Protein AF-A0AAE1XB13-F1 (afdb_monomer)

Solvent-accessible surface area (backbone atoms only — not comparable to full-atom values): 65143 Å² total; per-residue (Å²): 107,75,73,55,58,61,47,63,47,45,33,51,53,67,63,68,93,66,60,96,63,56,82,71,55,61,76,65,78,82,83,69,51,75,70,58,53,66,58,57,74,78,49,67,61,44,79,36,29,25,30,56,26,40,28,50,30,52,51,51,46,47,72,75,34,88,52,36,32,43,33,16,46,51,27,54,79,3,31,67,73,49,38,38,53,68,46,24,80,74,67,32,69,88,37,22,29,61,46,72,98,38,47,39,57,50,49,47,50,28,44,56,45,4,49,73,74,23,31,20,37,34,43,42,82,31,40,54,56,45,64,73,18,41,59,45,47,62,65,43,52,22,36,34,31,67,80,46,75,62,77,45,41,29,19,27,21,23,38,37,21,42,21,33,52,38,60,59,40,12,81,68,50,22,40,54,64,62,41,71,56,61,75,38,76,56,43,34,37,37,28,40,67,44,17,50,45,35,21,16,42,48,44,33,37,52,67,34,78,42,28,24,43,38,37,41,38,40,46,39,36,60,65,35,57,35,73,26,64,73,64,94,62,69,40,80,80,43,51,53,42,69,69,35,85,48,53,55,30,25,35,40,28,42,22,67,42,41,68,43,51,52,53,34,37,60,54,37,43,76,75,72,42,40,45,18,35,33,39,32,43,16,70,25,61,47,41,59,64,64,54,49,56,43,29,68,66,22,20,24,47,38,34,35,38,65,34,29,55,74,83,23,58,61,51,58,54,45,51,54,44,48,71,75,39,54,95,44,49,78,50,80,70,42,76,50,31,9,47,89,58,81,51,40,38,88,50,28,77,76,38,43,60,49,67,80,65,71,67,69,57,78,72,81,44,86,82,70,82,85,92,85,79,91,85,85,87,86,87,91,87,86,83,84,85,85,86,78,85,78,80,63,69,76,62,56,64,66,55,57,78,72,70,73,82,79,84,90,87,80,84,85,84,82,93,74,90,78,89,81,80,86,83,87,81,86,87,89,82,88,89,88,80,86,88,82,90,85,90,82,86,86,92,79,90,86,91,86,94,83,90,82,82,87,86,79,92,77,92,78,90,78,88,79,86,80,82,85,81,86,88,85,81,90,86,83,88,85,84,87,82,90,80,93,84,84,87,85,87,82,89,84,87,84,86,88,83,72,94,82,84,93,82,81,84,90,78,82,87,80,82,85,75,89,84,86,89,84,88,82,86,89,80,88,81,91,83,81,92,86,81,94,81,86,65,82,74,62,61,62,56,53,58,59,59,62,61,54,70,76,69,63,62,64,71,52,60,58,50,76,45,43,50,52,87,59,84,68,74,71,44,98,91,46,64,65,63,74,20,77,44,32,37,45,43,94,86,78,69,44,51,29,32,42,46,56,60,65,52,59,34,29,39,54,70,61,61,70,64,28,71,47,48,57,30,25,34,42,33,49,22,47,25,50,34,27,51,56,73,55,49,69,35,38,80,54,22,73,53,28,27,36,41,32,49,23,40,29,48,34,28,50,64,69,62,48,53,99,90,42,84,38,37,39,38,53,48,24,27,36,41,32,49,22,38,29,48,32,30,51,58,58,52,53,46,33,45,58,33,23,46,50,22,30,34,43,32,51,21,40,29,47,36,26,48,55,75,48,70,50,50,35,75,31,19,47,59,26,27,34,42,32,57,20,39,29,46,33,28,52,53,68,56,68,57,56,44,60,23,42,56,24,26,37,44,32,51,21,41,27,52,28,25,54,43,71,45,67,62,45,22,56,22,44,47,23,30,32,43,34,48,24,40,29,52,28,26,52,50,81,44,65,39,53,40,54,19,40,46,23,28,36,42,32,48,23,41,28,47,34,27,51,54,51,52,74,46,59,36,53,56,23,48,49,22,26,38,42,27,54,20,38,26,52,33,28,44,41,75,39,68,33,56,43,52,20,65,45,29,28,34,44,30,53,20,38,28,52,33,34,51,59,69,56,71,57,49,31,68,30,57,48,24,30,34,43,29,46,25,39,23,54,33,43,56,61,56,59,36,52,67,31,52,29,55,16,50,46,28,26,35,42,34,46,21,30,20,36,68,64,39,63,56,78,76,59,78,78,62,76,64,70,60,48,65,44,26,27,35,45,32,55,18,54,13,43,32,28,44,52,83,46,69,70,61,73,69,35,57,50,26,28,34,42,32,52,21,44,24,47,31,28,52,56,62,66,49,61,59,17,72,30,56,40,37,36,28,43,33,47,27,36,30,50,29,25,52,52,63,44,54,42,50,22,55,23,40,42,21,28,93,89,50,77,82,82,80,86,66,79,52,96,64,65,48,74,57,96,95,40,80,38,62,41,75,89,76,58,74,28,28,47,30,51,20,41,31,46,33,27,50,53,66,49,57,42,48,23,52,27,34,56,32,24,34,42,30,52,21,38,28,46,32,25,53,51,63,50,57,45,52,30,49,24,49,48,21,31,32,44,32,48,20,38,27,50,30,27,54,50,61,50,63,54,49,59,63,24,42,47,36,59,43,65,29,49,17,38,23,57,29,27,49,58,62,54,79,40,78,48,53,72,62,56,56,56,74,28,50,36,72,24,84,56,46,16,30,82,79,70,75,34,80,69,79,78,88,68,85,86,82,89,79,84,91,81,89,84,90,82,90,77,91,84,93,79,66,73,78,64,54,59,60,54,52,56,51,54,54,52,52,55,56,58,60,64,59,60,69,70,70,73,79,81,80,87,76,83,135

Organism: NCBI:txid2727404

Secondary structure (DSSP, 8-state):
-HHHHHHHTT-TT--TTS-TTHHHHGGGTTSS-HHHHHHHTTS-EEEEEHHHHHHHHHHHHHHH-TTEEEEETTGGGT-TTSTTTTHHHHH-TTTEEEPPS-HHHHHHHHHHHHHTT-EEEEEPS-GGG-GGGHHIIIIIITTHHHHTTTSS--TTEEEEEEES--SS-GGGTS---HHHHHT-TT-EEE--SSHHHHHHHHHHHHHSSS-EEEEEETTHHHH-EEEEESS-----SS--EEEE--SSEEEEE-TTHHHHHHHHHHHHHHTT--EEEEE-SEEET--HHHHHHHHHHHS-EEEEEEEESSSSTHHHHHHHHHHHHTTT-SSPPEEEEE-SS---STTHHHHS--TT----TTTT-TTS------------S--SSSSSSSSSSTTTGGGTTTSS------------------------------------------------------------------------------------------------SS------------------------------SS-TTHHHHHHHHHTTTTSSSHHHHHHTTEE-SSPPS--TTS-GGGSTTEEE-TTT--EEEEE-TTS--EEE--GGGGG-TT--EEE--SSEEEE---GGGGSS-TT--EEE--SSEEEEE----TT-S-SS-TT--EEE--SSEEEEE--GGGGTT-TT--EEE--SSEEEEE--THHHHH-TT--EEE--SSEEEE---GGGGG-TT--EEE--SSEE-SPPPTTGGG-TT--EEE--SS--EEEPPGGGGG-TT--EEE--SSEEEEEGGG--GGG-TT--EEE--SSEEEEPPPGGGGG-TT--EEE--SSEEEEPPPGGGGG-TT--EEE--SSEE--HHHHHHHHTT-TT--EEE-TT-STTPBPP--GGGGS---SS--EEE--SS--EE---GGGGG-TT--EEE--SSEEEEEPPGGGGG-TT--EEE--SSEEESBPPGGGGG-GGGSTTS-----PPPSS-EEETTEEES-GGGSPPEEE--SS--EEEPPGGGGG-TT--EEE--SSEEESPPPGGGGG-TT--EEE--SS--EEEPPGGGGG-TT--EEE--SSEEEEEPPPSTTGGGS-GGGTTT-SEEEBGGGTB------PPPP-------------SSHHHHHHHHHHHHHHHHHHHHHTTSSSS--S--

Sequence (1189 aa):
MFSCLRRIGRLGAISSSINGEGGRFLRGLSTANEELKSVQETGGTKPINLFSAINQALHIALDTDPRAYVFGEDVGFGGVFRCTTGLADRFGKRRVFNTPLCEQGIVGFAIGLAAMGNRAIAEIQFADYIFPAFDQIVNEAAKFRYRSGNQFNCGGLTIRAPYGAVGHGGHYHSQSPEAFFCHVPGIKVVIPRSPQQAKGLLLSSIRDPNPVVFFEPKWLYRLAVEDVPEKDYMLPLSEAEVIREGSDITLVGWGAQLSIMEQACVEAEKDGISCELIDLKTLIPWDKETVEASVNKTGRLLVSHEAPVTGGFGAEIAASIVERCFLRLEAPVSRVCGLDTPFPLVFEPFYLPTKNKRVGVGELGYGLYSPASCNAEYNPRIREHKRSIFAQDCIMYARIIQKLGFPAKFKDFKIQNIVGSCDVKFPIRLEGLACAFSSYEPELFPGLIYRMKQPKIVLLIFVSGKIVLRSEMRHILPSRIYTQFSLNFGKFSNECIFSLCILTVKYWTLSLDDILVERGFLLNSINVKSRYLRLSSSLLFIKSTLLQSYRSSFPLSFYHHIFSPSPLNWSSSVPCCQWEGVACQSHDHRVTRLSLPGRALSGTLTPSLANLSFLSHLNLSRNHLSGPFPPTLFHSLNRFKTLDLSSNRFSGLLQPPESSGSILPVSIRTFDLSSNRFNGSLDSSVLRGAKNLISFNISNNSFSGPIPSSICRSSPFLRVLDFSINQFTGGIFDGIVLLSGLRVLELHVNDLSCGLPTDIGLLSNLEQLQLHTNTLNGSLPPPLMDCTNLTTLLLRNNRFGGEISSLDFSKLQRLQAIDLGNNSFVGRIPDSLCLCRSVTAVRLAYNALVGEIPPCMASLRSLTHLSLTNNYLSNVVRALKILRHCNNLAVLLIASCFHGEMIDDNESWRQGSFQNLQILAMGGSNLKGQIPSWIARLRNLKVLDLSYNEISGPIPSWFGDMPSLFDLNLTRNFLSGDLPHEIGRLPALIPDNTSLDLGYLLLPFVLDNQQYYRLSNMARGLKVGNNSPSGNIPEELGQLKLLQVLDLSNNNFNGSIPDKLSRLINLEKLDMSGNHLSGEIPESLTGLHFLSSFSVANNDLDGEIPSGVQFDTFSAASFEGNSRLCGSLLKRKCHVVTQPEMEEAEAEGSWSSNILPFGLGYSVGLSAVSITLLFNSSTRNFRFKRSII

Radius of gyration: 40.98 Å; Cα contacts (8 Å, |Δi|>4): 2421; chains: 1; bounding box: 130×95×128 Å

Foldseek 3Di:
DVVLLLQLLQFLFPDPVPDPPLLVVLAVQPDPDPVVVVLPVPFFWDWDFQLVLLLLLLVCVVVVDVLAAEEEACLCVCASNNSNPPVCVVNHCVRTHYDPLQLLVQLQVLQVSLQVVGQREGEDNAPLPNVSNLCSVAVNQQCVCVVVVNPTHSQSAEYEHAEADRQFSFQRHHAHCQLVVLVGHQEWEFAAAASQQSSQAVNVSNVTRTHYYYYYHSSRRFSRIDTHGSDDHHDDEQDKDFSFDWAAEEEEEEYNCQSQVVVLQVVVVVVVHTYGYMYQRILVVTDLPVSLVRCLRHLAAEYEDAHAPPSDSVVVSQVSNCVRCVVSHPDRYHYQYFHPDGCHRNCNVVRGRGSPPDPPVVVVPPPDDDDDDDDDDDDDDPPDPPPPPPPPPVVVVVVVVVPPDDDDDDDDDDDDDDDDDDDDDDDDDDDDDDDDDDDDDDDDDDDDDDDDDDDDDDDDDDDDDDDDDDDDDDDDDDYYDDDDDDDDDDDDDDDDDDDDDDDDDDDDDDDDDDDDDDDDDDDDDDDDDDDPDDDPVVVVVVVVVVVQLVQLPQVVVVVVFKDFPDDWPRDSVDLQCPTPQWHADPPPRQTATGADEQRQIEGEDDLSCLVSQNHAEYHHYQYAYEEEDDLNSCVRNQNHAYDHHENYAYEEEQDHDPPAQESDACNYAYDEHYNYAYEEEDDLSHQQHPANYAEDEHYQYAYEEADDLSNLVRYLNYAYDAHYNYAYEEEDDLSVLSNLNHAYDHHANYAYEEEDHLQVLSVLNHQEDAHEHYAYEEEDHQSVLNNQNHQYAHHYNYAYEDEPQVHQNLSNLNHAEHAPEQYAYEEEDHPNVLNNQNYAEDAHYNYAYEEEDDLSVLSNLNHAYDAHHQYAYEDPPVNCVSCLSNQNHAYDHHAQYHACEEDDADPVLVPGGNARHAEDAHDNRQYEEEDHPSVLVHLNHAEYHHEHHAHEEEDDLSQLVRARHFYYHHHAYAYEEADHLSPLNHNNLAPPDDDPDDDQDPAWDDDPNDTGRTPVPDAREDANENYEYEEADHLSVLRRLSHAYYHQYQYAYEEADHLSVLSNQNHQEDHHDNYAYEEEDDLSVLSNSNHSHAAHAQYQYADEQHDHSSSVSDAVRRHHNHPHYDDPRVVHDNDDDDDDDDDDDDDDDDDDDDPPDPVVVVVVVVVVVVVVVVVVVVVVVPPPPDDDD

Nearest PDB structures (foldseek):
  4z5w-assembly2_B  TM=8.039E-01  e=1.448E-38  Daucus carota
  4z61-assembly2_B  TM=8.468E-01  e=5.950E-37  Daucus carota
  1umd-assembly1_D  TM=9.775E-01  e=9.325E-30  Thermus thermophilus
  1w88-assembly2_H  TM=9.669E-01  e=1.322E-26  Geobacillus stearothermophilus
  1w88-assembly2_F  TM=9.665E-01  e=1.283E-25  Geobacillus stearothermophilus

Structure (mmCIF, N/CA/C/O backbone):
data_AF-A0AAE1XB13-F1
#
_entry.id   AF-A0AAE1XB13-F1
#
loop_
_atom_site.group_PDB
_atom_site.id
_atom_site.type_symbol
_atom_site.label_atom_id
_atom_site.label_alt_id
_atom_site.label_comp_id
_atom_site.label_asym_id
_atom_site.label_entity_id
_atom_site.label_seq_id
_atom_site.pdbx_PDB_ins_code
_atom_site.Cartn_x
_atom_site.Cartn_y
_atom_site.Cartn_z
_atom_site.occupancy
_atom_site.B_iso_or_equiv
_atom_site.auth_seq_id
_atom_site.auth_comp_id
_atom_site.auth_asym_id
_atom_site.auth_atom_id
_atom_site.pdbx_PDB_model_num
ATOM 1 N N . MET A 1 1 ? 2.215 6.277 -2.225 1.00 28.50 1 MET A N 1
ATOM 2 C CA . MET A 1 1 ? 1.251 6.930 -3.142 1.00 28.50 1 MET A CA 1
ATOM 3 C C . MET A 1 1 ? 1.617 6.713 -4.606 1.00 28.50 1 MET A C 1
ATOM 5 O O . MET A 1 1 ? 0.908 5.956 -5.248 1.00 28.50 1 MET A O 1
ATOM 9 N N . PHE A 1 2 ? 2.749 7.221 -5.116 1.00 23.88 2 PHE A N 1
ATOM 10 C CA . PHE A 1 2 ? 3.164 7.014 -6.522 1.00 23.88 2 PHE A CA 1
ATOM 11 C C . PHE A 1 2 ? 3.339 5.540 -6.966 1.00 23.88 2 PHE A C 1
ATOM 13 O O . PHE A 1 2 ? 3.124 5.236 -8.137 1.00 23.88 2 PHE A O 1
ATOM 20 N N . SER A 1 3 ? 3.661 4.601 -6.061 1.00 26.38 3 SER A N 1
ATOM 21 C CA . SER A 1 3 ? 3.711 3.161 -6.395 1.00 26.38 3 SER A CA 1
ATOM 22 C C . SER A 1 3 ? 2.331 2.486 -6.465 1.00 26.38 3 SER A C 1
ATOM 24 O O . SER A 1 3 ? 2.175 1.537 -7.228 1.00 26.38 3 SER A O 1
AT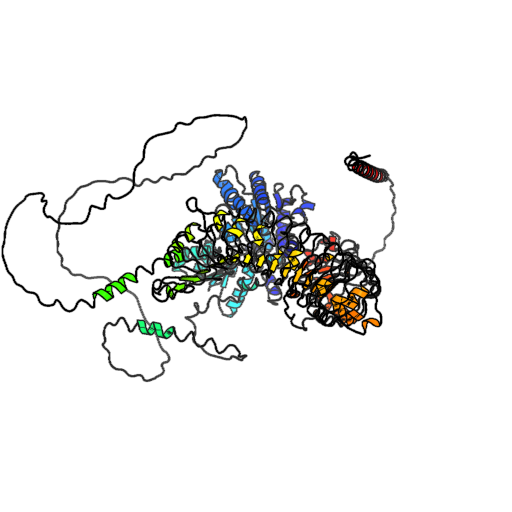OM 26 N N . CYS A 1 4 ? 1.322 2.994 -5.740 1.00 28.27 4 CYS A N 1
ATOM 27 C CA . CYS A 1 4 ? -0.074 2.566 -5.904 1.00 28.27 4 CYS A CA 1
ATOM 28 C C . CYS A 1 4 ? -0.653 3.119 -7.208 1.00 28.27 4 CYS A C 1
ATOM 30 O O . CYS A 1 4 ? -1.233 2.354 -7.970 1.00 28.27 4 CYS A O 1
ATOM 32 N N . LEU A 1 5 ? -0.414 4.404 -7.507 1.00 30.89 5 LEU A N 1
ATOM 33 C CA . LEU A 1 5 ? -0.903 5.086 -8.717 1.00 30.89 5 LEU A CA 1
ATOM 34 C C . LEU A 1 5 ? -0.441 4.410 -10.016 1.00 30.89 5 LEU A C 1
ATOM 36 O O . LEU A 1 5 ? -1.222 4.288 -10.956 1.00 30.89 5 LEU A O 1
ATOM 40 N N . ARG A 1 6 ? 0.789 3.872 -10.049 1.00 30.44 6 ARG A N 1
ATOM 41 C CA . ARG A 1 6 ? 1.254 3.064 -11.189 1.00 30.44 6 ARG A CA 1
ATOM 42 C C . ARG A 1 6 ? 0.502 1.747 -11.337 1.00 30.44 6 ARG A C 1
ATOM 44 O O . ARG A 1 6 ? 0.357 1.303 -12.462 1.00 30.44 6 ARG A O 1
ATOM 51 N N . ARG A 1 7 ? 0.032 1.119 -10.256 1.00 31.58 7 ARG A N 1
ATOM 52 C CA . ARG A 1 7 ? -0.723 -0.140 -10.330 1.00 31.58 7 ARG A CA 1
ATOM 53 C C . ARG A 1 7 ? -2.150 0.097 -10.829 1.00 31.58 7 ARG A C 1
ATOM 55 O O . ARG A 1 7 ? -2.578 -0.610 -11.723 1.00 31.58 7 ARG A O 1
ATOM 62 N N . ILE A 1 8 ? -2.872 1.112 -10.358 1.00 35.25 8 ILE A N 1
ATOM 63 C CA . ILE A 1 8 ? -4.319 1.217 -10.642 1.00 35.25 8 ILE A CA 1
ATOM 64 C C . ILE A 1 8 ? -4.640 1.608 -12.097 1.00 35.25 8 ILE A C 1
ATOM 66 O O . ILE A 1 8 ? -5.598 1.087 -12.663 1.00 35.25 8 ILE A O 1
ATOM 70 N N . GLY A 1 9 ? -3.801 2.419 -12.755 1.00 32.25 9 GLY A N 1
ATOM 71 C CA . GLY A 1 9 ? -3.936 2.703 -14.197 1.00 32.25 9 GLY A CA 1
ATOM 72 C C . GLY A 1 9 ? -3.676 1.492 -15.113 1.00 32.25 9 GLY A C 1
ATOM 73 O O . GLY A 1 9 ? -3.958 1.546 -16.308 1.00 32.25 9 GLY A O 1
ATOM 74 N N . ARG A 1 10 ? -3.158 0.389 -14.552 1.00 35.41 10 ARG A N 1
ATOM 75 C CA . ARG A 1 10 ? -2.752 -0.845 -15.245 1.00 35.41 10 ARG A CA 1
ATOM 76 C C . ARG A 1 10 ? -3.681 -2.035 -14.953 1.00 35.41 10 ARG A C 1
ATOM 78 O O . ARG A 1 10 ? -3.326 -3.168 -15.237 1.00 35.41 10 ARG A O 1
ATOM 85 N N . LEU A 1 11 ? -4.839 -1.824 -14.321 1.00 35.56 11 LEU A N 1
ATOM 86 C CA . LEU A 1 11 ? -5.514 -2.888 -13.559 1.00 35.56 11 LEU A CA 1
ATOM 87 C C . LEU A 1 11 ? -6.980 -3.178 -13.935 1.00 35.56 11 LEU A C 1
ATOM 89 O O . LEU A 1 11 ? -7.638 -3.944 -13.244 1.00 35.56 11 LEU A O 1
ATOM 93 N N . GLY A 1 12 ? -7.473 -2.679 -15.072 1.00 31.44 12 GLY A N 1
ATOM 94 C CA . GLY A 1 12 ? -8.769 -3.094 -15.640 1.00 31.44 12 GLY A CA 1
ATOM 95 C C . GLY A 1 12 ? -8.773 -4.477 -16.323 1.00 31.44 12 GLY A C 1
ATOM 96 O O . GLY A 1 12 ? -9.681 -4.750 -17.096 1.00 31.44 12 GLY A O 1
ATOM 97 N N . ALA A 1 13 ? -7.755 -5.324 -16.116 1.00 28.34 13 ALA A N 1
ATOM 98 C CA . ALA A 1 13 ? -7.547 -6.560 -16.889 1.00 28.34 13 ALA A CA 1
ATOM 99 C C . ALA A 1 13 ? -7.611 -7.865 -16.073 1.00 28.34 13 ALA A C 1
ATOM 101 O O . ALA A 1 13 ? -7.493 -8.944 -16.648 1.00 28.34 13 ALA A O 1
ATOM 102 N N . ILE A 1 14 ? -7.752 -7.803 -14.744 1.00 26.56 14 ILE A N 1
ATOM 103 C CA . ILE A 1 14 ? -7.383 -8.919 -13.854 1.00 26.56 14 ILE A CA 1
ATOM 104 C C . ILE A 1 14 ? -8.575 -9.491 -13.085 1.00 26.56 14 ILE A C 1
ATOM 106 O O . ILE A 1 14 ? -8.598 -9.551 -11.857 1.00 26.56 14 ILE A O 1
ATOM 110 N N . SER A 1 15 ? -9.581 -9.976 -13.806 1.00 28.77 15 SER A N 1
ATOM 111 C CA . SER A 1 15 ? -10.599 -10.833 -13.182 1.00 28.77 15 SER A CA 1
ATOM 112 C C . SER A 1 15 ? -11.069 -12.001 -14.054 1.00 28.77 15 SER A C 1
ATOM 114 O O . SER A 1 15 ? -12.120 -12.585 -13.792 1.00 28.77 15 SER A O 1
ATOM 116 N N . SER A 1 16 ? -10.310 -12.386 -15.080 1.00 25.25 16 SER A N 1
ATOM 117 C CA . SER A 1 16 ? -10.691 -13.477 -15.987 1.00 25.25 16 SER A CA 1
ATOM 118 C C . SER A 1 16 ? -10.520 -14.890 -15.402 1.00 25.25 16 SER A C 1
ATOM 120 O O . SER A 1 16 ? -10.868 -15.861 -16.068 1.00 25.25 16 SER A O 1
ATOM 122 N N . SER A 1 17 ? -10.054 -15.056 -14.156 1.00 24.41 17 SER A N 1
ATOM 123 C CA . SER A 1 17 ? -9.968 -16.387 -13.523 1.00 24.41 17 SER A CA 1
ATOM 124 C C . SER A 1 17 ? -11.295 -16.897 -12.938 1.00 24.41 17 SER A C 1
ATOM 126 O O . SER A 1 17 ? -11.356 -18.030 -12.461 1.00 24.41 17 SER A O 1
ATOM 128 N N . ILE A 1 18 ? -12.377 -16.114 -13.031 1.00 30.83 18 ILE A N 1
ATOM 129 C CA . ILE A 1 18 ? -13.752 -16.566 -12.798 1.00 30.83 18 ILE A CA 1
ATOM 130 C C . ILE A 1 18 ? -14.573 -16.157 -14.032 1.00 30.83 18 ILE A C 1
ATOM 132 O O . ILE A 1 18 ? -14.796 -14.973 -14.249 1.00 30.83 18 ILE A O 1
ATOM 136 N N . ASN A 1 19 ? -15.030 -17.144 -14.812 1.00 28.52 19 ASN A N 1
ATOM 137 C CA . ASN A 1 19 ? -15.887 -17.058 -16.014 1.00 28.52 19 ASN A CA 1
ATOM 138 C C . ASN A 1 19 ? -15.168 -17.027 -17.377 1.00 28.52 19 ASN A C 1
ATOM 140 O O . ASN A 1 19 ? -15.089 -15.999 -18.045 1.00 28.52 19 ASN A O 1
ATOM 144 N N . GLY A 1 20 ? -14.827 -18.218 -17.879 1.00 23.17 20 GLY A N 1
ATOM 145 C CA . GLY A 1 20 ? -14.529 -18.468 -19.298 1.00 23.17 20 GLY A CA 1
ATOM 146 C C . GLY A 1 20 ? -15.720 -18.292 -20.260 1.00 23.17 20 GLY A C 1
ATOM 147 O O . GLY A 1 20 ? -15.582 -18.576 -21.444 1.00 23.17 20 GLY A O 1
ATOM 148 N N . GLU A 1 21 ? -16.876 -17.811 -19.790 1.00 27.53 21 GLU A N 1
ATOM 149 C CA . GLU A 1 21 ? -18.077 -17.596 -20.615 1.00 27.53 21 GLU A CA 1
ATOM 150 C C . GLU A 1 21 ? -18.423 -16.110 -20.849 1.00 27.53 21 GLU A C 1
ATOM 152 O O . GLU A 1 21 ? -19.107 -15.794 -21.818 1.00 27.53 21 GLU A O 1
ATOM 157 N N . GLY A 1 22 ? -17.91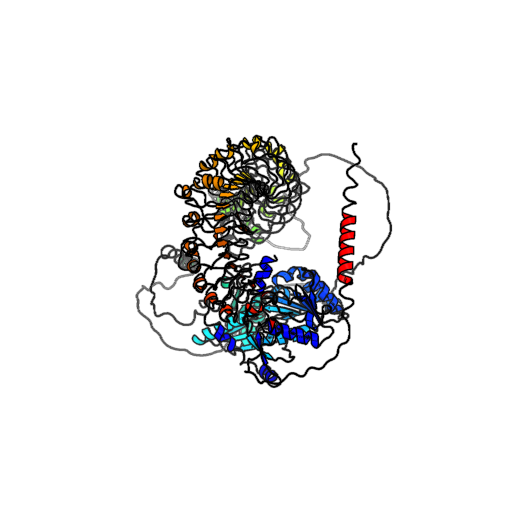1 -15.164 -20.046 1.00 29.08 22 GLY A N 1
ATOM 158 C CA . GLY A 1 22 ? -18.343 -13.753 -20.097 1.00 29.08 22 GLY A CA 1
ATOM 159 C C . GLY A 1 22 ? -17.889 -12.968 -21.339 1.00 29.08 22 GLY A C 1
ATOM 160 O O . GLY A 1 22 ? -18.618 -12.115 -21.839 1.00 29.08 22 GLY A O 1
ATOM 161 N N . GLY A 1 23 ? -16.712 -13.285 -21.893 1.00 28.66 23 GLY A N 1
ATOM 162 C CA . GLY A 1 23 ? -16.140 -12.566 -23.044 1.00 28.66 23 GLY A CA 1
ATOM 163 C C . GLY A 1 23 ? -16.862 -12.801 -24.378 1.00 28.66 23 GLY A C 1
ATOM 164 O O . GLY A 1 23 ? -16.736 -11.990 -25.292 1.00 28.66 23 GLY A O 1
ATOM 165 N N . ARG A 1 24 ? -17.652 -13.880 -24.499 1.00 30.72 24 ARG A N 1
ATOM 166 C CA . ARG A 1 24 ? -18.534 -14.101 -25.660 1.00 30.72 24 ARG A CA 1
ATOM 167 C C . ARG A 1 24 ? -19.884 -13.390 -25.523 1.00 30.72 24 ARG A C 1
ATOM 169 O O . ARG A 1 24 ? -20.496 -13.109 -26.546 1.00 30.72 24 ARG A O 1
ATOM 176 N N . PHE A 1 25 ? -20.317 -13.061 -24.304 1.00 35.50 25 PHE A N 1
ATOM 177 C CA . PHE A 1 25 ? -21.616 -12.428 -24.045 1.00 35.50 25 PHE A CA 1
ATOM 178 C C . PHE A 1 25 ? -21.625 -10.914 -24.317 1.00 35.50 25 PHE A C 1
ATOM 180 O O . PHE A 1 25 ? -22.621 -10.401 -24.812 1.00 35.50 25 PHE A O 1
ATOM 187 N N . LEU A 1 26 ? -20.505 -10.204 -24.120 1.00 36.53 26 LEU A N 1
ATOM 188 C CA . LEU A 1 26 ? -20.435 -8.750 -24.363 1.00 36.53 26 LEU A CA 1
ATOM 189 C C . LEU A 1 26 ? -20.503 -8.345 -25.853 1.00 36.53 26 LEU A C 1
ATOM 191 O O . LEU A 1 26 ? -20.721 -7.177 -26.150 1.00 36.53 26 LEU A O 1
ATOM 195 N N . ARG A 1 27 ? -20.362 -9.286 -26.803 1.00 33.50 27 ARG A N 1
ATOM 196 C CA . ARG A 1 27 ? -20.579 -9.019 -28.243 1.00 33.50 27 ARG A CA 1
ATOM 197 C C . ARG A 1 27 ? -22.064 -8.972 -28.643 1.00 33.50 27 ARG A C 1
ATOM 199 O O . ARG A 1 27 ? -22.356 -8.589 -29.769 1.00 33.50 27 ARG A O 1
ATOM 206 N N . GLY A 1 28 ? -22.989 -9.370 -27.763 1.00 31.61 28 GLY A N 1
ATOM 207 C CA . GLY A 1 28 ? -24.428 -9.458 -28.059 1.00 31.61 28 GLY A CA 1
ATOM 208 C C . GLY A 1 28 ? -25.263 -8.221 -27.700 1.00 31.61 28 GLY A C 1
ATOM 209 O O . GLY A 1 28 ? -26.474 -8.240 -27.895 1.00 31.61 28 GLY A O 1
ATOM 210 N N . LEU A 1 29 ? -24.648 -7.154 -27.185 1.00 43.69 29 LEU A N 1
ATOM 211 C CA . LEU A 1 29 ? -25.337 -6.065 -26.475 1.00 43.69 29 LEU A CA 1
ATOM 212 C C . LEU A 1 29 ? -26.043 -5.004 -27.350 1.00 43.69 29 LEU A C 1
ATOM 214 O O . LEU A 1 29 ? -26.561 -4.031 -26.809 1.00 43.69 29 LEU A O 1
ATOM 218 N N . SER A 1 30 ? -26.097 -5.147 -28.682 1.00 38.72 30 SER A N 1
ATOM 219 C CA . SER A 1 30 ? -26.518 -4.042 -29.571 1.00 38.72 30 SER A CA 1
ATOM 220 C C . SER A 1 30 ? -27.914 -4.140 -30.211 1.00 38.72 30 SER A C 1
ATOM 222 O O . SER A 1 30 ? -28.174 -3.402 -31.160 1.00 38.72 30 SER A O 1
ATOM 224 N N . THR A 1 31 ? -28.822 -5.028 -29.791 1.00 35.41 31 THR A N 1
ATOM 225 C CA . THR A 1 31 ? -30.029 -5.304 -30.615 1.00 35.41 31 THR A CA 1
ATOM 226 C C . THR A 1 31 ? -31.366 -4.723 -30.140 1.00 35.41 31 THR A C 1
ATOM 228 O O . THR A 1 31 ? -32.352 -4.894 -30.852 1.00 35.41 31 THR A O 1
ATOM 231 N N . ALA A 1 32 ? -31.433 -3.968 -29.038 1.00 39.53 32 ALA A N 1
ATOM 232 C CA . ALA A 1 32 ? -32.723 -3.595 -28.434 1.00 39.53 32 ALA A CA 1
ATOM 233 C C . ALA A 1 32 ? -33.072 -2.091 -28.395 1.00 39.53 32 ALA A C 1
ATOM 235 O O . ALA A 1 32 ? -33.911 -1.705 -27.592 1.00 39.53 32 ALA A O 1
ATOM 236 N N . ASN A 1 33 ? -32.479 -1.224 -29.225 1.00 45.38 33 ASN A N 1
ATOM 237 C CA . ASN A 1 33 ? -32.832 0.203 -29.195 1.00 45.38 33 ASN A CA 1
ATOM 238 C C . ASN A 1 33 ? -33.191 0.747 -30.593 1.00 45.38 33 ASN A C 1
ATOM 240 O O . ASN A 1 33 ? -32.350 0.802 -31.494 1.00 45.38 33 ASN A O 1
ATOM 244 N N . GLU A 1 34 ? -34.456 1.133 -30.781 1.00 41.75 34 GLU A N 1
ATOM 245 C CA . GLU A 1 34 ? -34.961 1.739 -32.022 1.00 41.75 34 GLU A CA 1
ATOM 246 C C . GLU A 1 34 ? -34.365 3.136 -32.283 1.00 41.75 34 GLU A C 1
ATOM 248 O O . GLU A 1 34 ? -34.157 3.502 -33.439 1.00 41.75 34 GLU A O 1
ATOM 253 N N . GLU A 1 35 ? -33.960 3.879 -31.247 1.00 46.94 35 GLU A N 1
ATOM 254 C CA . GLU A 1 35 ? -33.293 5.180 -31.407 1.00 46.94 35 GLU A CA 1
ATOM 255 C C . GLU A 1 35 ? -31.843 5.033 -31.893 1.00 46.94 35 GLU A C 1
ATOM 257 O O . GLU A 1 35 ? -31.353 5.851 -32.676 1.00 46.94 35 GLU A O 1
ATOM 262 N N . LEU A 1 36 ? -31.165 3.943 -31.513 1.00 47.38 36 LEU A N 1
ATOM 263 C CA . LEU A 1 36 ? -29.813 3.620 -31.982 1.00 47.38 36 LEU A CA 1
ATOM 264 C C . LEU A 1 36 ? -29.782 3.184 -33.451 1.00 47.38 36 LEU A C 1
ATOM 266 O O . LEU A 1 36 ? -28.782 3.430 -34.130 1.00 47.38 36 LEU A O 1
ATOM 270 N N . LYS A 1 37 ? -30.886 2.631 -33.970 1.00 43.59 37 LYS A N 1
ATOM 271 C CA . LYS A 1 37 ? -31.044 2.393 -35.413 1.00 43.59 37 LYS A CA 1
ATOM 272 C C . LYS A 1 37 ? -31.054 3.710 -36.198 1.00 43.59 37 LYS A C 1
ATOM 274 O O . LYS A 1 37 ? -30.399 3.796 -37.230 1.00 43.59 37 LYS A O 1
ATOM 279 N N . SER A 1 38 ? -31.681 4.766 -35.667 1.00 42.00 38 SER A N 1
ATOM 280 C CA . SER A 1 38 ? -31.748 6.079 -36.338 1.00 42.00 38 SER A CA 1
ATOM 281 C C . SER A 1 38 ? -30.388 6.800 -36.438 1.00 42.00 38 SER A C 1
ATOM 283 O O . SER A 1 38 ? -30.128 7.530 -37.396 1.00 42.00 38 SER A O 1
ATOM 285 N N . VAL A 1 39 ? -29.479 6.559 -35.482 1.00 49.47 39 VAL A N 1
ATOM 286 C CA . VAL A 1 39 ? -28.113 7.127 -35.475 1.00 49.47 39 VAL A CA 1
ATOM 287 C C . VAL A 1 39 ? -27.162 6.325 -36.376 1.00 49.47 39 VAL A C 1
ATOM 289 O O . VAL A 1 39 ? -26.273 6.908 -37.000 1.00 49.47 39 VAL A O 1
ATOM 292 N N . GLN A 1 40 ? -27.362 5.006 -36.497 1.00 46.84 40 GLN A N 1
ATOM 293 C CA . GLN A 1 40 ? -26.582 4.132 -37.386 1.00 46.84 40 GLN A CA 1
ATOM 294 C C . GLN A 1 40 ? -26.820 4.416 -38.881 1.00 46.84 40 GLN A C 1
ATOM 296 O O . GLN A 1 40 ? -25.933 4.172 -39.697 1.00 46.84 40 GLN A O 1
ATOM 301 N N . GLU A 1 41 ? -27.964 4.992 -39.256 1.00 45.72 41 GLU A N 1
ATOM 302 C CA . GLU A 1 41 ? -28.331 5.226 -40.661 1.00 45.72 41 GLU A CA 1
ATOM 303 C C . GLU A 1 41 ? -27.578 6.392 -41.345 1.00 45.72 41 GLU A C 1
ATOM 305 O O . GLU A 1 41 ? -27.688 6.559 -42.559 1.00 45.72 41 GLU A O 1
ATOM 310 N N . THR A 1 42 ? -26.768 7.191 -40.628 1.00 44.41 42 THR A N 1
ATOM 311 C CA . THR A 1 42 ? -26.150 8.416 -41.198 1.00 44.41 42 THR A CA 1
ATOM 312 C C . THR A 1 42 ? -24.632 8.586 -40.985 1.00 44.41 42 THR A C 1
ATOM 314 O O . THR A 1 42 ? -24.048 9.610 -41.383 1.00 44.41 42 THR A O 1
ATOM 317 N N . GLY A 1 43 ? -23.922 7.595 -40.428 1.00 57.09 43 GLY A N 1
ATOM 318 C CA . GLY A 1 43 ? -22.461 7.655 -40.268 1.00 57.09 43 GLY A CA 1
ATOM 319 C C . GLY A 1 43 ? -21.802 6.337 -39.853 1.00 57.09 43 GLY A C 1
ATOM 320 O O . GLY A 1 43 ? -22.422 5.509 -39.200 1.00 57.09 43 GLY A O 1
ATOM 321 N N . GLY A 1 44 ? -20.529 6.155 -40.225 1.00 74.25 44 GLY A N 1
ATOM 322 C CA . GLY A 1 44 ? -19.756 4.959 -39.872 1.00 74.25 44 GLY A CA 1
ATOM 323 C C . GLY A 1 44 ? -19.583 4.781 -38.358 1.00 74.25 44 GLY A C 1
ATOM 324 O O . GLY A 1 44 ? -19.386 5.754 -37.620 1.00 74.25 44 GLY A O 1
ATOM 325 N N . THR A 1 45 ? -19.655 3.530 -37.907 1.00 83.81 45 THR A N 1
ATOM 326 C CA . THR A 1 45 ? -19.370 3.097 -36.533 1.00 83.81 45 THR A CA 1
ATOM 327 C C . THR A 1 45 ? -17.998 2.429 -36.463 1.00 83.81 45 THR A C 1
ATOM 329 O O . THR A 1 45 ? -17.543 1.834 -37.442 1.00 83.81 45 THR A O 1
ATOM 332 N N . LYS A 1 46 ? -17.335 2.502 -35.303 1.00 83.56 46 LYS A N 1
ATOM 333 C CA . LYS A 1 46 ? -16.092 1.765 -35.035 1.00 83.56 46 LYS A CA 1
ATOM 334 C C . LYS A 1 46 ? -16.175 0.982 -33.727 1.00 83.56 46 LYS A C 1
ATOM 336 O O . LYS A 1 46 ? -16.636 1.555 -32.736 1.00 83.56 46 LYS A O 1
ATOM 341 N N . PRO A 1 47 ? -15.647 -0.254 -33.687 1.00 88.19 47 PRO A N 1
ATOM 342 C CA . PRO A 1 47 ? -15.542 -1.017 -32.456 1.00 88.19 47 PRO A CA 1
ATOM 343 C C . PRO A 1 47 ? -14.460 -0.395 -31.569 1.00 88.19 47 PRO A C 1
ATOM 345 O O . PRO A 1 47 ? -13.270 -0.468 -31.879 1.00 88.19 47 PRO A O 1
ATOM 348 N N . ILE A 1 48 ? -14.863 0.248 -30.474 1.00 88.81 48 ILE A N 1
ATOM 349 C CA . ILE A 1 48 ? -13.944 0.908 -29.537 1.00 88.81 48 ILE A CA 1
ATOM 350 C C . ILE A 1 48 ? -14.323 0.612 -28.088 1.00 88.81 48 ILE A C 1
ATOM 352 O O . ILE A 1 48 ? -15.477 0.327 -27.767 1.00 88.81 48 ILE A O 1
ATOM 356 N N . ASN A 1 49 ? -13.336 0.697 -27.197 1.00 87.81 49 ASN A N 1
ATOM 357 C CA . ASN A 1 49 ? -13.557 0.545 -25.761 1.00 87.81 49 ASN A CA 1
ATOM 358 C C . ASN A 1 49 ? -14.034 1.843 -25.087 1.00 87.81 49 ASN A C 1
ATOM 360 O O . ASN A 1 49 ? -14.002 2.926 -25.679 1.00 87.81 49 ASN A O 1
ATOM 364 N N . LEU A 1 50 ? -14.465 1.740 -23.827 1.00 88.81 50 LEU A N 1
ATOM 365 C CA . LEU A 1 50 ? -15.042 2.857 -23.070 1.00 88.81 50 LEU A CA 1
ATOM 366 C C . LEU A 1 50 ? -14.065 4.038 -22.934 1.00 88.81 50 LEU A C 1
ATOM 368 O O . LEU A 1 50 ? -14.475 5.182 -23.128 1.00 88.81 50 LEU A O 1
ATOM 372 N N . PHE A 1 51 ? -12.774 3.792 -22.663 1.00 91.12 51 PHE A N 1
ATOM 373 C CA . PHE A 1 51 ? -11.798 4.889 -22.563 1.00 91.12 51 PHE A CA 1
ATOM 374 C C . PHE A 1 51 ? -11.643 5.628 -23.902 1.00 91.12 51 PHE A C 1
ATOM 376 O O . PHE A 1 51 ? -11.551 6.856 -23.925 1.00 91.12 51 PHE A O 1
ATOM 383 N N . SER A 1 52 ? -11.643 4.893 -25.020 1.00 91.81 52 SER A N 1
ATOM 384 C CA . SER A 1 52 ? -11.535 5.468 -26.364 1.00 91.81 52 SER A CA 1
ATOM 385 C C . SER A 1 52 ? -12.789 6.257 -26.733 1.00 91.81 52 SER A C 1
ATOM 387 O O . SER A 1 52 ? -12.691 7.322 -27.337 1.00 91.81 52 SER A O 1
ATOM 389 N N . ALA A 1 53 ? -13.966 5.784 -26.323 1.00 95.81 53 ALA A N 1
ATOM 390 C CA . ALA A 1 53 ? -15.227 6.491 -26.518 1.00 95.81 53 ALA A CA 1
ATOM 391 C C . ALA A 1 53 ? -15.274 7.820 -25.741 1.00 95.81 53 ALA A C 1
ATOM 393 O O . ALA A 1 53 ? -15.665 8.850 -26.293 1.00 95.81 53 ALA A O 1
ATOM 394 N N . ILE A 1 54 ? -14.796 7.822 -24.493 1.00 97.38 54 ILE A N 1
ATOM 395 C CA . ILE A 1 54 ? -14.637 9.036 -23.679 1.00 97.38 54 ILE A CA 1
ATOM 396 C C . ILE A 1 54 ? -13.626 9.989 -24.326 1.00 97.38 54 ILE A C 1
ATOM 398 O O . ILE A 1 54 ? -13.900 11.180 -24.463 1.00 97.38 54 ILE A O 1
ATOM 402 N N . ASN A 1 55 ? -12.484 9.479 -24.793 1.00 97.06 55 ASN A N 1
ATOM 403 C CA . ASN A 1 55 ? -11.488 10.287 -25.495 1.00 97.06 55 ASN A CA 1
ATOM 404 C C . ASN A 1 55 ? -12.064 10.940 -26.764 1.00 97.06 55 ASN A C 1
ATOM 406 O O . ASN A 1 55 ? -11.877 12.139 -26.978 1.00 97.06 55 ASN A O 1
ATOM 410 N N . GLN A 1 56 ? -12.834 10.193 -27.564 1.00 96.75 56 GLN A N 1
ATOM 411 C CA . GLN A 1 56 ? -13.536 10.741 -28.727 1.00 96.75 56 GLN A CA 1
ATOM 412 C C . GLN A 1 56 ? -14.544 11.831 -28.341 1.00 96.75 56 GLN A C 1
ATOM 414 O O . GLN A 1 56 ? -14.594 12.866 -29.004 1.00 96.75 56 GLN A O 1
ATOM 419 N N . ALA A 1 57 ? -15.319 11.642 -27.267 1.00 97.81 57 ALA A N 1
ATOM 420 C CA . ALA A 1 57 ? -16.241 12.664 -26.767 1.00 97.81 57 ALA A CA 1
ATOM 421 C C . ALA A 1 57 ? -15.510 13.963 -26.389 1.00 97.81 57 ALA A C 1
ATOM 423 O O . ALA A 1 57 ? -15.955 15.052 -26.745 1.00 97.81 57 ALA A O 1
ATOM 424 N N . LEU A 1 58 ? -14.356 13.863 -25.723 1.00 98.12 58 LEU A N 1
ATOM 425 C CA . LEU A 1 58 ? -13.545 15.026 -25.351 1.00 98.12 58 LEU A CA 1
ATOM 426 C C . LEU A 1 58 ? -12.921 15.718 -26.568 1.00 98.12 58 LEU A C 1
ATOM 428 O O . LEU A 1 58 ? -12.881 16.947 -26.612 1.00 98.12 58 LEU A O 1
ATOM 432 N N . HIS A 1 59 ? -12.473 14.950 -27.567 1.00 97.62 59 HIS A N 1
ATOM 433 C CA . HIS A 1 59 ? -12.028 15.501 -28.846 1.00 97.62 59 HIS A CA 1
ATOM 434 C C . HIS A 1 59 ? -13.142 16.309 -29.516 1.00 97.62 59 HIS A C 1
ATOM 436 O O . HIS A 1 59 ? -12.915 17.462 -29.872 1.00 97.62 59 HIS A O 1
ATOM 442 N N . ILE A 1 60 ? -14.349 15.744 -29.615 1.00 97.38 60 ILE A N 1
ATOM 443 C CA . ILE A 1 60 ? -15.516 16.421 -30.195 1.00 97.38 60 ILE A CA 1
ATOM 444 C C . ILE A 1 60 ? -15.868 17.677 -29.391 1.00 97.38 60 ILE A C 1
ATOM 446 O O . ILE A 1 60 ? -16.088 18.734 -29.977 1.00 97.38 60 ILE A O 1
ATOM 450 N N . ALA A 1 61 ? -15.879 17.612 -28.058 1.00 97.62 61 ALA A N 1
ATOM 451 C CA . ALA A 1 61 ? -16.180 18.766 -27.214 1.00 97.62 61 ALA A CA 1
ATOM 452 C C . ALA A 1 61 ? -15.173 19.918 -27.403 1.00 97.62 61 ALA A C 1
ATOM 454 O O . ALA A 1 61 ? -15.573 21.078 -27.495 1.00 97.62 61 ALA A O 1
ATOM 455 N N . LEU A 1 62 ? -13.874 19.610 -27.496 1.00 97.69 62 LEU A N 1
ATOM 456 C CA . LEU A 1 62 ? -12.818 20.608 -27.700 1.00 97.69 62 LEU A CA 1
ATOM 457 C C . LEU A 1 62 ? -12.778 21.165 -29.131 1.00 97.69 62 LEU A C 1
ATOM 459 O O . LEU A 1 62 ? -12.455 22.347 -29.297 1.00 97.69 62 LEU A O 1
ATOM 463 N N . ASP A 1 63 ? -13.106 20.341 -30.131 1.00 96.56 63 ASP A N 1
ATOM 464 C CA . ASP A 1 63 ? -13.241 20.748 -31.535 1.00 96.56 63 ASP A CA 1
ATOM 465 C C . ASP A 1 63 ? -14.457 21.664 -31.741 1.00 96.56 63 ASP A C 1
ATOM 467 O O . ASP A 1 63 ? -14.364 22.664 -32.451 1.00 96.5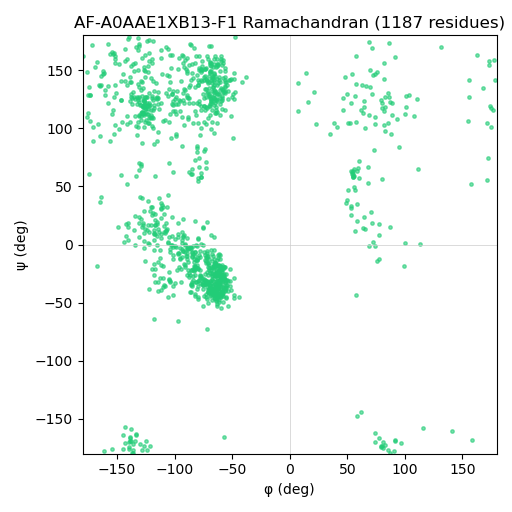6 63 ASP A O 1
ATOM 471 N N . THR A 1 64 ? -15.595 21.333 -31.123 1.00 95.50 64 THR A N 1
ATOM 472 C CA . THR A 1 64 ? -16.880 22.004 -31.388 1.00 95.50 64 THR A CA 1
ATOM 473 C C . THR A 1 64 ? -17.127 23.251 -30.537 1.00 95.50 64 THR A C 1
ATOM 475 O O . THR A 1 64 ? -17.816 24.156 -31.004 1.00 95.50 64 THR A O 1
ATOM 478 N N . ASP A 1 65 ? -16.567 23.353 -29.324 1.00 95.62 65 ASP A N 1
ATOM 479 C CA . ASP A 1 65 ? -16.684 24.554 -28.481 1.00 95.62 65 ASP A CA 1
ATOM 480 C C . ASP A 1 65 ? -15.291 25.101 -28.118 1.00 95.62 65 ASP A C 1
ATOM 482 O O . ASP A 1 65 ? -14.573 24.476 -27.330 1.00 95.62 65 ASP A O 1
ATOM 486 N N . PRO A 1 66 ? -14.881 26.286 -28.617 1.00 95.25 66 PRO A N 1
ATOM 487 C CA . PRO A 1 66 ? -13.590 26.886 -28.272 1.00 95.25 66 PRO A CA 1
ATOM 488 C C . PRO A 1 66 ? -13.480 27.272 -26.788 1.00 95.25 66 PRO A C 1
ATOM 490 O O . PRO A 1 66 ? -12.372 27.483 -26.296 1.00 95.25 66 PRO A O 1
ATOM 493 N N . ARG A 1 67 ? -14.603 27.333 -26.061 1.00 95.81 67 ARG A N 1
ATOM 494 C CA . ARG A 1 67 ? -14.662 27.605 -24.618 1.00 95.81 67 ARG A CA 1
ATOM 495 C C . ARG A 1 67 ? -14.577 26.336 -23.770 1.00 95.81 67 ARG A C 1
ATOM 497 O O . ARG A 1 67 ? -14.765 26.417 -22.558 1.00 95.81 67 ARG A O 1
ATOM 504 N N . ALA A 1 68 ? -14.342 25.168 -24.368 1.00 97.62 68 ALA A N 1
ATOM 505 C CA . ALA A 1 68 ? -14.129 23.934 -23.621 1.00 97.62 68 ALA A CA 1
ATOM 506 C C . ALA A 1 68 ? -12.686 23.802 -23.123 1.00 97.62 68 ALA A C 1
ATOM 508 O O . ALA A 1 68 ? -11.734 24.046 -23.872 1.00 97.62 68 ALA A O 1
ATOM 509 N N . TYR A 1 69 ? -12.545 23.395 -21.863 1.00 98.31 69 TYR A N 1
ATOM 510 C CA . TYR A 1 69 ? -11.274 23.164 -21.183 1.00 98.31 69 TYR A CA 1
ATOM 511 C C . TYR A 1 69 ? -11.308 21.809 -20.492 1.00 98.31 69 TYR A C 1
ATOM 513 O O . TYR A 1 69 ? -12.282 21.503 -19.810 1.00 98.31 69 TYR A O 1
ATOM 521 N N . VAL A 1 70 ? -10.232 21.035 -20.630 1.00 98.38 70 VAL A N 1
ATOM 522 C CA . VAL A 1 70 ? -10.056 19.745 -19.952 1.00 98.38 70 VAL A CA 1
ATOM 523 C C . VAL A 1 70 ? -8.844 19.847 -19.039 1.00 98.38 70 VAL A C 1
ATOM 525 O O . VAL A 1 70 ? -7.739 20.122 -19.498 1.00 98.38 70 VAL A O 1
ATOM 528 N N . PHE A 1 71 ? -9.023 19.653 -17.742 1.00 97.88 71 PHE A N 1
ATOM 529 C CA . PHE A 1 71 ? -7.924 19.776 -16.788 1.00 97.88 71 PHE A CA 1
ATOM 530 C C . PHE A 1 71 ? -8.152 18.889 -15.575 1.00 97.88 71 PHE A C 1
ATOM 532 O O . PHE A 1 71 ? -9.279 18.526 -15.251 1.00 97.88 71 PHE A O 1
ATOM 539 N N . GLY A 1 72 ? -7.061 18.539 -14.912 1.00 93.88 72 GLY A N 1
ATOM 540 C CA . GLY A 1 72 ? -7.073 17.596 -13.807 1.00 93.88 72 GLY A CA 1
ATOM 541 C C . GLY A 1 72 ? -5.694 17.000 -13.594 1.00 93.88 72 GLY A C 1
ATOM 542 O O . GLY A 1 72 ? -4.693 17.460 -14.156 1.00 93.88 72 GLY A O 1
ATOM 543 N N . GLU A 1 73 ? -5.639 15.962 -12.781 1.00 89.81 73 GLU A N 1
ATOM 544 C CA . GLU A 1 73 ? -4.393 15.302 -12.408 1.00 89.81 73 GLU A CA 1
ATOM 545 C C . GLU A 1 73 ? -3.881 14.450 -13.574 1.00 89.81 73 GLU A C 1
ATOM 547 O O . GLU A 1 73 ? -4.604 13.630 -14.133 1.00 89.81 73 GLU A O 1
ATOM 552 N N . ASP A 1 74 ? -2.631 14.676 -13.980 1.00 87.62 74 ASP A N 1
ATOM 553 C CA . ASP A 1 74 ? -1.981 14.006 -15.117 1.00 87.62 74 ASP A CA 1
ATOM 554 C C . ASP A 1 74 ? -2.706 14.125 -16.479 1.00 87.62 74 ASP A C 1
ATOM 556 O O . ASP A 1 74 ? -2.306 13.477 -17.449 1.00 87.62 74 ASP A O 1
ATOM 560 N N . VAL A 1 75 ? -3.717 14.991 -16.616 1.00 89.50 75 VAL A N 1
ATOM 561 C CA . VAL A 1 75 ? -4.505 15.191 -17.851 1.00 89.50 75 VAL A CA 1
ATOM 562 C C . VAL A 1 75 ? -3.642 15.544 -19.066 1.00 89.50 75 VAL A C 1
ATOM 564 O O . VAL A 1 75 ? -3.871 15.036 -20.164 1.00 89.50 75 VAL A O 1
ATOM 567 N N . GLY A 1 76 ? -2.613 16.368 -18.884 1.00 82.25 76 GLY A N 1
ATOM 568 C CA . GLY A 1 76 ? -1.636 16.725 -19.914 1.00 82.25 76 GLY A CA 1
ATOM 569 C C . GLY A 1 76 ? -0.770 15.551 -20.387 1.00 82.25 76 GLY A C 1
ATOM 570 O O . GLY A 1 76 ? -0.182 15.636 -21.460 1.00 82.25 76 GLY A O 1
ATOM 571 N N . PHE A 1 77 ? -0.707 14.458 -19.620 1.00 79.06 77 PHE A N 1
ATOM 572 C CA . PHE A 1 77 ? -0.063 13.190 -19.989 1.00 79.06 77 PHE A CA 1
ATOM 573 C C . PHE A 1 77 ? -1.076 12.114 -20.439 1.00 79.06 77 PHE A C 1
ATOM 575 O O . PHE A 1 77 ? -0.685 11.015 -20.832 1.00 79.06 77 PHE A O 1
ATOM 582 N N . GLY A 1 78 ? -2.375 12.419 -20.403 1.00 81.12 78 GLY A N 1
ATOM 583 C CA . GLY A 1 78 ? -3.464 11.521 -20.789 1.00 81.12 78 GLY A CA 1
ATOM 584 C C . GLY A 1 78 ? -4.378 11.068 -19.645 1.00 81.12 78 GLY A C 1
ATOM 585 O O . GLY A 1 78 ? -5.316 10.315 -19.902 1.00 81.12 78 GLY A O 1
ATOM 586 N N . GLY A 1 79 ? -4.129 11.512 -18.410 1.00 83.88 79 GLY A N 1
ATOM 587 C CA . GLY A 1 79 ? -4.827 11.041 -17.211 1.00 83.88 79 GLY A CA 1
ATOM 588 C C . GLY A 1 79 ? -4.422 9.607 -16.843 1.00 83.88 79 GLY A C 1
ATOM 589 O O . GLY A 1 79 ? -3.773 8.901 -17.623 1.00 83.88 79 GLY A O 1
ATOM 590 N N . VAL A 1 80 ? -4.806 9.134 -15.653 1.00 84.44 80 VAL A N 1
ATOM 591 C CA . VAL A 1 80 ? -4.434 7.778 -15.180 1.00 84.44 80 VAL A CA 1
ATOM 592 C C . VAL A 1 80 ? -5.001 6.676 -16.062 1.00 84.44 80 VAL A C 1
ATOM 594 O O . VAL A 1 80 ? -4.321 5.687 -16.335 1.00 84.44 80 VAL A O 1
ATOM 597 N N . PHE A 1 81 ? -6.227 6.866 -16.545 1.00 84.62 81 PHE A N 1
ATOM 598 C CA . PHE A 1 81 ? -6.927 5.904 -17.395 1.00 84.62 81 PHE A CA 1
ATOM 599 C C . PHE A 1 81 ? -6.744 6.170 -18.893 1.00 84.62 81 PHE A C 1
ATOM 601 O O . PHE A 1 81 ? -7.412 5.542 -19.709 1.00 84.62 81 PHE A O 1
ATOM 608 N N . ARG A 1 82 ? -5.827 7.073 -19.272 1.00 86.06 82 ARG A N 1
ATOM 609 C CA . ARG A 1 82 ? -5.500 7.414 -20.671 1.00 86.06 82 ARG A CA 1
ATOM 610 C C . ARG A 1 82 ? -6.639 8.044 -21.483 1.00 86.06 82 ARG A C 1
ATOM 612 O O . ARG A 1 82 ? -6.505 8.186 -22.697 1.00 86.06 82 ARG A O 1
ATOM 619 N N . CYS A 1 83 ? -7.708 8.499 -20.829 1.00 89.81 83 CYS A N 1
ATOM 620 C CA . CYS A 1 83 ? -8.883 9.093 -21.472 1.00 89.81 83 CYS A CA 1
ATOM 621 C C . CYS A 1 83 ? -8.609 10.456 -22.128 1.00 89.81 83 CYS A C 1
ATOM 623 O O . CYS A 1 83 ? -9.330 10.840 -23.043 1.00 89.81 83 CYS A O 1
ATOM 625 N N . THR A 1 84 ? -7.567 11.188 -21.721 1.00 94.00 84 THR A N 1
ATOM 626 C CA . THR A 1 84 ? -7.223 12.510 -22.288 1.00 94.00 84 THR A CA 1
ATOM 627 C C . THR A 1 84 ? -5.982 12.482 -23.183 1.00 94.00 84 THR A C 1
ATOM 629 O O . THR A 1 84 ? -5.438 13.531 -23.541 1.00 94.00 84 THR A O 1
ATOM 632 N N . THR A 1 85 ? -5.506 11.287 -23.550 1.00 91.31 85 THR A N 1
ATOM 633 C CA . THR A 1 85 ? -4.319 11.104 -24.398 1.00 91.31 85 THR A CA 1
ATOM 634 C C . THR A 1 85 ? -4.485 11.847 -25.727 1.00 91.31 85 THR A C 1
ATOM 636 O O . THR A 1 85 ? -5.554 11.818 -26.331 1.00 91.31 85 THR A O 1
ATOM 639 N N . GLY A 1 86 ? -3.438 12.548 -26.174 1.00 89.75 86 GLY A N 1
ATOM 640 C CA . GLY A 1 86 ? -3.426 13.279 -27.450 1.00 89.75 86 GLY A CA 1
ATOM 641 C C . GLY A 1 86 ? -4.178 14.619 -27.465 1.00 89.75 86 GLY A C 1
ATOM 642 O O . GLY A 1 86 ? -3.967 15.413 -28.384 1.00 89.75 86 GLY A O 1
ATOM 643 N N . LEU A 1 87 ? -4.991 14.936 -26.445 1.00 95.06 87 LEU A N 1
ATOM 644 C CA . LEU A 1 87 ? -5.744 16.197 -26.395 1.00 95.06 87 LEU A CA 1
ATOM 645 C C . LEU A 1 87 ? -4.822 17.422 -26.262 1.00 95.06 87 LEU A C 1
ATOM 647 O O . LEU A 1 87 ? -5.011 18.414 -26.964 1.00 95.06 87 LEU A O 1
ATOM 651 N N . ALA A 1 88 ? -3.803 17.359 -25.398 1.00 92.31 88 ALA A N 1
ATOM 652 C CA . ALA A 1 88 ? -2.882 18.479 -25.176 1.00 92.31 88 ALA A CA 1
ATOM 653 C C . ALA A 1 88 ? -1.995 18.785 -26.392 1.00 92.31 88 ALA A C 1
ATOM 655 O O . ALA A 1 88 ? -1.741 19.957 -26.675 1.00 92.31 88 ALA A O 1
ATOM 656 N N . ASP A 1 89 ? -1.580 17.751 -27.128 1.00 91.62 89 ASP A N 1
ATOM 657 C CA . ASP A 1 89 ? -0.813 17.894 -28.371 1.00 91.62 89 ASP A CA 1
ATOM 658 C C . ASP A 1 89 ? -1.639 18.606 -29.451 1.00 91.62 89 ASP A C 1
ATOM 660 O O . ASP A 1 89 ? -1.123 19.464 -30.162 1.00 91.62 89 ASP A O 1
ATOM 664 N N . ARG A 1 90 ? -2.932 18.267 -29.561 1.00 94.56 90 ARG A N 1
ATOM 665 C CA . ARG A 1 90 ? -3.824 18.787 -30.607 1.00 94.56 90 ARG A CA 1
ATOM 666 C C . ARG A 1 90 ? -4.394 20.171 -30.289 1.00 94.56 90 ARG A C 1
ATOM 668 O O . ARG A 1 90 ? -4.441 21.023 -31.170 1.00 94.56 90 ARG A O 1
ATOM 675 N N . PHE A 1 91 ? -4.842 20.400 -29.054 1.00 95.62 91 PHE A N 1
ATOM 676 C CA . PHE A 1 91 ? -5.564 21.620 -28.652 1.00 95.62 91 PHE A CA 1
ATOM 677 C C . PHE A 1 91 ? -4.717 22.608 -27.839 1.00 95.62 91 PHE A C 1
ATOM 679 O O . PHE A 1 91 ? -5.170 23.710 -27.517 1.00 95.62 91 PHE A O 1
ATOM 686 N N . GLY A 1 92 ? -3.479 22.229 -27.518 1.00 93.25 92 GLY A N 1
ATOM 687 C CA . GLY A 1 92 ? -2.508 23.057 -26.823 1.00 93.25 92 GLY A CA 1
ATOM 688 C C . GLY A 1 92 ? -2.674 23.093 -25.300 1.00 93.25 92 GLY A C 1
ATOM 689 O O . GLY A 1 92 ? -3.760 22.955 -24.731 1.00 93.25 92 GLY A O 1
ATOM 690 N N . LYS A 1 93 ? -1.560 23.397 -24.623 1.00 91.44 93 LYS A N 1
ATOM 691 C CA . LYS A 1 93 ? -1.438 23.412 -23.152 1.00 91.44 93 LYS A CA 1
ATOM 692 C C . LYS A 1 93 ? -2.267 24.490 -22.437 1.00 91.44 93 LYS A C 1
ATOM 694 O O . LYS A 1 93 ? -2.265 24.545 -21.216 1.00 91.44 93 LYS A O 1
ATOM 699 N N . ARG A 1 94 ? -2.943 25.386 -23.168 1.00 91.88 94 ARG A N 1
ATOM 700 C CA . ARG A 1 94 ? -3.827 26.413 -22.578 1.00 91.88 94 ARG A CA 1
ATOM 701 C C . ARG A 1 94 ? -5.252 25.907 -22.359 1.00 91.88 94 ARG A C 1
ATOM 703 O O . ARG A 1 94 ? -5.940 26.437 -21.496 1.00 91.88 94 ARG A O 1
ATOM 710 N N . ARG A 1 95 ? -5.690 24.919 -23.145 1.00 94.81 95 ARG A N 1
ATOM 711 C CA . ARG A 1 95 ? -7.032 24.319 -23.061 1.00 94.81 95 ARG A CA 1
ATOM 712 C C . ARG A 1 95 ? -7.020 22.945 -22.404 1.00 94.81 95 ARG A C 1
ATOM 714 O O . ARG A 1 95 ? -8.036 22.538 -21.852 1.00 94.81 95 ARG A O 1
ATOM 721 N N . VAL A 1 96 ? -5.872 22.267 -22.448 1.00 97.44 96 VAL A N 1
ATOM 722 C CA . VAL A 1 96 ? -5.670 20.951 -21.843 1.00 97.44 96 VAL A CA 1
ATOM 723 C C . VAL A 1 96 ? -4.422 20.974 -20.969 1.00 97.44 96 VAL A C 1
ATOM 725 O O . VAL A 1 96 ? -3.316 21.117 -21.493 1.00 97.44 96 VAL A O 1
ATOM 728 N N . PHE A 1 97 ? -4.573 20.881 -19.646 1.00 95.38 97 PHE A N 1
ATOM 729 C CA . PHE A 1 97 ? -3.446 21.071 -18.725 1.00 95.38 97 PHE A CA 1
ATOM 730 C C . PHE A 1 97 ? -3.575 20.319 -17.398 1.00 95.38 97 PHE A C 1
ATOM 732 O O . PHE A 1 97 ? -4.664 19.953 -16.965 1.00 95.38 97 PHE A O 1
ATOM 739 N N . ASN A 1 98 ? -2.425 20.119 -16.748 1.00 94.69 98 ASN A N 1
ATOM 740 C CA . ASN A 1 98 ? -2.337 19.520 -15.419 1.00 94.69 98 ASN A CA 1
ATOM 741 C C . ASN A 1 98 ? -2.671 20.534 -14.326 1.00 94.69 98 ASN A C 1
ATOM 743 O O . ASN A 1 98 ? -2.206 21.676 -14.366 1.00 94.69 98 ASN A O 1
ATOM 747 N N . THR A 1 99 ? -3.377 20.078 -13.302 1.00 91.25 99 THR A N 1
ATOM 748 C CA . THR A 1 99 ? -3.561 20.794 -12.034 1.00 91.25 99 THR A CA 1
ATOM 749 C C . THR A 1 99 ? -2.686 20.194 -10.926 1.00 91.25 99 THR A C 1
ATOM 751 O O . THR A 1 99 ? -2.217 19.062 -11.060 1.00 91.25 99 THR A O 1
ATOM 754 N N . PRO A 1 100 ? -2.452 20.915 -9.813 1.00 83.69 100 PRO A N 1
ATOM 755 C CA . PRO A 1 100 ? -1.913 20.311 -8.594 1.00 83.69 100 PRO A CA 1
ATOM 756 C C . PRO A 1 100 ? -2.810 19.173 -8.077 1.00 83.69 100 PRO A C 1
ATOM 758 O O . PRO A 1 100 ? -4.014 19.186 -8.339 1.00 83.69 100 PRO A O 1
ATOM 761 N N . LEU A 1 101 ? -2.230 18.247 -7.302 1.00 84.50 101 LEU A N 1
ATOM 762 C CA . LEU A 1 101 ? -2.940 17.136 -6.649 1.00 84.50 101 LEU A CA 1
ATOM 763 C C . LEU A 1 101 ? -3.799 17.644 -5.473 1.00 84.50 101 LEU A C 1
ATOM 765 O O . LEU A 1 101 ? -3.413 17.540 -4.307 1.00 84.50 101 LEU A O 1
ATOM 769 N N . CYS A 1 102 ? -4.885 18.348 -5.790 1.00 90.12 102 CYS A N 1
ATOM 770 C CA . CYS A 1 102 ? -5.787 18.973 -4.829 1.00 90.12 102 CYS A CA 1
ATOM 771 C C . CYS A 1 102 ? -7.191 19.086 -5.431 1.00 90.12 102 CYS A C 1
ATOM 773 O O . CYS A 1 102 ? -7.504 20.060 -6.117 1.00 90.12 102 CYS A O 1
ATOM 775 N N . GLU A 1 103 ? -8.060 18.121 -5.142 1.00 94.19 103 GLU A N 1
ATOM 776 C CA . GLU A 1 103 ? -9.402 18.009 -5.726 1.00 94.19 103 GLU A CA 1
ATOM 777 C C . GLU A 1 103 ? -10.273 19.218 -5.385 1.00 94.19 103 GLU A C 1
ATOM 779 O O . GLU A 1 103 ? -10.991 19.738 -6.242 1.00 94.19 103 GLU A O 1
ATOM 784 N N . GLN A 1 104 ? -10.140 19.735 -4.159 1.00 93.94 104 GLN A N 1
ATOM 785 C CA . GLN A 1 104 ? -10.756 20.995 -3.741 1.00 93.94 104 GLN A CA 1
ATOM 786 C C . GLN A 1 104 ? -10.362 22.156 -4.669 1.00 93.94 104 GLN A C 1
ATOM 788 O O . GLN A 1 104 ? -11.214 22.944 -5.084 1.00 93.94 104 GLN A O 1
ATOM 793 N N . GLY A 1 105 ? -9.074 22.259 -5.006 1.00 93.94 105 GLY A N 1
ATOM 794 C CA . GLY A 1 105 ? -8.551 23.278 -5.912 1.00 93.94 105 GLY A CA 1
ATOM 795 C C . GLY A 1 105 ? -9.011 23.071 -7.355 1.00 93.94 105 GLY A C 1
ATOM 796 O O . GLY A 1 105 ? -9.377 24.043 -8.014 1.00 93.94 105 GLY A O 1
ATOM 797 N N . ILE A 1 106 ? -9.052 21.820 -7.824 1.00 97.31 106 ILE A N 1
ATOM 798 C CA . ILE A 1 106 ? -9.519 21.450 -9.170 1.00 97.31 106 ILE A CA 1
ATOM 799 C C . ILE A 1 106 ? -10.966 21.892 -9.364 1.00 97.31 106 ILE A C 1
ATOM 801 O O . ILE A 1 106 ? -11.263 22.642 -10.294 1.00 97.31 106 ILE A O 1
ATOM 805 N N . VAL A 1 107 ? -11.862 21.483 -8.463 1.00 97.81 107 VAL A N 1
ATOM 806 C CA . VAL A 1 107 ? -13.283 21.827 -8.572 1.00 97.81 107 VAL A CA 1
ATOM 807 C C . VAL A 1 107 ? -13.515 23.312 -8.298 1.00 97.81 107 VAL A C 1
ATOM 809 O O . VAL A 1 107 ? -14.299 23.938 -9.005 1.00 97.81 107 VAL A O 1
ATOM 812 N N . GLY A 1 108 ? -12.805 23.918 -7.341 1.00 96.94 108 GLY A N 1
ATOM 813 C CA . GLY A 1 108 ? -12.887 25.361 -7.094 1.00 96.94 108 GLY A CA 1
ATOM 814 C C . GLY A 1 108 ? -12.522 26.190 -8.331 1.00 96.94 108 GLY A C 1
ATOM 815 O O . GLY A 1 108 ? -13.250 27.114 -8.703 1.00 96.94 108 GLY A O 1
ATOM 816 N N . PHE A 1 109 ? -11.442 25.816 -9.023 1.00 96.94 109 PHE A N 1
ATOM 817 C CA . PHE A 1 109 ? -11.065 26.418 -10.301 1.00 96.94 109 PHE A CA 1
ATOM 818 C C . PHE A 1 109 ? -12.117 26.153 -11.386 1.00 96.94 109 PHE A C 1
ATOM 820 O O . PHE A 1 109 ? -12.487 27.073 -12.114 1.00 96.94 109 PHE A O 1
ATOM 827 N N . ALA A 1 110 ? -12.647 24.930 -11.462 1.00 97.81 110 ALA A N 1
ATOM 828 C CA . ALA A 1 110 ? -13.672 24.554 -12.430 1.00 97.81 110 ALA A CA 1
ATOM 829 C C . ALA A 1 110 ? -14.960 25.377 -12.285 1.00 97.81 110 ALA A C 1
ATOM 831 O O . ALA A 1 110 ? -15.501 25.847 -13.284 1.00 97.81 110 ALA A O 1
ATOM 832 N N . ILE A 1 111 ? -15.413 25.614 -11.051 1.00 97.56 111 ILE A N 1
ATOM 833 C CA . ILE A 1 111 ? -16.569 26.470 -10.755 1.00 97.56 111 ILE A CA 1
ATOM 834 C C . ILE A 1 111 ? -16.308 27.896 -11.233 1.00 97.56 111 ILE A C 1
ATOM 836 O O . ILE A 1 111 ? -17.157 28.471 -11.911 1.00 97.56 111 ILE A O 1
ATOM 840 N N . GLY A 1 112 ? -15.135 28.458 -10.920 1.00 95.88 112 GLY A N 1
ATOM 841 C CA . GLY A 1 112 ? -14.759 29.798 -11.370 1.00 95.88 112 GLY A CA 1
ATOM 842 C C . GLY A 1 112 ? -14.713 29.904 -12.896 1.00 95.88 112 GLY A C 1
ATOM 843 O O . GLY A 1 112 ? -15.278 30.830 -13.474 1.00 95.88 112 GLY A O 1
ATOM 844 N N . LEU A 1 113 ? -14.106 28.921 -13.561 1.00 96.38 113 LEU A N 1
ATOM 845 C CA . LEU A 1 113 ? -14.005 28.875 -15.017 1.00 96.38 113 LEU A CA 1
ATOM 846 C C . LEU A 1 113 ? -15.384 28.754 -15.686 1.00 96.38 113 LEU A C 1
ATOM 848 O O . LEU A 1 113 ? -15.657 29.465 -16.656 1.00 96.38 113 LEU A O 1
ATOM 852 N N . ALA A 1 114 ? -16.264 27.910 -15.141 1.00 96.88 114 ALA A N 1
ATOM 853 C CA . ALA A 1 114 ? -17.639 27.754 -15.607 1.00 96.88 114 ALA A CA 1
ATOM 854 C C . ALA A 1 114 ? -18.484 29.015 -15.360 1.00 96.88 114 ALA A C 1
ATOM 856 O O . ALA A 1 114 ? -19.257 29.413 -16.229 1.00 96.88 114 ALA A O 1
ATOM 857 N N . ALA A 1 115 ? -18.296 29.693 -14.223 1.00 94.81 115 ALA A N 1
ATOM 858 C CA . ALA A 1 115 ? -18.962 30.959 -13.911 1.00 94.81 115 ALA A CA 1
ATOM 859 C C . ALA A 1 115 ? -18.587 32.090 -14.885 1.00 94.81 115 ALA A C 1
ATOM 861 O O . ALA A 1 115 ? -19.391 32.990 -15.119 1.00 94.81 115 ALA A O 1
ATOM 862 N N . MET A 1 116 ? -17.405 32.010 -15.504 1.00 94.31 116 MET A N 1
ATOM 863 C CA . MET A 1 116 ? -16.967 32.908 -16.580 1.00 94.31 116 MET A CA 1
ATOM 864 C C . MET A 1 116 ? -17.555 32.552 -17.960 1.00 94.31 116 MET A C 1
ATOM 866 O O . MET A 1 116 ? -17.178 33.159 -18.960 1.00 94.31 116 MET A O 1
ATOM 870 N N . GLY A 1 117 ? -18.467 31.576 -18.040 1.00 92.62 117 GLY A N 1
ATOM 871 C CA . GLY A 1 117 ? -19.152 31.185 -19.275 1.00 92.62 117 GLY A CA 1
ATOM 872 C C . GLY A 1 117 ? -18.419 30.142 -20.124 1.00 92.62 117 GLY A C 1
ATOM 873 O O . GLY A 1 117 ? -18.768 29.966 -21.294 1.00 92.62 117 GLY A O 1
ATOM 874 N N . ASN A 1 118 ? -17.416 29.457 -19.563 1.00 96.56 118 ASN A N 1
ATOM 875 C CA . ASN A 1 118 ? -16.692 28.374 -20.236 1.00 96.56 118 ASN A CA 1
ATOM 876 C C . ASN A 1 118 ? -17.277 26.992 -19.911 1.00 96.56 118 ASN A C 1
ATOM 878 O O . ASN A 1 118 ? -17.994 26.822 -18.925 1.00 96.56 118 ASN A O 1
ATOM 882 N N . ARG A 1 119 ? -16.931 25.987 -20.724 1.00 97.56 119 ARG A N 1
ATOM 883 C CA . ARG A 1 119 ? -17.207 24.574 -20.430 1.00 97.56 119 ARG A CA 1
ATOM 884 C C . ARG A 1 119 ? -16.005 23.987 -19.691 1.00 97.56 119 ARG A C 1
ATOM 886 O O . ARG A 1 119 ? -14.960 23.740 -20.294 1.00 97.56 119 ARG A O 1
ATOM 893 N N . ALA A 1 120 ? -16.132 23.822 -18.381 1.00 98.19 120 ALA A N 1
ATOM 894 C CA . ALA A 1 120 ? -15.083 23.296 -17.521 1.00 98.19 120 ALA A CA 1
ATOM 895 C C . ALA A 1 120 ? -15.262 21.784 -17.351 1.00 98.19 120 ALA A C 1
ATOM 897 O O . ALA A 1 120 ? -16.193 21.341 -16.680 1.00 98.19 120 ALA A O 1
ATOM 898 N N . ILE A 1 121 ? -14.364 21.003 -17.951 1.00 98.50 121 ILE A N 1
ATOM 899 C CA . ILE A 1 121 ? -14.336 19.543 -17.856 1.00 98.50 121 ILE A CA 1
ATOM 900 C C . ILE A 1 121 ? -13.209 19.174 -16.888 1.00 98.50 121 ILE A C 1
ATOM 902 O O . ILE A 1 121 ? -12.043 19.065 -17.274 1.00 98.50 121 ILE A O 1
ATOM 906 N N . ALA A 1 122 ? -13.565 19.049 -15.611 1.00 97.94 122 ALA A N 1
ATOM 907 C CA . ALA A 1 122 ? -12.632 18.745 -14.533 1.00 97.94 122 ALA A CA 1
ATOM 908 C C . ALA A 1 122 ? -12.510 17.226 -14.358 1.00 97.94 122 ALA A C 1
ATOM 910 O O . ALA A 1 122 ? -13.518 16.546 -14.178 1.00 97.94 122 ALA A O 1
ATOM 911 N N . GLU A 1 123 ? -11.290 16.698 -14.386 1.00 96.44 123 GLU A N 1
ATOM 912 C CA . GLU A 1 123 ? -11.003 15.288 -14.117 1.00 96.44 123 GLU A CA 1
ATOM 913 C C . GLU A 1 123 ? -10.468 15.121 -12.692 1.00 96.44 123 GLU A C 1
ATOM 915 O O . GLU A 1 123 ? -9.436 15.689 -12.331 1.00 96.44 123 GLU A O 1
ATOM 920 N N . ILE A 1 124 ? -11.183 14.328 -11.894 1.00 95.44 124 ILE A N 1
ATOM 921 C CA . ILE A 1 124 ? -10.713 13.813 -10.609 1.00 95.44 124 ILE A CA 1
ATOM 922 C C . ILE A 1 124 ? -10.216 12.391 -10.846 1.00 95.44 124 ILE A C 1
ATOM 924 O O . ILE A 1 124 ? -10.950 11.566 -11.387 1.00 95.44 124 ILE A O 1
ATOM 928 N N . GLN A 1 125 ? -8.981 12.094 -10.441 1.00 88.75 125 GLN A N 1
ATOM 929 C CA . GLN A 1 125 ? -8.293 10.855 -10.814 1.00 88.75 125 GLN A CA 1
ATOM 930 C C . GLN A 1 125 ? -9.019 9.583 -10.346 1.00 88.75 125 GLN A C 1
ATOM 932 O O . GLN A 1 125 ? -9.015 8.577 -11.052 1.00 88.75 125 GLN A O 1
ATOM 937 N N . PHE A 1 126 ? -9.675 9.633 -9.183 1.00 90.69 126 PHE A N 1
ATOM 938 C CA . PHE A 1 126 ? -10.535 8.572 -8.656 1.00 90.69 126 PHE A CA 1
ATOM 939 C C . PHE A 1 126 ? -11.732 9.173 -7.926 1.00 90.69 126 PHE A C 1
ATOM 941 O O . PHE A 1 126 ? -11.577 10.117 -7.155 1.00 90.69 126 PHE A O 1
ATOM 948 N N . ALA A 1 127 ? -12.917 8.578 -8.080 1.00 91.94 127 ALA A N 1
ATOM 949 C CA . ALA A 1 127 ? -14.094 8.963 -7.301 1.00 91.94 127 ALA A CA 1
ATOM 950 C C . ALA A 1 127 ? -13.843 8.852 -5.785 1.00 91.94 127 ALA A C 1
ATOM 952 O O . ALA A 1 127 ? -14.413 9.605 -5.010 1.00 91.94 127 ALA A O 1
ATOM 953 N N . ASP A 1 128 ? -12.933 7.978 -5.357 1.00 88.31 128 ASP A N 1
ATOM 954 C CA . ASP A 1 128 ? -12.462 7.836 -3.978 1.00 88.31 128 ASP A CA 1
ATOM 955 C C . ASP A 1 128 ? -11.799 9.109 -3.411 1.00 88.31 128 ASP A C 1
ATOM 957 O O . ASP A 1 128 ? -11.799 9.323 -2.198 1.00 88.31 128 ASP A O 1
ATOM 961 N N . TYR A 1 129 ? -11.236 9.958 -4.275 1.00 90.31 129 TYR A N 1
ATOM 962 C CA . TYR A 1 129 ? -10.576 11.207 -3.897 1.00 90.31 129 TYR A CA 1
ATOM 963 C C . TYR A 1 129 ? -11.453 12.436 -4.098 1.00 90.31 129 TYR A C 1
ATOM 965 O O . TYR A 1 129 ? -11.014 13.542 -3.836 1.00 90.31 129 TYR A O 1
ATOM 973 N N . ILE A 1 130 ? -12.718 12.285 -4.491 1.00 93.06 130 ILE A N 1
ATOM 974 C CA . ILE A 1 130 ? -13.604 13.436 -4.709 1.00 93.06 130 ILE A CA 1
ATOM 975 C C . ILE A 1 130 ? -13.997 14.154 -3.400 1.00 93.06 130 ILE A C 1
ATOM 977 O O . ILE A 1 130 ? -14.460 15.293 -3.423 1.00 93.06 130 ILE A O 1
ATOM 981 N N . PHE A 1 131 ? -13.823 13.508 -2.240 1.00 93.88 131 PHE A N 1
ATOM 982 C CA . PHE A 1 131 ? -14.309 14.003 -0.945 1.00 93.88 131 PHE A CA 1
ATOM 983 C C . PHE A 1 131 ? -13.718 15.345 -0.470 1.00 93.88 131 PHE A C 1
ATOM 985 O O . PHE A 1 131 ? -14.476 16.135 0.092 1.00 93.88 131 PHE A O 1
ATOM 992 N N . PRO A 1 132 ? -12.431 15.683 -0.678 1.00 93.88 132 PRO A N 1
ATOM 993 C CA . PRO A 1 132 ? -11.918 17.019 -0.381 1.00 93.88 132 PRO A CA 1
ATOM 994 C C . PRO A 1 132 ? -12.634 18.119 -1.177 1.00 93.88 132 PRO A C 1
ATOM 996 O O . PRO A 1 132 ? -12.778 19.227 -0.674 1.00 93.88 132 PRO A O 1
ATOM 999 N N . ALA A 1 133 ? -13.133 17.809 -2.381 1.00 95.62 133 ALA A N 1
ATOM 1000 C CA . ALA A 1 133 ? -13.921 18.725 -3.204 1.00 95.62 133 ALA A CA 1
ATOM 1001 C C . ALA A 1 133 ? -15.419 18.749 -2.853 1.00 95.62 133 ALA A C 1
ATOM 1003 O O . ALA A 1 133 ? -16.189 19.476 -3.484 1.00 95.62 133 ALA A O 1
ATOM 1004 N N . PHE A 1 134 ? -15.862 17.947 -1.878 1.00 96.00 134 PHE A N 1
ATOM 1005 C CA . PHE A 1 134 ? -17.282 17.756 -1.585 1.00 96.00 134 PHE A CA 1
ATOM 1006 C C . PHE A 1 134 ? -17.984 19.074 -1.252 1.00 96.00 134 PHE A C 1
ATOM 1008 O O . PHE A 1 134 ? -19.069 19.337 -1.757 1.00 96.00 134 PHE A O 1
ATOM 1015 N N . ASP A 1 135 ? -17.345 19.942 -0.469 1.00 95.06 135 ASP A N 1
ATOM 1016 C CA . ASP A 1 135 ? -17.894 21.257 -0.132 1.00 95.06 135 ASP A CA 1
ATOM 1017 C C . ASP A 1 135 ? -18.083 22.143 -1.377 1.00 95.06 135 ASP A C 1
ATOM 1019 O O . ASP A 1 135 ? -19.143 22.739 -1.571 1.00 95.06 135 ASP A O 1
ATOM 1023 N N . GLN A 1 136 ? -17.106 22.152 -2.289 1.00 96.81 136 GLN A N 1
ATOM 1024 C CA . GLN A 1 136 ? -17.177 22.912 -3.541 1.00 96.81 136 GLN A CA 1
ATOM 1025 C C . GLN A 1 136 ? -18.301 22.388 -4.437 1.00 96.81 136 GLN A C 1
ATOM 1027 O O . GLN A 1 136 ? -19.011 23.171 -5.059 1.00 96.81 136 GLN A O 1
ATOM 1032 N N . ILE A 1 137 ? -18.511 21.075 -4.487 1.00 97.06 137 ILE A N 1
ATOM 1033 C CA . ILE A 1 137 ? -19.586 20.486 -5.292 1.00 97.06 137 ILE A CA 1
ATOM 1034 C C . ILE A 1 137 ? -20.954 20.786 -4.660 1.00 97.06 137 ILE A C 1
ATOM 1036 O O . ILE A 1 137 ? -21.861 21.274 -5.336 1.00 97.06 137 ILE A O 1
ATOM 1040 N N . VAL A 1 138 ? -21.104 20.524 -3.361 1.00 95.50 138 VAL A N 1
ATOM 1041 C CA . VAL A 1 138 ? -22.406 20.488 -2.676 1.00 95.50 138 VAL A CA 1
ATOM 1042 C C . VAL A 1 138 ? -22.885 21.855 -2.202 1.00 95.50 138 VAL A C 1
ATOM 1044 O O . VAL A 1 138 ? -24.076 22.168 -2.297 1.00 95.50 138 VAL A O 1
ATOM 1047 N N . ASN A 1 139 ? -21.991 22.682 -1.668 1.00 92.81 139 ASN A N 1
ATOM 1048 C CA . ASN A 1 139 ? -22.363 23.994 -1.147 1.00 92.81 139 ASN A CA 1
ATOM 1049 C C . ASN A 1 139 ? -22.183 25.104 -2.177 1.00 92.81 139 ASN A C 1
ATOM 1051 O O . ASN A 1 139 ? -23.002 26.025 -2.199 1.00 92.81 139 ASN A O 1
ATOM 1055 N N . GLU A 1 140 ? -21.199 24.986 -3.070 1.00 94.19 140 GLU A N 1
ATOM 1056 C CA . GLU A 1 140 ? -20.927 26.026 -4.062 1.00 94.19 140 GLU A CA 1
ATOM 1057 C C . GLU A 1 140 ? -21.578 25.726 -5.418 1.00 94.19 140 GLU A C 1
ATOM 1059 O O . GLU A 1 140 ? -22.503 26.443 -5.803 1.00 94.19 140 GLU A O 1
ATOM 1064 N N . ALA A 1 141 ? -21.160 24.674 -6.131 1.00 96.12 141 ALA A N 1
ATOM 1065 C CA . ALA A 1 141 ? -21.616 24.398 -7.497 1.00 96.12 141 ALA A CA 1
ATOM 1066 C C . ALA A 1 141 ? -23.126 24.124 -7.576 1.00 96.12 141 ALA A C 1
ATOM 1068 O O . ALA A 1 141 ? -23.833 24.788 -8.336 1.00 96.12 141 ALA A O 1
ATOM 1069 N N . ALA A 1 142 ? -23.637 23.210 -6.745 1.00 95.81 142 ALA A N 1
ATOM 1070 C CA . ALA A 1 142 ? -25.043 22.800 -6.748 1.00 95.81 142 ALA A CA 1
ATOM 1071 C C . ALA A 1 142 ? -26.017 23.974 -6.554 1.00 95.81 142 ALA A C 1
ATOM 1073 O O . ALA A 1 142 ? -27.083 24.049 -7.163 1.00 95.81 142 ALA A O 1
ATOM 1074 N N . LYS A 1 143 ? -25.634 24.934 -5.708 1.00 93.44 143 LYS A N 1
ATOM 1075 C CA . LYS A 1 143 ? -26.483 26.065 -5.319 1.00 93.44 143 LYS A CA 1
ATOM 1076 C C . LYS A 1 143 ? -26.158 27.329 -6.108 1.00 93.44 143 LYS A C 1
ATOM 1078 O O . LYS A 1 143 ? -26.835 28.334 -5.910 1.00 93.44 143 LYS A O 1
ATOM 1083 N N . PHE A 1 144 ? -25.166 27.308 -7.003 1.00 92.00 144 PHE A N 1
ATOM 1084 C CA . PHE A 1 144 ? -24.599 28.509 -7.625 1.00 92.00 144 PHE A CA 1
ATOM 1085 C C . PHE A 1 144 ? -25.620 29.318 -8.432 1.00 92.00 144 PHE A C 1
ATOM 1087 O O . PHE A 1 144 ? -25.683 30.541 -8.321 1.00 92.00 144 PHE A O 1
ATOM 1094 N N . ARG A 1 145 ? -26.466 28.631 -9.209 1.00 92.38 145 ARG A N 1
ATOM 1095 C CA . ARG A 1 145 ? -27.569 29.260 -9.949 1.00 92.38 145 ARG A CA 1
ATOM 1096 C C . ARG A 1 145 ? -28.680 29.744 -9.016 1.00 92.38 145 ARG A C 1
ATOM 1098 O O . ARG A 1 145 ? -29.223 30.825 -9.211 1.00 92.38 145 ARG A O 1
ATOM 1105 N N . TYR A 1 146 ? -29.024 28.945 -8.008 1.00 91.62 146 TYR A N 1
ATOM 1106 C CA . TYR A 1 146 ? -30.110 29.260 -7.081 1.00 91.62 146 TYR A CA 1
ATOM 1107 C C . TYR A 1 146 ? -29.775 30.480 -6.208 1.00 91.62 146 TYR A C 1
ATOM 1109 O O . TYR A 1 146 ? -30.559 31.423 -6.136 1.00 91.62 146 TYR A O 1
ATOM 1117 N N . ARG A 1 147 ? -28.573 30.518 -5.613 1.00 90.50 147 ARG A N 1
ATOM 1118 C CA . ARG A 1 147 ? -28.102 31.619 -4.748 1.00 90.50 147 ARG A CA 1
ATOM 1119 C C . ARG A 1 147 ? -28.030 32.966 -5.464 1.00 90.50 147 ARG A C 1
ATOM 1121 O O . ARG A 1 147 ? -28.073 33.998 -4.805 1.00 90.50 147 ARG A O 1
ATOM 1128 N N . SER A 1 148 ? -27.862 32.953 -6.785 1.00 86.69 148 SER A N 1
ATOM 1129 C CA . SER A 1 148 ? -27.737 34.154 -7.608 1.00 86.69 148 SER A CA 1
ATOM 1130 C C . SER A 1 148 ? -29.063 34.595 -8.227 1.00 86.69 148 SER A C 1
ATOM 1132 O O . SER A 1 148 ? -29.086 35.588 -8.947 1.00 86.69 148 SER A O 1
ATOM 1134 N N . GLY A 1 149 ? -30.158 33.849 -8.024 1.00 87.81 149 GLY A N 1
ATOM 1135 C CA . GLY A 1 149 ? -31.400 34.075 -8.767 1.00 87.81 149 GLY A CA 1
ATOM 1136 C C . GLY A 1 149 ? -31.200 33.951 -10.282 1.00 87.81 149 GLY A C 1
ATOM 1137 O O . GLY A 1 149 ? -31.800 34.702 -11.044 1.00 87.81 149 GLY A O 1
ATOM 1138 N N . ASN A 1 150 ? -30.314 33.044 -10.714 1.00 88.06 150 ASN A N 1
ATOM 1139 C CA . ASN A 1 150 ? -29.891 32.836 -12.101 1.00 88.06 150 ASN A CA 1
ATOM 1140 C C . ASN A 1 150 ? -29.123 34.010 -12.753 1.00 88.06 150 ASN A C 1
ATOM 1142 O O . ASN A 1 150 ? -28.897 33.986 -13.960 1.00 88.06 150 ASN A O 1
ATOM 1146 N N . GLN A 1 151 ? -28.659 35.005 -11.985 1.00 85.25 151 GLN A N 1
ATOM 1147 C CA . GLN A 1 151 ? -27.806 36.087 -12.510 1.00 85.25 151 GLN A CA 1
ATOM 1148 C C . GLN A 1 151 ? -26.419 35.591 -12.950 1.00 85.25 151 GLN A C 1
ATOM 1150 O O . GLN A 1 151 ? -25.822 36.134 -13.874 1.00 85.25 151 GLN A O 1
ATOM 1155 N N . PHE A 1 152 ? -25.911 34.547 -12.298 1.00 84.12 152 PHE A N 1
ATOM 1156 C CA . PHE A 1 152 ? -24.694 33.835 -12.683 1.00 84.12 152 PHE A CA 1
ATOM 1157 C C . PHE A 1 152 ? -24.847 32.346 -12.370 1.00 84.12 152 PHE A C 1
ATOM 1159 O O . PHE A 1 152 ? -25.527 31.961 -11.419 1.00 84.12 152 PHE A O 1
ATOM 1166 N N . ASN A 1 153 ? -24.246 31.486 -13.188 1.00 91.94 153 ASN A N 1
ATOM 1167 C CA . ASN A 1 153 ? -24.372 30.037 -13.064 1.00 91.94 153 ASN A CA 1
ATOM 1168 C C . ASN A 1 153 ? -23.045 29.350 -13.411 1.00 91.94 153 ASN A C 1
ATOM 1170 O O . ASN A 1 153 ? -22.238 29.914 -14.137 1.00 91.94 153 ASN A O 1
ATOM 1174 N N . CYS A 1 154 ? -22.847 28.128 -12.924 1.00 94.62 154 CYS A N 1
ATOM 1175 C CA . CYS A 1 154 ? -21.737 27.259 -13.320 1.00 94.62 154 CYS A CA 1
ATOM 1176 C C . CYS A 1 154 ? -22.248 26.043 -14.110 1.00 94.62 154 CYS A C 1
ATOM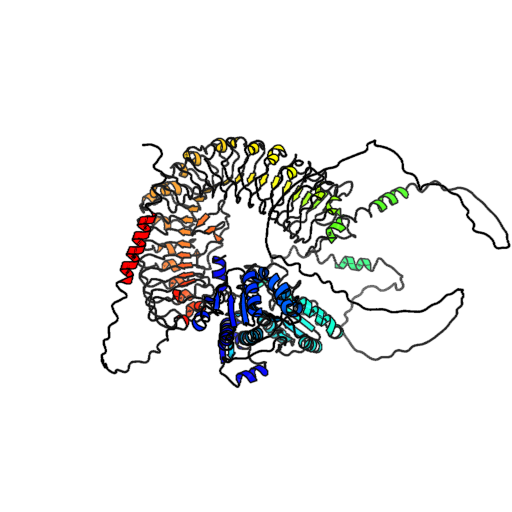 1178 O O . CYS A 1 154 ? -21.723 24.945 -13.980 1.00 94.62 154 CYS A O 1
ATOM 1180 N N . GLY A 1 155 ? -23.296 26.231 -14.923 1.00 91.81 155 GLY A N 1
ATOM 1181 C CA . GLY A 1 155 ? -23.936 25.146 -15.668 1.00 91.81 155 GLY A CA 1
ATOM 1182 C C . GLY A 1 155 ? -23.006 24.443 -16.655 1.00 91.81 155 GLY A C 1
ATOM 1183 O O . GLY A 1 155 ? -23.200 23.273 -16.926 1.00 91.81 155 GLY A O 1
ATOM 1184 N N . GLY A 1 156 ? -21.959 25.120 -17.136 1.00 94.75 156 GLY A N 1
ATOM 1185 C CA . GLY A 1 156 ? -20.928 24.523 -17.990 1.00 94.75 156 GLY A CA 1
ATOM 1186 C C . GLY A 1 156 ? -19.921 23.623 -17.261 1.00 94.75 156 GLY A C 1
ATOM 1187 O O . GLY A 1 156 ? -18.860 23.362 -17.822 1.00 94.75 156 GLY A O 1
ATOM 1188 N N . LEU A 1 157 ? -20.185 23.212 -16.018 1.00 98.31 157 LEU A N 1
ATOM 1189 C CA . LEU A 1 157 ? -19.296 22.366 -15.222 1.00 98.31 157 LEU A CA 1
ATOM 1190 C C . LEU A 1 157 ? -19.634 20.880 -15.396 1.00 98.31 157 LEU A C 1
ATOM 1192 O O . LEU A 1 157 ? -20.715 20.434 -15.018 1.00 98.31 157 LEU A O 1
ATOM 1196 N N . THR A 1 158 ? -18.663 20.096 -15.854 1.00 98.62 158 THR A N 1
ATOM 1197 C CA . THR A 1 158 ? -18.714 18.630 -15.828 1.00 98.62 158 THR A CA 1
ATOM 1198 C C . THR A 1 158 ? -17.526 18.103 -15.035 1.00 98.62 158 THR A C 1
ATOM 1200 O O . THR A 1 158 ? -16.375 18.347 -15.391 1.00 98.62 158 THR A O 1
ATOM 1203 N N . ILE A 1 159 ? -17.803 17.376 -13.955 1.00 98.56 159 ILE A N 1
ATOM 1204 C CA . ILE A 1 159 ? -16.795 16.711 -13.127 1.00 98.56 159 ILE A CA 1
ATOM 1205 C C . ILE A 1 159 ? -16.791 15.238 -13.508 1.00 98.56 159 ILE A C 1
ATOM 1207 O O . ILE A 1 159 ? -17.781 14.545 -13.296 1.00 98.56 159 ILE A O 1
ATOM 1211 N N . ARG A 1 160 ? -15.684 14.763 -14.068 1.00 97.06 160 ARG A N 1
ATOM 1212 C CA . ARG A 1 160 ? -15.474 13.364 -14.442 1.00 97.06 160 ARG A CA 1
ATOM 1213 C C . ARG A 1 160 ? -14.688 12.658 -13.345 1.00 97.06 160 ARG A C 1
ATOM 1215 O O . ARG A 1 160 ? -13.677 13.192 -12.886 1.00 97.06 160 ARG A O 1
ATOM 1222 N N . ALA A 1 161 ? -15.143 11.479 -12.929 1.00 96.19 161 ALA A N 1
ATOM 1223 C CA . ALA A 1 161 ? -14.483 10.707 -11.880 1.00 96.19 161 ALA A CA 1
ATOM 1224 C C . ALA A 1 161 ? -14.604 9.184 -12.105 1.00 96.19 161 ALA A C 1
ATOM 1226 O O . ALA A 1 161 ? -15.718 8.659 -12.168 1.00 96.19 161 ALA A O 1
ATOM 1227 N N . PRO A 1 162 ? -13.484 8.442 -12.157 1.00 94.62 162 PRO A N 1
ATOM 1228 C CA . PRO A 1 162 ? -13.482 6.981 -12.222 1.00 94.62 162 PRO A CA 1
ATOM 1229 C C . PRO A 1 162 ? -14.070 6.319 -10.961 1.00 94.62 162 PRO A C 1
ATOM 1231 O O . PRO A 1 162 ? -13.529 6.441 -9.858 1.00 94.62 162 PRO A O 1
ATOM 1234 N N . TYR A 1 163 ? -15.154 5.564 -11.114 1.00 92.69 163 TYR A N 1
ATOM 1235 C CA . TYR A 1 163 ? -16.036 5.060 -10.052 1.00 92.69 163 TYR A CA 1
ATOM 1236 C C . TYR A 1 163 ? -16.102 3.523 -10.003 1.00 92.69 163 TYR A C 1
ATOM 1238 O O . TYR A 1 163 ? -15.844 2.858 -11.004 1.00 92.69 163 TYR A O 1
ATOM 1246 N N . GLY A 1 164 ? -16.446 2.970 -8.834 1.00 90.44 164 GLY A N 1
ATOM 1247 C CA . GLY A 1 164 ? -16.792 1.553 -8.677 1.00 90.44 164 GLY A CA 1
ATOM 1248 C C . GLY A 1 164 ? -15.583 0.635 -8.532 1.00 90.44 164 GLY A C 1
ATOM 1249 O O . GLY A 1 164 ? -14.454 1.102 -8.391 1.00 90.44 164 GLY A O 1
ATOM 1250 N N . ALA A 1 165 ? -15.815 -0.670 -8.544 1.00 86.25 165 ALA A N 1
ATOM 1251 C CA . ALA A 1 165 ? -14.785 -1.685 -8.390 1.00 86.25 165 ALA A CA 1
ATOM 1252 C C . ALA A 1 165 ? -13.767 -1.722 -9.545 1.00 86.25 165 ALA A C 1
ATOM 1254 O O . ALA A 1 165 ? -14.035 -1.342 -10.686 1.00 86.25 165 ALA A O 1
ATOM 1255 N N . VAL A 1 166 ? -12.576 -2.236 -9.237 1.00 80.81 166 VAL A N 1
ATOM 1256 C CA . VAL A 1 166 ? -11.490 -2.517 -10.196 1.00 80.81 166 VAL A CA 1
ATOM 1257 C C . VAL A 1 166 ? -10.854 -3.902 -9.968 1.00 80.81 166 VAL A C 1
ATOM 1259 O O . VAL A 1 166 ? -9.945 -4.293 -10.690 1.00 80.81 166 VAL A O 1
ATOM 1262 N N . GLY A 1 167 ? -11.318 -4.660 -8.966 1.00 66.50 167 GLY A N 1
ATOM 1263 C CA . GLY A 1 167 ? -10.938 -6.061 -8.699 1.00 66.50 167 GLY A CA 1
ATOM 1264 C C . GLY A 1 167 ? -9.892 -6.256 -7.605 1.00 66.50 167 GLY A C 1
ATOM 1265 O O . GLY A 1 167 ? -9.781 -7.347 -7.048 1.00 66.50 167 GLY A O 1
ATOM 1266 N N . HIS A 1 168 ? -9.159 -5.194 -7.277 1.00 69.06 168 HIS A N 1
ATOM 1267 C CA . HIS A 1 168 ? -8.176 -5.127 -6.188 1.00 69.06 168 HIS A CA 1
ATOM 1268 C C . HIS A 1 168 ? -7.801 -3.670 -5.853 1.00 69.06 168 HIS A C 1
ATOM 1270 O O . HIS A 1 168 ? -6.638 -3.349 -5.598 1.00 69.06 168 HIS A O 1
ATOM 1276 N N . GLY A 1 169 ? -8.758 -2.745 -5.927 1.00 65.19 169 GLY A N 1
ATOM 1277 C CA . GLY A 1 169 ? -8.519 -1.321 -5.650 1.00 65.19 169 GLY A CA 1
ATOM 1278 C C . GLY A 1 169 ? -8.584 -0.983 -4.160 1.00 65.19 169 GLY A C 1
ATOM 1279 O O . GLY A 1 169 ? -7.895 -0.067 -3.691 1.00 65.19 169 GLY A O 1
ATOM 1280 N N . GLY A 1 170 ? -9.352 -1.772 -3.401 1.00 79.69 170 GLY A N 1
ATOM 1281 C CA . GLY A 1 170 ? -9.501 -1.645 -1.955 1.00 79.69 170 GLY A CA 1
ATOM 1282 C C . GLY A 1 170 ? -10.025 -0.274 -1.520 1.00 79.69 170 GLY A C 1
ATOM 1283 O O . GLY A 1 170 ? -10.793 0.380 -2.219 1.00 79.69 170 GLY A O 1
ATOM 1284 N N . HIS A 1 171 ? -9.596 0.180 -0.341 1.00 76.31 171 HIS A N 1
ATOM 1285 C CA . HIS A 1 171 ? -10.185 1.340 0.335 1.00 76.31 171 HIS A CA 1
ATOM 1286 C C . HIS A 1 171 ? -10.029 2.691 -0.376 1.00 76.31 171 HIS A C 1
ATOM 1288 O O . HIS A 1 171 ? -10.720 3.622 0.016 1.00 76.31 171 HIS A O 1
ATOM 1294 N N . TYR A 1 172 ? -9.130 2.834 -1.353 1.00 79.75 172 TYR A N 1
ATOM 1295 C CA . TYR A 1 172 ? -8.848 4.130 -1.990 1.00 79.75 172 TYR A CA 1
ATOM 1296 C C . TYR A 1 172 ? -9.044 4.143 -3.507 1.00 79.75 172 TYR A C 1
ATOM 1298 O O . TYR A 1 172 ? -8.779 5.175 -4.114 1.00 79.75 172 TYR A O 1
ATOM 1306 N N . HIS A 1 173 ? -9.468 3.033 -4.126 1.00 87.25 173 HIS A N 1
ATOM 1307 C CA . HIS A 1 173 ? -9.630 2.980 -5.586 1.00 87.25 173 HIS A CA 1
ATOM 1308 C C . HIS A 1 173 ? -10.834 2.168 -6.072 1.00 87.25 173 HIS A C 1
ATOM 1310 O O . HIS A 1 173 ? -10.945 1.956 -7.279 1.00 87.25 173 HIS A O 1
ATOM 1316 N N . SER A 1 174 ? -11.713 1.712 -5.177 1.00 87.56 174 SER A N 1
ATOM 1317 C CA . SER A 1 174 ? -12.883 0.893 -5.535 1.00 87.56 174 SER A CA 1
ATOM 1318 C C . SER A 1 174 ? -14.208 1.453 -5.007 1.00 87.56 174 SER A C 1
ATOM 1320 O O . SER A 1 174 ? -15.247 0.824 -5.166 1.00 87.56 174 SER A O 1
ATOM 1322 N N . GLN A 1 175 ? -14.216 2.619 -4.355 1.00 89.06 175 GLN A N 1
ATOM 1323 C CA . GLN A 1 175 ? -15.427 3.128 -3.718 1.00 89.06 175 GLN A CA 1
ATOM 1324 C C . GLN A 1 175 ? -16.509 3.554 -4.720 1.00 89.06 175 GLN A C 1
ATOM 1326 O O . GLN A 1 175 ? -16.252 3.949 -5.861 1.00 89.06 175 GLN A O 1
ATOM 1331 N N . SER A 1 176 ? -17.742 3.507 -4.219 1.00 91.94 176 SER A N 1
ATOM 1332 C CA . SER A 1 176 ? -18.973 3.919 -4.892 1.00 91.94 176 SER A CA 1
ATOM 1333 C C . SER A 1 176 ? -19.617 5.085 -4.116 1.00 91.94 176 SER A C 1
ATOM 1335 O O . SER A 1 176 ? -20.389 4.839 -3.185 1.00 91.94 176 SER A O 1
ATOM 1337 N N . PRO A 1 177 ? -19.228 6.353 -4.387 1.00 93.19 177 PRO A N 1
ATOM 1338 C CA . PRO A 1 177 ? -19.682 7.515 -3.618 1.00 93.19 177 PRO A CA 1
ATOM 1339 C C . PRO A 1 177 ? -20.929 8.209 -4.197 1.00 93.19 177 PRO A C 1
ATOM 1341 O O . PRO A 1 177 ? -21.325 9.265 -3.703 1.00 93.19 177 PRO A O 1
ATOM 1344 N N . GLU A 1 178 ? -21.556 7.656 -5.235 1.00 94.19 178 GLU A N 1
ATOM 1345 C CA . GLU A 1 178 ? -22.644 8.272 -5.997 1.00 94.19 178 GLU A CA 1
ATOM 1346 C C . GLU A 1 178 ? -23.827 8.702 -5.122 1.00 94.19 178 GLU A C 1
ATOM 1348 O O . GLU A 1 178 ? -24.392 9.777 -5.334 1.00 94.19 178 GLU A O 1
ATOM 1353 N N . ALA A 1 179 ? -24.151 7.926 -4.082 1.00 93.56 179 ALA A N 1
ATOM 1354 C CA . ALA A 1 179 ? -25.272 8.204 -3.188 1.00 93.56 179 ALA A CA 1
ATOM 1355 C C . ALA A 1 179 ? -25.129 9.549 -2.449 1.00 93.56 179 ALA A C 1
ATOM 1357 O O . ALA A 1 179 ? -26.123 10.249 -2.255 1.00 93.56 179 ALA A O 1
ATOM 1358 N N . PHE A 1 180 ? -23.902 9.959 -2.098 1.00 94.19 180 PHE A N 1
ATOM 1359 C CA . PHE A 1 180 ? -23.665 11.243 -1.428 1.00 94.19 180 PHE A CA 1
ATOM 1360 C C . PHE A 1 180 ? -24.014 12.436 -2.320 1.00 94.19 180 PHE A C 1
ATOM 1362 O O . PHE A 1 180 ? -24.494 13.452 -1.825 1.00 94.19 180 PHE A O 1
ATOM 1369 N N . PHE A 1 181 ? -23.794 12.303 -3.629 1.00 95.69 181 PHE A N 1
ATOM 1370 C CA . PHE A 1 181 ? -24.098 13.339 -4.615 1.00 95.69 181 PHE A CA 1
ATOM 1371 C C . PHE A 1 181 ? -25.558 13.296 -5.062 1.00 95.69 181 PHE A C 1
ATOM 1373 O O . PHE A 1 181 ? -26.145 14.339 -5.331 1.00 95.69 181 PHE A O 1
ATOM 1380 N N . CYS A 1 182 ? -26.184 12.117 -5.062 1.00 95.19 182 CYS A N 1
ATOM 1381 C CA . CYS A 1 182 ? -27.608 11.986 -5.372 1.00 95.19 182 CYS A CA 1
ATOM 1382 C C . CYS A 1 182 ? -28.505 12.701 -4.344 1.00 95.19 182 CYS A C 1
ATOM 1384 O O . CYS A 1 182 ? -29.616 13.115 -4.657 1.00 95.19 182 CYS A O 1
ATOM 1386 N N . HIS A 1 183 ? -28.025 12.901 -3.115 1.00 91.50 183 HIS A N 1
ATOM 1387 C CA . HIS A 1 183 ? -28.759 13.653 -2.097 1.00 91.50 183 HIS A CA 1
ATOM 1388 C C . HIS A 1 183 ? -28.708 15.183 -2.294 1.00 91.50 183 HIS A C 1
ATOM 1390 O O . HIS A 1 183 ? -29.247 15.927 -1.477 1.00 91.50 183 HIS A O 1
ATOM 1396 N N . VAL A 1 184 ? -28.041 15.688 -3.337 1.00 93.50 184 VAL A N 1
ATOM 1397 C CA . VAL A 1 184 ? -27.731 17.115 -3.493 1.00 93.50 184 VAL A CA 1
ATOM 1398 C C . VAL A 1 184 ? -28.555 17.724 -4.630 1.00 93.50 184 VAL A C 1
ATOM 1400 O O . VAL A 1 184 ? -28.249 17.504 -5.801 1.00 93.50 184 VAL A O 1
ATOM 1403 N N . PRO A 1 185 ? -29.582 18.539 -4.332 1.00 90.94 185 PRO A N 1
ATOM 1404 C CA . PRO A 1 185 ? -30.341 19.230 -5.366 1.00 90.94 185 PRO A CA 1
ATOM 1405 C C . PRO A 1 185 ? -29.482 20.258 -6.107 1.00 90.94 185 PRO A C 1
ATOM 1407 O O . PRO A 1 185 ? -28.730 21.009 -5.485 1.00 90.94 185 PRO A O 1
ATOM 1410 N N . GLY A 1 186 ? -29.655 20.341 -7.427 1.00 91.12 186 GLY A N 1
ATOM 1411 C CA . GLY A 1 186 ? -28.967 21.320 -8.278 1.00 91.12 186 GLY A CA 1
ATOM 1412 C C . GLY A 1 186 ? -27.754 20.779 -9.040 1.00 91.12 186 GLY A C 1
ATOM 1413 O O . GLY A 1 186 ? -27.138 21.533 -9.790 1.00 91.12 186 GLY A O 1
ATOM 1414 N N . ILE A 1 187 ? -27.446 19.486 -8.901 1.00 95.50 187 ILE A N 1
ATOM 1415 C CA . ILE A 1 187 ? -26.498 18.764 -9.759 1.00 95.50 187 ILE A CA 1
ATOM 1416 C C . ILE A 1 187 ? -27.179 17.567 -10.422 1.00 95.50 187 ILE A C 1
ATOM 1418 O O . ILE A 1 187 ? -28.189 17.069 -9.921 1.00 95.50 187 ILE A O 1
ATOM 1422 N N . LYS A 1 188 ? -26.613 17.098 -11.536 1.00 97.81 188 LYS A N 1
ATOM 1423 C CA . LYS A 1 188 ? -26.974 15.810 -12.142 1.00 97.81 188 LYS A CA 1
ATOM 1424 C C . LYS A 1 188 ? -25.891 14.771 -11.874 1.00 97.81 188 LYS A C 1
ATOM 1426 O O . LYS A 1 188 ? -24.710 15.112 -11.859 1.00 97.81 188 LYS A O 1
ATOM 1431 N N . VAL A 1 189 ? -26.287 13.513 -11.687 1.00 98.19 189 VAL A N 1
ATOM 1432 C CA . VAL A 1 189 ? -25.363 12.382 -11.484 1.00 98.19 189 VAL A CA 1
ATOM 1433 C C . VAL A 1 189 ? -25.610 11.338 -12.565 1.00 98.19 189 VAL A C 1
ATOM 1435 O O . VAL A 1 189 ? -26.718 10.812 -12.661 1.00 98.19 189 VAL A O 1
ATOM 1438 N N . VAL A 1 190 ? -24.588 11.052 -13.374 1.00 98.38 190 VAL A N 1
ATOM 1439 C CA . VAL A 1 190 ? -24.688 10.225 -14.590 1.00 98.38 190 VAL A CA 1
ATOM 1440 C C . VAL A 1 190 ? -23.648 9.107 -14.551 1.00 98.38 190 VAL A C 1
ATOM 1442 O O . VAL A 1 190 ? -22.490 9.369 -14.223 1.00 98.38 190 VAL A O 1
ATOM 1445 N N . ILE A 1 191 ? -24.057 7.876 -14.882 1.00 97.62 191 ILE A N 1
ATOM 1446 C CA . ILE A 1 191 ? -23.211 6.672 -14.866 1.00 97.62 191 ILE A CA 1
ATOM 1447 C C . ILE A 1 191 ? -23.512 5.815 -16.114 1.00 97.62 191 ILE A C 1
ATOM 1449 O O . ILE A 1 191 ? -24.556 5.166 -16.155 1.00 97.62 191 ILE A O 1
ATOM 1453 N N . PRO A 1 192 ? -22.634 5.783 -17.136 1.00 96.44 192 PRO A N 1
ATOM 1454 C CA . PRO A 1 192 ? -22.849 4.982 -18.340 1.00 96.44 192 PRO A CA 1
ATOM 1455 C C . PRO A 1 192 ? -22.586 3.490 -18.091 1.00 96.44 192 PRO A C 1
ATOM 1457 O O . PRO A 1 192 ? -21.695 3.142 -17.315 1.00 96.44 192 PRO A O 1
ATOM 1460 N N . ARG A 1 193 ? -23.282 2.600 -18.811 1.00 93.50 193 ARG A N 1
ATOM 1461 C CA . ARG A 1 193 ? -23.019 1.144 -18.791 1.00 93.50 193 ARG A CA 1
ATOM 1462 C C . ARG A 1 193 ? -22.099 0.652 -19.916 1.00 93.50 193 ARG A C 1
ATOM 1464 O O . ARG A 1 193 ? -21.677 -0.499 -19.878 1.00 93.50 193 ARG A O 1
ATOM 1471 N N . SER A 1 194 ? -21.824 1.473 -20.937 1.00 92.25 194 SER A N 1
ATOM 1472 C CA . SER A 1 194 ? -21.124 1.023 -22.152 1.00 92.25 194 SER A CA 1
ATOM 1473 C C . SER A 1 194 ? -20.354 2.125 -22.905 1.00 92.25 194 SER A C 1
ATOM 1475 O O . SER A 1 194 ? -20.589 3.310 -22.645 1.00 92.25 194 SER A O 1
ATOM 1477 N N . PRO A 1 195 ? -19.443 1.779 -23.848 1.00 94.81 195 PRO A N 1
ATOM 1478 C CA . PRO A 1 195 ? -18.715 2.743 -24.682 1.00 94.81 195 PRO A CA 1
ATOM 1479 C C . PRO A 1 195 ? -19.629 3.693 -25.456 1.00 94.81 195 PRO A C 1
ATOM 1481 O O . PRO A 1 195 ? -19.423 4.909 -25.434 1.00 94.81 195 PRO A O 1
ATOM 1484 N N . GLN A 1 196 ? -20.671 3.161 -26.095 1.00 92.50 196 GLN A N 1
ATOM 1485 C CA . GLN A 1 196 ? -21.602 3.968 -26.874 1.00 92.50 196 GLN A CA 1
ATOM 1486 C C . GLN A 1 196 ? -22.385 4.937 -25.981 1.00 92.50 196 GLN A C 1
ATOM 1488 O O . GLN A 1 196 ? -22.541 6.117 -26.313 1.00 92.50 196 GLN A O 1
ATOM 1493 N N . GLN A 1 197 ? -22.811 4.484 -24.802 1.00 95.00 197 GLN A N 1
ATOM 1494 C CA . GLN A 1 197 ? -23.444 5.372 -23.839 1.00 95.00 197 GLN A CA 1
ATOM 1495 C C . GLN A 1 197 ? -22.498 6.428 -23.288 1.00 95.00 197 GLN A C 1
ATOM 1497 O O . GLN A 1 197 ? -22.881 7.590 -23.184 1.00 95.00 197 GLN A O 1
ATOM 1502 N N . ALA A 1 198 ? -21.268 6.052 -22.940 1.00 97.00 198 ALA A N 1
ATOM 1503 C CA . ALA A 1 198 ? -20.323 6.973 -22.332 1.00 97.00 198 ALA A CA 1
ATOM 1504 C C . ALA A 1 198 ? -20.029 8.163 -23.241 1.00 97.00 198 ALA A C 1
ATOM 1506 O O . ALA A 1 198 ? -20.029 9.292 -22.760 1.00 97.00 198 ALA A O 1
ATOM 1507 N N . LYS A 1 199 ? -19.864 7.942 -24.553 1.00 97.38 199 LYS A N 1
ATOM 1508 C CA . LYS A 1 199 ? -19.677 9.040 -25.510 1.00 97.38 199 LYS A CA 1
ATOM 1509 C C . LYS A 1 199 ? -20.901 9.959 -25.575 1.00 97.38 199 LYS A C 1
ATOM 1511 O O . LYS A 1 199 ? -20.758 11.169 -25.393 1.00 97.38 199 LYS A O 1
ATOM 1516 N N . GLY A 1 200 ? -22.091 9.398 -25.790 1.00 96.75 200 GLY A N 1
ATOM 1517 C CA . GLY A 1 200 ? -23.322 10.181 -25.939 1.00 96.75 200 GLY A CA 1
ATOM 1518 C C . GLY A 1 200 ? -23.724 10.926 -24.662 1.00 96.75 200 GLY A C 1
ATOM 1519 O O . GLY A 1 200 ? -24.012 12.124 -24.702 1.00 96.75 200 GLY A O 1
ATOM 1520 N N . LEU A 1 201 ? -23.688 10.255 -23.509 1.00 97.88 201 LEU A N 1
ATOM 1521 C CA . LEU A 1 201 ? -24.026 10.842 -22.209 1.00 97.88 201 LEU A CA 1
ATOM 1522 C C . LEU A 1 201 ? -22.979 11.863 -21.751 1.00 97.88 201 LEU A C 1
ATOM 1524 O O . LEU A 1 201 ? -23.356 12.869 -21.150 1.00 97.88 201 LEU A O 1
ATOM 1528 N N . LEU A 1 202 ? -21.688 11.671 -22.049 1.00 98.38 202 LEU A N 1
ATOM 1529 C CA . LEU A 1 202 ? -20.661 12.660 -21.708 1.00 98.38 202 LEU A CA 1
ATOM 1530 C C . LEU A 1 202 ? -20.809 13.933 -22.547 1.00 98.38 202 LEU A C 1
ATOM 1532 O O . LEU A 1 202 ? -20.767 15.029 -21.992 1.00 98.38 202 LEU A O 1
ATOM 1536 N N . LEU A 1 203 ? -21.042 13.815 -23.859 1.00 98.25 203 LEU A N 1
ATOM 1537 C CA . LEU A 1 203 ? -21.330 14.976 -24.712 1.00 98.25 203 LEU A CA 1
ATOM 1538 C C . LEU A 1 203 ? -22.584 15.718 -24.240 1.00 98.25 203 LEU A C 1
ATOM 1540 O O . LEU A 1 203 ? -22.583 16.948 -24.169 1.00 98.25 203 LEU A O 1
ATOM 1544 N N . SER A 1 204 ? -23.615 14.975 -23.839 1.00 98.12 204 SER A N 1
ATOM 1545 C CA . SER A 1 204 ? -24.842 15.539 -23.265 1.00 98.12 204 SER A CA 1
ATOM 1546 C C . SER A 1 204 ? -24.564 16.243 -21.936 1.00 98.12 204 SER A C 1
ATOM 1548 O O . SER A 1 204 ? -25.013 17.365 -21.738 1.00 98.12 204 SER A O 1
ATOM 1550 N N . SER A 1 205 ? -23.734 15.654 -21.071 1.00 98.31 205 SER A N 1
ATOM 1551 C CA . SER A 1 205 ? -23.320 16.232 -19.783 1.00 98.31 205 SER A CA 1
ATOM 1552 C C . SER A 1 205 ? -22.506 17.516 -19.941 1.00 98.31 205 SER A C 1
ATOM 1554 O O . SER A 1 205 ? -22.720 18.471 -19.202 1.00 98.31 205 SER A O 1
ATOM 1556 N N . ILE A 1 206 ? -21.602 17.566 -20.924 1.00 98.25 206 ILE A N 1
ATOM 1557 C CA . ILE A 1 206 ? -20.802 18.761 -21.232 1.00 98.25 206 ILE A CA 1
ATOM 1558 C C . ILE A 1 206 ? -21.689 19.888 -21.754 1.00 98.25 206 ILE A C 1
ATOM 1560 O O . ILE A 1 206 ? -21.400 21.059 -21.504 1.00 98.25 206 ILE A O 1
ATOM 1564 N N . ARG A 1 207 ? -22.746 19.551 -22.504 1.00 96.56 207 ARG A N 1
ATOM 1565 C CA . ARG A 1 207 ? -23.651 20.506 -23.156 1.00 96.56 207 ARG A CA 1
ATOM 1566 C C . ARG A 1 207 ? -24.805 20.952 -22.268 1.00 96.56 207 ARG A C 1
ATOM 1568 O O . ARG A 1 207 ? -25.281 22.075 -22.469 1.00 96.56 207 ARG A O 1
ATOM 1575 N N . ASP A 1 208 ? -25.184 20.146 -21.282 1.00 95.38 208 ASP A N 1
ATOM 1576 C CA . ASP A 1 208 ? -26.246 20.445 -20.326 1.00 95.38 208 ASP A CA 1
ATOM 1577 C C . ASP A 1 208 ? -25.975 21.777 -19.607 1.00 95.38 208 ASP A C 1
ATOM 1579 O O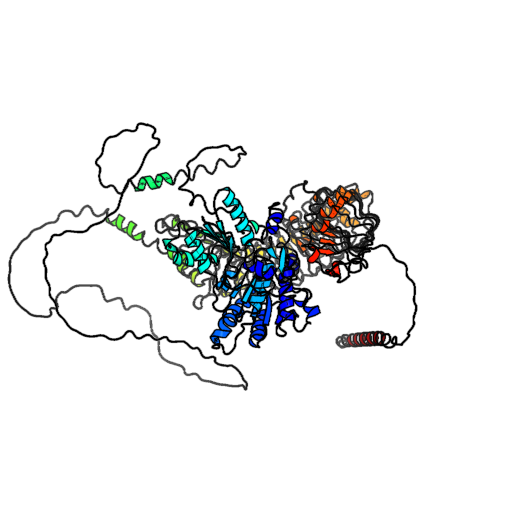 . ASP A 1 208 ? -24.826 22.110 -19.308 1.00 95.38 208 ASP A O 1
ATOM 1583 N N . PRO A 1 209 ? -27.008 22.594 -19.352 1.00 92.81 209 PRO A N 1
ATOM 1584 C CA . PRO A 1 209 ? -26.845 23.831 -18.614 1.00 92.81 209 PRO A CA 1
ATOM 1585 C C . PRO A 1 209 ? -26.834 23.603 -17.094 1.00 92.81 209 PRO A C 1
ATOM 1587 O O . PRO A 1 209 ? -27.103 24.549 -16.365 1.00 92.81 209 PRO A O 1
ATOM 1590 N N . ASN A 1 210 ? -26.568 22.415 -16.557 1.00 93.56 210 ASN A N 1
ATOM 1591 C CA . ASN A 1 210 ? -26.470 22.171 -15.114 1.00 93.56 210 ASN A CA 1
ATOM 1592 C C . ASN A 1 210 ? -25.138 21.504 -14.770 1.00 93.56 210 ASN A C 1
ATOM 1594 O O . ASN A 1 210 ? -24.636 20.729 -15.576 1.00 93.56 210 ASN A O 1
ATOM 1598 N N . PRO A 1 211 ? -24.584 21.748 -13.568 1.00 97.00 211 PRO A N 1
ATOM 1599 C CA . PRO A 1 211 ? -23.398 21.029 -13.134 1.00 97.00 211 PRO A CA 1
ATOM 1600 C C . PRO A 1 211 ? -23.656 19.518 -13.115 1.00 97.00 211 PRO A C 1
ATOM 1602 O O . PRO A 1 211 ? -24.622 19.056 -12.498 1.00 97.00 211 PRO A O 1
ATOM 1605 N N . VAL A 1 212 ? -22.785 18.752 -13.770 1.00 98.44 212 VAL A N 1
ATOM 1606 C CA . VAL A 1 212 ? -22.902 17.291 -13.864 1.00 98.44 212 VAL A CA 1
ATOM 1607 C C . VAL A 1 212 ? -21.705 16.613 -13.211 1.00 98.44 212 VAL A C 1
ATOM 1609 O O . VAL A 1 212 ? -20.558 16.956 -13.494 1.00 98.44 212 VAL A O 1
ATOM 1612 N N . VAL A 1 213 ? -21.974 15.617 -12.368 1.00 98.38 213 VAL A N 1
ATOM 1613 C CA . VAL A 1 213 ? -20.987 14.638 -11.906 1.00 98.38 213 VAL A CA 1
ATOM 1614 C C . VAL A 1 213 ? -21.150 13.380 -12.755 1.00 98.38 213 VAL A C 1
ATOM 1616 O O . VAL A 1 213 ? -22.174 12.699 -12.700 1.00 98.38 213 VAL A O 1
ATOM 1619 N N . PHE A 1 214 ? -20.142 13.103 -13.571 1.00 98.44 214 PHE A N 1
ATOM 1620 C CA . PHE A 1 214 ? -20.095 11.993 -14.508 1.00 98.44 214 PHE A CA 1
ATOM 1621 C C . PHE A 1 214 ? -19.164 10.908 -13.957 1.00 98.44 214 PHE A C 1
ATOM 1623 O O . PHE A 1 214 ? -17.940 11.069 -13.942 1.00 98.44 214 PHE A O 1
ATOM 1630 N N . PHE A 1 215 ? -19.745 9.817 -13.461 1.00 98.12 215 PHE A N 1
ATOM 1631 C CA . PHE A 1 215 ? -18.998 8.701 -12.892 1.00 98.12 215 PHE A CA 1
ATOM 1632 C C . PHE A 1 215 ? -18.715 7.645 -13.954 1.00 98.12 215 PHE A C 1
ATOM 1634 O O . PHE A 1 215 ? -19.629 7.121 -14.577 1.00 98.12 215 PHE A O 1
ATOM 1641 N N . GLU A 1 216 ? -17.444 7.307 -14.138 1.00 96.38 216 GLU A N 1
ATOM 1642 C CA . GLU A 1 216 ? -16.977 6.398 -15.189 1.00 96.38 216 GLU A CA 1
ATOM 1643 C C . GLU A 1 216 ? -16.656 5.026 -14.570 1.00 96.38 216 GLU A C 1
ATOM 1645 O O . GLU A 1 216 ? -15.710 4.947 -13.783 1.00 96.38 216 GLU A O 1
ATOM 1650 N N . PRO A 1 217 ? -17.409 3.941 -14.856 1.00 93.81 217 PRO A N 1
ATOM 1651 C CA . PRO A 1 217 ? -17.161 2.648 -14.215 1.00 93.81 217 PRO A CA 1
ATOM 1652 C C . PRO A 1 217 ? -15.779 2.090 -14.570 1.00 93.81 217 PRO A C 1
ATOM 1654 O O . PRO A 1 217 ? -15.515 1.722 -15.719 1.00 93.81 217 PRO A O 1
ATOM 1657 N N . LYS A 1 218 ? -14.896 1.994 -13.569 1.00 90.81 218 LYS A N 1
ATOM 1658 C CA . LYS A 1 218 ? -13.479 1.637 -13.756 1.00 90.81 218 LYS A CA 1
ATOM 1659 C C . LYS A 1 218 ? -13.298 0.278 -14.418 1.00 90.81 218 LYS A C 1
ATOM 1661 O O . LYS A 1 218 ? -12.456 0.128 -15.303 1.00 90.81 218 LYS A O 1
ATOM 1666 N N . TRP A 1 219 ? -14.125 -0.684 -14.022 1.00 83.56 219 TRP A N 1
ATOM 1667 C CA . TRP A 1 219 ? -14.143 -2.033 -14.576 1.00 83.56 219 TRP A CA 1
ATOM 1668 C C . TRP A 1 219 ? -14.352 -2.063 -16.098 1.00 83.56 219 TRP A C 1
ATOM 1670 O O . TRP A 1 219 ? -13.806 -2.915 -16.792 1.00 83.56 219 TRP A O 1
ATOM 1680 N N . LEU A 1 220 ? -15.110 -1.111 -16.648 1.00 88.12 220 LEU A N 1
ATOM 1681 C CA . LEU A 1 220 ? -15.523 -1.130 -18.049 1.00 88.12 220 LEU A CA 1
ATOM 1682 C C . LEU A 1 220 ? -14.531 -0.455 -19.003 1.00 88.12 220 LEU A C 1
ATOM 1684 O O . LEU A 1 220 ? -14.621 -0.700 -20.205 1.00 88.12 220 LEU A O 1
ATOM 1688 N N . TYR A 1 221 ? -13.569 0.342 -18.508 1.00 85.44 221 TYR A N 1
ATOM 1689 C CA . TYR A 1 221 ? -12.670 1.151 -19.352 1.00 85.44 221 TYR A CA 1
ATOM 1690 C C . TYR A 1 221 ? -12.038 0.389 -20.512 1.00 85.44 221 TYR A C 1
ATOM 1692 O O . TYR A 1 221 ? -11.940 0.922 -21.618 1.00 85.44 221 TYR A O 1
ATOM 1700 N N . ARG A 1 222 ? -11.584 -0.837 -20.233 1.00 80.19 222 ARG A N 1
ATOM 1701 C CA . ARG A 1 222 ? -10.866 -1.681 -21.192 1.00 80.19 222 ARG A CA 1
ATOM 1702 C C . ARG A 1 222 ? -11.583 -2.991 -21.518 1.00 80.19 222 ARG A C 1
ATOM 1704 O O . ARG A 1 222 ? -11.232 -3.617 -22.509 1.00 80.19 222 ARG A O 1
ATOM 1711 N N . LEU A 1 223 ? -12.556 -3.401 -20.700 1.00 75.88 223 LEU A N 1
ATOM 1712 C CA . LEU A 1 223 ? -13.290 -4.656 -20.888 1.00 75.88 223 LEU A CA 1
ATOM 1713 C C . LEU A 1 223 ? -14.467 -4.516 -21.858 1.00 75.88 223 LEU A C 1
ATOM 1715 O O . LEU A 1 223 ? -14.747 -5.452 -22.600 1.00 75.88 223 LEU A O 1
ATOM 1719 N N . ALA A 1 224 ? -15.157 -3.372 -21.860 1.00 81.31 224 ALA A N 1
ATOM 1720 C CA . ALA A 1 224 ? -16.308 -3.160 -22.731 1.00 81.31 224 ALA A CA 1
ATOM 1721 C C . ALA A 1 224 ? -15.854 -2.614 -24.090 1.00 81.31 224 ALA A C 1
ATOM 1723 O O . ALA A 1 224 ? -15.171 -1.591 -24.126 1.00 81.31 224 ALA A O 1
ATOM 1724 N N . VAL A 1 225 ? -16.251 -3.275 -25.183 1.00 80.06 225 VAL A N 1
ATOM 1725 C CA . VAL A 1 225 ? -16.002 -2.867 -26.577 1.00 80.06 225 VAL A CA 1
ATOM 1726 C C . VAL A 1 225 ? -17.321 -2.930 -27.339 1.00 80.06 225 VAL A C 1
ATOM 1728 O O . VAL A 1 225 ? -17.972 -3.971 -27.331 1.00 80.06 225 VAL A O 1
ATOM 1731 N N . GLU A 1 226 ? -17.697 -1.838 -28.001 1.00 85.56 226 GLU A N 1
ATOM 1732 C CA . GLU A 1 226 ? -18.938 -1.725 -28.778 1.00 85.56 226 GLU A CA 1
ATOM 1733 C C . GLU A 1 226 ? -18.715 -0.917 -30.057 1.00 85.56 226 GLU A C 1
ATOM 1735 O O . GLU A 1 226 ? -17.774 -0.124 -30.141 1.00 85.56 226 GLU A O 1
ATOM 1740 N N . ASP A 1 227 ? -19.609 -1.085 -31.031 1.00 86.31 227 ASP A N 1
ATOM 1741 C CA . ASP A 1 227 ? -19.670 -0.239 -32.219 1.00 86.31 227 ASP A CA 1
ATOM 1742 C C . ASP A 1 227 ? -20.225 1.145 -31.863 1.00 86.31 227 ASP A C 1
ATOM 1744 O O . ASP A 1 227 ? -21.425 1.355 -31.659 1.00 86.31 227 ASP A O 1
ATOM 1748 N N . VAL A 1 228 ? -19.323 2.120 -31.787 1.00 90.69 228 VAL A N 1
ATOM 1749 C CA . VAL A 1 228 ? -19.649 3.498 -31.420 1.00 90.69 228 VAL A CA 1
ATOM 1750 C C . VAL A 1 228 ? -19.687 4.368 -32.681 1.00 90.69 228 VAL A C 1
ATOM 1752 O O . VAL A 1 228 ? -18.725 4.340 -33.457 1.00 90.69 228 VAL A O 1
ATOM 1755 N N . PRO A 1 229 ? -20.750 5.166 -32.909 1.00 90.94 229 PRO A N 1
ATOM 1756 C CA . PRO A 1 229 ? -20.793 6.127 -34.011 1.00 90.94 229 PRO A CA 1
ATOM 1757 C C . PRO A 1 229 ? -19.607 7.086 -33.941 1.00 90.94 229 PRO A C 1
ATOM 1759 O O . PRO A 1 229 ? -19.357 7.669 -32.887 1.00 90.94 229 PRO A O 1
ATOM 1762 N N . GLU A 1 230 ? -18.868 7.281 -35.036 1.00 85.31 230 GLU A N 1
ATOM 1763 C CA . GLU A 1 230 ? -17.695 8.172 -35.032 1.00 85.31 230 GLU A CA 1
ATOM 1764 C C . GLU A 1 230 ? -18.088 9.650 -34.909 1.00 85.31 230 GLU A C 1
ATOM 1766 O O . GLU A 1 230 ? -17.398 10.432 -34.247 1.00 85.31 230 GLU A O 1
ATOM 1771 N N . LYS A 1 231 ? -19.228 10.020 -35.499 1.00 89.12 231 LYS A N 1
ATOM 1772 C CA . LYS A 1 231 ? -19.764 11.385 -35.490 1.00 89.12 231 LYS A CA 1
ATOM 1773 C C . LYS A 1 231 ? -20.262 11.808 -34.100 1.00 89.12 231 LYS A C 1
ATOM 1775 O O . LYS A 1 231 ? -20.309 11.026 -33.151 1.00 89.12 231 LYS A O 1
ATOM 1780 N N . ASP A 1 232 ? -20.582 13.090 -33.991 1.00 92.25 232 ASP A N 1
ATOM 1781 C CA . ASP A 1 232 ? -21.194 13.709 -32.818 1.00 92.25 232 ASP A CA 1
ATOM 1782 C C . ASP A 1 232 ? -22.649 13.239 -32.644 1.00 92.25 232 ASP A C 1
ATOM 1784 O O . ASP A 1 232 ? -23.425 13.278 -33.598 1.00 92.25 232 ASP A O 1
ATOM 1788 N N . TYR A 1 233 ? -23.006 12.794 -31.438 1.00 94.19 233 TYR A N 1
ATOM 1789 C CA . TYR A 1 233 ? -24.374 12.460 -31.042 1.00 94.19 233 TYR A CA 1
ATOM 1790 C C . TYR A 1 233 ? -24.552 12.661 -29.533 1.00 94.19 233 TYR A C 1
ATOM 1792 O O . TYR A 1 233 ? -23.585 12.727 -28.770 1.00 94.19 233 TYR A O 1
ATOM 1800 N N . MET A 1 234 ? -25.806 12.753 -29.101 1.00 93.38 234 MET A N 1
ATOM 1801 C CA . MET A 1 234 ? -26.193 12.909 -27.701 1.00 93.38 234 MET A CA 1
ATOM 1802 C C . MET A 1 234 ? -27.202 11.834 -27.323 1.00 93.38 234 MET A C 1
ATOM 1804 O O . MET A 1 234 ? -27.935 11.343 -28.176 1.00 93.38 234 MET A O 1
ATOM 1808 N N . LEU A 1 235 ? -27.218 11.483 -26.042 1.00 94.25 235 LEU A N 1
ATOM 1809 C CA . LEU A 1 235 ? -28.220 10.605 -25.450 1.00 94.25 235 LEU A CA 1
ATOM 1810 C C . LEU A 1 235 ? -28.952 11.392 -24.363 1.00 94.25 235 LEU A C 1
ATOM 1812 O O . LEU A 1 235 ? -28.301 12.162 -23.648 1.00 94.25 235 LEU A O 1
ATOM 1816 N N . PRO A 1 236 ? -30.274 11.223 -24.227 1.00 93.50 236 PRO A N 1
ATOM 1817 C CA . PRO A 1 236 ? -31.040 11.971 -23.245 1.00 93.50 236 PRO A CA 1
ATOM 1818 C C . PRO A 1 236 ? -30.522 11.697 -21.828 1.00 93.50 236 PRO A C 1
ATOM 1820 O O . PRO A 1 236 ? -30.229 10.563 -21.442 1.00 93.50 236 PRO A O 1
ATOM 1823 N N . LEU A 1 237 ? -30.369 12.773 -21.055 1.00 94.88 237 LEU A N 1
ATOM 1824 C CA . LEU A 1 237 ? -30.136 12.684 -19.617 1.00 94.88 237 LEU A CA 1
ATOM 1825 C C . LEU A 1 237 ? -31.491 12.563 -18.924 1.00 94.88 237 LEU A C 1
ATOM 1827 O O . LEU A 1 237 ? -32.445 13.206 -19.350 1.00 94.88 237 LEU A O 1
ATOM 1831 N N . SER A 1 238 ? -31.532 11.840 -17.805 1.00 93.81 238 SER A N 1
ATOM 1832 C CA . SER A 1 238 ? -32.742 11.664 -16.984 1.00 93.81 238 SER A CA 1
ATOM 1833 C C . SER A 1 238 ? -33.835 10.779 -17.588 1.00 93.81 238 SER A C 1
ATOM 1835 O O . SER A 1 238 ? -34.958 10.808 -17.100 1.00 93.81 238 SER A O 1
ATOM 1837 N N . GLU A 1 239 ? -33.488 9.960 -18.581 1.00 94.62 239 GLU A N 1
ATOM 1838 C CA . GLU A 1 239 ? -34.364 8.945 -19.174 1.00 94.62 239 GLU A CA 1
ATOM 1839 C C . GLU A 1 239 ? -33.729 7.559 -18.994 1.00 94.62 239 GLU A C 1
ATOM 1841 O O . GLU A 1 239 ? -32.559 7.349 -19.345 1.00 94.62 239 GLU A O 1
ATOM 1846 N N . ALA A 1 240 ? -34.483 6.626 -18.406 1.00 95.75 240 ALA A N 1
ATOM 1847 C CA . ALA A 1 240 ? -34.044 5.244 -18.238 1.00 95.75 240 ALA A CA 1
ATOM 1848 C C . ALA A 1 240 ? -34.268 4.441 -19.528 1.00 95.75 240 ALA A C 1
ATOM 1850 O O . ALA A 1 240 ? -35.026 4.833 -20.409 1.00 95.75 240 ALA A O 1
ATOM 1851 N N . GLU A 1 241 ? -33.606 3.294 -19.656 1.00 94.50 241 GLU A N 1
ATOM 1852 C CA . GLU A 1 241 ? -33.794 2.386 -20.792 1.00 94.50 241 GLU A CA 1
ATOM 1853 C C . GLU A 1 241 ? -34.174 0.999 -20.315 1.00 94.50 241 GLU A C 1
ATOM 1855 O O . GLU A 1 241 ? -33.457 0.386 -19.521 1.00 94.50 241 GLU A O 1
ATOM 1860 N N . VAL A 1 242 ? -35.276 0.491 -20.858 1.00 95.81 242 VAL A N 1
ATOM 1861 C CA . VAL A 1 242 ? -35.637 -0.921 -20.771 1.00 95.81 242 VAL A CA 1
ATOM 1862 C C . VAL A 1 242 ? -34.760 -1.667 -21.772 1.00 95.81 242 VAL A C 1
ATOM 1864 O O . VAL A 1 242 ? -35.003 -1.640 -22.973 1.00 95.81 242 VAL A O 1
ATOM 1867 N N . ILE A 1 243 ? -33.694 -2.299 -21.284 1.00 90.38 243 ILE A N 1
ATOM 1868 C CA . ILE A 1 243 ? -32.754 -3.038 -22.141 1.00 90.38 243 ILE A CA 1
ATOM 1869 C C . ILE A 1 243 ? -33.267 -4.432 -22.500 1.00 90.38 243 ILE A C 1
ATOM 1871 O O . ILE A 1 243 ? -32.783 -5.058 -23.441 1.00 90.38 243 ILE A O 1
ATOM 1875 N N . ARG A 1 244 ? -34.245 -4.924 -21.738 1.00 91.88 244 ARG A N 1
ATOM 1876 C CA . ARG A 1 244 ? -34.912 -6.197 -21.969 1.00 91.88 244 ARG A CA 1
ATOM 1877 C C . ARG A 1 244 ? -36.317 -6.146 -21.405 1.00 91.88 244 ARG A C 1
ATOM 1879 O O . ARG A 1 244 ? -36.481 -5.859 -20.225 1.00 91.88 244 ARG A O 1
ATOM 1886 N N . GLU A 1 245 ? -37.292 -6.471 -22.239 1.00 94.38 245 GLU A N 1
ATOM 1887 C CA . GLU A 1 245 ? -38.693 -6.617 -21.849 1.00 94.38 245 GLU A CA 1
ATOM 1888 C C . GLU A 1 245 ? -38.911 -7.921 -21.072 1.00 94.38 245 GLU A C 1
ATOM 1890 O O . GLU A 1 245 ? -38.356 -8.966 -21.424 1.00 94.38 245 GLU A O 1
ATOM 1895 N N . GLY A 1 246 ? -39.764 -7.877 -20.049 1.00 94.06 246 GLY A N 1
ATOM 1896 C CA . GLY A 1 246 ? -40.163 -9.069 -19.303 1.00 94.06 246 GLY A CA 1
ATOM 1897 C C . GLY A 1 246 ? -41.487 -8.901 -18.565 1.00 94.06 246 GLY A C 1
ATOM 1898 O O . GLY A 1 246 ? -42.067 -7.818 -18.558 1.00 94.06 246 GLY A O 1
ATOM 1899 N N . SER A 1 247 ? -42.010 -9.980 -17.982 1.00 94.75 247 SER A N 1
ATOM 1900 C CA . SER A 1 247 ? -43.341 -9.977 -17.349 1.00 94.75 247 SER A CA 1
ATOM 1901 C C . SER A 1 247 ? -43.364 -10.299 -15.860 1.00 94.75 247 SER A C 1
ATOM 1903 O O . SER A 1 247 ? -44.331 -9.932 -15.203 1.00 94.75 247 SER A O 1
ATOM 1905 N N . ASP A 1 248 ? -42.345 -10.960 -15.308 1.00 92.69 248 ASP A N 1
ATOM 1906 C CA . ASP A 1 248 ? -42.472 -11.601 -13.989 1.00 92.69 248 ASP A CA 1
ATOM 1907 C C . ASP A 1 248 ? -41.757 -10.833 -12.871 1.00 92.69 248 ASP A C 1
ATOM 1909 O O . ASP A 1 248 ? -42.165 -10.889 -11.704 1.00 92.69 248 ASP A O 1
ATOM 1913 N N . ILE A 1 249 ? -40.676 -10.123 -13.213 1.00 95.75 249 ILE A N 1
ATOM 1914 C CA . ILE A 1 249 ? -39.910 -9.291 -12.282 1.00 95.75 249 ILE A CA 1
ATOM 1915 C C . ILE A 1 249 ? -39.218 -8.129 -12.995 1.00 95.75 249 ILE A C 1
ATOM 1917 O O . ILE A 1 249 ? -38.598 -8.311 -14.039 1.00 95.75 249 ILE A O 1
ATOM 1921 N N . THR A 1 250 ? -39.274 -6.945 -12.388 1.00 97.81 250 THR A N 1
ATOM 1922 C CA . THR A 1 250 ? -38.490 -5.771 -12.779 1.00 97.81 250 THR A CA 1
ATOM 1923 C C . THR A 1 250 ? -37.148 -5.764 -12.053 1.00 97.81 250 THR A C 1
ATOM 1925 O O . THR A 1 250 ? -37.081 -5.842 -10.823 1.00 97.81 250 THR A O 1
ATOM 1928 N N . LEU A 1 251 ? -36.064 -5.615 -12.806 1.00 97.38 251 LEU A N 1
ATOM 1929 C CA . LEU A 1 251 ? -34.699 -5.477 -12.322 1.00 97.38 251 LEU A CA 1
ATOM 1930 C C . LEU A 1 251 ? -34.158 -4.091 -12.693 1.00 97.38 251 LEU A C 1
ATOM 1932 O O . LEU A 1 251 ? -34.171 -3.717 -13.861 1.00 97.38 251 LEU A O 1
ATOM 1936 N N . VAL A 1 252 ? -33.641 -3.341 -11.717 1.00 98.19 252 VAL A N 1
ATOM 1937 C CA . VAL A 1 252 ? -33.109 -1.980 -11.929 1.00 98.19 252 VAL A CA 1
ATOM 1938 C C . VAL A 1 252 ? -31.652 -1.891 -11.481 1.00 98.19 252 VAL A C 1
ATOM 1940 O O . VAL A 1 252 ? -31.322 -2.280 -10.356 1.00 98.19 252 VAL A O 1
ATOM 1943 N N . GLY A 1 253 ? -30.787 -1.341 -12.336 1.00 96.88 253 GLY A N 1
ATOM 1944 C CA . GLY A 1 253 ? -29.375 -1.097 -12.032 1.00 96.88 253 GLY A CA 1
ATOM 1945 C C . GLY A 1 253 ? -28.766 0.041 -12.852 1.00 96.88 253 GLY A C 1
ATOM 1946 O O . GLY A 1 253 ? -29.459 0.731 -13.598 1.00 96.88 253 GLY A O 1
ATOM 1947 N N . TRP A 1 254 ? -27.459 0.256 -12.684 1.00 96.44 254 TRP A N 1
ATOM 1948 C CA . TRP A 1 254 ? -26.650 1.207 -13.465 1.00 96.44 254 TRP A CA 1
ATOM 1949 C C . TRP A 1 254 ? -25.179 0.766 -13.523 1.00 96.44 254 TRP A C 1
ATOM 1951 O O . TRP A 1 254 ? -24.729 -0.072 -12.735 1.00 96.44 254 TRP A O 1
ATOM 1961 N N . GLY A 1 255 ? -24.410 1.347 -14.448 1.00 94.50 255 GLY A N 1
ATOM 1962 C CA . GLY A 1 255 ? -22.966 1.119 -14.557 1.00 94.50 255 GLY A CA 1
ATOM 1963 C C . GLY A 1 255 ? -22.589 -0.336 -14.864 1.00 94.50 255 GLY A C 1
ATOM 1964 O O . GLY A 1 255 ? -23.287 -1.034 -15.599 1.00 94.50 255 GLY A O 1
ATOM 1965 N N . ALA A 1 256 ? -21.472 -0.812 -14.301 1.00 91.50 256 ALA A N 1
ATOM 1966 C CA . ALA A 1 256 ? -20.961 -2.155 -14.596 1.00 91.50 256 ALA A CA 1
ATOM 1967 C C . ALA A 1 256 ? -21.861 -3.286 -14.064 1.00 91.50 256 ALA A C 1
ATOM 1969 O O . ALA A 1 256 ? -21.823 -4.399 -14.600 1.00 91.50 256 ALA A O 1
ATOM 1970 N N . GLN A 1 257 ? -22.724 -2.996 -13.082 1.00 92.12 257 GLN A N 1
ATOM 1971 C CA . GLN A 1 257 ? -23.634 -3.977 -12.496 1.00 92.12 257 GLN A CA 1
ATOM 1972 C C . GLN A 1 257 ? -24.650 -4.539 -13.503 1.00 92.12 257 GLN A C 1
ATOM 1974 O O . GLN A 1 257 ? -25.057 -5.694 -13.359 1.00 92.12 257 GLN A O 1
ATOM 1979 N N . LEU A 1 258 ? -25.004 -3.794 -14.560 1.00 92.88 258 LEU A N 1
ATOM 1980 C CA . LEU A 1 258 ? -25.934 -4.280 -15.591 1.00 92.88 258 LEU A CA 1
ATOM 1981 C C . LEU A 1 258 ? -25.449 -5.570 -16.252 1.00 92.88 258 LEU A C 1
ATOM 1983 O O . LEU A 1 258 ? -26.253 -6.464 -16.497 1.00 92.88 258 LEU A O 1
ATOM 1987 N N . SER A 1 259 ? -24.137 -5.706 -16.471 1.00 87.69 259 SER A N 1
ATOM 1988 C CA . SER A 1 259 ? -23.560 -6.909 -17.087 1.00 87.69 259 SER A CA 1
ATOM 1989 C C . SER A 1 259 ? -23.776 -8.174 -16.244 1.00 87.69 259 SER A C 1
ATOM 1991 O O . SER A 1 259 ? -23.906 -9.275 -16.780 1.00 87.69 259 SER A O 1
ATOM 1993 N N . ILE A 1 260 ? -23.838 -8.028 -14.917 1.00 87.94 260 ILE A N 1
ATOM 1994 C CA . ILE A 1 260 ? -24.113 -9.123 -13.980 1.00 87.94 260 ILE A CA 1
ATOM 1995 C C . ILE A 1 260 ? -25.614 -9.405 -13.910 1.00 87.94 260 ILE A C 1
ATOM 1997 O O . ILE A 1 260 ? -26.020 -10.566 -13.843 1.00 87.94 260 ILE A O 1
ATOM 2001 N N . MET A 1 261 ? -26.439 -8.358 -13.946 1.00 91.56 261 MET A N 1
ATOM 2002 C CA . MET A 1 261 ? -27.897 -8.484 -13.925 1.00 91.56 261 MET A CA 1
ATOM 2003 C C . MET A 1 261 ? -28.431 -9.158 -15.188 1.00 91.56 261 MET A C 1
ATOM 2005 O O . MET A 1 261 ? -29.299 -10.016 -15.094 1.00 91.56 261 MET A O 1
ATOM 2009 N N . GLU A 1 262 ? -27.870 -8.853 -16.354 1.00 88.06 262 GLU A N 1
ATOM 2010 C CA . GLU A 1 262 ? -28.244 -9.507 -17.607 1.00 88.06 262 GLU A CA 1
ATOM 2011 C C . GLU A 1 262 ? -27.924 -11.008 -17.591 1.00 88.06 262 GLU A C 1
ATOM 2013 O O . GLU A 1 262 ? -28.758 -11.827 -17.979 1.00 88.06 262 GLU A O 1
ATOM 2018 N N . GLN A 1 263 ? -26.756 -11.395 -17.061 1.00 84.31 263 GLN A N 1
ATOM 2019 C CA . GLN A 1 263 ? -26.422 -12.809 -16.849 1.00 84.31 263 GLN A CA 1
ATOM 2020 C C . GLN A 1 263 ? -27.427 -13.487 -15.912 1.00 84.31 263 GLN A C 1
ATOM 2022 O O . GLN A 1 263 ? -27.826 -14.623 -16.165 1.00 84.31 263 GLN A O 1
ATOM 2027 N N . ALA A 1 264 ? -27.866 -12.791 -14.859 1.00 85.94 264 ALA A N 1
ATOM 2028 C CA . ALA A 1 264 ? -28.902 -13.295 -13.966 1.00 85.94 264 ALA A CA 1
ATOM 2029 C C . ALA A 1 264 ? -30.259 -13.443 -14.681 1.00 85.94 264 ALA A C 1
ATOM 2031 O O . ALA A 1 264 ? -30.942 -14.434 -14.445 1.00 85.94 264 ALA A O 1
ATOM 2032 N N . CYS A 1 265 ? -30.627 -12.540 -15.599 1.00 88.50 265 CYS A N 1
ATOM 2033 C CA . CYS A 1 265 ? -31.827 -12.696 -16.432 1.00 88.50 265 CYS A CA 1
ATOM 2034 C C . CYS A 1 265 ? -31.751 -13.941 -17.324 1.00 88.50 265 CYS A C 1
ATOM 2036 O O . CYS A 1 265 ? -32.718 -14.689 -17.416 1.00 88.50 265 CYS A O 1
ATOM 2038 N N . VAL A 1 266 ? -30.605 -14.182 -17.972 1.00 86.06 266 VAL A N 1
ATOM 2039 C CA . VAL A 1 266 ? -30.389 -15.373 -18.818 1.00 86.06 266 VAL A CA 1
ATOM 2040 C C . VAL A 1 266 ? -30.464 -16.667 -18.002 1.00 86.06 266 VAL A C 1
ATOM 2042 O O . VAL A 1 266 ? -30.935 -17.687 -18.498 1.00 86.06 266 VAL A O 1
ATOM 2045 N N . GLU A 1 267 ? -29.995 -16.659 -16.754 1.00 82.44 267 GLU A N 1
ATOM 2046 C CA . GLU A 1 267 ? -30.129 -17.811 -15.858 1.00 82.44 267 GLU A CA 1
ATOM 2047 C C . GLU A 1 267 ? -31.568 -18.000 -15.369 1.00 82.44 267 GLU A C 1
ATOM 2049 O O . GLU A 1 267 ? -32.061 -19.123 -15.403 1.00 82.44 267 GLU A O 1
ATOM 2054 N N . ALA A 1 268 ? -32.261 -16.922 -15.000 1.00 84.56 268 ALA A N 1
ATOM 2055 C CA . ALA A 1 268 ? -33.656 -16.960 -14.562 1.00 84.56 268 ALA A CA 1
ATOM 2056 C C . ALA A 1 268 ? -34.612 -17.441 -15.671 1.00 84.56 268 ALA A C 1
ATOM 2058 O O . ALA A 1 268 ? -35.553 -18.184 -15.398 1.00 84.56 268 ALA A O 1
ATOM 2059 N N . GLU A 1 269 ? -34.325 -17.113 -16.934 1.00 86.12 269 GLU A N 1
ATOM 2060 C CA . GLU A 1 269 ? -35.081 -17.615 -18.087 1.00 86.12 269 GLU A CA 1
ATOM 2061 C C . GLU A 1 269 ? -35.043 -19.137 -18.218 1.00 86.12 269 GLU A C 1
ATOM 2063 O O . GLU A 1 269 ? -36.024 -19.742 -18.651 1.00 86.12 269 GLU A O 1
ATOM 2068 N N . LYS A 1 270 ? -33.937 -19.779 -17.819 1.00 86.88 270 LYS A N 1
ATOM 2069 C CA . LYS A 1 270 ? -33.833 -21.249 -17.817 1.00 86.88 270 LYS A CA 1
ATOM 2070 C C . LYS A 1 270 ? -34.802 -21.879 -16.819 1.00 86.88 270 LYS A C 1
ATOM 2072 O O . LYS A 1 270 ? -35.249 -23.001 -17.043 1.00 86.88 270 LYS A O 1
ATOM 2077 N N . ASP A 1 271 ? -35.148 -21.138 -15.770 1.00 84.75 271 ASP A N 1
ATOM 2078 C CA . ASP A 1 271 ? -36.138 -21.511 -14.761 1.00 84.75 271 ASP A CA 1
ATOM 2079 C C . ASP A 1 271 ? -37.553 -21.003 -15.119 1.00 84.75 271 ASP A C 1
ATOM 2081 O O . ASP A 1 271 ? -38.477 -21.116 -14.314 1.00 84.75 271 ASP A O 1
ATOM 2085 N N . GLY A 1 272 ? -37.744 -20.465 -16.331 1.00 88.56 272 GLY A N 1
ATOM 2086 C CA . GLY A 1 272 ? -39.029 -19.975 -16.831 1.00 88.56 272 GLY A CA 1
ATOM 2087 C C . GLY A 1 272 ? -39.449 -18.608 -16.288 1.00 88.56 272 GLY A C 1
ATOM 2088 O O . GLY A 1 272 ? -40.629 -18.284 -16.370 1.00 88.56 272 GLY A O 1
ATOM 2089 N N . ILE A 1 273 ? -38.519 -17.824 -15.731 1.00 91.06 273 ILE A N 1
ATOM 2090 C CA . ILE A 1 273 ? -38.784 -16.490 -15.175 1.00 91.06 273 ILE A CA 1
ATOM 2091 C C . ILE A 1 273 ? -38.401 -15.417 -16.201 1.00 91.06 273 ILE A C 1
ATOM 2093 O O . ILE A 1 273 ? -37.244 -15.306 -16.607 1.00 91.06 273 ILE A O 1
ATOM 2097 N N . SER A 1 274 ? -39.371 -14.594 -16.592 1.00 92.50 274 SER A N 1
ATOM 2098 C CA . SER A 1 274 ? -39.208 -13.469 -17.509 1.00 92.50 274 SER A CA 1
ATOM 2099 C C . SER A 1 274 ? -38.819 -12.188 -16.763 1.00 92.50 274 SER A C 1
ATOM 2101 O O . SER A 1 274 ? -39.635 -11.570 -16.074 1.00 92.50 274 SER A O 1
ATOM 2103 N N . CYS A 1 275 ? -37.561 -11.769 -16.909 1.00 93.25 275 CYS A N 1
ATOM 2104 C CA . CYS A 1 275 ? -37.023 -10.573 -16.258 1.00 93.25 275 CYS A CA 1
ATOM 2105 C C . CYS A 1 275 ? -37.061 -9.347 -17.180 1.00 93.25 275 CYS A C 1
ATOM 2107 O O . CYS A 1 275 ? -36.446 -9.360 -18.248 1.00 93.25 275 CYS A O 1
ATOM 2109 N N . GLU A 1 276 ? -37.693 -8.268 -16.721 1.00 97.31 276 GLU A N 1
ATOM 2110 C CA . GLU A 1 276 ? -37.579 -6.938 -17.319 1.00 97.31 276 GLU A CA 1
ATOM 2111 C C . GLU A 1 276 ? -36.376 -6.211 -16.717 1.00 97.31 276 GLU A C 1
ATOM 2113 O O . GLU A 1 276 ? -36.300 -6.057 -15.499 1.00 97.31 276 GLU A O 1
ATOM 2118 N N . LEU A 1 277 ? -35.416 -5.787 -17.537 1.00 97.31 277 LEU A N 1
ATOM 2119 C CA . LEU A 1 277 ? -34.164 -5.188 -17.069 1.00 97.31 277 LEU A CA 1
ATOM 2120 C C . LEU A 1 277 ? -34.065 -3.728 -17.508 1.00 97.31 277 LEU A C 1
ATOM 2122 O O . LEU A 1 277 ? -34.149 -3.422 -18.696 1.00 97.31 277 LEU A O 1
ATOM 2126 N N . ILE A 1 278 ? -33.849 -2.842 -16.536 1.00 98.06 278 ILE A N 1
ATOM 2127 C CA . ILE A 1 278 ? -33.806 -1.390 -16.710 1.00 98.06 278 ILE A CA 1
ATOM 2128 C C . ILE A 1 278 ? -32.433 -0.849 -16.304 1.00 98.06 278 ILE A C 1
ATOM 2130 O O . ILE A 1 278 ? -31.965 -1.074 -15.183 1.00 98.06 278 ILE A O 1
ATOM 2134 N N . ASP A 1 279 ? -31.821 -0.080 -17.203 1.00 97.50 279 ASP A N 1
ATOM 2135 C CA . ASP A 1 279 ? -30.663 0.766 -16.918 1.00 97.50 279 ASP A CA 1
ATOM 2136 C C . ASP A 1 279 ? -31.113 2.204 -16.656 1.00 97.50 279 ASP A C 1
ATOM 2138 O O . ASP A 1 279 ? -31.702 2.847 -17.527 1.00 97.50 279 ASP A O 1
ATOM 2142 N N . LEU A 1 280 ? -30.804 2.731 -15.470 1.00 96.62 280 LEU A N 1
ATOM 2143 C CA . LEU A 1 280 ? -31.179 4.098 -15.115 1.00 96.62 280 LEU A CA 1
ATOM 2144 C C . LEU A 1 280 ? -30.393 5.167 -15.873 1.00 96.62 280 LEU A C 1
ATOM 2146 O O . LEU A 1 280 ? -30.964 6.224 -16.128 1.00 96.62 280 LEU A O 1
ATOM 2150 N N . LYS A 1 281 ? -29.110 4.933 -16.201 1.00 93.81 281 LYS A N 1
ATOM 2151 C CA . LYS A 1 281 ? -28.137 5.890 -16.795 1.00 93.81 281 LYS A CA 1
ATOM 2152 C C . LYS A 1 281 ? -27.867 7.179 -16.001 1.00 93.81 281 LYS A C 1
ATOM 2154 O O . LYS A 1 281 ? -26.725 7.618 -15.882 1.00 93.81 281 LYS A O 1
ATOM 2159 N N . THR A 1 282 ? -28.907 7.816 -15.473 1.00 96.62 282 THR A N 1
ATOM 2160 C CA . THR A 1 282 ? -28.903 9.039 -14.672 1.00 96.62 282 THR A CA 1
ATOM 2161 C C . THR A 1 282 ? -29.561 8.741 -13.330 1.00 96.62 282 THR A C 1
ATOM 2163 O O . THR A 1 282 ? -30.716 8.331 -13.274 1.00 96.62 282 THR A O 1
ATOM 2166 N N . LEU A 1 283 ? -28.834 8.953 -12.234 1.00 96.50 283 LEU A N 1
ATOM 2167 C CA . LEU A 1 283 ? -29.360 8.712 -10.888 1.00 96.50 283 LEU A CA 1
ATOM 2168 C C . LEU A 1 283 ? -30.124 9.913 -10.349 1.00 96.50 283 LEU A C 1
ATOM 2170 O O . LEU A 1 283 ? -31.105 9.748 -9.633 1.00 96.50 283 LEU A O 1
ATOM 2174 N N . ILE A 1 284 ? -29.699 11.130 -10.696 1.00 94.69 284 ILE A N 1
ATOM 2175 C CA . ILE A 1 284 ? -30.453 12.336 -10.363 1.00 94.69 284 ILE A CA 1
ATOM 2176 C C . ILE A 1 284 ? -30.474 13.313 -11.542 1.00 94.69 284 ILE A C 1
ATOM 2178 O O . ILE A 1 284 ? -29.403 13.688 -12.028 1.00 94.69 284 ILE A O 1
ATOM 2182 N N . PRO A 1 285 ? -31.672 13.769 -11.957 1.00 95.31 285 PRO A N 1
ATOM 2183 C CA . PRO A 1 285 ? -32.962 13.139 -11.653 1.00 95.31 285 PRO A CA 1
ATOM 2184 C C . PRO A 1 285 ? -33.054 11.770 -12.353 1.00 95.31 285 PRO A C 1
ATOM 2186 O O . PRO A 1 285 ? -32.661 11.664 -13.515 1.00 95.31 285 PRO A O 1
ATOM 2189 N N . TRP A 1 286 ? -33.523 10.742 -11.638 1.00 96.31 286 TRP A N 1
ATOM 2190 C CA . TRP A 1 286 ? -33.815 9.425 -12.216 1.00 96.31 286 TRP A CA 1
ATOM 2191 C C . TRP A 1 286 ? -35.258 9.358 -12.710 1.00 96.31 286 TRP A C 1
ATOM 2193 O O . TRP A 1 286 ? -36.141 10.014 -12.155 1.00 96.31 286 TRP A O 1
ATOM 2203 N N . ASP A 1 287 ? -35.472 8.537 -13.729 1.00 97.00 287 ASP A N 1
ATOM 2204 C CA . ASP A 1 287 ? -36.759 8.313 -14.379 1.00 97.00 287 ASP A CA 1
ATOM 2205 C C . ASP A 1 287 ? -37.642 7.382 -13.533 1.00 97.00 287 ASP A C 1
ATOM 2207 O O . ASP A 1 287 ? -37.521 6.152 -13.563 1.00 97.00 287 ASP A O 1
ATOM 2211 N N . LYS A 1 288 ? -38.500 7.988 -12.708 1.00 96.94 288 LYS A N 1
ATOM 2212 C CA . LYS A 1 288 ? -39.401 7.256 -11.809 1.00 96.94 288 LYS A CA 1
ATOM 2213 C C . LYS A 1 288 ? -40.542 6.609 -12.582 1.00 96.94 288 LYS A C 1
ATOM 2215 O O . LYS A 1 288 ? -41.027 5.552 -12.187 1.00 96.94 288 LYS A O 1
ATOM 2220 N N . GLU A 1 289 ? -40.979 7.267 -13.648 1.00 97.31 289 GLU A N 1
ATOM 2221 C CA . GLU A 1 289 ? -42.118 6.899 -14.478 1.00 97.31 289 GLU A CA 1
ATOM 2222 C C . GLU A 1 289 ? -41.868 5.571 -15.197 1.00 97.31 289 GLU A C 1
ATOM 2224 O O . GLU A 1 289 ? -42.720 4.685 -15.131 1.00 97.31 289 GLU A O 1
ATOM 2229 N N . THR A 1 290 ? -40.687 5.386 -15.793 1.00 97.38 290 THR A N 1
ATOM 2230 C CA . THR A 1 290 ? -40.319 4.128 -16.463 1.00 97.38 290 THR A CA 1
ATOM 2231 C C . THR A 1 290 ? -40.261 2.955 -15.481 1.00 97.38 290 THR A C 1
ATOM 2233 O O . THR A 1 290 ? -40.811 1.884 -15.749 1.00 97.38 290 THR A O 1
ATOM 2236 N N . VAL A 1 291 ? -39.660 3.147 -14.300 1.00 97.69 291 VAL A N 1
ATOM 2237 C CA . VAL A 1 291 ? -39.595 2.085 -13.279 1.00 97.69 291 VAL A CA 1
ATOM 2238 C C . VAL A 1 291 ? -40.983 1.772 -12.713 1.00 97.69 291 VAL A C 1
ATOM 2240 O O . VAL A 1 291 ? -41.311 0.606 -12.516 1.00 97.69 291 VAL A O 1
ATOM 2243 N N . GLU A 1 292 ? -41.824 2.780 -12.480 1.00 97.75 292 GLU A N 1
ATOM 2244 C CA . GLU A 1 292 ? -43.210 2.580 -12.045 1.00 97.75 292 GLU A CA 1
ATOM 2245 C C . GLU A 1 292 ? -44.039 1.826 -13.090 1.00 97.75 292 GLU A C 1
ATOM 2247 O O . GLU A 1 292 ? -44.761 0.895 -12.735 1.00 97.75 292 GLU A O 1
ATOM 2252 N N . ALA A 1 293 ? -43.929 2.185 -14.372 1.00 97.56 293 ALA A N 1
ATOM 2253 C CA . ALA A 1 293 ? -44.626 1.488 -15.450 1.00 97.56 293 ALA A CA 1
ATOM 2254 C C . ALA A 1 293 ? -44.241 0.001 -15.493 1.00 97.56 293 ALA A C 1
ATOM 2256 O O . ALA A 1 293 ? -45.116 -0.865 -15.562 1.00 97.56 293 ALA A O 1
ATOM 2257 N N . SER A 1 294 ? -42.948 -0.289 -15.351 1.00 97.94 294 SER A N 1
ATOM 2258 C CA . SER A 1 294 ? -42.417 -1.649 -15.281 1.00 97.94 294 SER A CA 1
ATOM 2259 C C . SER A 1 294 ? -42.917 -2.422 -14.056 1.00 97.94 294 SER A C 1
ATOM 2261 O O . SER A 1 294 ? -43.412 -3.540 -14.172 1.00 97.94 294 SER A O 1
ATOM 2263 N N . VAL A 1 295 ? -42.887 -1.819 -12.866 1.00 97.50 295 VAL A N 1
ATOM 2264 C CA . VAL A 1 295 ? -43.362 -2.482 -11.640 1.00 97.50 295 VAL A CA 1
ATOM 2265 C C . VAL A 1 295 ? -44.876 -2.694 -11.661 1.00 97.50 295 VAL A C 1
ATOM 2267 O O . VAL A 1 295 ? -45.360 -3.711 -11.172 1.00 97.50 295 VAL A O 1
ATOM 2270 N N . ASN A 1 296 ? -45.640 -1.790 -12.277 1.00 96.25 296 ASN A N 1
ATOM 2271 C CA . ASN A 1 296 ? -47.073 -1.984 -12.500 1.00 96.25 296 ASN A CA 1
ATOM 2272 C C . ASN A 1 296 ? -47.375 -3.158 -13.445 1.00 96.25 296 ASN A C 1
ATOM 2274 O O . ASN A 1 296 ? -48.457 -3.744 -13.344 1.00 96.25 296 ASN A O 1
ATOM 2278 N N . LYS A 1 297 ? -46.440 -3.484 -14.347 1.00 96.00 297 LYS A N 1
ATOM 2279 C CA . LYS A 1 297 ? -46.504 -4.627 -15.265 1.00 96.00 297 LYS A CA 1
ATOM 2280 C C . LYS A 1 297 ? -46.110 -5.937 -14.574 1.00 96.00 297 LYS A C 1
ATOM 2282 O O . LYS A 1 297 ? -46.817 -6.922 -14.747 1.00 96.00 297 LYS A O 1
ATOM 2287 N N . THR A 1 298 ? -45.026 -5.949 -13.795 1.00 96.44 298 THR A N 1
ATOM 2288 C CA . THR A 1 298 ? -44.429 -7.187 -13.248 1.00 96.44 298 THR A CA 1
ATOM 2289 C C . THR A 1 298 ? -44.830 -7.517 -11.808 1.00 96.44 298 THR A C 1
ATOM 2291 O O . THR A 1 298 ? -44.680 -8.650 -11.353 1.00 96.44 298 THR A O 1
ATOM 2294 N N . GLY A 1 299 ? -45.274 -6.520 -11.041 1.00 93.69 299 GLY A N 1
ATOM 2295 C CA . GLY A 1 299 ? -45.612 -6.648 -9.625 1.00 93.69 299 GLY A CA 1
ATOM 2296 C C . GLY A 1 299 ? -44.421 -6.897 -8.687 1.00 93.69 299 GLY A C 1
ATOM 2297 O O . GLY A 1 299 ? -44.616 -6.988 -7.476 1.00 93.69 299 GLY A O 1
ATOM 2298 N N . ARG A 1 300 ? -43.175 -7.003 -9.169 1.00 96.50 300 ARG A N 1
ATOM 2299 C CA . ARG A 1 300 ? -41.991 -7.297 -8.334 1.00 96.50 300 ARG A CA 1
ATOM 2300 C C . ARG A 1 300 ? -40.802 -6.444 -8.750 1.00 96.50 300 ARG A C 1
ATOM 2302 O O . ARG A 1 300 ? -40.543 -6.293 -9.935 1.00 96.50 300 ARG A O 1
ATOM 2309 N N . LEU A 1 301 ? -40.030 -5.954 -7.778 1.00 97.12 301 LEU A N 1
ATOM 2310 C CA . LEU A 1 301 ? -38.831 -5.148 -8.030 1.00 97.12 301 LEU A CA 1
ATOM 2311 C C . LEU A 1 301 ? -37.608 -5.681 -7.276 1.00 97.12 301 LEU A C 1
ATOM 2313 O O . LEU A 1 301 ? -37.658 -5.895 -6.060 1.00 97.12 301 LEU A O 1
ATOM 2317 N N . LEU A 1 302 ? -36.484 -5.792 -7.987 1.00 96.44 302 LEU A N 1
ATOM 2318 C CA . LEU A 1 302 ? -35.151 -5.971 -7.419 1.00 96.44 302 LEU A CA 1
ATOM 2319 C C . LEU A 1 302 ? -34.204 -4.879 -7.925 1.00 96.44 302 LEU A C 1
ATOM 2321 O O . LEU A 1 302 ? -34.036 -4.686 -9.127 1.00 96.44 302 LEU A O 1
ATOM 2325 N N . VAL A 1 303 ? -33.541 -4.191 -6.997 1.00 97.12 303 VAL A N 1
ATOM 2326 C CA . VAL A 1 303 ? -32.520 -3.181 -7.316 1.00 97.12 303 VAL A CA 1
ATOM 2327 C C . VAL A 1 303 ? -31.129 -3.745 -7.041 1.00 97.12 303 VAL A C 1
ATOM 2329 O O . VAL A 1 303 ? -30.901 -4.333 -5.980 1.00 97.12 303 VAL A O 1
ATOM 2332 N N . SER A 1 304 ? -30.182 -3.562 -7.963 1.00 95.56 304 SER A N 1
ATOM 2333 C CA . SER A 1 304 ? -28.801 -4.020 -7.787 1.00 95.56 304 SER A CA 1
ATOM 2334 C C . SER A 1 304 ? -27.783 -2.971 -8.228 1.00 95.56 304 SER A C 1
ATOM 2336 O O . SER A 1 304 ? -27.886 -2.403 -9.311 1.00 95.56 304 SER A O 1
ATOM 2338 N N . HIS A 1 305 ? -26.791 -2.715 -7.372 1.00 93.94 305 HIS A N 1
ATOM 2339 C CA . HIS A 1 305 ? -25.683 -1.789 -7.627 1.00 93.94 305 HIS A CA 1
ATOM 2340 C C . HIS A 1 305 ? -24.460 -2.134 -6.765 1.00 93.94 305 HIS A C 1
ATOM 2342 O O . HIS A 1 305 ? -24.575 -2.832 -5.755 1.00 93.94 305 HIS A O 1
ATOM 2348 N N . GLU A 1 306 ? -23.287 -1.605 -7.114 1.00 91.75 306 GLU A N 1
ATOM 2349 C CA . GLU A 1 306 ? -22.029 -1.926 -6.423 1.00 91.75 306 GLU A CA 1
ATOM 2350 C C . GLU A 1 306 ? -21.906 -1.298 -5.030 1.00 91.75 306 GLU A C 1
ATOM 2352 O O . GLU A 1 306 ? -21.301 -1.903 -4.151 1.00 91.75 306 GLU A O 1
ATOM 2357 N N . ALA A 1 307 ? -22.496 -0.120 -4.795 1.00 91.88 307 ALA A N 1
ATOM 2358 C CA . ALA A 1 307 ? -22.413 0.561 -3.500 1.00 91.88 307 ALA A CA 1
ATOM 2359 C C . ALA A 1 307 ? -23.002 -0.270 -2.333 1.00 91.88 307 ALA A C 1
ATOM 2361 O O . ALA A 1 307 ? -23.832 -1.155 -2.578 1.00 91.88 307 ALA A O 1
ATOM 2362 N N . PRO A 1 308 ? -22.640 0.030 -1.066 1.00 90.56 308 PRO A N 1
ATOM 2363 C CA . PRO A 1 308 ? -23.220 -0.632 0.100 1.00 90.56 308 PRO A CA 1
ATOM 2364 C C . PRO A 1 308 ? -24.751 -0.617 0.083 1.00 90.56 308 PRO A C 1
ATOM 2366 O O . PRO A 1 308 ? -25.377 0.369 -0.320 1.00 90.56 308 PRO A O 1
ATOM 2369 N N . VAL A 1 309 ? -25.365 -1.706 0.544 1.00 90.06 309 VAL A N 1
ATOM 2370 C CA . VAL A 1 309 ? -26.826 -1.800 0.656 1.00 90.06 309 VAL A CA 1
ATOM 2371 C C . VAL A 1 309 ? -27.387 -0.750 1.621 1.00 90.06 309 VAL A C 1
ATOM 2373 O O . VAL A 1 309 ? -28.456 -0.187 1.369 1.00 90.06 309 VAL A O 1
ATOM 2376 N N . THR A 1 310 ? -26.681 -0.434 2.707 1.00 91.00 310 THR A N 1
ATOM 2377 C CA . THR A 1 310 ? -27.093 0.607 3.651 1.00 91.00 310 THR A CA 1
ATOM 2378 C C . THR A 1 310 ? -26.714 1.987 3.130 1.00 91.00 310 THR A C 1
ATOM 2380 O O . THR A 1 310 ? -25.547 2.286 2.894 1.00 91.00 310 THR A O 1
ATOM 2383 N N . GLY A 1 311 ? -27.715 2.857 2.972 1.00 87.94 311 GLY A N 1
ATOM 2384 C CA . GLY A 1 311 ? -27.518 4.233 2.503 1.00 87.94 311 GLY A CA 1
ATOM 2385 C C . GLY A 1 311 ? -27.179 4.367 1.012 1.00 87.94 311 GLY A C 1
ATOM 2386 O O . GLY A 1 311 ? -26.973 5.485 0.550 1.00 87.94 311 GLY A O 1
ATOM 2387 N N . GLY A 1 312 ? -27.140 3.265 0.256 1.00 91.62 312 GLY A N 1
ATOM 2388 C CA . GLY A 1 312 ? -27.020 3.288 -1.201 1.00 91.62 312 GLY A CA 1
ATOM 2389 C C . GLY A 1 312 ? -28.282 3.819 -1.887 1.00 91.62 312 GLY A C 1
ATOM 2390 O O . GLY A 1 312 ? -29.385 3.746 -1.339 1.00 91.62 312 GLY A O 1
ATOM 2391 N N . PHE A 1 313 ? -28.135 4.315 -3.119 1.00 95.75 313 PHE A N 1
ATOM 2392 C CA . PHE A 1 313 ? -29.230 4.945 -3.865 1.00 95.75 313 PHE A CA 1
ATOM 2393 C C . PHE A 1 313 ? -30.417 4.001 -4.134 1.00 95.75 313 PHE A C 1
ATOM 2395 O O . PHE A 1 313 ? -31.559 4.447 -4.225 1.00 95.75 313 PHE A O 1
ATOM 2402 N N . GLY A 1 314 ? -30.195 2.680 -4.132 1.00 95.19 314 GLY A N 1
ATOM 2403 C CA . GLY A 1 314 ? -31.283 1.704 -4.215 1.00 95.19 314 GLY A CA 1
ATOM 2404 C C . GLY A 1 314 ? -32.307 1.796 -3.075 1.00 95.19 314 GLY A C 1
ATOM 2405 O O . GLY A 1 314 ? -33.432 1.333 -3.240 1.00 95.19 314 GLY A O 1
ATOM 2406 N N . ALA A 1 315 ? -31.959 2.400 -1.931 1.00 94.94 315 ALA A N 1
ATOM 2407 C CA . ALA A 1 315 ? -32.916 2.669 -0.856 1.00 94.94 315 ALA A CA 1
ATOM 2408 C C . ALA A 1 315 ? -33.978 3.709 -1.259 1.00 94.94 315 ALA A C 1
ATOM 2410 O O . ALA A 1 315 ? -35.152 3.514 -0.955 1.00 94.94 315 ALA A O 1
ATOM 2411 N N . GLU A 1 316 ? -33.581 4.769 -1.969 1.00 95.69 316 GLU A N 1
ATOM 2412 C CA . GLU A 1 316 ? -34.489 5.819 -2.453 1.00 95.69 316 GLU A CA 1
ATOM 2413 C C . GLU A 1 316 ? -35.442 5.272 -3.520 1.00 95.69 316 GLU A C 1
ATOM 2415 O O . GLU A 1 316 ? -36.640 5.542 -3.478 1.00 95.69 316 GLU A O 1
ATOM 2420 N N . ILE A 1 317 ? -34.929 4.437 -4.432 1.00 96.94 317 ILE A N 1
ATOM 2421 C CA . ILE A 1 317 ? -35.746 3.754 -5.444 1.00 96.94 317 ILE A CA 1
ATOM 2422 C C . ILE A 1 317 ? -36.772 2.849 -4.760 1.00 96.94 317 ILE A C 1
ATOM 2424 O O . ILE A 1 317 ? -37.961 2.939 -5.051 1.00 96.94 317 ILE A O 1
ATOM 2428 N N . ALA A 1 318 ? -36.335 2.013 -3.812 1.00 96.75 318 ALA A N 1
ATOM 2429 C CA . ALA A 1 318 ? -37.237 1.125 -3.087 1.00 96.75 318 ALA A CA 1
ATOM 2430 C C . ALA A 1 318 ? -38.327 1.901 -2.335 1.00 96.75 318 ALA A C 1
ATOM 2432 O O . ALA A 1 318 ? -39.496 1.538 -2.429 1.00 96.75 318 ALA A O 1
ATOM 2433 N N . ALA A 1 319 ? -37.972 2.985 -1.638 1.00 96.50 319 ALA A N 1
ATOM 2434 C CA . ALA A 1 319 ? -38.938 3.822 -0.930 1.00 96.50 319 ALA A CA 1
ATOM 2435 C C . ALA A 1 319 ? -39.924 4.510 -1.890 1.00 96.50 319 ALA A C 1
ATOM 2437 O O . ALA A 1 319 ? -41.133 4.395 -1.696 1.00 96.50 319 ALA A O 1
ATOM 2438 N N . SER A 1 320 ? -39.422 5.144 -2.957 1.00 96.50 320 SER A N 1
ATOM 2439 C CA . SER A 1 320 ? -40.245 5.808 -3.978 1.00 96.50 320 SER A CA 1
ATOM 2440 C C . SER A 1 320 ? -41.215 4.836 -4.661 1.00 96.50 320 SER A C 1
ATOM 2442 O O . SER A 1 320 ? -42.371 5.179 -4.898 1.00 96.50 320 SER A O 1
ATOM 2444 N N . ILE A 1 321 ? -40.774 3.614 -4.975 1.00 97.38 321 ILE A N 1
ATOM 2445 C CA . ILE A 1 321 ? -41.627 2.610 -5.623 1.00 97.38 321 ILE A CA 1
ATOM 2446 C C . ILE A 1 321 ? -42.624 2.003 -4.643 1.00 97.38 321 ILE A C 1
ATOM 2448 O O . ILE A 1 321 ? -43.771 1.796 -5.019 1.00 97.38 321 ILE A O 1
ATOM 2452 N N . VAL A 1 322 ? -42.247 1.760 -3.387 1.00 95.75 322 VAL A N 1
ATOM 2453 C CA . VAL A 1 322 ? -43.222 1.341 -2.370 1.00 95.75 322 VAL A CA 1
ATOM 2454 C C . VAL A 1 322 ? -44.304 2.405 -2.200 1.00 95.75 322 VAL A C 1
ATOM 2456 O O . VAL A 1 322 ? -45.470 2.048 -2.117 1.00 95.75 322 VAL A O 1
ATOM 2459 N N . GLU A 1 323 ? -43.955 3.692 -2.204 1.00 95.25 323 GLU A N 1
ATOM 2460 C CA . GLU A 1 323 ? -44.929 4.785 -2.118 1.00 95.25 323 GLU A CA 1
ATOM 2461 C C . GLU A 1 323 ? -45.860 4.842 -3.341 1.00 95.25 323 GLU A C 1
ATOM 2463 O O . GLU A 1 323 ? -47.076 4.940 -3.186 1.00 95.25 323 GLU A O 1
ATOM 2468 N N . ARG A 1 324 ? -45.307 4.740 -4.556 1.00 96.00 324 ARG A N 1
ATOM 2469 C CA . ARG A 1 324 ? -46.069 4.873 -5.812 1.00 96.00 324 ARG A CA 1
ATOM 2470 C C . ARG A 1 324 ? -46.843 3.614 -6.209 1.00 96.00 324 ARG A C 1
ATOM 2472 O O . ARG A 1 324 ? -47.946 3.702 -6.734 1.00 96.00 324 ARG A O 1
ATOM 2479 N N . CYS A 1 325 ? -46.280 2.440 -5.940 1.00 95.06 325 CYS A N 1
ATOM 2480 C CA . CYS A 1 325 ? -46.757 1.142 -6.422 1.00 95.06 325 CYS A CA 1
ATOM 2481 C C . CYS A 1 325 ? -47.229 0.218 -5.286 1.00 95.06 325 CYS A C 1
ATOM 2483 O O . CYS A 1 325 ? -47.338 -0.988 -5.499 1.00 95.06 325 CYS A O 1
ATOM 2485 N N . PHE A 1 326 ? -47.519 0.739 -4.084 1.00 94.44 326 PHE A N 1
ATOM 2486 C CA . PHE A 1 326 ? -47.855 -0.075 -2.902 1.00 94.44 326 PHE A CA 1
ATOM 2487 C C . PHE A 1 326 ? -48.908 -1.159 -3.177 1.00 94.44 326 PHE A C 1
ATOM 2489 O O . PHE A 1 326 ? -48.737 -2.311 -2.798 1.00 94.44 326 PHE A O 1
ATOM 2496 N N . LEU A 1 327 ? -49.993 -0.792 -3.869 1.00 93.25 327 LEU A N 1
ATOM 2497 C CA . LEU A 1 327 ? -51.116 -1.689 -4.172 1.00 93.25 327 LEU A CA 1
ATOM 2498 C C . LEU A 1 327 ? -50.843 -2.658 -5.333 1.00 93.25 327 LEU A C 1
ATOM 2500 O O . LEU A 1 327 ? -51.691 -3.489 -5.648 1.00 93.25 327 LEU A O 1
ATOM 2504 N N . ARG A 1 328 ? -49.700 -2.509 -6.005 1.00 90.75 328 ARG A N 1
ATOM 2505 C CA . ARG A 1 328 ? -49.304 -3.260 -7.202 1.00 90.75 328 ARG A CA 1
ATOM 2506 C C . ARG A 1 328 ? -48.135 -4.205 -6.937 1.00 90.75 328 ARG A C 1
ATOM 2508 O O . ARG A 1 328 ? -47.936 -5.132 -7.708 1.00 90.75 328 ARG A O 1
ATOM 2515 N N . LEU A 1 329 ? -47.397 -4.000 -5.847 1.00 93.56 329 LEU A N 1
ATOM 2516 C CA . LEU A 1 329 ? -46.311 -4.878 -5.428 1.00 93.56 329 LEU A CA 1
ATOM 2517 C C . LEU A 1 329 ? -46.850 -6.202 -4.863 1.00 93.56 329 LEU A C 1
ATOM 2519 O O . LEU A 1 329 ? -47.513 -6.238 -3.830 1.00 93.56 329 LEU A O 1
ATOM 2523 N N . GLU A 1 330 ? -46.496 -7.304 -5.514 1.00 93.19 330 GLU A N 1
ATOM 2524 C CA . GLU A 1 330 ? -46.769 -8.682 -5.092 1.00 93.19 330 GLU A CA 1
ATOM 2525 C C . GLU A 1 330 ? -45.735 -9.207 -4.083 1.00 93.19 330 GLU A C 1
ATOM 2527 O O . GLU A 1 330 ? -45.952 -10.233 -3.438 1.00 93.19 330 GLU A O 1
ATOM 2532 N N . ALA A 1 331 ? -44.598 -8.520 -3.944 1.00 90.31 331 ALA A N 1
ATOM 2533 C CA . ALA A 1 331 ? -43.547 -8.843 -2.987 1.00 90.31 331 ALA A CA 1
ATOM 2534 C C . ALA A 1 331 ? -42.818 -7.573 -2.509 1.00 90.31 331 ALA A C 1
ATOM 2536 O O . ALA A 1 331 ? -42.770 -6.580 -3.242 1.00 90.31 331 ALA A O 1
ATOM 2537 N N . PRO A 1 332 ? -42.206 -7.590 -1.308 1.00 90.38 332 PRO A N 1
ATOM 2538 C CA . PRO A 1 332 ? -41.337 -6.505 -0.867 1.00 90.38 332 PRO A CA 1
ATOM 2539 C C . PRO A 1 332 ? -40.207 -6.249 -1.868 1.00 90.38 332 PRO A C 1
ATOM 2541 O O . PRO A 1 332 ? -39.599 -7.191 -2.379 1.00 90.38 332 PRO A O 1
ATOM 2544 N N . VAL A 1 333 ? -39.893 -4.972 -2.107 1.00 93.56 333 VAL A N 1
ATOM 2545 C CA . VAL A 1 333 ? -38.766 -4.592 -2.968 1.00 93.56 333 VAL A CA 1
ATOM 2546 C C . VAL A 1 333 ? -37.472 -5.160 -2.393 1.00 93.56 333 VAL A C 1
ATOM 2548 O O . VAL A 1 333 ? -37.109 -4.879 -1.247 1.00 93.56 333 VAL A O 1
ATOM 2551 N N . SER A 1 334 ? -36.757 -5.936 -3.204 1.00 91.38 334 SER A N 1
ATOM 2552 C CA . SER A 1 334 ? -35.490 -6.542 -2.810 1.00 91.38 334 SER A CA 1
ATOM 2553 C C . SER A 1 334 ? -34.298 -5.722 -3.298 1.00 91.38 334 SER A C 1
ATOM 2555 O O . SER A 1 334 ? -34.368 -5.030 -4.314 1.00 91.38 334 SER A O 1
ATOM 2557 N N . ARG A 1 335 ? -33.179 -5.785 -2.571 1.00 93.19 335 ARG A N 1
ATOM 2558 C CA . ARG A 1 335 ? -31.944 -5.069 -2.915 1.00 93.19 335 ARG A CA 1
ATOM 2559 C C . ARG A 1 335 ? -30.744 -6.002 -2.823 1.00 93.19 335 ARG A C 1
ATOM 2561 O O . ARG A 1 335 ? -30.468 -6.554 -1.759 1.00 93.19 335 ARG A O 1
ATOM 2568 N N . VAL A 1 336 ? -30.028 -6.158 -3.934 1.00 91.81 336 VAL A N 1
ATOM 2569 C CA . VAL A 1 336 ? -28.820 -6.989 -4.042 1.00 91.81 336 VAL A CA 1
ATOM 2570 C C . VAL A 1 336 ? -27.639 -6.091 -4.350 1.00 91.81 336 VAL A C 1
ATOM 2572 O O . VAL A 1 336 ? -27.324 -5.835 -5.509 1.00 91.81 336 VAL A O 1
ATOM 2575 N N . CYS A 1 337 ? -26.992 -5.598 -3.299 1.00 92.88 337 CYS A N 1
ATOM 2576 C CA . CYS A 1 337 ? -25.940 -4.595 -3.427 1.00 92.88 337 CYS A CA 1
ATOM 2577 C C . CYS A 1 337 ? -24.616 -5.050 -2.792 1.00 92.88 337 CYS A C 1
ATOM 2579 O O . CYS A 1 337 ? -24.490 -6.184 -2.294 1.00 92.88 337 CYS A O 1
ATOM 2581 N N . GLY A 1 338 ? -23.628 -4.153 -2.811 1.00 87.62 338 GLY A N 1
ATOM 2582 C CA . GLY A 1 338 ? -22.381 -4.298 -2.069 1.00 87.62 338 GLY A CA 1
ATOM 2583 C C . GLY A 1 338 ? -22.619 -4.500 -0.570 1.00 87.62 338 GLY A C 1
ATOM 2584 O O . GLY A 1 338 ? -23.636 -4.078 -0.010 1.00 87.62 338 GLY A O 1
ATOM 2585 N N . LEU A 1 339 ? -21.687 -5.184 0.096 1.00 84.12 339 LEU A N 1
ATOM 2586 C CA . LEU A 1 339 ? -21.765 -5.406 1.543 1.00 84.12 339 LEU A CA 1
ATOM 2587 C C . LEU A 1 339 ? -21.564 -4.099 2.328 1.00 84.12 339 LEU A C 1
ATOM 2589 O O . LEU A 1 339 ? -20.854 -3.197 1.888 1.00 84.12 339 LEU A O 1
ATOM 2593 N N . ASP A 1 340 ? -22.122 -4.022 3.538 1.00 87.12 340 ASP A N 1
ATOM 2594 C CA . ASP A 1 340 ? -21.917 -2.896 4.463 1.00 87.12 340 ASP A CA 1
ATOM 2595 C C . ASP A 1 340 ? -20.552 -2.978 5.161 1.00 87.12 340 ASP A C 1
ATOM 2597 O O . ASP A 1 340 ? -20.426 -3.054 6.384 1.00 87.12 340 ASP A O 1
ATOM 2601 N N . THR A 1 341 ? -19.497 -2.999 4.354 1.00 84.31 341 THR A N 1
ATOM 2602 C CA . THR A 1 341 ? -18.105 -3.033 4.792 1.00 84.31 341 THR A CA 1
ATOM 2603 C C . THR A 1 341 ? -17.289 -2.029 3.983 1.00 84.31 341 THR A C 1
ATOM 2605 O O . THR A 1 341 ? -17.641 -1.728 2.844 1.00 84.31 341 THR A O 1
ATOM 2608 N N . PRO A 1 342 ? -16.153 -1.534 4.498 1.00 83.06 342 PRO A N 1
ATOM 2609 C CA . PRO A 1 342 ? -15.169 -0.875 3.644 1.00 83.06 342 PRO A CA 1
ATOM 2610 C C . PRO A 1 342 ? -14.792 -1.778 2.458 1.00 83.06 342 PRO A C 1
ATOM 2612 O O . PRO A 1 342 ? -14.655 -2.988 2.649 1.00 83.06 342 PRO A O 1
ATOM 2615 N N . PHE A 1 343 ? -14.600 -1.204 1.264 1.00 81.12 343 PHE A N 1
ATOM 2616 C CA . PHE A 1 343 ? -14.243 -1.967 0.059 1.00 81.12 343 PHE A CA 1
ATOM 2617 C C . PHE A 1 343 ? -12.954 -2.778 0.304 1.00 81.12 343 PHE A C 1
ATOM 2619 O O . PHE A 1 343 ? -11.912 -2.174 0.586 1.00 81.12 343 PHE A O 1
ATOM 2626 N N . PRO A 1 344 ? -12.993 -4.121 0.277 1.00 76.38 344 PRO A N 1
ATOM 2627 C CA . PRO A 1 344 ? -11.837 -4.949 0.606 1.00 76.38 344 PRO A CA 1
ATOM 2628 C C . PRO A 1 344 ? -10.848 -5.034 -0.563 1.00 76.38 344 PRO A C 1
ATOM 2630 O O . PRO A 1 344 ? -11.251 -4.985 -1.716 1.00 76.38 344 PRO A O 1
ATOM 2633 N N . LEU A 1 345 ? -9.550 -5.194 -0.267 1.00 78.62 345 LEU A N 1
ATOM 2634 C CA . LEU A 1 345 ? -8.499 -5.264 -1.295 1.00 78.62 345 LEU A CA 1
ATOM 2635 C C . LEU A 1 345 ? -8.543 -6.584 -2.089 1.00 78.62 345 LEU A C 1
ATOM 2637 O O . LEU A 1 345 ? -8.954 -6.598 -3.233 1.00 78.62 345 LEU A O 1
ATOM 2641 N N . VAL A 1 346 ? -8.138 -7.710 -1.491 1.00 70.94 346 VAL A N 1
ATOM 2642 C CA . VAL A 1 346 ? -8.105 -9.021 -2.188 1.00 70.94 346 VAL A CA 1
ATOM 2643 C C . VAL A 1 346 ? -9.480 -9.705 -2.193 1.00 70.94 346 VAL A C 1
ATOM 2645 O O . VAL A 1 346 ? -9.743 -10.591 -2.998 1.00 70.94 346 VAL A O 1
ATOM 2648 N N . PHE A 1 347 ? -10.383 -9.286 -1.303 1.00 75.94 347 PHE A N 1
ATOM 2649 C CA . PHE A 1 347 ? -11.724 -9.863 -1.173 1.00 75.94 347 PHE A CA 1
ATOM 2650 C C . PHE A 1 347 ? -12.804 -9.061 -1.915 1.00 75.94 347 PHE A C 1
ATOM 2652 O O . PHE A 1 347 ? -13.987 -9.226 -1.623 1.00 75.94 347 PHE A O 1
ATOM 2659 N N . GLU A 1 348 ? -12.423 -8.201 -2.865 1.00 77.50 348 GLU A N 1
ATOM 2660 C CA . GLU A 1 348 ? -13.347 -7.409 -3.693 1.00 77.50 348 GLU A CA 1
ATOM 2661 C C . GLU A 1 348 ? -14.457 -8.263 -4.352 1.00 77.50 348 GLU A C 1
ATOM 2663 O O . GLU A 1 348 ? -15.623 -7.868 -4.271 1.00 77.50 348 GLU A O 1
ATOM 2668 N N . PRO A 1 349 ? -14.185 -9.493 -4.849 1.00 78.25 349 PRO A N 1
ATOM 2669 C CA . PRO A 1 349 ? -15.233 -10.377 -5.374 1.00 78.25 349 PRO A CA 1
ATOM 2670 C C . PRO A 1 349 ? -16.296 -10.818 -4.352 1.00 78.25 349 PRO A C 1
ATOM 2672 O O . PRO A 1 349 ? -17.407 -11.164 -4.741 1.00 78.25 349 PRO A O 1
ATOM 2675 N N . PHE A 1 350 ? -15.984 -10.825 -3.050 1.00 77.94 350 PHE A N 1
ATOM 2676 C CA . PHE A 1 350 ? -16.953 -11.166 -1.995 1.00 77.94 350 PHE A CA 1
ATOM 2677 C C . PHE A 1 350 ? -17.841 -9.980 -1.614 1.00 77.94 350 PHE A C 1
ATOM 2679 O O . PHE A 1 350 ? -18.951 -10.165 -1.110 1.00 77.94 350 PHE A O 1
ATOM 2686 N N . TYR A 1 351 ? -17.336 -8.765 -1.825 1.00 86.12 351 TYR A N 1
ATOM 2687 C CA . TYR A 1 351 ? -18.073 -7.535 -1.588 1.00 86.12 351 TYR A CA 1
ATOM 2688 C C . TYR A 1 351 ? -19.165 -7.339 -2.642 1.00 86.12 351 TYR A C 1
ATOM 2690 O O . TYR A 1 351 ? -20.313 -7.053 -2.289 1.00 86.12 351 TYR A O 1
ATOM 2698 N N . LEU A 1 352 ? -18.805 -7.533 -3.914 1.00 85.12 352 LEU A N 1
ATOM 2699 C CA . LEU A 1 352 ? -19.668 -7.253 -5.054 1.00 85.12 352 LEU A CA 1
ATOM 2700 C C . LEU A 1 352 ? -20.893 -8.187 -5.124 1.00 85.12 352 LEU A C 1
ATOM 2702 O O . LEU A 1 352 ? -20.808 -9.376 -4.793 1.00 85.12 352 LEU A O 1
ATOM 2706 N N . PRO A 1 353 ? -22.058 -7.675 -5.550 1.00 86.62 353 PRO A N 1
ATOM 2707 C CA . PRO A 1 353 ? -23.207 -8.512 -5.876 1.00 86.62 353 PRO A CA 1
ATOM 2708 C C . PRO A 1 353 ? -22.918 -9.376 -7.117 1.00 86.62 353 PRO A C 1
ATOM 2710 O O . PRO A 1 353 ? -22.531 -8.873 -8.166 1.00 86.62 353 PRO A O 1
ATOM 2713 N N . THR A 1 354 ? -23.120 -10.691 -7.004 1.00 81.62 354 THR A N 1
ATOM 2714 C CA . THR A 1 354 ? -22.905 -11.658 -8.096 1.00 81.62 354 THR A CA 1
ATOM 2715 C C . THR A 1 354 ? -24.228 -12.255 -8.567 1.00 81.62 354 THR A C 1
ATOM 2717 O O . THR A 1 354 ? -25.194 -12.278 -7.804 1.00 81.62 354 THR A O 1
ATOM 2720 N N . LYS A 1 355 ? -24.254 -12.830 -9.778 1.00 74.25 355 LYS A N 1
ATOM 2721 C CA . LYS A 1 355 ? -25.428 -13.546 -10.321 1.00 74.25 355 LYS A CA 1
ATOM 2722 C C . LYS A 1 355 ? -25.964 -14.650 -9.393 1.00 74.25 355 LYS A C 1
ATOM 2724 O O . LYS A 1 355 ? -27.163 -14.868 -9.303 1.00 74.25 355 LYS A O 1
ATOM 2729 N N . ASN A 1 356 ? -25.068 -15.283 -8.627 1.00 62.47 356 ASN A N 1
ATOM 2730 C CA . ASN A 1 356 ? -25.379 -16.383 -7.711 1.00 62.47 356 ASN A CA 1
ATOM 2731 C C . ASN A 1 356 ? -25.755 -15.929 -6.295 1.00 62.47 356 ASN A C 1
ATOM 2733 O O . ASN A 1 356 ? -26.115 -16.770 -5.465 1.00 62.47 356 ASN A O 1
ATOM 2737 N N . LYS A 1 357 ? -25.626 -14.635 -5.969 1.00 55.19 357 LYS A N 1
ATOM 2738 C CA . LYS A 1 357 ? -25.947 -14.109 -4.638 1.00 55.19 357 LYS A CA 1
ATOM 2739 C C . LYS A 1 357 ? -27.467 -14.086 -4.486 1.00 55.19 357 LYS A C 1
ATOM 2741 O O . LYS A 1 357 ? -28.123 -13.071 -4.692 1.00 55.19 357 LYS A O 1
ATOM 2746 N N . ARG A 1 358 ? -28.020 -15.247 -4.129 1.00 37.72 358 ARG A N 1
ATOM 2747 C CA . ARG A 1 358 ? -29.434 -15.429 -3.814 1.00 37.72 358 ARG A CA 1
ATOM 2748 C C . ARG A 1 358 ? -29.769 -14.539 -2.615 1.00 37.72 358 ARG A C 1
ATOM 2750 O O . ARG A 1 358 ? -29.353 -14.827 -1.493 1.00 37.72 358 ARG A O 1
ATOM 2757 N N . VAL A 1 359 ? -30.577 -13.500 -2.832 1.00 34.84 359 VAL A N 1
ATOM 2758 C CA . VAL A 1 359 ? -31.592 -13.127 -1.830 1.00 34.84 359 VAL A CA 1
ATOM 2759 C C . VAL A 1 359 ? -32.307 -14.422 -1.483 1.00 34.84 359 VAL A C 1
ATOM 2761 O O . VAL A 1 359 ? -32.469 -15.251 -2.374 1.00 34.84 359 VAL A O 1
ATOM 2764 N N . GLY A 1 360 ? -32.692 -14.651 -0.232 1.00 27.88 360 GLY A N 1
ATOM 2765 C CA . GLY A 1 360 ? -33.473 -15.827 0.131 1.00 27.88 360 GLY A CA 1
ATOM 2766 C C . GLY A 1 360 ? -34.684 -16.017 -0.791 1.00 27.88 360 GLY A C 1
ATOM 2767 O O . GLY A 1 360 ? -35.774 -15.556 -0.498 1.00 27.88 360 GLY A O 1
ATOM 2768 N N . VAL A 1 361 ? -34.518 -16.790 -1.867 1.00 29.30 361 VAL A N 1
ATOM 2769 C CA . VAL A 1 361 ? -35.609 -17.370 -2.661 1.00 29.30 361 VAL A CA 1
ATOM 2770 C C . VAL A 1 361 ? -36.338 -18.430 -1.812 1.00 29.30 361 VAL A C 1
ATOM 2772 O O . VAL A 1 361 ? -37.397 -18.914 -2.177 1.00 29.30 361 VAL A O 1
ATOM 2775 N N . GLY A 1 362 ? -35.836 -18.716 -0.603 1.00 27.16 362 GLY A N 1
ATOM 2776 C CA . GLY A 1 362 ? -36.594 -19.350 0.475 1.00 27.16 362 GLY A CA 1
ATOM 2777 C C . GLY A 1 362 ? -37.722 -18.493 1.072 1.00 27.16 362 GLY A C 1
ATOM 2778 O O . GLY A 1 362 ? -38.499 -19.037 1.842 1.00 27.16 362 GLY A O 1
ATOM 2779 N N . GLU A 1 363 ? -37.856 -17.206 0.723 1.00 28.25 363 GLU A N 1
ATOM 2780 C CA . GLU A 1 363 ? -39.013 -16.369 1.106 1.00 28.25 363 GLU A CA 1
ATOM 2781 C C . GLU A 1 363 ? -39.904 -15.963 -0.083 1.00 28.25 363 GLU A C 1
ATOM 2783 O O . GLU A 1 363 ? -41.042 -15.561 0.127 1.00 28.25 363 GLU A O 1
ATOM 2788 N N . LEU A 1 364 ? -39.461 -16.176 -1.329 1.00 31.67 364 LEU A N 1
ATOM 2789 C CA . LEU A 1 364 ? -40.329 -16.143 -2.523 1.00 31.67 364 LEU A CA 1
ATOM 2790 C C . LEU A 1 364 ? -40.886 -17.536 -2.895 1.00 31.67 364 LEU A C 1
ATOM 2792 O O . LEU A 1 364 ? -41.717 -17.650 -3.788 1.00 31.67 364 LEU A O 1
ATOM 2796 N N . GLY A 1 365 ? -40.445 -18.593 -2.199 1.00 25.72 365 GLY A N 1
ATOM 2797 C CA . GLY A 1 365 ? -40.723 -19.998 -2.518 1.00 25.72 365 GLY A CA 1
ATOM 2798 C C . GLY A 1 365 ? -41.583 -20.775 -1.512 1.00 25.72 365 GLY A C 1
ATOM 2799 O O . GLY A 1 365 ? -41.693 -21.989 -1.650 1.00 25.72 365 GLY A O 1
ATOM 2800 N N . TYR A 1 366 ? -42.228 -20.144 -0.522 1.00 26.17 366 TYR A N 1
ATOM 2801 C CA . TYR A 1 366 ? -43.287 -20.814 0.258 1.00 26.17 366 TYR A CA 1
ATOM 2802 C C . TYR A 1 366 ? -44.632 -20.695 -0.466 1.00 26.17 366 TYR A C 1
ATOM 2804 O O . TYR A 1 366 ? -45.565 -20.041 -0.013 1.00 26.17 366 TYR A O 1
ATOM 2812 N N . GLY A 1 367 ? -44.706 -21.327 -1.632 1.00 25.78 367 GLY A N 1
ATOM 2813 C CA . GLY A 1 367 ? -45.924 -21.396 -2.436 1.00 25.78 367 GLY A CA 1
ATOM 2814 C C . GLY A 1 367 ? -45.868 -22.411 -3.571 1.00 25.78 367 GLY A C 1
ATOM 2815 O O . GLY A 1 367 ? -46.916 -22.840 -4.042 1.00 25.78 367 GLY A O 1
ATOM 2816 N N . LEU A 1 368 ? -44.679 -22.853 -3.990 1.00 27.20 368 LEU A N 1
ATOM 2817 C CA . LEU A 1 368 ? -44.543 -23.773 -5.113 1.00 27.20 368 LEU A CA 1
ATOM 2818 C C . LEU A 1 368 ? -43.583 -24.920 -4.760 1.00 27.20 368 LEU A C 1
ATOM 2820 O O . LEU A 1 368 ? -42.367 -24.782 -4.786 1.00 27.20 368 LEU A O 1
ATOM 2824 N N . TYR A 1 369 ? -44.218 -26.057 -4.463 1.00 23.97 369 TYR A N 1
ATOM 2825 C CA . TYR A 1 369 ? -43.727 -27.440 -4.452 1.00 23.97 369 TYR A CA 1
ATOM 2826 C C . TYR A 1 369 ? -42.912 -27.963 -3.251 1.00 23.97 369 TYR A C 1
ATOM 2828 O O . TYR A 1 369 ? -41.795 -27.558 -2.945 1.00 23.97 369 TYR A O 1
ATOM 2836 N N . SER A 1 370 ? -43.515 -28.971 -2.608 1.00 22.44 370 SER A N 1
ATOM 2837 C CA . SER A 1 370 ? -42.902 -29.944 -1.696 1.00 22.44 370 SER A CA 1
ATOM 2838 C C . SER A 1 370 ? -42.298 -31.133 -2.499 1.00 22.44 370 SER A C 1
ATOM 2840 O O . SER A 1 370 ? -42.477 -31.187 -3.716 1.00 22.44 370 SER A O 1
ATOM 2842 N N . PRO A 1 371 ? -41.533 -32.053 -1.870 1.00 30.45 371 PRO A N 1
ATOM 2843 C CA . PRO A 1 371 ? -40.248 -32.521 -2.387 1.00 30.45 371 PRO A CA 1
ATOM 2844 C C . PRO A 1 371 ? -40.238 -33.941 -2.982 1.00 30.45 371 PRO A C 1
ATOM 2846 O O . PRO A 1 371 ? -40.817 -34.874 -2.434 1.00 30.45 371 PRO A O 1
ATOM 2849 N N . ALA A 1 372 ? -39.418 -34.126 -4.015 1.00 22.17 372 ALA A N 1
ATOM 2850 C CA . ALA A 1 372 ? -38.695 -35.355 -4.368 1.00 22.17 372 ALA A CA 1
ATOM 2851 C C . ALA A 1 372 ? -37.551 -34.891 -5.293 1.00 22.17 372 ALA A C 1
ATOM 2853 O O . ALA A 1 372 ? -37.783 -34.054 -6.149 1.00 22.17 372 ALA A O 1
ATOM 2854 N N . SER A 1 373 ? -36.281 -35.259 -5.182 1.00 23.25 373 SER A N 1
ATOM 2855 C CA . SER A 1 373 ? -35.638 -36.457 -4.665 1.00 23.25 373 SER A CA 1
ATOM 2856 C C . SER A 1 373 ? -34.160 -36.145 -4.392 1.00 23.25 373 SER A C 1
ATOM 2858 O O . SER A 1 373 ? -33.525 -35.373 -5.109 1.00 23.25 373 SER A O 1
ATOM 2860 N N . CYS A 1 374 ? -33.615 -36.786 -3.362 1.00 20.94 374 CYS A N 1
ATOM 2861 C CA . CYS A 1 374 ? -32.185 -36.867 -3.091 1.00 20.94 374 CYS A CA 1
ATOM 2862 C C . CYS A 1 374 ? -31.411 -37.458 -4.282 1.00 20.94 374 CYS A C 1
ATOM 2864 O O . CYS A 1 374 ? -31.862 -38.434 -4.871 1.00 20.94 374 CYS A O 1
ATOM 2866 N N . ASN A 1 375 ? -30.198 -36.959 -4.531 1.00 22.61 375 ASN A N 1
ATOM 2867 C CA . ASN A 1 375 ? -28.999 -37.783 -4.370 1.00 22.61 375 ASN A CA 1
ATOM 2868 C C . ASN A 1 375 ? -27.765 -36.900 -4.178 1.00 22.61 375 ASN A C 1
ATOM 2870 O O . ASN A 1 375 ? -27.440 -36.036 -4.986 1.00 22.61 375 ASN A O 1
ATOM 2874 N N . ALA A 1 376 ? -27.120 -37.122 -3.041 1.00 27.27 376 ALA A N 1
ATOM 2875 C CA . ALA A 1 376 ? -25.876 -36.517 -2.616 1.00 27.27 376 ALA A CA 1
ATOM 2876 C C . ALA A 1 376 ? -24.800 -37.599 -2.617 1.00 27.27 376 ALA A C 1
ATOM 2878 O O . ALA A 1 376 ? -25.106 -38.713 -2.216 1.00 27.27 376 ALA A O 1
ATOM 2879 N N . GLU A 1 377 ? -23.557 -37.242 -2.929 1.00 23.94 377 GLU A N 1
ATOM 2880 C CA . GLU A 1 377 ? -22.339 -37.952 -2.513 1.00 23.94 377 GLU A CA 1
ATOM 2881 C C . GLU A 1 377 ? -21.144 -36.999 -2.734 1.00 23.94 377 GLU A C 1
ATOM 2883 O O . GLU A 1 377 ? -21.080 -36.347 -3.766 1.00 23.94 377 GLU A O 1
ATOM 2888 N N . TYR A 1 378 ? -20.132 -36.817 -1.883 1.00 26.77 378 TYR A N 1
ATOM 2889 C CA . TYR A 1 378 ? -19.888 -37.058 -0.457 1.00 26.77 378 TYR A CA 1
ATOM 2890 C C . TYR A 1 378 ? -18.492 -36.449 -0.170 1.00 26.77 378 TYR A C 1
ATOM 2892 O O . TYR A 1 378 ? -17.568 -36.720 -0.930 1.00 26.77 378 TYR A O 1
ATOM 2900 N N . ASN A 1 379 ? -18.276 -35.698 0.922 1.00 26.33 379 ASN A N 1
ATOM 2901 C CA . ASN A 1 379 ? -17.068 -35.879 1.753 1.00 26.33 379 ASN A CA 1
ATOM 2902 C C . ASN A 1 379 ? -17.273 -35.286 3.173 1.00 26.33 379 ASN A C 1
ATOM 2904 O O . ASN A 1 379 ? -17.716 -34.139 3.290 1.00 26.33 379 ASN A O 1
ATOM 2908 N N . PRO A 1 380 ? -16.999 -36.028 4.269 1.00 28.67 380 PRO A N 1
ATOM 2909 C CA . PRO A 1 380 ? -17.611 -35.813 5.573 1.00 28.67 380 PRO A CA 1
ATOM 2910 C C . PRO A 1 380 ? -16.573 -35.456 6.652 1.00 28.67 380 PRO A C 1
ATOM 2912 O O . PRO A 1 380 ? -15.950 -36.340 7.227 1.00 28.67 380 PRO A O 1
ATOM 2915 N N . ARG A 1 381 ? -16.411 -34.174 7.003 1.00 27.61 381 ARG A N 1
ATOM 2916 C CA . ARG A 1 381 ? -15.711 -33.781 8.256 1.00 27.61 381 ARG A CA 1
ATOM 2917 C C . ARG A 1 381 ? -16.295 -32.568 8.988 1.00 27.61 381 ARG A C 1
ATOM 2919 O O . ARG A 1 381 ? -15.664 -32.022 9.883 1.00 27.61 381 ARG A O 1
ATOM 2926 N N . ILE A 1 382 ? -17.534 -32.181 8.686 1.00 32.38 382 ILE A N 1
ATOM 2927 C CA . ILE A 1 382 ? -18.258 -31.144 9.442 1.00 32.38 382 ILE A CA 1
ATOM 2928 C C . ILE A 1 382 ? -19.650 -31.674 9.782 1.00 32.38 382 ILE A C 1
ATOM 2930 O O . ILE A 1 382 ? -20.670 -31.205 9.285 1.00 32.38 382 ILE A O 1
ATOM 2934 N N . ARG A 1 383 ? -19.706 -32.730 10.596 1.00 27.36 383 ARG A N 1
ATOM 2935 C CA . ARG A 1 383 ? -20.982 -33.292 11.048 1.00 27.36 383 ARG A CA 1
ATOM 2936 C C . ARG A 1 383 ? -20.935 -33.731 12.505 1.00 27.36 383 ARG A C 1
ATOM 2938 O O . ARG A 1 383 ? -21.335 -34.837 12.814 1.00 27.36 383 ARG A O 1
ATOM 2945 N N . GLU A 1 384 ? -20.500 -32.839 13.397 1.00 32.72 384 GLU A N 1
ATOM 2946 C CA . GLU A 1 384 ? -20.745 -33.037 14.837 1.00 32.72 384 GLU A CA 1
ATOM 2947 C C . GLU A 1 384 ? -20.897 -31.759 15.685 1.00 32.72 384 GLU A C 1
ATOM 2949 O O . GLU A 1 384 ? -20.912 -31.822 16.908 1.00 32.72 384 GLU A O 1
ATOM 2954 N N . HIS A 1 385 ? -21.115 -30.583 15.073 1.00 34.06 385 HIS A N 1
ATOM 2955 C CA . HIS A 1 385 ? -21.399 -29.364 15.858 1.00 34.06 385 HIS A CA 1
ATOM 2956 C C . HIS A 1 385 ? -22.548 -28.478 15.355 1.00 34.06 385 HIS A C 1
ATOM 2958 O O . HIS A 1 385 ? -22.746 -27.370 15.843 1.00 34.06 385 HIS A O 1
ATOM 2964 N N . LYS A 1 386 ? -23.367 -28.967 14.414 1.00 32.75 386 LYS A N 1
ATOM 2965 C CA . LYS A 1 386 ? -24.587 -28.271 13.952 1.00 32.75 386 LYS A CA 1
ATOM 2966 C C . LYS A 1 386 ? -25.834 -29.161 13.981 1.00 32.75 386 LYS A C 1
ATOM 2968 O O . LYS A 1 386 ? -26.667 -29.116 13.085 1.00 32.75 386 LYS A O 1
ATOM 2973 N N . ARG A 1 387 ? -25.968 -29.978 15.031 1.00 28.91 387 ARG A N 1
ATOM 2974 C CA . ARG A 1 387 ? -27.210 -30.712 15.348 1.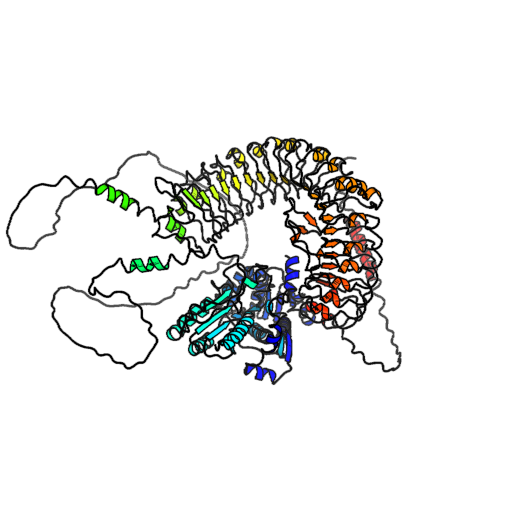00 28.91 387 ARG A CA 1
ATOM 2975 C C . ARG A 1 387 ? -27.809 -30.383 16.723 1.00 28.91 387 ARG A C 1
ATOM 2977 O O . ARG A 1 387 ? -28.694 -31.096 17.168 1.00 28.91 387 ARG A O 1
ATOM 2984 N N . SER A 1 388 ? -27.403 -29.277 17.359 1.00 37.03 388 SER A N 1
ATOM 2985 C CA . SER A 1 388 ? -27.941 -28.878 18.676 1.00 37.03 388 SER A CA 1
ATOM 2986 C C . SER A 1 388 ? -28.602 -27.490 18.749 1.00 37.03 388 SER A C 1
ATOM 2988 O O . SER A 1 388 ? -29.076 -27.133 19.819 1.00 37.03 388 SER A O 1
ATOM 2990 N N . ILE A 1 389 ? -28.690 -26.701 17.669 1.00 35.97 389 ILE A N 1
ATOM 2991 C CA . ILE A 1 389 ? -29.296 -25.342 17.725 1.00 35.97 389 ILE A CA 1
ATOM 2992 C C . ILE A 1 389 ? -30.339 -25.142 16.612 1.00 35.97 389 ILE A C 1
ATOM 2994 O O . ILE A 1 389 ? -30.405 -24.112 15.965 1.00 35.97 389 ILE A O 1
ATOM 2998 N N . PHE A 1 390 ? -31.152 -26.164 16.346 1.00 30.86 390 PHE A N 1
ATOM 2999 C CA . PHE A 1 390 ? -32.412 -25.997 15.594 1.00 30.86 390 PHE A CA 1
ATOM 3000 C C . PHE A 1 390 ? -33.562 -26.854 16.154 1.00 30.86 390 PHE A C 1
ATOM 3002 O O . PHE A 1 390 ? -34.665 -26.851 15.622 1.00 30.86 390 PHE A O 1
ATOM 3009 N N . ALA A 1 391 ? -33.326 -27.557 17.270 1.00 32.06 391 ALA A N 1
ATOM 3010 C CA . ALA A 1 391 ? -34.315 -28.393 17.954 1.00 32.06 391 ALA A CA 1
ATOM 3011 C C . ALA A 1 391 ? -34.800 -27.801 19.296 1.00 32.06 391 ALA A C 1
ATOM 3013 O O . ALA A 1 391 ? -35.499 -28.483 20.040 1.00 32.06 391 ALA A O 1
ATOM 3014 N N . GLN A 1 392 ? -34.461 -26.544 19.618 1.00 35.09 392 GLN A N 1
ATOM 3015 C CA . GLN A 1 392 ? -34.927 -25.883 20.850 1.00 35.09 392 GLN A CA 1
ATOM 3016 C C . GLN A 1 392 ? -35.865 -24.684 20.641 1.00 35.09 392 GLN A C 1
ATOM 3018 O O . GLN A 1 392 ? -36.615 -24.374 21.564 1.00 35.09 392 GLN A O 1
ATOM 3023 N N . ASP A 1 393 ? -35.976 -24.122 19.432 1.00 32.94 393 ASP A N 1
ATOM 3024 C CA . ASP A 1 393 ? -36.884 -22.982 19.192 1.00 32.94 393 ASP A CA 1
ATOM 3025 C C . ASP A 1 393 ? -38.302 -23.382 18.745 1.00 32.94 393 ASP A C 1
ATOM 3027 O O . ASP A 1 393 ? -39.253 -22.631 18.954 1.00 32.94 393 ASP A O 1
ATOM 3031 N N . CYS A 1 394 ? -38.513 -24.615 18.268 1.00 31.16 394 CYS A N 1
ATOM 3032 C CA . CYS A 1 394 ? -39.864 -25.115 17.958 1.00 31.16 394 CYS A CA 1
ATOM 3033 C C . CYS A 1 394 ? -40.636 -25.655 19.185 1.00 31.16 394 CYS A C 1
ATOM 3035 O O . CYS A 1 394 ? -41.823 -25.948 19.079 1.00 31.16 394 CYS A O 1
ATOM 3037 N N . ILE A 1 395 ? -40.012 -25.750 20.369 1.00 36.09 395 ILE A N 1
ATOM 3038 C CA . ILE A 1 395 ? -40.671 -26.214 21.612 1.00 36.09 395 ILE A CA 1
ATOM 3039 C C . ILE A 1 395 ? -41.063 -25.043 22.541 1.00 36.09 395 ILE A C 1
ATOM 3041 O O . ILE A 1 395 ? -41.887 -25.215 23.443 1.00 36.09 395 ILE A O 1
ATOM 3045 N N . MET A 1 396 ? -40.571 -23.821 22.300 1.00 33.12 396 MET A N 1
ATOM 3046 C CA . MET A 1 396 ? -40.940 -22.651 23.111 1.00 33.12 396 MET A CA 1
ATOM 3047 C C . MET A 1 396 ? -42.250 -21.988 22.648 1.00 33.12 396 MET A C 1
ATOM 3049 O O . MET A 1 396 ? -43.049 -21.576 23.491 1.00 33.12 396 MET A O 1
ATOM 3053 N N . TYR A 1 397 ? -42.542 -21.981 21.340 1.00 32.91 397 TYR A N 1
ATOM 3054 C CA . TYR A 1 397 ? -43.788 -21.412 20.798 1.00 32.91 397 TYR A CA 1
ATOM 3055 C C . TYR A 1 397 ? -45.037 -22.260 21.104 1.00 32.91 397 TYR A C 1
ATOM 3057 O O . TYR A 1 397 ? -46.107 -21.713 21.372 1.00 32.91 397 TYR A O 1
ATOM 3065 N N . ALA A 1 398 ? -44.899 -23.587 21.208 1.00 33.34 398 ALA A N 1
ATOM 3066 C CA . ALA A 1 398 ? -45.999 -24.477 21.596 1.00 33.34 398 ALA A CA 1
ATOM 3067 C C . ALA A 1 398 ? -46.407 -24.353 23.085 1.00 33.34 398 ALA A C 1
ATOM 3069 O O . ALA A 1 398 ? -47.501 -24.767 23.463 1.00 33.34 398 ALA A O 1
ATOM 3070 N N . ARG A 1 399 ? -45.575 -23.741 23.946 1.00 33.84 399 ARG A N 1
ATOM 3071 C CA . ARG A 1 399 ? -45.894 -23.517 25.373 1.00 33.84 399 ARG A CA 1
ATOM 3072 C C . ARG A 1 399 ? -46.593 -22.186 25.666 1.00 33.84 399 ARG A C 1
ATOM 3074 O O . ARG A 1 399 ? -47.101 -22.019 26.773 1.00 33.84 399 ARG A O 1
ATOM 3081 N N . ILE A 1 400 ? -46.671 -21.269 24.699 1.00 37.62 400 ILE A N 1
ATOM 3082 C CA . ILE A 1 400 ? -47.388 -19.992 24.863 1.00 37.62 400 ILE A CA 1
ATOM 3083 C C . ILE A 1 400 ? -48.885 -20.153 24.552 1.00 37.62 400 ILE A C 1
ATOM 3085 O O . ILE A 1 400 ? -49.709 -19.582 25.262 1.00 37.62 400 ILE A O 1
ATOM 3089 N N . ILE A 1 401 ? -49.264 -21.040 23.623 1.00 38.19 401 ILE A N 1
ATOM 3090 C CA . ILE A 1 401 ? -50.684 -21.355 23.359 1.00 38.19 401 ILE A CA 1
ATOM 3091 C C . ILE A 1 401 ? -51.334 -22.137 24.522 1.00 38.19 401 ILE A C 1
ATOM 3093 O O . ILE A 1 401 ? -52.545 -22.076 24.712 1.00 38.19 401 ILE A O 1
ATOM 3097 N N . GLN A 1 402 ? -50.549 -22.784 25.392 1.00 34.50 402 GLN A N 1
ATOM 3098 C CA . GLN A 1 402 ? -51.071 -23.502 26.564 1.00 34.50 402 GLN A CA 1
ATOM 3099 C C . GLN A 1 402 ? -51.205 -22.654 27.845 1.00 34.50 402 GLN A C 1
ATOM 3101 O O . GLN A 1 402 ? -51.689 -23.168 28.853 1.00 34.50 402 GLN A O 1
ATOM 3106 N N . LYS A 1 403 ? -50.796 -21.373 27.852 1.00 34.72 403 LYS A N 1
ATOM 3107 C CA . LYS A 1 403 ? -50.750 -20.552 29.084 1.00 34.72 403 LYS A CA 1
ATOM 3108 C C . LYS A 1 403 ? -51.744 -19.389 29.173 1.00 34.72 403 LYS A C 1
ATOM 3110 O O . LYS A 1 403 ? -51.703 -18.665 30.163 1.00 34.72 403 LYS A O 1
ATOM 3115 N N . LEU A 1 404 ? -52.667 -19.238 28.223 1.00 34.28 404 LEU A N 1
ATOM 3116 C CA . LEU A 1 404 ? -53.720 -18.205 28.270 1.00 34.28 404 LEU A CA 1
ATOM 3117 C C . LEU A 1 404 ? -55.143 -18.792 28.177 1.00 34.28 404 LEU A C 1
ATOM 3119 O O . LEU A 1 404 ? -56.023 -18.221 27.548 1.00 34.28 404 LEU A O 1
ATOM 3123 N N . GLY A 1 405 ? -55.363 -19.949 28.810 1.00 30.56 405 GLY A N 1
ATOM 3124 C CA . GLY A 1 405 ? -56.593 -20.740 28.714 1.00 30.56 405 GLY A CA 1
ATOM 3125 C C . GLY A 1 405 ? -57.921 -19.980 28.892 1.00 30.56 405 GLY A C 1
ATOM 3126 O O . GLY A 1 405 ? -58.181 -19.394 29.938 1.00 30.56 405 GLY A O 1
ATOM 3127 N N . PHE A 1 406 ? -58.792 -20.136 27.893 1.00 29.31 406 PHE A N 1
ATOM 3128 C CA . PHE A 1 406 ? -60.259 -20.089 27.971 1.00 29.31 406 PHE A CA 1
ATOM 3129 C C . PHE A 1 406 ? -60.820 -21.374 27.303 1.00 29.31 406 PHE A C 1
ATOM 3131 O O . PHE A 1 406 ? -60.059 -22.098 26.659 1.00 29.31 406 PHE A O 1
ATOM 3138 N N . PRO A 1 407 ? -62.078 -21.774 27.572 1.00 31.36 407 PRO A N 1
ATOM 3139 C CA . PRO A 1 407 ? -62.366 -23.052 28.210 1.00 31.36 407 PRO A CA 1
ATOM 3140 C C . PRO A 1 407 ? -62.719 -24.196 27.258 1.00 31.36 407 PRO A C 1
ATOM 3142 O O . PRO A 1 407 ? -63.160 -24.031 26.126 1.00 31.36 407 PRO A O 1
ATOM 3145 N N . ALA A 1 408 ? -62.571 -25.388 27.829 1.00 29.88 408 ALA A N 1
ATOM 3146 C CA . ALA A 1 408 ? -62.920 -26.683 27.286 1.00 29.88 408 ALA A CA 1
ATOM 3147 C C . ALA A 1 408 ? -64.394 -26.814 26.874 1.00 29.88 408 ALA A C 1
ATOM 3149 O O . ALA A 1 408 ? -65.291 -26.549 27.671 1.00 29.88 408 ALA A O 1
ATOM 3150 N N . LYS A 1 409 ? -64.612 -27.406 25.698 1.00 27.00 409 LYS A N 1
ATOM 3151 C CA . LYS A 1 409 ? -65.530 -28.536 25.490 1.00 27.00 409 LYS A CA 1
ATOM 3152 C C . LYS A 1 409 ? -65.217 -29.158 24.133 1.00 27.00 409 LYS A C 1
ATOM 3154 O O . LYS A 1 409 ? -65.688 -28.672 23.127 1.00 27.00 409 LYS A O 1
ATOM 3159 N N . PHE A 1 410 ? -64.371 -30.180 24.138 1.00 27.73 410 PHE A N 1
ATOM 3160 C CA . PHE A 1 410 ? -64.553 -31.443 23.417 1.00 27.73 410 PHE A CA 1
ATOM 3161 C C . PHE A 1 410 ? -63.443 -32.368 23.925 1.00 27.73 410 PHE A C 1
ATOM 3163 O O . PHE A 1 410 ? -62.298 -32.341 23.482 1.00 27.73 410 PHE A O 1
ATOM 3170 N N . LYS A 1 411 ? -63.781 -33.087 25.001 1.00 29.91 411 LYS A N 1
ATOM 3171 C CA . LYS A 1 411 ? -63.100 -34.327 25.362 1.00 29.91 411 LYS A CA 1
ATOM 3172 C C . LYS A 1 411 ? -63.466 -35.359 24.299 1.00 29.91 411 LYS A C 1
ATOM 3174 O O . LYS A 1 411 ? -64.580 -35.327 23.789 1.00 29.91 411 LYS A O 1
ATOM 3179 N N . ASP A 1 412 ? -62.520 -36.259 24.075 1.00 31.94 412 ASP A N 1
ATOM 3180 C CA . ASP A 1 412 ? -62.604 -37.467 23.259 1.00 31.94 412 ASP A CA 1
ATOM 3181 C C . ASP A 1 412 ? -62.273 -37.250 21.780 1.00 31.94 412 ASP A C 1
ATOM 3183 O O . ASP A 1 412 ? -63.134 -36.924 20.978 1.00 31.94 412 ASP A O 1
ATOM 3187 N N . PHE A 1 413 ? -61.010 -37.492 21.409 1.00 26.83 413 PHE A N 1
ATOM 3188 C CA . PHE A 1 413 ? -60.700 -38.589 20.485 1.00 26.83 413 PHE A CA 1
ATOM 3189 C C . PHE A 1 413 ? -59.196 -38.911 20.463 1.00 26.83 413 PHE A C 1
ATOM 3191 O O . PHE A 1 413 ? -58.338 -38.030 20.504 1.00 26.83 413 PHE A O 1
ATOM 3198 N N . LYS A 1 414 ? -58.890 -40.212 20.461 1.00 24.98 414 LYS A N 1
ATOM 3199 C CA . LYS A 1 414 ? -57.542 -40.793 20.430 1.00 24.98 414 LYS A CA 1
ATOM 3200 C C . LYS A 1 414 ? -56.955 -40.756 19.017 1.00 24.98 414 LYS A C 1
ATOM 3202 O O . LYS A 1 414 ? -57.670 -40.879 18.031 1.00 24.98 414 LYS A O 1
ATOM 3207 N N . ILE A 1 415 ? -55.626 -40.684 18.979 1.00 27.98 415 ILE A N 1
ATOM 3208 C CA . ILE A 1 415 ? -54.752 -40.926 17.826 1.00 27.98 415 ILE A CA 1
ATOM 3209 C C . ILE A 1 415 ? -55.121 -42.247 17.142 1.00 27.98 415 ILE A C 1
ATOM 3211 O O . ILE A 1 415 ? -55.104 -43.282 17.805 1.00 27.98 415 ILE A O 1
ATOM 3215 N N . GLN A 1 416 ? -55.310 -42.224 15.823 1.00 23.80 416 GLN A N 1
ATOM 3216 C CA . GLN A 1 416 ? -54.830 -43.285 14.939 1.00 23.80 416 GLN A CA 1
ATOM 3217 C C . GLN A 1 416 ? -54.690 -42.767 13.503 1.00 23.80 416 GLN A C 1
ATOM 3219 O O . GLN A 1 416 ? -55.522 -42.008 13.017 1.00 23.80 416 GLN A O 1
ATOM 3224 N N . ASN A 1 417 ? -53.573 -43.154 12.883 1.00 25.56 417 ASN A N 1
ATOM 3225 C CA . ASN A 1 417 ? -53.223 -42.967 11.478 1.00 25.56 417 ASN A CA 1
ATOM 3226 C C . ASN A 1 417 ? -54.428 -43.141 10.548 1.00 25.56 417 ASN A C 1
ATOM 3228 O O . ASN A 1 417 ? -55.193 -44.069 10.771 1.00 25.56 417 ASN A O 1
ATOM 3232 N N . ILE A 1 418 ? -54.505 -42.354 9.471 1.00 23.61 418 ILE A N 1
ATOM 3233 C CA . ILE A 1 418 ? -54.704 -42.828 8.089 1.00 23.61 418 ILE A CA 1
ATOM 3234 C C . ILE A 1 418 ? -54.610 -41.615 7.142 1.00 23.61 418 ILE A C 1
ATOM 3236 O O . ILE A 1 418 ? -55.388 -40.672 7.216 1.00 23.61 418 ILE A O 1
ATOM 3240 N N . VAL A 1 419 ? -53.548 -41.652 6.333 1.00 27.64 419 VAL A N 1
ATOM 3241 C CA . VAL A 1 419 ? -53.426 -41.290 4.909 1.00 27.64 419 VAL A CA 1
ATOM 3242 C C . VAL A 1 419 ? -54.561 -40.443 4.312 1.00 27.64 419 VAL A C 1
ATOM 3244 O O . VAL A 1 419 ? -55.699 -40.894 4.247 1.00 27.64 419 VAL A O 1
ATOM 3247 N N . GLY A 1 420 ? -54.229 -39.269 3.766 1.00 22.67 420 GLY A N 1
ATOM 3248 C CA . GLY A 1 420 ? -55.181 -38.442 3.021 1.00 22.67 420 GLY A CA 1
ATOM 3249 C C . GLY A 1 420 ? -54.518 -37.642 1.904 1.00 22.67 420 GLY A C 1
ATOM 3250 O O . GLY A 1 420 ? -53.920 -36.598 2.150 1.00 22.67 420 GLY A O 1
ATOM 3251 N N . SER A 1 421 ? -54.633 -38.154 0.680 1.00 21.38 421 SER A N 1
ATOM 3252 C CA . SER A 1 421 ? -54.497 -37.416 -0.575 1.00 21.38 421 SER A CA 1
ATOM 3253 C C . SER A 1 421 ? -55.793 -36.664 -0.894 1.00 21.38 421 SER A C 1
ATOM 3255 O O . SER A 1 421 ? -56.868 -37.177 -0.599 1.00 21.38 421 SER A O 1
ATOM 3257 N N . CYS A 1 422 ? -55.624 -35.486 -1.505 1.00 22.31 422 CYS A N 1
ATOM 3258 C CA . CYS A 1 422 ? -56.471 -34.776 -2.477 1.00 22.31 422 CYS A CA 1
ATOM 3259 C C . CYS A 1 422 ? -57.962 -35.150 -2.558 1.00 22.31 422 CYS A C 1
ATOM 3261 O O . CYS A 1 422 ? -58.288 -36.301 -2.811 1.00 22.31 422 CYS A O 1
ATOM 3263 N N . ASP A 1 423 ? -58.868 -34.164 -2.534 1.00 20.61 423 ASP A N 1
ATOM 3264 C CA . ASP A 1 423 ? -59.308 -33.498 -3.771 1.00 20.61 423 ASP A CA 1
ATOM 3265 C C . ASP A 1 423 ? -60.479 -32.505 -3.570 1.00 20.61 423 ASP A C 1
ATOM 3267 O O . ASP A 1 423 ? -61.330 -32.679 -2.704 1.00 20.61 423 ASP A O 1
ATOM 3271 N N . VAL A 1 424 ? -60.538 -31.536 -4.494 1.00 22.11 424 VAL A N 1
ATOM 3272 C CA . VAL A 1 424 ? -61.758 -30.963 -5.116 1.00 22.11 424 VAL A CA 1
ATOM 3273 C C . VAL A 1 424 ? -62.551 -29.810 -4.440 1.00 22.11 424 VAL A C 1
ATOM 3275 O O . VAL A 1 424 ? -63.388 -29.989 -3.566 1.00 22.11 424 VAL A O 1
ATOM 3278 N N . LYS A 1 425 ? -62.333 -28.626 -5.053 1.00 19.94 425 LYS A N 1
ATOM 3279 C CA . LYS A 1 425 ? -63.258 -27.618 -5.654 1.00 19.94 425 LYS A CA 1
ATOM 3280 C C . LYS A 1 425 ? -64.287 -26.820 -4.811 1.00 19.94 425 LYS A C 1
ATOM 3282 O O . LYS A 1 425 ? -65.261 -27.364 -4.313 1.00 19.94 425 LYS A O 1
ATOM 3287 N N . PHE A 1 426 ? -64.082 -25.484 -4.845 1.00 22.31 426 PHE A N 1
ATOM 3288 C CA . PHE A 1 426 ? -64.988 -24.336 -5.154 1.00 22.31 426 PHE A CA 1
ATOM 3289 C C . PHE A 1 426 ? -66.517 -24.571 -5.184 1.00 22.31 426 PHE A C 1
ATOM 3291 O O . PHE A 1 426 ? -66.910 -25.593 -5.747 1.00 22.31 426 PHE A O 1
ATOM 3298 N N . PRO A 1 427 ? -67.403 -23.593 -4.814 1.00 28.67 427 PRO A N 1
ATOM 3299 C CA . PRO A 1 427 ? -67.379 -22.221 -5.389 1.00 28.67 427 PRO A CA 1
ATOM 3300 C C . PRO A 1 427 ? -68.110 -21.043 -4.632 1.00 28.67 427 PRO A C 1
ATOM 3302 O O . PRO A 1 427 ? -68.767 -21.244 -3.621 1.00 28.67 427 PRO A O 1
ATOM 3305 N N . ILE A 1 428 ? -68.081 -19.836 -5.246 1.00 22.64 428 ILE A N 1
ATOM 3306 C CA . ILE A 1 428 ? -69.140 -18.773 -5.318 1.00 22.64 428 ILE A CA 1
ATOM 3307 C C . ILE A 1 428 ? -69.282 -17.632 -4.249 1.00 22.64 428 ILE A C 1
ATOM 3309 O O . ILE A 1 428 ? -69.563 -17.859 -3.083 1.00 22.64 428 ILE A O 1
ATOM 3313 N N . ARG A 1 429 ? -69.192 -16.390 -4.792 1.00 20.45 429 ARG A N 1
ATOM 3314 C CA . ARG A 1 429 ? -69.929 -15.090 -4.628 1.00 20.45 429 ARG A CA 1
ATOM 3315 C C . ARG A 1 429 ? -70.163 -14.373 -3.275 1.00 20.45 429 ARG A C 1
ATOM 3317 O O . ARG A 1 429 ? -70.890 -14.856 -2.425 1.00 20.45 429 ARG A O 1
ATOM 3324 N N . LEU A 1 430 ? -69.658 -13.123 -3.246 1.00 24.09 430 LEU A N 1
ATOM 3325 C CA . LEU A 1 430 ? -70.353 -11.805 -3.223 1.00 24.09 430 LEU A CA 1
ATOM 3326 C C . LEU A 1 430 ? -71.518 -11.514 -2.242 1.00 24.09 430 LEU A C 1
ATOM 3328 O O . LEU A 1 430 ? -72.432 -12.308 -2.088 1.00 24.09 430 LEU A O 1
ATOM 3332 N N . GLU A 1 431 ? -71.513 -10.245 -1.798 1.00 22.28 431 GLU A N 1
ATOM 3333 C CA . GLU A 1 431 ? -72.616 -9.377 -1.322 1.00 22.28 431 GLU A CA 1
ATOM 3334 C C . GLU A 1 431 ? -72.774 -9.123 0.188 1.00 22.28 431 GLU A C 1
ATOM 3336 O O . GLU A 1 431 ? -72.805 -10.021 1.024 1.00 22.28 431 GLU A O 1
ATOM 3341 N N . GLY A 1 432 ? -72.868 -7.826 0.512 1.00 25.84 432 GLY A N 1
ATOM 3342 C CA . GLY A 1 432 ? -73.204 -7.287 1.828 1.00 25.84 432 GLY A CA 1
ATOM 3343 C C . GLY A 1 432 ? -74.625 -6.723 1.896 1.00 25.84 432 GLY A C 1
ATOM 3344 O O . GLY A 1 432 ? -75.259 -6.539 0.869 1.00 25.84 432 GLY A O 1
ATOM 3345 N N . LEU A 1 433 ? -75.090 -6.433 3.114 1.00 22.47 433 LEU A N 1
ATOM 3346 C CA . LEU A 1 433 ? -76.231 -5.589 3.539 1.00 22.47 433 LEU A CA 1
ATOM 3347 C C . LEU A 1 433 ? -76.270 -5.753 5.079 1.00 22.47 433 LEU A C 1
ATOM 3349 O O . LEU A 1 433 ? -76.199 -6.874 5.567 1.00 22.47 433 LEU A O 1
ATOM 3353 N N . ALA A 1 434 ? -76.044 -4.727 5.903 1.00 22.06 434 ALA A N 1
ATOM 3354 C CA . ALA A 1 434 ? -76.949 -3.648 6.319 1.00 22.06 434 ALA A CA 1
ATOM 3355 C C . ALA A 1 434 ? -78.161 -4.083 7.183 1.00 22.06 434 ALA A C 1
ATOM 3357 O O . ALA A 1 434 ? -78.880 -5.011 6.830 1.00 22.06 434 ALA A O 1
ATOM 3358 N N . CYS A 1 435 ? -78.409 -3.273 8.233 1.00 21.67 435 CYS A N 1
ATOM 3359 C CA . CYS A 1 435 ? -79.620 -3.156 9.078 1.00 21.67 435 CYS A CA 1
ATOM 3360 C C . CYS A 1 435 ? -79.880 -4.327 10.070 1.00 21.67 435 CYS A C 1
ATOM 3362 O O . CYS A 1 435 ? -79.549 -5.462 9.781 1.00 21.67 435 CYS A O 1
ATOM 3364 N N . ALA A 1 436 ? -80.435 -4.175 11.283 1.00 23.03 436 ALA A N 1
ATOM 3365 C CA . ALA A 1 436 ? -81.318 -3.159 11.859 1.00 23.03 436 ALA A CA 1
ATOM 3366 C C . ALA A 1 436 ? -81.354 -3.224 13.416 1.00 23.03 436 ALA A C 1
ATOM 3368 O O . ALA A 1 436 ? -81.337 -4.307 13.987 1.00 23.03 436 ALA A O 1
ATOM 3369 N N . PHE A 1 437 ? -81.469 -2.039 14.036 1.00 21.58 437 PHE A N 1
ATOM 3370 C CA . PHE A 1 437 ? -82.347 -1.623 15.156 1.00 21.58 437 PHE A CA 1
ATOM 3371 C C . PHE A 1 437 ? -82.540 -2.461 16.439 1.00 21.58 437 PHE A C 1
ATOM 3373 O O . PHE A 1 437 ? -83.075 -3.560 16.402 1.00 21.58 437 PHE A O 1
ATOM 3380 N N . SER A 1 438 ? -82.311 -1.808 17.594 1.00 22.08 438 SER A N 1
ATOM 3381 C CA . SER A 1 438 ? -83.345 -1.241 18.508 1.00 22.08 438 SER A CA 1
ATOM 3382 C C . SER A 1 438 ? -82.765 -1.172 19.943 1.00 22.08 438 SER A C 1
ATOM 3384 O O . SER A 1 438 ? -82.401 -2.203 20.497 1.00 22.08 438 SER A O 1
ATOM 3386 N N . SER A 1 439 ? -82.403 0.006 20.473 1.00 24.19 439 SER A N 1
ATOM 3387 C CA . SER A 1 439 ? -83.238 0.983 21.216 1.00 24.19 439 SER A CA 1
ATOM 3388 C C . SER A 1 439 ? -83.294 0.729 22.734 1.00 24.19 439 SER A C 1
ATOM 3390 O O . SER A 1 439 ? -83.896 -0.252 23.155 1.00 24.19 439 SER A O 1
ATOM 3392 N N . TYR A 1 440 ? -82.697 1.611 23.545 1.00 23.72 440 TYR A N 1
ATOM 3393 C CA . TYR A 1 440 ? -83.400 2.587 24.402 1.00 23.72 440 TYR A CA 1
ATOM 3394 C C . TYR A 1 440 ? -82.399 3.333 25.318 1.00 23.72 440 TYR A C 1
ATOM 3396 O O . TYR A 1 440 ? -81.678 2.736 26.113 1.00 23.72 440 TYR A O 1
ATOM 3404 N N . GLU A 1 441 ? -82.376 4.650 25.117 1.00 22.55 441 GLU A N 1
ATOM 3405 C CA . GLU A 1 441 ? -81.923 5.789 25.949 1.00 22.55 441 GLU A CA 1
ATOM 3406 C C . GLU A 1 441 ? -82.652 5.850 27.328 1.00 22.55 441 GLU A C 1
ATOM 3408 O O . GLU A 1 441 ? -83.374 4.888 27.613 1.00 22.55 441 GLU A O 1
ATOM 3413 N N . PRO A 1 442 ? -82.632 6.931 28.165 1.00 37.66 442 PRO A N 1
ATOM 3414 C CA . PRO A 1 442 ? -81.989 8.275 28.065 1.00 37.66 442 PRO A CA 1
ATOM 3415 C C . PRO A 1 442 ? -81.317 8.784 29.396 1.00 37.66 442 PRO A C 1
ATOM 3417 O O . PRO A 1 442 ? -81.607 8.261 30.466 1.00 37.66 442 PRO A O 1
ATOM 3420 N N . GLU A 1 443 ? -80.283 9.656 29.395 1.00 24.77 443 GLU A N 1
ATOM 3421 C CA . GLU A 1 443 ? -80.304 11.155 29.487 1.00 24.77 443 GLU A CA 1
ATOM 3422 C C . GLU A 1 443 ? -80.210 11.737 30.930 1.00 24.77 443 GLU A C 1
ATOM 3424 O O . GLU A 1 443 ? -80.473 11.011 31.879 1.00 24.77 443 GLU A O 1
ATOM 3429 N N . LEU A 1 444 ? -79.863 13.003 31.259 1.00 25.16 444 LEU A N 1
ATOM 3430 C CA . LEU A 1 444 ? -79.556 14.313 30.606 1.00 25.16 444 LEU A CA 1
ATOM 3431 C C . LEU A 1 444 ? -78.856 15.188 31.708 1.00 25.16 444 LEU A C 1
ATOM 3433 O O . LEU A 1 444 ? -79.211 15.034 32.872 1.00 25.16 444 LEU A O 1
ATOM 3437 N N . PHE A 1 445 ? -77.760 15.939 31.450 1.00 22.72 445 PHE A N 1
ATOM 3438 C CA . PHE A 1 445 ? -77.630 17.425 31.249 1.00 22.72 445 PHE A CA 1
ATOM 3439 C C . PHE A 1 445 ? -78.119 18.362 32.392 1.00 22.72 445 PHE A C 1
ATOM 3441 O O . PHE A 1 445 ? -78.923 17.904 33.194 1.00 22.72 445 PHE A O 1
ATOM 3448 N N . PRO A 1 446 ? -77.737 19.675 32.486 1.00 34.47 446 PRO A N 1
ATOM 3449 C CA . PRO A 1 446 ? -77.058 20.593 31.528 1.00 34.47 446 PRO A CA 1
ATOM 3450 C C . PRO A 1 446 ? -75.837 21.372 32.123 1.00 34.47 446 PRO A C 1
ATOM 3452 O O . PRO A 1 446 ? -75.520 21.185 33.288 1.00 34.47 446 PRO A O 1
ATOM 3455 N N . GLY A 1 447 ? -74.984 22.151 31.421 1.00 24.41 447 GLY A N 1
ATOM 3456 C CA . GLY A 1 447 ? -75.149 23.325 30.518 1.00 24.41 447 GLY A CA 1
ATOM 3457 C C . GLY A 1 447 ? -74.810 24.628 31.297 1.00 24.41 447 GLY A C 1
ATOM 3458 O O . GLY A 1 447 ? -75.274 24.774 32.416 1.00 24.41 447 GLY A O 1
ATOM 3459 N N . LEU A 1 448 ? -73.935 25.554 30.864 1.00 24.14 448 LEU A N 1
ATOM 3460 C CA . LEU A 1 448 ? -74.214 26.666 29.929 1.00 24.14 448 LEU A CA 1
ATOM 3461 C C . LEU A 1 448 ? -72.903 27.433 29.550 1.00 24.14 448 LEU A C 1
ATOM 3463 O O . LEU A 1 448 ? -72.092 27.696 30.428 1.00 24.14 448 LEU A O 1
ATOM 3467 N N . ILE A 1 449 ? -72.573 27.662 28.263 1.00 23.17 449 ILE A N 1
ATOM 3468 C CA . ILE A 1 449 ? -72.819 28.832 27.356 1.00 23.17 449 ILE A CA 1
ATOM 3469 C C . ILE A 1 449 ? -71.836 30.032 27.482 1.00 23.17 449 ILE A C 1
ATOM 3471 O O . ILE A 1 449 ? -71.894 30.771 28.454 1.00 23.17 449 ILE A O 1
ATOM 3475 N N . TYR A 1 450 ? -71.050 30.304 26.416 1.00 23.14 450 TYR A N 1
ATOM 3476 C CA . TYR A 1 450 ? -71.049 31.514 25.529 1.00 23.14 450 TYR A CA 1
ATOM 3477 C C . TYR A 1 450 ? -69.859 31.413 24.522 1.00 23.14 450 TYR A C 1
ATOM 3479 O O . TYR A 1 450 ? -68.740 31.147 24.936 1.00 23.14 450 TYR A O 1
ATOM 3487 N N . ARG A 1 451 ? -70.083 31.351 23.186 1.00 22.48 451 ARG A N 1
ATOM 3488 C CA . ARG A 1 451 ? -69.972 32.447 22.165 1.00 22.48 451 ARG A CA 1
ATOM 3489 C C . ARG A 1 451 ? -68.564 33.100 22.139 1.00 22.48 451 ARG A C 1
ATOM 3491 O O . ARG A 1 451 ? -68.117 33.553 23.172 1.00 22.48 451 ARG A O 1
ATOM 3498 N N . MET A 1 452 ? -67.804 33.267 21.048 1.00 21.16 452 MET A N 1
ATOM 3499 C CA . MET A 1 452 ? -68.084 33.614 19.646 1.00 21.16 452 MET A CA 1
ATOM 3500 C C . MET A 1 452 ? -66.843 33.354 18.744 1.00 21.16 452 MET A C 1
ATOM 3502 O O . MET A 1 452 ? -65.718 33.437 19.214 1.00 21.16 452 MET A O 1
ATOM 3506 N N . LYS A 1 453 ? -67.099 33.170 17.436 1.00 23.45 453 LYS A N 1
ATOM 3507 C CA . LYS A 1 453 ? -66.387 33.689 16.234 1.00 23.45 453 LYS A CA 1
ATOM 3508 C C . LYS A 1 453 ? -64.838 33.627 16.130 1.00 23.45 453 LYS A C 1
ATOM 3510 O O . LYS A 1 453 ? -64.131 34.367 16.794 1.00 23.45 453 LYS A O 1
ATOM 3515 N N . GLN A 1 454 ? -64.383 32.839 15.137 1.00 25.41 454 GLN A N 1
ATOM 3516 C CA . GLN A 1 454 ? -63.336 33.094 14.107 1.00 25.41 454 GLN A CA 1
ATOM 3517 C C . GLN A 1 454 ? -62.505 34.396 14.248 1.00 25.41 454 GLN A C 1
ATOM 3519 O O . GLN A 1 454 ? -63.114 35.458 14.398 1.00 25.41 454 GLN A O 1
ATOM 3524 N N . PRO A 1 455 ? -61.166 34.384 14.015 1.00 29.91 455 PRO A N 1
ATOM 3525 C CA . PRO A 1 455 ? -60.674 34.228 12.633 1.00 29.91 455 PRO A CA 1
ATOM 3526 C C . PRO A 1 455 ? -59.270 33.599 12.413 1.00 29.91 455 PRO A C 1
ATOM 3528 O O . PRO A 1 455 ? -58.398 33.618 13.271 1.00 29.91 455 PRO A O 1
ATOM 3531 N N . LYS A 1 456 ? -59.057 33.186 11.152 1.00 23.38 456 LYS A N 1
ATOM 3532 C CA . LYS A 1 456 ? -57.817 33.284 10.346 1.00 23.38 456 LYS A CA 1
ATOM 3533 C C . LYS A 1 456 ? -56.567 32.496 10.775 1.00 23.38 456 LYS A C 1
ATOM 3535 O O . LYS A 1 456 ? -55.706 32.968 11.507 1.00 23.38 456 LYS A O 1
ATOM 3540 N N . ILE A 1 457 ? -56.393 31.371 10.081 1.00 24.88 457 ILE A N 1
ATOM 3541 C CA . ILE A 1 457 ? -55.095 30.864 9.622 1.00 24.88 457 ILE A CA 1
ATOM 3542 C C . ILE A 1 457 ? -54.481 31.915 8.681 1.00 24.88 457 ILE A C 1
ATOM 3544 O O . ILE A 1 457 ? -55.090 32.260 7.667 1.00 24.88 457 ILE A O 1
ATOM 3548 N N . VAL A 1 458 ? -53.290 32.421 9.012 1.00 23.12 458 VAL A N 1
ATOM 3549 C CA . VAL A 1 458 ? -52.424 33.170 8.090 1.00 23.12 458 VAL A CA 1
ATOM 3550 C C . VAL A 1 458 ? -51.034 32.542 8.092 1.00 23.12 458 VAL A C 1
ATOM 3552 O O . VAL A 1 458 ? -50.349 32.456 9.106 1.00 23.12 458 VAL A O 1
ATOM 3555 N N . LEU A 1 459 ? -50.691 32.096 6.892 1.00 21.72 459 LEU A N 1
ATOM 3556 C CA . LEU A 1 459 ? -49.405 31.708 6.339 1.00 21.72 459 LEU A CA 1
ATOM 3557 C C . LEU A 1 459 ? -48.409 32.888 6.353 1.00 21.72 459 LEU A C 1
ATOM 3559 O O . LEU A 1 459 ? -48.824 33.985 5.996 1.00 21.72 459 LEU A O 1
ATOM 3563 N N . LEU A 1 460 ? -47.129 32.661 6.682 1.00 21.67 460 LEU A N 1
ATOM 3564 C CA . LEU A 1 460 ? -45.922 33.367 6.173 1.00 21.67 460 LEU A CA 1
ATOM 3565 C C . LEU A 1 460 ? -44.699 32.840 6.954 1.00 21.67 460 LEU A C 1
ATOM 3567 O O . LEU A 1 460 ? -44.568 33.064 8.151 1.00 21.67 460 LEU A O 1
ATOM 3571 N N . ILE A 1 461 ? -43.897 31.938 6.380 1.00 23.77 461 ILE A N 1
ATOM 3572 C CA . ILE A 1 461 ? -42.631 32.254 5.690 1.00 23.77 461 ILE A CA 1
ATOM 3573 C C . ILE A 1 461 ? -41.852 33.361 6.412 1.00 23.77 461 ILE A C 1
ATOM 3575 O O . ILE A 1 461 ? -42.152 34.538 6.240 1.00 23.77 461 ILE A O 1
ATOM 3579 N N . PHE A 1 462 ? -40.787 32.985 7.125 1.00 22.47 462 PHE A N 1
ATOM 3580 C CA . PHE A 1 462 ? -39.657 33.884 7.336 1.00 22.47 462 PHE A CA 1
ATOM 3581 C C . PHE A 1 462 ? -38.340 33.200 6.988 1.00 22.47 462 PHE A C 1
ATOM 3583 O O . PHE A 1 462 ? -37.819 32.331 7.683 1.00 22.47 462 PHE A O 1
ATOM 3590 N N . VAL A 1 463 ? -37.841 33.663 5.849 1.00 23.45 463 VAL A N 1
ATOM 3591 C CA . VAL A 1 463 ? -36.453 33.701 5.421 1.00 23.45 463 VAL A CA 1
ATOM 3592 C C . VAL A 1 463 ? -35.576 34.265 6.544 1.00 23.45 463 VAL A C 1
ATOM 3594 O O . VAL A 1 463 ? -35.841 35.340 7.073 1.00 23.45 463 VAL A O 1
ATOM 3597 N N . SER A 1 464 ? -34.478 33.579 6.845 1.00 27.08 464 SER A N 1
ATOM 3598 C CA . SER A 1 464 ? -33.264 34.201 7.380 1.00 27.08 464 SER A CA 1
ATOM 3599 C C . SER A 1 464 ? -32.125 33.733 6.459 1.00 27.08 464 SER A C 1
ATOM 3601 O O . SER A 1 464 ? -31.893 32.543 6.316 1.00 27.08 464 SER A O 1
ATOM 3603 N N . GLY A 1 465 ? -31.451 34.565 5.666 1.00 24.03 465 GLY A N 1
ATOM 3604 C CA . GLY A 1 465 ? -31.246 35.999 5.802 1.00 24.03 465 GLY A CA 1
ATOM 3605 C C . GLY A 1 465 ? -30.131 36.283 6.804 1.00 24.03 465 GLY A C 1
ATOM 3606 O O . GLY A 1 465 ? -30.359 36.982 7.783 1.00 24.03 465 GLY A O 1
ATOM 3607 N N . LYS A 1 466 ? -28.928 35.736 6.582 1.00 23.88 466 LYS A N 1
ATOM 3608 C CA . LYS A 1 466 ? -27.701 36.313 7.142 1.00 23.88 466 LYS A CA 1
ATOM 3609 C C . LYS A 1 466 ? -26.899 36.962 6.029 1.00 23.88 466 LYS A C 1
ATOM 3611 O O . LYS A 1 466 ? -26.320 36.307 5.169 1.00 23.88 466 LYS A O 1
ATOM 3616 N N . ILE A 1 467 ? -26.939 38.285 6.087 1.00 23.66 467 ILE A N 1
ATOM 3617 C CA . ILE A 1 467 ? -26.098 39.215 5.362 1.00 23.66 467 ILE A CA 1
ATOM 3618 C C . ILE A 1 467 ? -24.632 38.944 5.701 1.00 23.66 467 ILE A C 1
ATOM 3620 O O . ILE A 1 467 ? -24.235 38.813 6.859 1.00 23.66 467 ILE A O 1
ATOM 3624 N N . VAL A 1 468 ? -23.867 38.889 4.621 1.00 22.44 468 VAL A N 1
ATOM 3625 C CA . VAL A 1 468 ? -22.421 39.021 4.509 1.00 22.44 468 VAL A CA 1
ATOM 3626 C C . VAL A 1 468 ? -21.960 40.316 5.181 1.00 22.44 468 VAL A C 1
ATOM 3628 O O . VAL A 1 468 ? -22.380 41.400 4.782 1.00 22.44 468 VAL A O 1
ATOM 3631 N N . LEU A 1 469 ? -21.027 40.222 6.128 1.00 22.98 469 LEU A N 1
ATOM 3632 C CA . LEU A 1 469 ? -20.116 41.328 6.416 1.00 22.98 469 LEU A CA 1
ATOM 3633 C C . LEU A 1 469 ? -18.785 41.044 5.721 1.00 22.98 469 LEU A C 1
ATOM 3635 O O . LEU A 1 469 ? -18.100 40.067 6.016 1.00 22.98 469 LEU A O 1
ATOM 3639 N N . ARG A 1 470 ? -18.474 41.910 4.752 1.00 22.98 470 ARG A N 1
ATOM 3640 C CA . ARG A 1 470 ? -17.181 42.035 4.078 1.00 22.98 470 ARG A CA 1
ATOM 3641 C C . ARG A 1 470 ? -16.070 42.333 5.087 1.00 22.98 470 ARG A C 1
ATOM 3643 O O . ARG A 1 470 ? -16.243 43.179 5.960 1.00 22.98 470 ARG A O 1
ATOM 3650 N N . SER A 1 471 ? -14.896 41.762 4.837 1.00 21.72 471 SER A N 1
ATOM 3651 C CA . SER A 1 471 ? -13.605 42.335 5.219 1.00 21.72 471 SER A CA 1
ATOM 3652 C C . SER A 1 471 ? -12.827 42.724 3.959 1.00 21.72 471 SER A C 1
ATOM 3654 O O . SER A 1 471 ? -12.496 41.852 3.167 1.00 21.72 471 SER A O 1
ATOM 3656 N N . GLU A 1 472 ? -12.558 44.018 3.801 1.00 23.02 472 GLU A N 1
ATOM 3657 C CA . GLU A 1 472 ? -11.420 44.694 3.142 1.00 23.02 472 GLU A CA 1
ATOM 3658 C C . GLU A 1 472 ? -11.677 46.193 3.440 1.00 23.02 472 GLU A C 1
ATOM 3660 O O . GLU A 1 472 ? -12.809 46.637 3.291 1.00 23.02 472 GLU A O 1
ATOM 3665 N N . MET A 1 473 ? -10.794 47.052 3.955 1.00 21.70 473 MET A N 1
ATOM 3666 C CA . MET A 1 473 ? -9.341 47.168 3.909 1.00 21.70 473 MET A CA 1
ATOM 3667 C C . MET A 1 473 ? -8.853 48.077 5.068 1.00 21.70 473 MET A C 1
ATOM 3669 O O . MET A 1 473 ? -9.497 49.071 5.377 1.00 21.70 473 MET A O 1
ATOM 3673 N N . ARG A 1 474 ? -7.652 47.764 5.580 1.00 23.00 474 ARG A N 1
ATOM 3674 C CA . ARG A 1 474 ? -6.544 48.641 6.038 1.00 23.00 474 ARG A CA 1
ATOM 3675 C C . ARG A 1 474 ? -6.716 49.712 7.147 1.00 23.00 474 ARG A C 1
ATOM 3677 O O . ARG A 1 474 ? -7.561 50.590 7.092 1.00 23.00 474 ARG A O 1
ATOM 3684 N N . HIS A 1 475 ? -5.659 49.723 7.976 1.00 25.22 475 HIS A N 1
ATOM 3685 C CA . HIS A 1 475 ? -4.949 50.848 8.617 1.00 25.22 475 HIS A CA 1
ATOM 3686 C C . HIS A 1 475 ? -5.100 51.098 10.140 1.00 25.22 475 HIS A C 1
ATOM 3688 O O . HIS A 1 475 ? -6.082 51.645 10.616 1.00 25.22 475 HIS A O 1
ATOM 3694 N N . ILE A 1 476 ? -3.968 50.826 10.821 1.00 24.25 476 ILE A N 1
ATOM 3695 C CA . ILE A 1 476 ? -3.299 51.624 11.875 1.00 24.25 476 ILE A CA 1
ATOM 3696 C C . ILE A 1 476 ? -3.651 51.316 13.358 1.00 24.25 476 ILE A C 1
ATOM 3698 O O . ILE A 1 476 ? -4.707 51.646 13.878 1.00 24.25 476 ILE A O 1
ATOM 3702 N N . LEU A 1 477 ? -2.665 50.689 14.026 1.00 20.45 477 LEU A N 1
ATOM 3703 C CA . LEU A 1 477 ? -2.344 50.655 15.474 1.00 20.45 477 LEU A CA 1
ATOM 3704 C C . LEU A 1 477 ? -2.339 52.064 16.139 1.00 20.45 477 LEU A C 1
ATOM 3706 O O . LEU A 1 477 ? -2.268 53.045 15.410 1.00 20.45 477 LEU A O 1
ATOM 3710 N N . PRO A 1 478 ? -2.095 52.232 17.462 1.00 34.31 478 PRO A N 1
ATOM 3711 C CA . PRO A 1 478 ? -2.392 51.402 18.638 1.00 34.31 478 PRO A CA 1
ATOM 3712 C C . PRO A 1 478 ? -2.930 52.217 19.854 1.00 34.31 478 PRO A C 1
ATOM 3714 O O . PRO A 1 478 ? -2.913 53.443 19.877 1.00 34.31 478 PRO A O 1
ATOM 3717 N N . SER A 1 479 ? -3.190 51.491 20.951 1.00 23.98 479 SER A N 1
ATOM 3718 C CA . SER A 1 479 ? -2.745 51.808 22.328 1.00 23.98 479 SER A CA 1
ATOM 3719 C C . SER A 1 479 ? -3.777 52.240 23.394 1.00 23.98 479 SER A C 1
ATOM 3721 O O . SER A 1 479 ? -4.435 53.263 23.295 1.00 23.98 479 SER A O 1
ATOM 3723 N N . ARG A 1 480 ? -3.715 51.468 24.497 1.00 23.70 480 ARG A N 1
ATOM 3724 C CA . ARG A 1 480 ? -3.517 51.890 25.902 1.00 23.70 480 ARG A CA 1
ATOM 3725 C C . ARG A 1 480 ? -4.714 52.303 26.795 1.00 23.70 480 ARG A C 1
ATOM 3727 O O . ARG A 1 480 ? -5.313 53.349 26.618 1.00 23.70 480 ARG A O 1
ATOM 3734 N N . ILE A 1 481 ? -4.781 51.551 27.912 1.00 23.53 481 ILE A N 1
ATOM 3735 C CA . ILE A 1 481 ? -4.747 51.995 29.333 1.00 23.53 481 ILE A CA 1
ATOM 3736 C C . ILE A 1 481 ? -6.073 52.078 30.121 1.00 23.53 481 ILE A C 1
ATOM 3738 O O . ILE A 1 481 ? -6.916 52.902 29.810 1.00 23.53 481 ILE A O 1
ATOM 3742 N N . TYR A 1 482 ? -6.105 51.253 31.196 1.00 21.80 482 TYR A N 1
ATOM 3743 C CA . TYR A 1 482 ? -6.649 51.421 32.572 1.00 21.80 482 TYR A CA 1
ATOM 3744 C C . TYR A 1 482 ? -8.130 51.843 32.736 1.00 21.80 482 TYR A C 1
ATOM 3746 O O . TYR A 1 482 ? -8.669 52.585 31.938 1.00 21.80 482 TYR A O 1
ATOM 3754 N N . THR A 1 483 ? -8.921 51.445 33.742 1.00 23.77 483 THR A N 1
ATOM 3755 C CA . THR A 1 483 ? -8.728 51.156 35.187 1.00 23.77 483 THR A CA 1
ATOM 3756 C C . THR A 1 483 ? -10.086 50.573 35.653 1.00 23.77 483 THR A C 1
ATOM 3758 O O . THR A 1 483 ? -11.118 51.070 35.220 1.00 23.77 483 THR A O 1
ATOM 3761 N N . GLN A 1 484 ? -10.212 49.425 36.324 1.00 22.08 484 GLN A N 1
ATOM 3762 C CA . GLN A 1 484 ? -10.112 49.186 37.776 1.00 22.08 484 GLN A CA 1
ATOM 3763 C C . GLN A 1 484 ? -10.996 50.081 38.677 1.00 22.08 484 GLN A C 1
ATOM 3765 O O . GLN A 1 484 ? -10.629 51.217 38.929 1.00 22.08 484 GLN A O 1
ATOM 3770 N N . PHE A 1 485 ? -12.091 49.515 39.214 1.00 22.64 485 PHE A N 1
ATOM 3771 C CA . PHE A 1 485 ? -12.681 49.732 40.558 1.00 22.64 485 PHE A CA 1
ATOM 3772 C C . PHE A 1 485 ? -13.721 48.594 40.772 1.00 22.64 485 PHE A C 1
ATOM 3774 O O . PHE A 1 485 ? -14.681 48.529 40.019 1.00 22.64 485 PHE A O 1
ATOM 3781 N N . SER A 1 486 ? -13.538 47.507 41.537 1.00 20.73 486 SER A N 1
ATOM 3782 C CA . SER A 1 486 ? -13.169 47.270 42.948 1.00 20.73 486 SER A CA 1
ATOM 3783 C C . SER A 1 486 ? -14.273 47.561 43.985 1.00 20.73 486 SER A C 1
ATOM 3785 O O . SER A 1 486 ? -14.466 48.719 44.337 1.00 20.73 486 SER A O 1
ATOM 3787 N N . LEU A 1 487 ? -14.776 46.459 44.582 1.00 23.48 487 LEU A N 1
ATOM 3788 C CA . LEU A 1 487 ? -15.153 46.261 46.003 1.00 23.48 487 LEU A CA 1
ATOM 3789 C C . LEU A 1 487 ? -16.466 46.952 46.477 1.00 23.48 487 LEU A C 1
ATOM 3791 O O . LEU A 1 487 ? -16.799 48.026 46.013 1.00 23.48 487 LEU A O 1
ATOM 3795 N N . ASN A 1 488 ? -17.287 46.427 47.404 1.00 22.52 488 ASN A N 1
ATOM 3796 C CA . ASN A 1 488 ? -16.979 45.621 48.589 1.00 22.52 488 ASN A CA 1
ATOM 3797 C C . ASN A 1 488 ? -18.245 45.042 49.287 1.00 22.52 488 ASN A C 1
ATOM 3799 O O . ASN A 1 488 ? -19.354 45.502 49.033 1.00 22.52 488 ASN A O 1
ATOM 3803 N N . PHE A 1 489 ? -17.989 44.163 50.271 1.00 24.58 489 PHE A N 1
ATOM 3804 C CA . PHE A 1 489 ? -18.856 43.543 51.306 1.00 24.58 489 PHE A CA 1
ATOM 3805 C C . PHE A 1 489 ? -19.639 42.273 50.918 1.00 24.58 489 PHE A C 1
ATOM 3807 O O . PHE A 1 489 ? -20.329 42.233 49.915 1.00 24.58 489 PHE A O 1
ATOM 3814 N N . GLY A 1 490 ? -19.620 41.183 51.693 1.00 23.05 490 GLY A N 1
ATOM 3815 C CA . GLY A 1 490 ? -18.995 40.923 52.993 1.00 23.05 490 GLY A CA 1
ATOM 3816 C C . GLY A 1 490 ? -19.528 39.603 53.580 1.00 23.05 490 GLY A C 1
ATOM 3817 O O . GLY A 1 490 ? -20.717 39.326 53.516 1.00 23.05 490 GLY A O 1
ATOM 3818 N N . LYS A 1 491 ? -18.604 38.787 54.098 1.00 23.72 491 LYS A N 1
ATOM 3819 C CA . LYS A 1 491 ? -18.719 37.452 54.728 1.00 23.72 491 LYS A CA 1
ATOM 3820 C C . LYS A 1 491 ? -19.811 37.323 55.816 1.00 23.72 491 LYS A C 1
ATOM 3822 O O . LYS A 1 491 ? -19.924 38.239 56.618 1.00 23.72 491 LYS A O 1
ATOM 3827 N N . PHE A 1 492 ? -20.435 36.141 55.973 1.00 22.92 492 PHE A N 1
ATOM 3828 C CA . PHE A 1 492 ? -20.099 35.150 57.029 1.00 22.92 492 PHE A CA 1
ATOM 3829 C C . PHE A 1 492 ? -20.986 33.872 57.040 1.00 22.92 492 PHE A C 1
ATOM 3831 O O . PHE A 1 492 ? -22.197 33.938 56.882 1.00 22.92 492 PHE A O 1
ATOM 3838 N N . SER A 1 493 ? -20.298 32.750 57.312 1.00 23.75 493 SER A N 1
ATOM 3839 C CA . SER A 1 493 ? -20.656 31.486 58.005 1.00 23.75 493 SER A CA 1
ATOM 3840 C C . SER A 1 493 ? -21.737 30.500 57.525 1.00 23.75 493 SER A C 1
ATOM 3842 O O . SER A 1 493 ? -22.861 30.837 57.181 1.00 23.75 493 SER A O 1
ATOM 3844 N N . ASN A 1 494 ? -21.319 29.233 57.633 1.00 26.09 494 ASN A N 1
ATOM 3845 C CA . ASN A 1 494 ? -21.989 27.963 57.374 1.00 26.09 494 ASN A CA 1
ATOM 3846 C C . ASN A 1 494 ? -23.071 27.572 58.407 1.00 26.09 494 ASN A C 1
ATOM 3848 O O . ASN A 1 494 ? -23.010 27.977 59.561 1.00 26.09 494 ASN A O 1
ATOM 3852 N N . GLU A 1 495 ? -23.907 26.625 57.963 1.00 22.94 495 GLU A N 1
ATOM 3853 C CA . GLU A 1 495 ? -24.758 25.675 58.704 1.00 22.94 495 GLU A CA 1
ATOM 3854 C C . GLU A 1 495 ? -26.122 26.127 59.277 1.00 22.94 495 GLU A C 1
ATOM 3856 O O . GLU A 1 495 ? -26.238 26.957 60.169 1.00 22.94 495 GLU A O 1
ATOM 3861 N N . CYS A 1 496 ? -27.146 25.402 58.799 1.00 21.58 496 CYS A N 1
ATOM 3862 C CA . CYS A 1 496 ? -28.419 25.064 59.447 1.00 21.58 496 CYS A CA 1
ATOM 3863 C C . CYS A 1 496 ? -29.508 26.139 59.626 1.00 21.58 496 CYS A C 1
ATOM 3865 O O . CYS A 1 496 ? -29.795 26.567 60.737 1.00 21.58 496 CYS A O 1
ATOM 3867 N N . ILE A 1 497 ? -30.278 26.370 58.553 1.00 25.91 497 ILE A N 1
ATOM 3868 C CA . ILE A 1 497 ? -31.756 26.433 58.596 1.00 25.91 497 ILE A CA 1
ATOM 3869 C C . ILE A 1 497 ? -32.251 25.554 57.428 1.00 25.91 497 ILE A C 1
ATOM 3871 O O . ILE A 1 497 ? -32.041 25.886 56.266 1.00 25.91 497 ILE A O 1
ATOM 3875 N N . PHE A 1 498 ? -32.552 24.274 57.682 1.00 23.77 498 PHE A N 1
ATOM 3876 C CA . PHE A 1 498 ? -33.912 23.737 57.892 1.00 23.77 498 PHE A CA 1
ATOM 3877 C C . PHE A 1 498 ? -34.841 24.015 56.693 1.00 23.77 498 PHE A C 1
ATOM 3879 O O . PHE A 1 498 ? -35.210 25.148 56.431 1.00 23.77 498 PHE A O 1
ATOM 3886 N N . SER A 1 499 ? -35.173 23.030 55.851 1.00 21.23 499 SER A N 1
ATOM 3887 C CA . SER A 1 499 ? -36.214 22.020 56.132 1.00 21.23 499 SER A CA 1
ATOM 3888 C C . SER A 1 499 ? -37.396 22.583 56.926 1.00 21.23 499 SER A C 1
ATOM 3890 O O . SER A 1 499 ? -37.322 22.623 58.141 1.00 21.23 499 SER A O 1
ATOM 3892 N N . LEU A 1 500 ? -38.451 22.997 56.218 1.00 23.08 500 LEU A N 1
ATOM 3893 C CA . LEU A 1 500 ? -39.899 23.037 56.539 1.00 23.08 500 LEU A CA 1
ATOM 3894 C C . LEU A 1 500 ? -40.488 24.147 55.640 1.00 23.08 500 LEU A C 1
ATOM 3896 O O . LEU A 1 500 ? -39.945 25.240 55.605 1.00 23.08 500 LEU A O 1
ATOM 3900 N N . CYS A 1 501 ? -41.526 23.979 54.824 1.00 21.73 501 CYS A N 1
ATOM 3901 C CA . CYS A 1 501 ? -42.704 23.110 54.857 1.00 21.73 501 CYS A CA 1
ATOM 3902 C C . CYS A 1 501 ? -42.792 22.321 53.528 1.00 21.73 501 CYS A C 1
ATOM 3904 O O . CYS A 1 501 ? -42.365 22.819 52.497 1.00 21.73 501 CYS A O 1
ATOM 3906 N N . ILE A 1 502 ? -43.323 21.102 53.421 1.00 22.59 502 ILE A N 1
ATOM 3907 C CA . ILE A 1 502 ? -44.684 20.705 53.794 1.00 22.59 502 ILE A CA 1
ATOM 3908 C C . ILE A 1 502 ? -44.684 19.215 54.189 1.00 22.59 502 ILE A C 1
ATOM 3910 O O . ILE A 1 502 ? -44.659 18.318 53.354 1.00 22.59 502 ILE A O 1
ATOM 3914 N N . LEU A 1 503 ? -44.721 18.976 55.493 1.00 23.39 503 LEU A N 1
ATOM 3915 C CA . LEU A 1 503 ? -45.379 17.874 56.202 1.00 23.39 503 LEU A CA 1
ATOM 3916 C C . LEU A 1 503 ? -45.625 18.534 57.567 1.00 23.39 503 LEU A C 1
ATOM 3918 O O . LEU A 1 503 ? -44.682 18.964 58.218 1.00 23.39 503 LEU A O 1
ATOM 3922 N N . THR A 1 504 ? -46.841 18.767 58.048 1.00 21.75 504 THR A N 1
ATOM 3923 C CA . THR A 1 504 ? -47.849 17.753 58.353 1.00 21.75 504 THR A CA 1
ATOM 3924 C C . THR A 1 504 ? -49.116 18.464 58.882 1.00 21.75 504 THR A C 1
ATOM 3926 O O . THR A 1 504 ? -48.998 19.562 59.412 1.00 21.75 504 THR A O 1
ATOM 3929 N N . VAL A 1 505 ? -50.267 17.771 58.866 1.00 21.72 505 VAL A N 1
ATOM 3930 C CA . VAL A 1 505 ? -51.439 17.972 59.765 1.00 21.72 505 VAL A CA 1
ATOM 3931 C C . VAL A 1 505 ? -52.409 19.097 59.350 1.00 21.72 505 VAL A C 1
ATOM 3933 O O . VAL A 1 505 ? -52.144 20.277 59.497 1.00 21.72 505 VAL A O 1
ATOM 3936 N N . LYS A 1 506 ? -53.505 18.707 58.679 1.00 21.44 506 LYS A N 1
ATOM 3937 C CA . LYS A 1 506 ? -54.890 18.642 59.216 1.00 21.44 506 LYS A CA 1
ATOM 3938 C C . LYS A 1 506 ? -55.462 20.001 59.631 1.00 21.44 506 LYS A C 1
ATOM 3940 O O . LYS A 1 506 ? -55.054 20.535 60.647 1.00 21.44 506 LYS A O 1
ATOM 3945 N N . TYR A 1 507 ? -56.483 20.443 58.908 1.00 23.03 507 TYR A N 1
ATOM 3946 C CA . TYR A 1 507 ? -57.851 20.778 59.351 1.00 23.03 507 TYR A CA 1
ATOM 3947 C C . TYR A 1 507 ? -58.500 21.428 58.118 1.00 23.03 507 TYR A C 1
ATOM 3949 O O . TYR A 1 507 ? -57.949 22.353 57.541 1.00 23.03 507 TYR A O 1
ATOM 3957 N N . TRP A 1 508 ? -59.382 20.703 57.431 1.00 22.30 508 TRP A N 1
ATOM 3958 C CA . TRP A 1 508 ? -60.835 20.885 57.507 1.00 22.30 508 TRP A CA 1
ATOM 3959 C C . TRP A 1 508 ? -61.289 22.337 57.333 1.00 22.30 508 TRP A C 1
ATOM 3961 O O . TRP A 1 508 ? -60.850 23.228 58.049 1.00 22.30 508 TRP A O 1
ATOM 3971 N N . THR A 1 509 ? -62.249 22.469 56.414 1.00 22.50 509 THR A N 1
ATOM 3972 C CA . THR A 1 509 ? -63.191 23.575 56.214 1.00 22.50 509 THR A CA 1
ATOM 3973 C C . THR A 1 509 ? -62.617 24.895 55.730 1.00 22.50 509 THR A C 1
ATOM 3975 O O . THR A 1 509 ? -61.968 25.596 56.484 1.00 22.50 509 THR A O 1
ATOM 3978 N N . LEU A 1 510 ? -62.968 25.238 54.493 1.00 25.59 510 LEU A N 1
ATOM 3979 C CA . LEU A 1 510 ? -63.459 26.551 54.059 1.00 25.59 510 LEU A CA 1
ATOM 3980 C C . LEU A 1 510 ? -64.250 26.227 52.779 1.00 25.59 510 LEU A C 1
ATOM 3982 O O . LEU A 1 510 ? -63.666 25.915 51.749 1.00 25.59 510 LEU A O 1
ATOM 3986 N N . SER A 1 511 ? -65.544 25.912 52.873 1.00 23.34 511 SER A N 1
ATOM 3987 C CA . SER A 1 511 ? -66.622 26.896 53.026 1.00 23.34 511 SER A CA 1
ATOM 3988 C C . SER A 1 511 ? -66.378 28.104 52.134 1.00 23.34 511 SER A C 1
ATOM 3990 O O . SER A 1 511 ? -65.586 28.977 52.474 1.00 23.34 511 SER A O 1
ATOM 3992 N N . LEU A 1 512 ? -67.074 28.128 51.005 1.00 22.52 512 LEU A N 1
ATOM 3993 C CA . LEU A 1 512 ? -67.725 29.346 50.555 1.00 22.52 512 LEU A CA 1
ATOM 3994 C C . LEU A 1 512 ? -69.177 28.964 50.272 1.00 22.52 512 LEU A C 1
ATOM 3996 O O . LEU A 1 512 ? -69.513 28.434 49.219 1.00 22.52 512 LEU A O 1
ATOM 4000 N N . ASP A 1 513 ? -69.917 29.068 51.373 1.00 22.94 513 ASP A N 1
ATOM 4001 C CA . ASP A 1 513 ? -71.171 29.792 51.542 1.00 22.94 513 ASP A CA 1
ATOM 4002 C C . ASP A 1 513 ? -72.411 29.351 50.757 1.00 22.94 513 ASP A C 1
ATOM 4004 O O . ASP A 1 513 ? -72.452 29.322 49.533 1.00 22.94 513 ASP A O 1
ATOM 4008 N N . ASP A 1 514 ? -73.442 29.077 51.562 1.00 24.95 514 ASP A N 1
ATOM 4009 C CA . ASP A 1 514 ? -74.852 29.367 51.327 1.00 24.95 514 ASP A CA 1
ATOM 4010 C C . ASP A 1 514 ? -75.462 28.921 49.991 1.00 24.95 514 ASP A C 1
ATOM 4012 O O . ASP A 1 514 ? -75.365 29.592 48.970 1.00 24.95 514 ASP A O 1
ATOM 4016 N N . ILE A 1 515 ? -76.253 27.841 50.051 1.00 24.52 515 ILE A N 1
ATOM 4017 C CA . ILE A 1 515 ? -77.723 27.919 49.928 1.00 24.52 515 ILE A CA 1
ATOM 4018 C C . ILE A 1 515 ? -78.348 26.515 50.128 1.00 24.52 515 ILE A C 1
ATOM 4020 O O . ILE A 1 515 ? -78.228 25.619 49.302 1.00 24.52 515 ILE A O 1
ATOM 4024 N N . LEU A 1 516 ? -79.030 26.380 51.272 1.00 26.59 516 LEU A N 1
ATOM 4025 C CA . LEU A 1 516 ? -80.321 25.709 51.517 1.00 26.59 516 LEU A CA 1
ATOM 4026 C C . LEU A 1 516 ? -80.528 24.183 51.272 1.00 26.59 516 LEU A C 1
ATOM 4028 O O . LEU A 1 516 ? -80.690 23.719 50.152 1.00 26.59 516 LEU A O 1
ATOM 4032 N N . VAL A 1 517 ? -80.808 23.501 52.402 1.00 27.14 517 VAL A N 1
ATOM 4033 C CA . VAL A 1 517 ? -82.070 22.767 52.714 1.00 27.14 517 VAL A CA 1
ATOM 4034 C C . VAL A 1 517 ? -82.149 21.226 52.554 1.00 27.14 517 VAL A C 1
ATOM 4036 O O . VAL A 1 517 ? -82.241 20.672 51.470 1.00 27.14 517 VAL A O 1
ATOM 4039 N N . GLU A 1 518 ? -82.280 20.605 53.742 1.00 26.92 518 GLU A N 1
ATOM 4040 C CA . GLU A 1 518 ? -83.144 19.477 54.166 1.00 26.92 518 GLU A CA 1
ATOM 4041 C C . GLU A 1 518 ? -82.812 17.978 53.944 1.00 26.92 518 GLU A C 1
ATOM 4043 O O . GLU A 1 518 ? -82.748 17.475 52.831 1.00 26.92 518 GLU A O 1
ATOM 4048 N N . ARG A 1 519 ? -82.888 17.271 55.099 1.00 28.42 519 ARG A N 1
ATOM 4049 C CA . ARG A 1 519 ? -83.331 15.875 55.369 1.00 28.42 519 ARG A CA 1
ATOM 4050 C C . ARG A 1 519 ? -82.405 14.743 54.893 1.00 28.42 519 ARG A C 1
ATOM 4052 O O . ARG A 1 519 ? -82.056 14.656 53.736 1.00 28.42 519 ARG A O 1
ATOM 4059 N N . GLY A 1 520 ? -82.019 13.750 55.691 1.00 25.00 520 GLY A N 1
ATOM 4060 C CA . GLY A 1 520 ? -82.388 13.336 57.040 1.00 25.00 520 GLY A CA 1
ATOM 4061 C C . GLY A 1 520 ? -82.099 11.829 57.198 1.00 25.00 520 GLY A C 1
ATOM 4062 O O . GLY A 1 520 ? -82.388 11.058 56.293 1.00 25.00 520 GLY A O 1
ATOM 4063 N N . PHE A 1 521 ? -81.610 11.452 58.386 1.00 25.34 521 PHE A N 1
ATOM 4064 C CA . PHE A 1 521 ? -81.801 10.166 59.085 1.00 25.34 521 PHE A CA 1
ATOM 4065 C C . PHE A 1 521 ? -80.910 8.908 58.861 1.00 25.34 521 PHE A C 1
ATOM 4067 O O . PHE A 1 521 ? -80.856 8.326 57.786 1.00 25.34 521 PHE A O 1
ATOM 4074 N N . LEU A 1 522 ? -80.419 8.434 60.032 1.00 26.17 522 LEU A N 1
ATOM 4075 C CA . LEU A 1 522 ? -80.201 7.049 60.538 1.00 26.17 522 LEU A CA 1
ATOM 4076 C C . LEU A 1 522 ? -79.014 6.226 60.014 1.00 26.17 522 LEU A C 1
ATOM 4078 O O . LEU A 1 522 ? -78.744 6.206 58.827 1.00 26.17 522 LEU A O 1
ATOM 4082 N N . LEU A 1 523 ? -78.385 5.327 60.778 1.00 26.05 523 LEU A N 1
ATOM 4083 C CA . LEU A 1 523 ? -77.999 5.150 62.192 1.00 26.05 523 LEU A CA 1
ATOM 4084 C C . LEU A 1 523 ? -77.184 3.829 62.196 1.00 26.05 523 LEU A C 1
ATOM 4086 O O . LEU A 1 523 ? -77.543 2.909 61.468 1.00 26.05 523 LEU A O 1
ATOM 4090 N N . ASN A 1 524 ? -76.203 3.719 63.104 1.00 24.86 524 ASN A N 1
ATOM 4091 C CA . ASN A 1 524 ? -75.657 2.479 63.699 1.00 24.86 524 ASN A CA 1
ATOM 4092 C C . ASN A 1 524 ? -74.819 1.500 62.840 1.00 24.86 524 ASN A C 1
ATOM 4094 O O . ASN A 1 524 ? -75.093 1.278 61.676 1.00 24.86 524 ASN A O 1
ATOM 4098 N N . SER A 1 525 ? -73.846 0.734 63.351 1.00 27.12 525 SER A N 1
ATOM 4099 C CA . SER A 1 525 ? -73.044 0.688 64.589 1.00 27.12 525 SER A CA 1
ATOM 4100 C C . SER A 1 525 ? -72.209 -0.619 64.544 1.00 27.12 525 SER A C 1
ATOM 4102 O O . SER A 1 525 ? -72.672 -1.581 63.939 1.00 27.12 525 SER A O 1
ATOM 4104 N N . ILE A 1 526 ? -71.099 -0.678 65.304 1.00 29.27 526 ILE A N 1
ATOM 4105 C CA . ILE A 1 526 ? -70.437 -1.882 65.886 1.00 29.27 526 ILE A CA 1
ATOM 4106 C C . ILE A 1 526 ? -69.492 -2.701 64.964 1.00 29.27 526 ILE A C 1
ATOM 4108 O O . ILE A 1 526 ? -69.824 -2.960 63.821 1.00 29.27 526 ILE A O 1
ATOM 4112 N N . ASN A 1 527 ? -68.349 -3.279 65.377 1.00 26.52 527 ASN A N 1
ATOM 4113 C CA . ASN A 1 527 ? -67.373 -3.120 66.473 1.00 26.52 527 ASN A CA 1
ATOM 4114 C C . ASN A 1 527 ? -66.299 -4.246 66.310 1.00 26.52 527 ASN A C 1
ATOM 4116 O O . ASN A 1 527 ? -66.581 -5.298 65.748 1.00 26.52 527 ASN A O 1
ATOM 4120 N N . VAL A 1 528 ? -65.119 -4.039 66.910 1.00 25.88 528 VAL A N 1
ATOM 4121 C CA . VAL A 1 528 ? -64.133 -5.035 67.416 1.00 25.88 528 VAL A CA 1
ATOM 4122 C C . VAL A 1 528 ? -63.234 -5.853 66.455 1.00 25.88 528 VAL A C 1
ATOM 4124 O O . VAL A 1 528 ? -63.576 -6.910 65.938 1.00 25.88 528 VAL A O 1
ATOM 4127 N N . LYS A 1 529 ? -61.961 -5.418 66.413 1.00 26.36 529 LYS A N 1
ATOM 4128 C CA . LYS A 1 529 ? -60.727 -6.173 66.754 1.00 26.36 529 LYS A CA 1
ATOM 4129 C C . LYS A 1 529 ? -60.779 -7.718 66.695 1.00 26.36 529 LYS A C 1
ATOM 4131 O O . LYS A 1 529 ? -61.112 -8.364 67.680 1.00 26.36 529 LYS A O 1
ATOM 4136 N N . SER A 1 530 ? -60.207 -8.303 65.642 1.00 25.36 530 SER A N 1
ATOM 4137 C CA . SER A 1 530 ? -59.435 -9.560 65.715 1.00 25.36 530 SER A CA 1
ATOM 4138 C C . SER A 1 530 ? -58.781 -9.858 64.362 1.00 25.36 530 SER A C 1
ATOM 4140 O O . SER A 1 530 ? -59.476 -10.222 63.419 1.00 25.36 530 SER A O 1
ATOM 4142 N N . ARG A 1 531 ? -57.453 -9.663 64.275 1.00 28.94 531 ARG A N 1
ATOM 4143 C CA . ARG A 1 531 ? -56.454 -10.349 63.405 1.00 28.94 531 ARG A CA 1
ATOM 4144 C C . ARG A 1 531 ? -55.189 -9.498 63.205 1.00 28.94 531 ARG A C 1
ATOM 4146 O O . ARG A 1 531 ? -54.698 -9.299 62.100 1.00 28.94 531 ARG A O 1
ATOM 4153 N N . TYR A 1 532 ? -54.604 -9.047 64.314 1.00 27.00 532 TYR A N 1
ATOM 4154 C CA . TYR A 1 532 ? -53.168 -8.767 64.386 1.00 27.00 532 TYR A CA 1
ATOM 4155 C C . TYR A 1 532 ? -52.456 -10.104 64.614 1.00 27.00 532 TYR A C 1
ATOM 4157 O O . TYR A 1 532 ? -52.270 -10.484 65.758 1.00 27.00 532 TYR A O 1
ATOM 4165 N N . LEU A 1 533 ? -52.174 -10.859 63.546 1.00 31.25 533 LEU A N 1
ATOM 4166 C CA . LEU A 1 533 ? -51.200 -11.972 63.487 1.00 31.25 533 LEU A CA 1
ATOM 4167 C C . LEU A 1 533 ? -51.346 -12.685 62.131 1.00 31.25 533 LEU A C 1
ATOM 4169 O O . LEU A 1 533 ? -51.958 -13.744 62.058 1.00 31.25 533 LEU A O 1
ATOM 4173 N N . ARG A 1 534 ? -50.861 -12.055 61.046 1.00 31.44 534 ARG A N 1
ATOM 4174 C CA . ARG A 1 534 ? -50.458 -12.670 59.749 1.00 31.44 534 ARG A CA 1
ATOM 4175 C C . ARG A 1 534 ? -50.153 -11.591 58.693 1.00 31.44 534 ARG A C 1
ATOM 4177 O O . ARG A 1 534 ? -50.750 -11.576 57.629 1.00 31.44 534 ARG A O 1
ATOM 4184 N N . LEU A 1 535 ? -49.239 -10.661 58.978 1.00 31.16 535 LEU A N 1
ATOM 4185 C CA . LEU A 1 535 ? -48.750 -9.702 57.965 1.00 31.16 535 LEU A CA 1
ATOM 4186 C C . LEU A 1 535 ? -47.235 -9.417 58.062 1.00 31.16 535 LEU A C 1
ATOM 4188 O O . LEU A 1 535 ? -46.741 -8.486 57.435 1.00 31.16 535 LEU A O 1
ATOM 4192 N N . SER A 1 536 ? -46.466 -10.235 58.795 1.00 33.16 536 SER A N 1
ATOM 4193 C CA . SER A 1 536 ? -44.999 -10.097 58.875 1.00 33.16 536 SER A CA 1
ATOM 4194 C C . SER A 1 536 ? -44.234 -10.794 57.740 1.00 33.16 536 SER A C 1
ATOM 4196 O O . SER A 1 536 ? -43.050 -10.528 57.560 1.00 33.16 536 SER A O 1
ATOM 4198 N N . SER A 1 537 ? -44.885 -11.630 56.926 1.00 30.61 537 SER A N 1
ATOM 4199 C CA . SER A 1 537 ? -44.263 -12.318 55.781 1.00 30.61 537 SER A CA 1
ATOM 4200 C C . SER A 1 537 ? -44.480 -11.610 54.435 1.00 30.61 537 SER A C 1
ATOM 4202 O O . SER A 1 537 ? -43.709 -11.817 53.502 1.00 30.61 537 SER A O 1
ATOM 4204 N N . SER A 1 538 ? -45.472 -10.720 54.330 1.00 32.31 538 SER A N 1
ATOM 4205 C CA . SER A 1 538 ? -45.822 -10.032 53.074 1.00 32.31 538 SER A CA 1
ATOM 4206 C C . SER A 1 538 ? -45.052 -8.723 52.851 1.00 32.31 538 SER A C 1
ATOM 4208 O O . SER A 1 538 ? -44.889 -8.294 51.711 1.00 32.31 538 SER A O 1
ATOM 4210 N N . LEU A 1 539 ? -44.521 -8.099 53.912 1.00 31.73 539 LEU A N 1
ATOM 4211 C CA . LEU A 1 539 ? -43.748 -6.853 53.798 1.00 31.73 539 LEU A CA 1
ATOM 4212 C C . LEU A 1 539 ? -42.275 -7.060 53.406 1.00 31.73 539 LEU A C 1
ATOM 4214 O O . LEU A 1 539 ? -41.666 -6.141 52.859 1.00 31.73 539 LEU A O 1
ATOM 4218 N N . LEU A 1 540 ? -41.701 -8.252 53.618 1.00 35.75 540 LEU A N 1
ATOM 4219 C CA . LEU A 1 540 ? -40.346 -8.556 53.135 1.00 35.75 540 LEU A CA 1
ATOM 4220 C C . LEU A 1 540 ? -40.309 -8.799 51.616 1.00 35.75 540 LEU A C 1
ATOM 4222 O O . LEU A 1 540 ? -39.317 -8.474 50.969 1.00 35.75 540 LEU A O 1
ATOM 4226 N N . PHE A 1 541 ? -41.402 -9.305 51.037 1.00 33.28 541 PHE A N 1
ATOM 4227 C CA . PHE A 1 541 ? -41.487 -9.636 49.610 1.00 33.28 541 PHE A CA 1
ATOM 4228 C C . PHE A 1 541 ? -41.714 -8.398 48.722 1.00 33.28 541 PHE A C 1
ATOM 4230 O O . PHE A 1 541 ? -41.229 -8.313 47.596 1.00 33.28 541 PHE A O 1
ATOM 4237 N N . ILE A 1 542 ? -42.396 -7.376 49.244 1.00 35.22 542 ILE A N 1
ATOM 4238 C CA . ILE A 1 542 ? -42.652 -6.131 48.502 1.00 35.22 542 ILE A CA 1
ATOM 4239 C C . ILE A 1 542 ? -41.404 -5.232 48.477 1.00 35.22 542 ILE A C 1
ATOM 4241 O O . ILE A 1 542 ? -41.162 -4.542 47.488 1.00 35.22 542 ILE A O 1
ATOM 4245 N N . LYS A 1 543 ? -40.533 -5.307 49.495 1.00 28.48 543 LYS A N 1
ATOM 4246 C CA . LYS A 1 543 ? -39.253 -4.578 49.504 1.00 28.48 543 LYS A CA 1
ATOM 4247 C C . LYS A 1 543 ? -38.224 -5.160 48.526 1.00 28.48 543 LYS A C 1
ATOM 4249 O O . LYS A 1 543 ? -37.461 -4.389 47.954 1.00 28.48 543 LYS A O 1
ATOM 4254 N N . SER A 1 544 ? -38.209 -6.475 48.287 1.00 32.38 544 SER A N 1
ATOM 4255 C CA . SER A 1 544 ? -37.302 -7.085 47.298 1.00 32.38 544 SER A CA 1
ATOM 4256 C C . SER A 1 544 ? -37.752 -6.836 45.854 1.00 32.38 544 SER A C 1
ATOM 4258 O O . SER A 1 544 ? -36.912 -6.600 44.989 1.00 32.38 544 SER A O 1
ATOM 4260 N N . THR A 1 545 ? -39.064 -6.801 45.603 1.00 31.89 545 THR A N 1
ATOM 4261 C CA . THR A 1 545 ? -39.620 -6.693 44.242 1.00 31.89 545 THR A CA 1
ATOM 4262 C C . THR A 1 545 ? -39.637 -5.246 43.714 1.00 31.89 545 THR A C 1
ATOM 4264 O O . THR A 1 545 ? -39.397 -5.019 42.529 1.00 31.89 545 THR A O 1
ATOM 4267 N N . LEU A 1 546 ? -39.810 -4.235 44.580 1.00 30.52 546 LEU A N 1
ATOM 4268 C CA . LEU A 1 546 ? -39.734 -2.811 44.189 1.00 30.52 546 LEU A CA 1
ATOM 4269 C C . LEU A 1 546 ? -38.298 -2.270 44.047 1.00 30.52 546 LEU A C 1
ATOM 4271 O O . LEU A 1 546 ? -38.083 -1.286 43.346 1.00 30.52 546 LEU A O 1
ATOM 4275 N N . LEU A 1 547 ? -37.295 -2.923 44.644 1.00 35.00 547 LEU A N 1
ATOM 4276 C CA . LEU A 1 547 ? -35.873 -2.574 44.466 1.00 35.00 547 LEU A CA 1
ATOM 4277 C C . LEU A 1 547 ? -35.263 -3.130 43.166 1.00 35.00 547 LEU A C 1
ATOM 4279 O O . LEU A 1 547 ? -34.177 -2.705 42.767 1.00 35.00 547 LEU A O 1
ATOM 4283 N N . GLN A 1 548 ? -35.950 -4.061 42.499 1.00 32.72 548 GLN A N 1
ATOM 4284 C CA . GLN A 1 548 ? -35.462 -4.725 41.289 1.00 32.72 548 GLN A CA 1
ATOM 4285 C C . GLN A 1 548 ? -35.844 -3.974 39.999 1.00 32.72 548 GLN A C 1
ATOM 4287 O O . GLN A 1 548 ? -35.090 -4.027 39.029 1.00 32.72 548 GLN A O 1
ATOM 4292 N N . SER A 1 549 ? -36.933 -3.192 40.002 1.00 32.19 549 SER A N 1
ATOM 4293 C CA . SER A 1 549 ? -37.381 -2.403 38.837 1.00 32.19 549 SER A CA 1
ATOM 4294 C C . SER A 1 549 ? -36.610 -1.087 38.632 1.00 32.19 549 SER A C 1
ATOM 4296 O O . SER A 1 549 ? -36.527 -0.597 37.512 1.00 32.19 549 SER A O 1
ATOM 4298 N N . TYR A 1 550 ? -35.955 -0.553 39.670 1.00 35.16 550 TYR A N 1
ATOM 4299 C CA . TYR A 1 550 ? -35.104 0.647 39.574 1.00 35.16 550 TYR A CA 1
ATOM 4300 C C . TYR A 1 550 ? -33.643 0.362 39.172 1.00 35.16 550 TYR A C 1
ATOM 4302 O O . TYR A 1 550 ? -32.852 1.291 39.020 1.00 35.16 550 TYR A O 1
ATOM 4310 N N . ARG A 1 551 ? -33.250 -0.911 39.004 1.00 42.53 551 ARG A N 1
ATOM 4311 C CA . ARG A 1 551 ? -31.860 -1.308 38.686 1.00 42.53 551 ARG A CA 1
ATOM 4312 C C . ARG A 1 551 ? -31.617 -1.654 37.210 1.00 42.53 551 ARG A C 1
ATOM 4314 O O . ARG A 1 551 ? -30.459 -1.782 36.819 1.00 42.53 551 ARG A O 1
ATOM 4321 N N . SER A 1 552 ? -32.663 -1.760 36.390 1.00 43.06 552 SER A N 1
ATOM 4322 C CA . SER A 1 552 ? -32.582 -2.123 34.964 1.00 43.06 552 SER A CA 1
ATOM 4323 C C . SER A 1 552 ? -32.557 -0.931 33.993 1.00 43.06 552 SER A C 1
ATOM 4325 O O . SER A 1 552 ? -32.230 -1.123 32.828 1.00 43.06 552 SER A O 1
ATOM 4327 N N . SER A 1 553 ? -32.837 0.302 34.432 1.00 45.16 553 SER A N 1
ATOM 4328 C CA . SER A 1 553 ? -33.009 1.468 33.542 1.00 45.16 553 SER A CA 1
ATOM 4329 C C . SER A 1 553 ? -31.714 2.179 33.112 1.00 45.16 553 SER A C 1
ATOM 4331 O O . SER A 1 553 ? -31.697 2.869 32.096 1.00 45.16 553 SER A O 1
ATOM 4333 N N . PHE A 1 554 ? -30.605 2.019 33.838 1.00 50.94 554 PHE A N 1
ATOM 4334 C CA . PHE A 1 554 ? -29.386 2.809 33.597 1.00 50.94 554 PHE A CA 1
ATOM 4335 C C . PHE A 1 554 ? -28.509 2.338 32.424 1.00 50.94 554 PHE A C 1
ATOM 4337 O O . PHE A 1 554 ? -28.140 3.187 31.608 1.00 50.94 554 PHE A O 1
ATOM 4344 N N . PRO A 1 555 ? -28.181 1.039 32.269 1.00 50.56 555 PRO A N 1
ATOM 4345 C CA . PRO A 1 555 ? -27.374 0.595 31.131 1.00 50.56 555 PRO A CA 1
ATOM 4346 C C . PRO A 1 555 ? -28.140 0.654 29.791 1.00 50.56 555 PRO A C 1
ATOM 4348 O O . PRO A 1 555 ? -27.504 0.733 28.742 1.00 50.56 555 PRO A O 1
ATOM 4351 N N . LEU A 1 556 ? -29.480 0.764 29.808 1.00 53.78 556 LEU A N 1
ATOM 4352 C CA . LEU A 1 556 ? -30.277 1.095 28.615 1.00 53.78 556 LEU A CA 1
ATOM 4353 C C . LEU A 1 556 ? -29.966 2.497 28.057 1.00 53.78 556 LEU A C 1
ATOM 4355 O O . LEU A 1 556 ? -29.970 2.681 26.845 1.00 53.78 556 LEU A O 1
ATOM 4359 N N . SER A 1 557 ? -29.630 3.484 28.898 1.00 59.12 557 SER A N 1
ATOM 4360 C CA . SER A 1 557 ? -29.288 4.836 28.410 1.00 59.12 557 SER A CA 1
ATOM 4361 C C . SER A 1 557 ? -28.017 4.859 27.551 1.00 59.12 557 SER A C 1
ATOM 4363 O O . SER A 1 557 ? -27.951 5.593 26.569 1.00 59.12 557 SER A O 1
ATOM 4365 N N . PHE A 1 558 ? -27.029 4.029 27.896 1.00 65.62 558 PHE A N 1
ATOM 4366 C CA . PHE A 1 558 ? -25.805 3.829 27.117 1.00 65.62 558 PHE A CA 1
ATOM 4367 C C . PHE A 1 558 ? -26.097 3.066 25.819 1.00 65.62 558 PHE A C 1
ATOM 4369 O O . PHE A 1 558 ? -25.615 3.458 24.761 1.00 65.62 558 PHE A O 1
ATOM 4376 N N . TYR A 1 559 ? -26.956 2.042 25.886 1.00 65.38 559 TYR A N 1
ATOM 4377 C CA . TYR A 1 559 ? -27.416 1.291 24.713 1.00 65.38 559 TYR A CA 1
ATOM 4378 C C . TYR A 1 559 ? -28.092 2.186 23.666 1.00 65.38 559 TYR A C 1
ATOM 4380 O O . TYR A 1 559 ? -27.823 2.048 22.482 1.00 65.38 559 TYR A O 1
ATOM 4388 N N . HIS A 1 560 ? -28.901 3.166 24.080 1.00 66.75 560 HIS A N 1
ATOM 4389 C CA . HIS A 1 560 ? -29.554 4.086 23.138 1.00 66.75 560 HIS A CA 1
ATOM 4390 C C . HIS A 1 560 ? -28.592 5.009 22.368 1.00 66.75 560 HIS A C 1
ATOM 4392 O O . HIS A 1 560 ? -28.987 5.559 21.345 1.00 66.75 560 HIS A O 1
ATOM 4398 N N . HIS A 1 561 ? -27.350 5.182 22.832 1.00 68.00 561 HIS A N 1
ATOM 4399 C CA . HIS A 1 561 ? -26.346 6.042 22.187 1.00 68.00 561 HIS A CA 1
ATOM 4400 C C . HIS A 1 561 ? -25.299 5.256 21.387 1.00 68.00 561 HIS A C 1
ATOM 4402 O O . HIS A 1 561 ? -24.392 5.852 20.802 1.00 68.00 561 HIS A O 1
ATOM 4408 N N . ILE A 1 562 ? -25.408 3.925 21.369 1.00 74.50 562 ILE A N 1
ATOM 4409 C CA . ILE A 1 562 ? -24.474 3.042 20.678 1.00 74.50 562 ILE A CA 1
ATOM 4410 C C . ILE A 1 562 ? -25.251 2.132 19.744 1.00 74.50 562 ILE A C 1
ATOM 4412 O O . ILE A 1 562 ? -26.123 1.372 20.148 1.00 74.50 562 ILE A O 1
ATOM 4416 N N . PHE A 1 563 ? -24.884 2.188 18.474 1.00 77.75 563 PHE A N 1
ATOM 4417 C CA . PHE A 1 563 ? -25.391 1.304 17.444 1.00 77.75 563 PHE A CA 1
ATOM 4418 C C . PHE A 1 563 ? -24.489 0.071 17.322 1.00 77.75 563 PHE A C 1
ATOM 4420 O O . PHE A 1 563 ? -23.264 0.199 17.262 1.00 77.75 563 PHE A O 1
ATOM 4427 N N . SER A 1 564 ? -25.098 -1.115 17.275 1.00 77.75 564 SER A N 1
ATOM 4428 C CA . SER A 1 564 ? -24.419 -2.394 17.053 1.00 77.75 564 SER A CA 1
ATOM 4429 C C . SER A 1 564 ? -25.042 -3.094 15.840 1.00 77.75 564 SER A C 1
ATOM 4431 O O . SER A 1 564 ? -26.241 -3.374 15.879 1.00 77.75 564 SER A O 1
ATOM 4433 N N . PRO A 1 565 ? -24.273 -3.413 14.782 1.00 61.50 565 PRO A N 1
ATOM 4434 C CA . PRO A 1 565 ? -24.798 -4.097 13.596 1.00 61.50 565 PRO A CA 1
ATOM 4435 C C . PRO A 1 565 ? -25.172 -5.564 13.866 1.00 61.50 565 PRO A C 1
ATOM 4437 O O . PRO A 1 565 ? -25.984 -6.138 13.151 1.00 61.50 565 PRO A O 1
ATOM 4440 N N . SER A 1 566 ? -24.607 -6.179 14.912 1.00 68.25 566 SER A N 1
ATOM 4441 C CA . SER A 1 566 ? -25.084 -7.455 15.460 1.00 68.25 566 SER A CA 1
ATOM 4442 C C . SER A 1 566 ? -25.898 -7.185 16.729 1.00 68.25 566 SER A C 1
ATOM 4444 O O . SER A 1 566 ? -25.361 -6.550 17.644 1.00 68.25 566 SER A O 1
ATOM 4446 N N . PRO A 1 567 ? -27.164 -7.630 16.823 1.00 70.38 567 PRO A N 1
ATOM 4447 C CA . PRO A 1 567 ? -27.995 -7.337 17.983 1.00 70.38 567 PRO A CA 1
ATOM 4448 C C . PRO A 1 567 ? -27.393 -7.964 19.246 1.00 70.38 567 PRO A C 1
ATOM 4450 O O . PRO A 1 567 ? -27.124 -9.163 19.296 1.00 70.38 567 PRO A O 1
ATOM 4453 N N . LEU A 1 568 ? -27.171 -7.135 20.268 1.00 79.50 568 LEU A N 1
ATOM 4454 C CA . LEU A 1 568 ? -26.788 -7.598 21.600 1.00 79.50 568 LEU A CA 1
ATOM 4455 C C . LEU A 1 568 ? -28.013 -8.228 22.276 1.00 79.50 568 LEU A C 1
ATOM 4457 O O . LEU A 1 568 ? -29.140 -7.785 22.061 1.00 79.50 568 LEU A O 1
ATOM 4461 N N . ASN A 1 569 ? -27.816 -9.195 23.174 1.00 82.56 569 ASN A N 1
ATOM 4462 C CA . ASN A 1 569 ? -28.907 -9.776 23.980 1.00 82.56 569 ASN A CA 1
ATOM 4463 C C . ASN A 1 569 ? -29.450 -8.818 25.075 1.00 82.56 569 ASN A C 1
ATOM 4465 O O . ASN A 1 569 ? -30.044 -9.254 26.065 1.00 82.56 569 ASN A O 1
ATOM 4469 N N . TRP A 1 570 ? -29.193 -7.518 24.932 1.00 83.88 570 TRP A N 1
ATOM 4470 C CA . TRP A 1 570 ? -29.541 -6.483 25.890 1.00 83.88 570 TRP A CA 1
ATOM 4471 C C . TRP A 1 570 ? -31.021 -6.144 25.724 1.00 83.88 570 TRP A C 1
ATOM 4473 O O . TRP A 1 570 ? -31.424 -5.477 24.777 1.00 83.88 570 TRP A O 1
ATOM 4483 N N . SER A 1 571 ? -31.842 -6.622 26.652 1.00 73.62 571 SER A N 1
ATOM 4484 C CA . SER A 1 571 ? -33.285 -6.389 26.659 1.00 73.62 571 SER A CA 1
ATOM 4485 C C . SER A 1 571 ? -33.751 -6.032 28.062 1.00 73.62 571 SER A C 1
ATOM 4487 O O . SER A 1 571 ? -33.216 -6.542 29.048 1.00 73.62 571 SER A O 1
ATOM 4489 N N . SER A 1 572 ? -34.801 -5.214 28.160 1.00 70.75 572 SER A N 1
ATOM 4490 C CA . SER A 1 572 ? -35.496 -4.939 29.423 1.00 70.75 572 SER A CA 1
ATOM 4491 C C . SER A 1 572 ? -36.114 -6.199 30.046 1.00 70.75 572 SER A C 1
ATOM 4493 O O . SER A 1 572 ? -36.354 -6.223 31.252 1.00 70.75 572 SER A O 1
ATOM 4495 N N . SER A 1 573 ? -36.328 -7.255 29.249 1.00 72.81 573 SER A N 1
ATOM 4496 C CA . SER A 1 573 ? -36.838 -8.557 29.695 1.00 72.81 573 SER A CA 1
ATOM 4497 C C . SER A 1 573 ? -35.777 -9.477 30.314 1.00 72.81 573 SER A C 1
ATOM 4499 O O . SER A 1 573 ? -36.140 -10.465 30.951 1.00 72.81 573 SER A O 1
ATOM 4501 N N . VAL A 1 574 ? -34.482 -9.172 30.156 1.00 78.06 574 VAL A N 1
ATOM 4502 C CA . VAL A 1 574 ? -33.363 -9.989 30.657 1.00 78.06 574 VAL A CA 1
ATOM 4503 C C . VAL A 1 574 ? -32.606 -9.209 31.740 1.00 78.06 574 VAL A C 1
ATOM 4505 O O . VAL A 1 574 ? -32.250 -8.053 31.508 1.00 78.06 574 VAL A O 1
ATOM 4508 N N . PRO A 1 575 ? -32.306 -9.798 32.917 1.00 81.38 575 PRO A N 1
ATOM 4509 C CA . PRO A 1 575 ? -31.502 -9.130 33.938 1.00 81.38 575 PRO A CA 1
ATOM 4510 C C . PRO A 1 575 ? -30.140 -8.683 33.390 1.00 81.38 575 PRO A C 1
ATOM 4512 O O . PRO A 1 575 ? -29.420 -9.483 32.799 1.00 81.38 575 PRO A O 1
ATOM 4515 N N . CYS A 1 576 ? -29.741 -7.432 33.644 1.00 82.81 576 CYS A N 1
ATOM 4516 C CA . CYS A 1 576 ? -28.528 -6.844 33.056 1.00 82.81 576 CYS A CA 1
ATOM 4517 C C . CYS A 1 576 ? -27.228 -7.599 33.370 1.00 82.81 576 CYS A C 1
ATOM 4519 O O . CYS A 1 576 ? -26.277 -7.541 32.604 1.00 82.81 576 CYS A O 1
ATOM 4521 N N . CYS A 1 577 ? -27.182 -8.363 34.459 1.00 86.94 577 CYS A N 1
ATOM 4522 C CA . CYS A 1 577 ? -26.036 -9.207 34.800 1.00 86.94 577 CYS A CA 1
ATOM 4523 C C . CYS A 1 577 ? -25.885 -10.458 33.920 1.00 86.94 577 CYS A C 1
ATOM 4525 O O . CYS A 1 577 ? -24.879 -11.150 34.032 1.00 86.94 577 CYS A O 1
ATOM 4527 N N . GLN A 1 578 ? -26.890 -10.770 33.098 1.00 85.81 578 GLN A N 1
ATOM 4528 C CA . GLN A 1 578 ? -26.862 -11.826 32.080 1.00 85.81 578 GLN A CA 1
ATOM 4529 C C . GLN A 1 578 ? -26.674 -11.252 30.669 1.00 85.81 578 GLN A C 1
ATOM 4531 O O . GLN A 1 578 ? -26.638 -11.999 29.690 1.00 85.81 578 GLN A O 1
ATOM 4536 N N . TRP A 1 579 ? -26.575 -9.926 30.549 1.00 89.62 579 TRP A N 1
ATOM 4537 C CA . TRP A 1 579 ? -26.283 -9.291 29.279 1.00 89.62 579 TRP A CA 1
ATOM 4538 C C . TRP A 1 579 ? -24.866 -9.621 28.830 1.00 89.62 579 TRP A C 1
ATOM 4540 O O . TRP A 1 579 ? -23.924 -9.719 29.618 1.00 89.62 579 TRP A O 1
ATOM 4550 N N . GLU A 1 580 ? -24.724 -9.770 27.526 1.00 86.88 580 GLU A N 1
ATOM 4551 C CA . GLU A 1 580 ? -23.468 -10.037 26.872 1.00 86.88 580 GLU A CA 1
ATOM 4552 C C . GLU A 1 580 ? -22.467 -8.932 27.204 1.00 86.88 580 GLU A C 1
ATOM 4554 O O . GLU A 1 580 ? -22.779 -7.742 27.131 1.00 86.88 580 GLU A O 1
ATOM 4559 N N . GLY A 1 581 ? -21.262 -9.333 27.605 1.00 88.12 581 GLY A N 1
ATOM 4560 C CA . GLY A 1 581 ? -20.201 -8.404 27.972 1.00 88.12 581 GLY A CA 1
ATOM 4561 C C . GLY A 1 581 ? -20.388 -7.710 29.324 1.00 88.12 581 GLY A C 1
ATOM 4562 O O . GLY A 1 581 ? -19.497 -6.962 29.723 1.00 88.12 581 GLY A O 1
ATOM 4563 N N . VAL A 1 582 ? -21.477 -7.953 30.063 1.00 92.44 582 VAL A N 1
ATOM 4564 C CA . VAL A 1 582 ? -21.717 -7.366 31.389 1.00 92.44 582 VAL A CA 1
ATOM 4565 C C . VAL A 1 582 ? -21.425 -8.394 32.479 1.00 92.44 582 VAL A C 1
ATOM 4567 O O . VAL A 1 582 ? -21.946 -9.503 32.460 1.00 92.44 582 VAL A O 1
ATOM 4570 N N . ALA A 1 583 ? -20.618 -8.020 33.475 1.00 90.81 583 ALA A N 1
ATOM 4571 C CA . ALA A 1 583 ? -20.443 -8.814 34.689 1.00 90.81 583 ALA A CA 1
ATOM 4572 C C . ALA A 1 583 ? -20.837 -8.011 35.929 1.00 90.81 583 ALA A C 1
ATOM 4574 O O . ALA A 1 583 ? -20.566 -6.809 36.027 1.00 90.81 583 ALA A O 1
ATOM 4575 N N . CYS A 1 584 ? -21.440 -8.700 36.896 1.00 91.44 584 CYS A N 1
ATOM 4576 C CA . CYS A 1 584 ? -21.905 -8.118 38.147 1.00 91.44 584 CYS A CA 1
ATOM 4577 C C . CYS A 1 584 ? -21.231 -8.741 39.370 1.00 91.44 584 CYS A C 1
ATOM 4579 O O . CYS A 1 584 ? -20.735 -9.863 39.333 1.00 91.44 584 CYS A O 1
ATOM 4581 N N . GLN A 1 585 ? -21.261 -8.014 40.484 1.00 85.31 585 GLN A N 1
ATOM 4582 C CA . GLN A 1 585 ? -20.869 -8.530 41.790 1.00 85.31 585 GLN A CA 1
ATOM 4583 C C . GLN A 1 585 ? -21.890 -9.551 42.318 1.00 85.31 585 GLN A C 1
ATOM 4585 O O . GLN A 1 585 ? -23.098 -9.339 42.203 1.00 85.31 585 GLN A O 1
ATOM 4590 N N . SER A 1 586 ? -21.396 -10.623 42.943 1.00 76.62 586 SER A N 1
ATOM 4591 C CA . SER A 1 586 ? -22.170 -11.821 43.296 1.00 76.62 586 SER A CA 1
ATOM 4592 C C . SER A 1 586 ? -23.275 -11.603 44.338 1.00 76.62 586 SER A C 1
ATOM 4594 O O . SER A 1 586 ? -24.228 -12.369 44.359 1.00 76.62 586 SER A O 1
ATOM 4596 N N . HIS A 1 587 ? -23.151 -10.594 45.207 1.00 74.31 587 HIS A N 1
ATOM 4597 C CA . HIS A 1 587 ? -24.045 -10.410 46.367 1.00 74.31 587 HIS A CA 1
ATOM 4598 C C . HIS A 1 587 ? -25.108 -9.324 46.134 1.00 74.31 587 HIS A C 1
ATOM 4600 O O . HIS A 1 587 ? -26.248 -9.474 46.555 1.00 74.31 587 HIS A O 1
ATOM 4606 N N . ASP A 1 588 ? -24.746 -8.251 45.419 1.00 76.94 588 ASP A N 1
ATOM 4607 C CA . ASP A 1 588 ? -25.591 -7.057 45.259 1.00 76.94 588 ASP A CA 1
ATOM 4608 C C . ASP A 1 588 ? -26.042 -6.811 43.811 1.00 76.94 588 ASP A C 1
ATOM 4610 O O . ASP A 1 588 ? -26.731 -5.822 43.544 1.00 76.94 588 ASP A O 1
ATOM 4614 N N . HIS A 1 589 ? -25.636 -7.673 42.868 1.00 81.94 589 HIS A N 1
ATOM 4615 C CA . HIS A 1 589 ? -25.943 -7.578 41.433 1.00 81.94 589 HIS A CA 1
ATOM 4616 C C . HIS A 1 589 ? -25.591 -6.214 40.800 1.00 81.94 589 HIS A C 1
ATOM 4618 O O . HIS A 1 589 ? -26.273 -5.727 39.902 1.00 81.94 589 HIS A O 1
ATOM 4624 N N . ARG A 1 590 ? -24.526 -5.560 41.280 1.00 87.62 590 ARG A N 1
ATOM 4625 C CA . ARG A 1 590 ? -24.018 -4.293 40.723 1.00 87.62 590 ARG A CA 1
ATOM 4626 C C . ARG A 1 590 ? -23.037 -4.574 39.590 1.00 87.62 590 ARG A C 1
ATOM 4628 O O . ARG A 1 590 ? -22.161 -5.415 39.765 1.00 87.62 590 ARG A O 1
ATOM 4635 N N . VAL A 1 591 ? -23.147 -3.855 38.472 1.00 89.75 591 VAL A N 1
ATOM 4636 C CA . VAL A 1 591 ? -22.236 -3.993 37.321 1.00 89.75 591 VAL A CA 1
ATOM 4637 C C . VAL A 1 591 ? -20.812 -3.596 37.717 1.00 89.75 591 VAL A C 1
ATOM 4639 O O . VAL A 1 591 ? -20.582 -2.486 38.195 1.00 89.75 591 VAL A O 1
ATOM 4642 N N . THR A 1 592 ? -19.860 -4.504 37.509 1.00 91.31 592 THR A N 1
ATOM 4643 C CA . THR A 1 592 ? -18.433 -4.317 37.813 1.00 91.31 592 THR A CA 1
ATOM 4644 C C . THR A 1 592 ? -17.546 -4.366 36.573 1.00 91.31 592 THR A C 1
ATOM 4646 O O . THR A 1 592 ? -16.437 -3.827 36.615 1.00 91.31 592 THR A O 1
ATOM 4649 N N . ARG A 1 593 ? -17.999 -4.971 35.470 1.00 92.94 593 ARG A N 1
ATOM 4650 C CA . ARG A 1 593 ? -17.268 -5.041 34.197 1.00 92.94 593 ARG A CA 1
ATOM 4651 C C . ARG A 1 593 ? -18.224 -4.871 33.021 1.00 92.94 593 ARG A C 1
ATOM 4653 O O . ARG A 1 593 ? -19.288 -5.482 33.017 1.00 92.94 593 ARG A O 1
ATOM 4660 N N . LEU A 1 594 ? -17.801 -4.083 32.037 1.00 92.69 594 LEU A N 1
ATOM 4661 C CA . LEU A 1 594 ? -18.417 -3.972 30.718 1.00 92.69 594 LEU A CA 1
ATOM 4662 C C . LEU A 1 594 ? -17.331 -4.227 29.666 1.00 92.69 594 LEU A C 1
ATOM 4664 O O . LEU A 1 594 ? -16.329 -3.518 29.643 1.00 92.69 594 LEU A O 1
ATOM 4668 N N . SER A 1 595 ? -17.489 -5.265 28.850 1.00 94.44 595 SER A N 1
ATOM 4669 C CA . SER A 1 595 ? -16.468 -5.754 27.921 1.00 94.44 595 SER A CA 1
ATOM 4670 C C . SER A 1 595 ? -17.100 -6.201 26.604 1.00 94.44 595 SER A C 1
ATOM 4672 O O . SER A 1 595 ? -17.663 -7.290 26.536 1.00 94.44 595 SER A O 1
ATOM 4674 N N . LEU A 1 596 ? -16.976 -5.381 25.561 1.00 93.00 596 LEU A N 1
ATOM 4675 C CA . LEU A 1 596 ? -17.527 -5.621 24.221 1.00 93.00 596 LEU A CA 1
ATOM 4676 C C . LEU A 1 596 ? -16.497 -5.329 23.107 1.00 93.00 596 LEU A C 1
ATOM 4678 O O . LEU A 1 596 ? -16.740 -4.463 22.261 1.00 93.00 596 LEU A O 1
ATOM 4682 N N . PRO A 1 597 ? -15.333 -6.002 23.083 1.00 93.62 597 PRO A N 1
ATOM 4683 C CA . PRO A 1 597 ? -14.345 -5.766 22.041 1.00 93.62 597 PRO A CA 1
ATOM 4684 C C . PRO A 1 597 ? -14.773 -6.367 20.692 1.00 93.62 597 PRO A C 1
ATOM 4686 O O . PRO A 1 597 ? -15.362 -7.448 20.656 1.00 93.62 597 PRO A O 1
ATOM 4689 N N . GLY A 1 598 ? -14.436 -5.712 19.577 1.00 89.62 598 GLY A N 1
ATOM 4690 C CA . GLY A 1 598 ? -14.582 -6.306 18.239 1.00 89.62 598 GLY A CA 1
ATOM 4691 C C . GLY A 1 598 ? -16.024 -6.470 17.755 1.00 89.62 598 GLY A C 1
ATOM 4692 O O . GLY A 1 598 ? -16.303 -7.387 16.987 1.00 89.62 598 GLY A O 1
ATOM 4693 N N . ARG A 1 599 ? -16.952 -5.629 18.224 1.00 87.75 599 ARG A N 1
ATOM 4694 C CA . ARG A 1 599 ? -18.396 -5.738 17.946 1.00 87.75 599 ARG A CA 1
ATOM 4695 C C . ARG A 1 599 ? -18.908 -4.756 16.898 1.00 87.75 599 ARG A C 1
ATOM 4697 O O . ARG A 1 599 ? -20.112 -4.679 16.679 1.00 87.75 599 ARG A O 1
ATOM 4704 N N . ALA A 1 600 ? -17.997 -4.026 16.254 1.00 87.50 600 ALA A N 1
ATOM 4705 C CA . ALA A 1 600 ? -18.316 -2.955 15.315 1.00 87.50 600 ALA A CA 1
ATOM 4706 C C . ALA A 1 600 ? -19.278 -1.904 15.911 1.00 87.50 600 ALA A C 1
ATOM 4708 O O . ALA A 1 600 ? -20.070 -1.303 15.189 1.00 87.50 600 ALA A O 1
ATOM 4709 N N . LEU A 1 601 ? -19.201 -1.669 17.231 1.00 87.75 601 LEU A N 1
ATOM 4710 C CA . LEU A 1 601 ? -20.013 -0.663 17.918 1.00 87.75 601 LEU A CA 1
ATOM 4711 C C . LEU A 1 601 ? -19.691 0.729 17.371 1.00 87.75 601 LEU A C 1
ATOM 4713 O O . LEU A 1 601 ? -18.524 1.116 17.340 1.00 87.75 601 LEU A O 1
ATOM 4717 N N . SER A 1 602 ? -20.701 1.505 16.994 1.00 89.62 602 SER A N 1
ATOM 4718 C CA . SER A 1 602 ? -20.552 2.896 16.546 1.00 89.62 602 SER A CA 1
ATOM 4719 C C . SER A 1 602 ? -21.397 3.837 17.399 1.00 89.62 602 SER A C 1
ATOM 4721 O O . SER A 1 602 ? -22.457 3.449 17.877 1.00 89.62 602 SER A O 1
ATOM 4723 N N . GLY A 1 603 ? -20.944 5.071 17.597 1.00 88.88 603 GLY A N 1
ATOM 4724 C CA . GLY A 1 603 ? -21.604 6.043 18.474 1.00 88.88 603 GLY A CA 1
ATOM 4725 C C . GLY A 1 603 ? -20.589 6.860 19.263 1.00 88.88 603 GLY A C 1
ATOM 4726 O O . GLY A 1 603 ? -19.416 6.926 18.880 1.00 88.88 603 GLY A O 1
ATOM 4727 N N . THR A 1 604 ? -21.030 7.470 20.361 1.00 88.44 604 THR A N 1
ATOM 4728 C CA . THR A 1 604 ? -20.187 8.275 21.259 1.00 88.44 604 THR A CA 1
ATOM 4729 C C . THR A 1 604 ? -20.232 7.742 22.689 1.00 88.44 604 THR A C 1
ATOM 4731 O O . THR A 1 604 ? -21.195 7.097 23.106 1.00 88.44 604 THR A O 1
ATOM 4734 N N . LEU A 1 605 ? -19.169 7.991 23.462 1.00 86.88 605 LEU A N 1
ATOM 4735 C CA . LEU A 1 605 ? -19.133 7.617 24.875 1.00 86.88 605 LEU A CA 1
ATOM 4736 C C . LEU A 1 605 ? -19.852 8.686 25.709 1.00 86.88 605 LEU A C 1
ATOM 4738 O O . LEU A 1 605 ? -19.402 9.829 25.785 1.00 86.88 605 LEU A O 1
ATOM 4742 N N . THR A 1 606 ? -20.964 8.325 26.346 1.00 80.81 606 THR A N 1
ATOM 4743 C CA . THR A 1 606 ? -21.777 9.271 27.121 1.00 80.81 606 THR A CA 1
ATOM 4744 C C . THR A 1 606 ? -21.334 9.368 28.588 1.00 80.81 606 THR A C 1
ATOM 4746 O O . THR A 1 606 ? -20.967 8.358 29.199 1.00 80.81 606 THR A O 1
ATOM 4749 N N . PRO A 1 607 ? -21.464 10.549 29.231 1.00 77.62 607 PRO A N 1
ATOM 4750 C CA . PRO A 1 607 ? -21.219 10.700 30.668 1.00 77.62 607 PRO A CA 1
ATOM 4751 C C . PRO A 1 607 ? -22.119 9.830 31.559 1.00 77.62 607 PRO A C 1
ATOM 4753 O O . PRO A 1 607 ? -21.769 9.572 32.706 1.00 77.62 607 PRO A O 1
ATOM 4756 N N . SER A 1 608 ? -23.257 9.331 31.056 1.00 77.31 608 SER A N 1
ATOM 4757 C CA . SER A 1 608 ? -24.167 8.455 31.814 1.00 77.31 608 SER A CA 1
ATOM 4758 C C . SER A 1 608 ? -23.518 7.143 32.269 1.00 77.31 608 SER A C 1
ATOM 4760 O O . SER A 1 608 ? -23.958 6.560 33.262 1.00 77.31 608 SER A O 1
ATOM 4762 N N . LEU A 1 609 ? -22.435 6.704 31.618 1.00 81.69 609 LEU A N 1
ATOM 4763 C CA . LEU A 1 609 ? -21.651 5.545 32.048 1.00 81.69 609 LEU A CA 1
ATOM 4764 C C . LEU A 1 609 ? -21.032 5.745 33.448 1.00 81.69 609 LEU A C 1
ATOM 4766 O O . LEU A 1 609 ? -20.842 4.777 34.187 1.00 81.69 609 LEU A O 1
ATOM 4770 N N . ALA A 1 610 ? -20.823 7.000 33.861 1.00 76.69 610 ALA A N 1
ATOM 4771 C CA . ALA A 1 610 ? -20.358 7.378 35.194 1.00 76.69 610 ALA A CA 1
ATOM 4772 C C . ALA A 1 610 ? -21.350 6.985 36.316 1.00 76.69 610 ALA A C 1
ATOM 4774 O O . ALA A 1 610 ? -20.962 6.888 37.483 1.00 76.69 610 ALA A O 1
ATOM 4775 N N . ASN A 1 611 ? -22.619 6.695 35.988 1.00 81.69 611 ASN A N 1
ATOM 4776 C CA . ASN A 1 611 ? -23.618 6.224 36.958 1.00 81.69 611 ASN A CA 1
ATOM 4777 C C . ASN A 1 611 ? -23.389 4.770 37.402 1.00 81.69 611 ASN A C 1
ATOM 4779 O O . ASN A 1 611 ? -23.923 4.338 38.429 1.00 81.69 611 ASN A O 1
ATOM 4783 N N . LEU A 1 612 ? -22.575 3.998 36.676 1.00 84.25 612 LEU A N 1
ATOM 4784 C CA . LEU A 1 612 ? -22.176 2.650 37.075 1.00 84.25 612 LEU A CA 1
ATOM 4785 C C . LEU A 1 612 ? -21.071 2.715 38.141 1.00 84.25 612 LEU A C 1
ATOM 4787 O O . LEU A 1 612 ? -19.949 2.287 37.913 1.00 84.25 612 LEU A O 1
ATOM 4791 N N . SER A 1 613 ? -21.382 3.216 39.338 1.00 84.69 613 SER A N 1
ATOM 4792 C CA . SER A 1 613 ? -20.388 3.531 40.386 1.00 84.69 613 SER A CA 1
ATOM 4793 C C . SER A 1 613 ? -19.532 2.359 40.902 1.00 84.69 613 SER A C 1
ATOM 4795 O O . SER A 1 613 ? -18.536 2.571 41.594 1.00 84.69 613 SER A O 1
ATOM 4797 N N . PHE A 1 614 ? -19.894 1.116 40.568 1.00 88.62 614 PHE A N 1
ATOM 4798 C CA . PHE A 1 614 ? -19.130 -0.097 40.892 1.00 88.62 614 PHE A CA 1
ATOM 4799 C C . PHE A 1 614 ? -18.278 -0.606 39.719 1.00 88.62 614 PHE A C 1
ATOM 4801 O O . PHE A 1 614 ? -17.554 -1.594 39.878 1.00 88.62 614 PHE A O 1
ATOM 4808 N N . LEU A 1 615 ? -18.339 0.060 38.562 1.00 89.75 615 LEU A N 1
ATOM 4809 C CA . LEU A 1 615 ? -17.586 -0.306 37.375 1.00 89.75 615 LEU A CA 1
ATOM 4810 C C . LEU A 1 615 ? -16.089 -0.248 37.684 1.00 89.75 615 LEU A C 1
ATOM 4812 O O . LEU A 1 615 ? -15.553 0.744 38.175 1.00 89.75 615 LEU A O 1
ATOM 4816 N N . SER A 1 616 ? -15.424 -1.361 37.407 1.00 92.19 616 SER A N 1
ATOM 4817 C CA . SER A 1 616 ? -13.999 -1.561 37.655 1.00 92.19 616 SER A CA 1
ATOM 4818 C C . SER A 1 616 ? -13.218 -1.823 36.370 1.00 92.19 616 SER A C 1
ATOM 4820 O O . SER A 1 616 ? -12.029 -1.533 36.323 1.00 92.19 616 SER A O 1
ATOM 4822 N N . HIS A 1 617 ? -13.866 -2.362 35.335 1.00 94.88 617 HIS A N 1
ATOM 4823 C CA . HIS A 1 617 ? -13.241 -2.684 34.055 1.00 94.88 617 HIS A CA 1
ATOM 4824 C C . HIS A 1 617 ? -14.168 -2.260 32.915 1.00 94.88 617 HIS A C 1
ATOM 4826 O O . HIS A 1 617 ? -15.323 -2.691 32.877 1.00 94.88 617 HIS A O 1
ATOM 4832 N N . LEU A 1 618 ? -13.653 -1.457 31.989 1.00 94.06 618 LEU A N 1
ATOM 4833 C CA . LEU A 1 618 ? -14.314 -1.102 30.740 1.00 94.06 618 LEU A CA 1
ATOM 4834 C C . LEU A 1 618 ? -13.410 -1.495 29.576 1.00 94.06 618 LEU A C 1
ATOM 4836 O O . LEU A 1 618 ? -12.290 -1.000 29.487 1.00 94.06 618 LEU A O 1
ATOM 4840 N N . ASN A 1 619 ? -13.900 -2.366 28.700 1.00 95.88 619 ASN A N 1
ATOM 4841 C CA . ASN A 1 619 ? -13.236 -2.715 27.453 1.00 95.88 619 ASN A CA 1
ATOM 4842 C C . ASN A 1 619 ? -14.215 -2.537 26.286 1.00 95.88 619 ASN A C 1
ATOM 4844 O O . ASN A 1 619 ? -15.206 -3.260 26.189 1.00 95.88 619 ASN A O 1
ATOM 4848 N N . LEU A 1 620 ? -13.932 -1.574 25.413 1.00 94.94 620 LEU A N 1
ATOM 4849 C CA . LEU A 1 620 ? -14.681 -1.310 24.184 1.00 94.94 620 LEU A CA 1
ATOM 4850 C C . LEU A 1 620 ? -13.746 -1.290 22.965 1.00 94.94 620 LEU A C 1
ATOM 4852 O O . LEU A 1 620 ? -14.016 -0.577 21.996 1.00 94.94 620 LEU A O 1
ATOM 4856 N N . SER A 1 621 ? -12.637 -2.033 23.000 1.00 96.31 621 SER A N 1
ATOM 4857 C CA . SER A 1 621 ? -11.622 -1.968 21.948 1.00 96.31 621 SER A CA 1
ATOM 4858 C C . SER A 1 621 ? -12.050 -2.585 20.617 1.00 96.31 621 SER A C 1
ATOM 4860 O O . SER A 1 621 ? -12.976 -3.392 20.547 1.00 96.31 621 SER A O 1
ATOM 4862 N N . ARG A 1 622 ? -11.373 -2.211 19.525 1.00 94.56 622 ARG A N 1
ATOM 4863 C CA . ARG A 1 622 ? -11.639 -2.719 18.161 1.00 94.56 622 ARG A CA 1
ATOM 4864 C C . ARG A 1 622 ? -13.087 -2.478 17.718 1.00 94.56 622 ARG A C 1
ATOM 4866 O O . ARG A 1 622 ? -13.759 -3.380 17.223 1.00 94.56 622 ARG A O 1
ATOM 4873 N N . ASN A 1 623 ? -13.571 -1.260 17.925 1.00 92.38 623 ASN A N 1
ATOM 4874 C CA . ASN A 1 623 ? -14.907 -0.820 17.530 1.00 92.38 623 ASN A CA 1
ATOM 4875 C C . ASN A 1 623 ? -14.814 0.442 16.644 1.00 92.38 623 ASN A C 1
ATOM 4877 O O . ASN A 1 623 ? -13.756 0.803 16.126 1.00 92.38 623 ASN A O 1
ATOM 4881 N N . HIS A 1 624 ? -15.944 1.096 16.394 1.00 92.19 624 HIS A N 1
ATOM 4882 C CA . HIS A 1 624 ? -16.069 2.316 15.596 1.00 92.19 624 HIS A CA 1
ATOM 4883 C C . HIS A 1 624 ? -16.593 3.498 16.429 1.00 92.19 624 HIS A C 1
ATOM 4885 O O . HIS A 1 624 ? -17.212 4.414 15.883 1.00 92.19 624 HIS A O 1
ATOM 4891 N N . LEU A 1 625 ? -16.358 3.488 17.746 1.00 91.38 625 LEU A N 1
ATOM 4892 C CA . LEU A 1 625 ? -16.762 4.568 18.647 1.00 91.38 625 LEU A CA 1
ATOM 4893 C C . LEU A 1 625 ? -15.956 5.835 18.346 1.00 91.38 625 LEU A C 1
ATOM 4895 O O . LEU A 1 625 ? -14.773 5.764 18.016 1.00 91.38 625 LEU A O 1
ATOM 4899 N N . SER A 1 626 ? -16.602 6.993 18.435 1.00 93.25 626 SER A N 1
ATOM 4900 C CA . SER A 1 626 ? -16.051 8.284 18.014 1.00 93.25 626 SER A CA 1
ATOM 4901 C C . SER A 1 626 ? -16.410 9.408 18.991 1.00 93.25 626 SER A C 1
ATOM 4903 O O . SER A 1 626 ? -17.108 9.188 19.982 1.00 93.25 626 SER A O 1
ATOM 4905 N N . GLY A 1 627 ? -15.925 10.620 18.717 1.00 89.94 627 GLY A N 1
ATOM 4906 C CA . GLY A 1 627 ? -16.145 11.795 19.561 1.00 89.94 627 GLY A CA 1
ATOM 4907 C C . GLY A 1 627 ? -15.069 11.989 20.639 1.00 89.94 627 GLY A C 1
ATOM 4908 O O . GLY A 1 627 ? -14.087 11.241 20.674 1.00 89.94 627 GLY A O 1
ATOM 4909 N N . PRO A 1 628 ? -15.218 13.022 21.488 1.00 88.25 628 PRO A N 1
ATOM 4910 C CA . PRO A 1 628 ? -14.262 13.333 22.543 1.00 88.25 628 PRO A CA 1
ATOM 4911 C C . PRO A 1 628 ? -14.315 12.341 23.701 1.00 88.25 628 PRO A C 1
ATOM 4913 O O . PRO A 1 628 ? -15.363 11.775 24.012 1.00 88.25 628 PRO A O 1
ATOM 4916 N N . PHE A 1 629 ? -13.177 12.169 24.376 1.00 86.00 629 PHE A N 1
ATOM 4917 C CA . PHE A 1 629 ? -13.121 11.429 25.632 1.00 86.00 629 PHE A CA 1
ATOM 4918 C C . PHE A 1 629 ? -13.843 12.230 26.734 1.00 86.00 629 PHE A C 1
ATOM 4920 O O . PHE A 1 629 ? -13.408 13.345 27.012 1.00 86.00 629 PHE A O 1
ATOM 4927 N N . PRO A 1 630 ? -14.920 11.717 27.366 1.00 81.94 630 PRO A N 1
ATOM 4928 C CA . PRO A 1 630 ? -15.695 12.462 28.361 1.00 81.94 630 PRO A CA 1
ATOM 4929 C C . PRO A 1 630 ? -14.926 12.565 29.694 1.00 81.94 630 PRO A C 1
ATOM 4931 O O . PRO A 1 630 ? -14.882 11.586 30.446 1.00 81.94 630 PRO A O 1
ATOM 4934 N N . PRO A 1 631 ? -14.353 13.731 30.060 1.00 70.44 631 PRO A N 1
ATOM 4935 C CA . PRO A 1 631 ? -13.445 13.829 31.209 1.00 70.44 631 PRO A CA 1
ATOM 4936 C C . PRO A 1 631 ? -14.151 13.603 32.553 1.00 70.44 631 PRO A C 1
ATOM 4938 O O . PRO A 1 631 ? -13.547 13.134 33.514 1.00 70.44 631 PRO A O 1
ATOM 4941 N N . THR A 1 632 ? -15.455 13.891 32.611 1.00 71.56 632 THR A N 1
ATOM 4942 C CA . THR A 1 632 ? -16.303 13.702 33.797 1.00 71.56 632 THR A CA 1
ATOM 4943 C C . THR A 1 632 ? -16.599 12.236 34.110 1.00 71.56 632 THR A C 1
ATOM 4945 O O . THR A 1 632 ? -17.125 11.939 35.182 1.00 71.56 632 THR A O 1
ATOM 4948 N N . LEU A 1 633 ? -16.256 11.303 33.210 1.00 75.06 633 LEU A N 1
ATOM 4949 C CA . LEU A 1 633 ? -16.523 9.875 33.384 1.00 75.06 633 LEU A CA 1
ATOM 4950 C C . LEU A 1 633 ? -15.922 9.322 34.683 1.00 75.06 633 LEU A C 1
ATOM 4952 O O . LEU A 1 633 ? -16.498 8.427 35.294 1.00 75.06 633 LEU A O 1
ATOM 4956 N N . PHE A 1 634 ? -14.780 9.856 35.121 1.00 71.81 634 PHE A N 1
ATOM 4957 C CA . PHE A 1 634 ? -14.039 9.316 36.259 1.00 71.81 634 PHE A CA 1
ATOM 4958 C C . PHE A 1 634 ? -14.300 10.001 37.597 1.00 71.81 634 PHE A C 1
ATOM 4960 O O . PHE A 1 634 ? -13.872 9.468 38.620 1.00 71.81 634 PHE A O 1
ATOM 4967 N N . HIS A 1 635 ? -15.040 11.114 37.638 1.00 69.12 635 HIS A N 1
ATOM 4968 C CA . HIS A 1 635 ? -15.326 11.807 38.903 1.00 69.12 635 HIS A CA 1
ATOM 4969 C C . HIS A 1 635 ? -16.115 10.949 39.896 1.00 69.12 635 HIS A C 1
ATOM 4971 O O . HIS A 1 635 ? -15.943 11.100 41.103 1.00 69.12 635 HIS A O 1
ATOM 4977 N N . SER A 1 636 ? -16.955 10.033 39.409 1.00 65.56 636 SER A N 1
ATOM 4978 C CA . SER A 1 636 ? -17.796 9.156 40.236 1.00 65.56 636 SER A CA 1
ATOM 4979 C C . SER A 1 636 ? -17.292 7.706 40.333 1.00 65.56 636 SER A C 1
ATOM 4981 O O . SER A 1 636 ? -17.845 6.917 41.106 1.00 65.56 636 SER A O 1
ATOM 4983 N N . LEU A 1 637 ? -16.249 7.325 39.583 1.00 75.25 637 LEU A N 1
ATOM 4984 C CA . LEU A 1 637 ? -15.796 5.934 39.433 1.00 75.25 637 LEU A CA 1
ATOM 4985 C C . LEU A 1 637 ? -14.558 5.613 40.288 1.00 75.25 637 LEU A C 1
ATOM 4987 O O . LEU A 1 637 ? -13.506 5.206 39.800 1.00 75.25 637 LEU A O 1
ATOM 4991 N N . ASN A 1 638 ? -14.699 5.710 41.610 1.00 77.94 638 ASN A N 1
ATOM 4992 C CA . ASN A 1 638 ? -13.593 5.497 42.558 1.00 77.94 638 ASN A CA 1
ATOM 4993 C C . ASN A 1 638 ? -13.004 4.069 42.559 1.00 77.94 638 ASN A C 1
ATOM 4995 O O . ASN A 1 638 ? -11.933 3.843 43.124 1.00 77.94 638 ASN A O 1
ATOM 4999 N N . ARG A 1 639 ? -13.673 3.086 41.942 1.00 85.38 639 ARG A N 1
ATOM 5000 C CA . ARG A 1 639 ? -13.254 1.668 41.886 1.00 85.38 639 ARG A CA 1
ATOM 5001 C C . ARG A 1 639 ? -12.680 1.241 40.530 1.00 85.38 639 ARG A C 1
ATOM 5003 O O . ARG A 1 639 ? -12.426 0.051 40.332 1.00 85.38 639 ARG A O 1
ATOM 5010 N N . PHE A 1 640 ? -12.500 2.184 39.613 1.00 89.69 640 PHE A N 1
ATOM 5011 C CA . PHE A 1 640 ? -12.135 1.931 38.228 1.00 89.69 640 PHE A CA 1
ATOM 5012 C C . PHE A 1 640 ? -10.661 1.537 38.078 1.00 89.69 640 PHE A C 1
ATOM 5014 O O . PHE A 1 640 ? -9.772 2.295 38.444 1.00 89.69 640 PHE A O 1
ATOM 5021 N N . LYS A 1 641 ? -10.398 0.329 37.568 1.00 93.56 641 LYS A N 1
ATOM 5022 C CA . LYS A 1 641 ? -9.060 -0.282 37.489 1.00 93.56 641 LYS A CA 1
ATOM 5023 C C . LYS A 1 641 ? -8.532 -0.391 36.063 1.00 93.56 641 LYS A C 1
ATOM 5025 O O . LYS A 1 641 ? -7.332 -0.225 35.865 1.00 93.56 641 LYS A O 1
ATOM 5030 N N . THR A 1 642 ? -9.391 -0.679 35.090 1.00 95.06 642 THR A N 1
ATOM 5031 C CA . THR A 1 642 ? -8.974 -0.939 33.707 1.00 95.06 642 THR A CA 1
ATOM 5032 C C . THR A 1 642 ? -9.852 -0.185 32.725 1.00 95.06 642 THR A C 1
ATOM 5034 O O . THR A 1 642 ? -11.070 -0.374 32.723 1.00 95.06 642 THR A O 1
ATOM 5037 N N . LEU A 1 643 ? -9.206 0.604 31.870 1.00 94.38 643 LEU A N 1
ATOM 5038 C CA . LEU A 1 643 ? -9.778 1.194 30.670 1.00 94.38 643 LEU A CA 1
ATOM 5039 C C . LEU A 1 643 ? -9.067 0.636 29.442 1.00 94.38 643 LEU A C 1
ATOM 5041 O O . LEU A 1 643 ? -7.850 0.765 29.346 1.00 94.38 643 LEU A O 1
ATOM 5045 N N . ASP A 1 644 ? -9.832 0.090 28.508 1.00 96.88 644 ASP A N 1
ATOM 5046 C CA . ASP A 1 644 ? -9.366 -0.235 27.164 1.00 96.88 644 ASP A CA 1
ATOM 5047 C C . ASP A 1 644 ? -10.368 0.308 26.135 1.00 96.88 644 ASP A C 1
ATOM 5049 O O . ASP A 1 644 ? -11.475 -0.214 25.981 1.00 96.88 644 ASP A O 1
ATOM 5053 N N . LEU A 1 645 ? -9.985 1.398 25.470 1.00 95.88 645 LEU A N 1
ATOM 5054 C CA . LEU A 1 645 ? -10.715 2.012 24.355 1.00 95.88 645 LEU A CA 1
ATOM 5055 C C . LEU A 1 645 ? -9.905 1.934 23.052 1.00 95.88 645 LEU A C 1
ATOM 5057 O O . LEU A 1 645 ? -10.158 2.698 22.115 1.00 95.88 645 LEU A O 1
ATOM 5061 N N . SER A 1 646 ? -8.927 1.030 22.986 1.00 97.38 646 SER A N 1
ATOM 5062 C CA . SER A 1 646 ? -7.994 0.947 21.866 1.00 97.38 646 SER A CA 1
ATOM 5063 C C . SER A 1 646 ? -8.673 0.602 20.536 1.00 97.38 646 SER A C 1
ATOM 5065 O O . SER A 1 646 ? -9.735 -0.023 20.501 1.00 97.38 646 SER A O 1
ATOM 5067 N N . SER A 1 647 ? -8.061 0.975 19.411 1.00 96.06 647 SER A N 1
ATOM 5068 C CA . SER A 1 647 ? -8.565 0.670 18.060 1.00 96.06 647 SER A CA 1
ATOM 5069 C C . SER A 1 647 ? -10.008 1.154 17.842 1.00 96.06 647 SER A C 1
ATOM 5071 O O . SER A 1 647 ? -10.909 0.362 17.556 1.00 96.06 647 SER A O 1
ATOM 5073 N N . ASN A 1 648 ? -10.223 2.457 18.020 1.00 94.38 648 ASN A N 1
ATOM 5074 C CA . ASN A 1 648 ? -11.494 3.156 17.806 1.00 94.38 648 ASN A CA 1
ATOM 5075 C C . ASN A 1 648 ? -11.254 4.447 16.989 1.00 94.38 648 ASN A C 1
ATOM 5077 O O . ASN A 1 648 ? -10.232 4.605 16.322 1.00 94.38 648 ASN A O 1
ATOM 5081 N N . ARG A 1 649 ? -12.224 5.367 16.970 1.00 95.31 649 ARG A N 1
ATOM 5082 C CA . ARG A 1 649 ? -12.165 6.666 16.278 1.00 95.31 649 ARG A CA 1
ATOM 5083 C C . ARG A 1 649 ? -12.319 7.845 17.252 1.00 95.31 649 ARG A C 1
ATOM 5085 O O . ARG A 1 649 ? -12.793 8.903 16.835 1.00 95.31 649 ARG A O 1
ATOM 5092 N N . PHE A 1 650 ? -11.974 7.679 18.533 1.00 93.62 650 PHE A N 1
ATOM 5093 C CA . PHE A 1 650 ? -12.024 8.773 19.512 1.00 93.62 650 PHE A CA 1
ATOM 5094 C C . PHE A 1 650 ? -11.043 9.885 19.129 1.00 93.62 650 PHE A C 1
ATOM 5096 O O . PHE A 1 650 ? -9.958 9.600 18.628 1.00 93.62 650 PHE A O 1
ATOM 5103 N N . SER A 1 651 ? -11.422 11.145 19.338 1.00 93.75 651 SER A N 1
ATOM 5104 C CA . SER A 1 651 ? -10.664 12.313 18.868 1.00 93.75 651 SER A CA 1
ATOM 5105 C C . SER A 1 651 ? -10.697 13.475 19.858 1.00 93.75 651 SER A C 1
ATOM 5107 O O . SER A 1 651 ? -11.526 13.496 20.757 1.00 93.75 651 SER A O 1
ATOM 5109 N N . GLY A 1 652 ? -9.859 14.491 19.653 1.00 90.00 652 GLY A N 1
ATOM 5110 C CA . GLY A 1 652 ? -9.821 15.697 20.489 1.00 90.00 652 GLY A CA 1
ATOM 5111 C C . GLY A 1 652 ? -8.747 15.653 21.577 1.00 90.00 652 GLY A C 1
ATOM 5112 O O . GLY A 1 652 ? -7.894 14.764 21.582 1.00 90.00 652 GLY A O 1
ATOM 5113 N N . LEU A 1 653 ? -8.790 16.638 22.479 1.00 89.06 653 LEU A N 1
ATOM 5114 C CA . LEU A 1 653 ? -7.785 16.842 23.524 1.00 89.06 653 LEU A CA 1
ATOM 5115 C C . LEU A 1 653 ? -8.083 15.996 24.768 1.00 89.06 653 LEU A C 1
ATOM 5117 O O . LEU A 1 653 ? -9.229 15.903 25.209 1.00 89.06 653 LEU A O 1
ATOM 5121 N N . LEU A 1 654 ? -7.036 15.449 25.389 1.00 87.75 654 LEU A N 1
ATOM 5122 C CA . LEU A 1 654 ? -7.131 14.780 26.687 1.00 87.75 654 LEU A CA 1
ATOM 5123 C C . LEU A 1 654 ? -6.818 15.782 27.813 1.00 87.75 654 LEU A C 1
ATOM 5125 O O . LEU A 1 654 ? -5.677 15.878 28.259 1.00 87.75 654 LEU A O 1
ATOM 5129 N N . GLN A 1 655 ? -7.822 16.549 28.252 1.00 76.50 655 GLN A N 1
ATOM 5130 C CA . GLN A 1 655 ? -7.677 17.600 29.273 1.00 76.50 655 GLN A CA 1
ATOM 5131 C C . GLN A 1 655 ? -8.651 17.425 30.451 1.00 76.50 655 GLN A C 1
ATOM 5133 O O . GLN A 1 655 ? -9.778 16.960 30.252 1.00 76.50 655 GLN A O 1
ATOM 5138 N N . PRO A 1 656 ? -8.234 17.754 31.690 1.00 70.94 656 PRO A N 1
ATOM 5139 C CA . PRO A 1 656 ? -9.142 17.751 32.826 1.00 70.94 656 PRO A CA 1
ATOM 5140 C C . PRO A 1 656 ? -10.168 18.887 32.722 1.00 70.94 656 PRO A C 1
ATOM 5142 O O . PRO A 1 656 ? -9.852 19.954 32.202 1.00 70.94 656 PRO A O 1
ATOM 5145 N N . PRO A 1 657 ? -11.390 18.691 33.242 1.00 65.81 657 PRO A N 1
ATOM 5146 C CA . PRO A 1 657 ? -12.365 19.766 33.348 1.00 65.81 657 PRO A CA 1
ATOM 5147 C C . PRO A 1 657 ? -11.911 20.787 34.403 1.00 65.81 657 PRO A C 1
ATOM 5149 O O . PRO A 1 657 ? -11.295 20.412 35.403 1.00 65.81 657 PRO A O 1
ATOM 5152 N N . GLU A 1 658 ? -12.244 22.066 34.191 1.00 57.53 658 GLU A N 1
ATOM 5153 C CA . GLU A 1 658 ? -11.741 23.237 34.942 1.00 57.53 658 GLU A CA 1
ATOM 5154 C C . GLU A 1 658 ? -11.875 23.135 36.480 1.00 57.53 658 GLU A C 1
ATOM 5156 O O . GLU A 1 658 ? -11.147 23.800 37.214 1.00 57.53 658 GLU A O 1
ATOM 5161 N N . SER A 1 659 ? -12.763 22.273 36.987 1.00 54.00 659 SER A N 1
ATOM 5162 C CA . SER A 1 659 ? -13.045 22.066 38.414 1.00 54.00 659 SER A CA 1
ATOM 5163 C C . SER A 1 659 ? -12.296 20.899 39.080 1.00 54.00 659 SER A C 1
ATOM 5165 O O . SER A 1 659 ? -12.366 20.757 40.302 1.00 54.00 659 SER A O 1
ATOM 5167 N N . SER A 1 660 ? -11.565 20.058 38.336 1.00 56.38 660 SER A N 1
ATOM 5168 C CA . SER A 1 660 ? -10.869 18.888 38.896 1.00 56.38 660 SER A CA 1
ATOM 5169 C C . SER A 1 660 ? -9.408 18.824 38.470 1.00 56.38 660 SER A C 1
ATOM 5171 O O . SER A 1 660 ? -9.100 18.687 37.294 1.00 56.38 660 SER A O 1
ATOM 5173 N N . GLY A 1 661 ? -8.487 18.841 39.433 1.00 61.12 661 GLY A N 1
ATOM 5174 C CA . GLY A 1 661 ? -7.043 18.842 39.168 1.00 61.12 661 GLY A CA 1
ATOM 5175 C C . GLY A 1 661 ? -6.449 17.552 38.571 1.00 61.12 661 GLY A C 1
ATOM 5176 O O . GLY A 1 661 ? -5.224 17.443 38.539 1.00 61.12 661 GLY A O 1
ATOM 5177 N N . SER A 1 662 ? -7.263 16.564 38.165 1.00 69.06 662 SER A N 1
ATOM 5178 C CA . SER A 1 662 ? -6.824 15.356 37.445 1.00 69.06 662 SER A CA 1
ATOM 5179 C C . SER A 1 662 ? -7.981 14.632 36.741 1.00 69.06 662 SER A C 1
ATOM 5181 O O . SER A 1 662 ? -9.103 14.654 37.244 1.00 69.06 662 SER A O 1
ATOM 5183 N N . ILE A 1 663 ? -7.699 13.962 35.613 1.00 73.50 663 ILE A N 1
ATOM 5184 C CA . ILE A 1 663 ? -8.664 13.095 34.904 1.00 73.50 663 ILE A CA 1
ATOM 5185 C C . ILE A 1 663 ? -8.712 11.700 35.537 1.00 73.50 663 ILE A C 1
ATOM 5187 O O . ILE A 1 663 ? -9.784 11.117 35.670 1.00 73.50 663 ILE A O 1
ATOM 5191 N N . LEU A 1 664 ? -7.558 11.129 35.895 1.00 82.25 664 LEU A N 1
ATOM 5192 C CA . LEU A 1 664 ? -7.463 9.708 36.232 1.00 82.25 664 LEU A CA 1
ATOM 5193 C C . LEU A 1 664 ? -7.645 9.428 37.734 1.00 82.25 664 LEU A C 1
ATOM 5195 O O . LEU A 1 664 ? -6.991 10.071 38.562 1.00 82.25 664 LEU A O 1
ATOM 5199 N N . PRO A 1 665 ? -8.470 8.430 38.113 1.00 85.19 665 PRO A N 1
ATOM 5200 C CA . PRO A 1 665 ? -8.699 8.088 39.511 1.00 85.19 665 PRO A CA 1
ATOM 5201 C C . PRO A 1 665 ? -7.516 7.309 40.102 1.00 85.19 665 PRO A C 1
ATOM 5203 O O . PRO A 1 665 ? -6.836 6.556 39.410 1.00 85.19 665 PRO A O 1
ATOM 5206 N N . VAL A 1 666 ? -7.322 7.401 41.421 1.00 87.31 666 VAL A N 1
ATOM 5207 C CA . VAL A 1 666 ? -6.236 6.708 42.154 1.00 87.31 666 VAL A CA 1
ATOM 5208 C C . VAL A 1 666 ? -6.265 5.185 41.986 1.00 87.31 666 VAL A C 1
ATOM 5210 O O . VAL A 1 666 ? -5.233 4.526 42.100 1.00 87.31 666 VAL A O 1
ATOM 5213 N N . SER A 1 667 ? -7.435 4.606 41.725 1.00 89.81 667 SER A N 1
ATOM 5214 C CA . SER A 1 667 ? -7.625 3.163 41.568 1.00 89.81 667 SER A CA 1
ATOM 5215 C C . SER A 1 667 ? -7.223 2.607 40.197 1.00 89.81 667 SER A C 1
ATOM 5217 O O . SER A 1 667 ? -7.114 1.379 40.087 1.00 89.81 667 SER A O 1
ATOM 5219 N N . ILE A 1 668 ? -6.970 3.459 39.191 1.00 92.06 668 ILE A N 1
ATOM 5220 C CA . ILE A 1 668 ? -6.619 3.018 37.835 1.00 92.06 668 ILE A CA 1
ATOM 5221 C C . ILE A 1 668 ? -5.292 2.250 37.841 1.00 92.06 668 ILE A C 1
ATOM 5223 O O . ILE A 1 668 ? -4.329 2.636 38.504 1.00 92.06 668 ILE A O 1
ATOM 5227 N N . ARG A 1 669 ? -5.250 1.145 37.096 1.00 95.19 669 ARG A N 1
ATOM 5228 C CA . ARG A 1 669 ? -4.079 0.274 36.922 1.00 95.19 669 ARG A CA 1
ATOM 5229 C C . ARG A 1 669 ? -3.684 0.127 35.459 1.00 95.19 669 ARG A C 1
ATOM 5231 O O . ARG A 1 669 ? -2.496 0.105 35.162 1.00 95.19 669 ARG A O 1
ATOM 5238 N N . THR A 1 670 ? -4.659 0.039 34.563 1.00 96.19 670 THR A N 1
ATOM 5239 C CA . THR A 1 670 ? -4.432 -0.101 33.122 1.00 96.19 670 THR A CA 1
ATOM 5240 C C . THR A 1 670 ? -5.234 0.956 32.390 1.00 96.19 670 THR A C 1
ATOM 5242 O O . THR A 1 670 ? -6.440 1.074 32.618 1.00 96.19 670 THR A O 1
ATOM 5245 N N . PHE A 1 671 ? -4.564 1.704 31.525 1.00 94.25 671 PHE A N 1
ATOM 5246 C CA . PHE A 1 671 ? -5.168 2.745 30.712 1.00 94.25 671 PHE A CA 1
ATOM 5247 C C . PHE A 1 671 ? -4.659 2.618 29.279 1.00 94.25 671 PHE A C 1
ATOM 5249 O O . PHE A 1 671 ? -3.478 2.855 29.034 1.00 94.25 671 PHE A O 1
ATOM 5256 N N . ASP A 1 672 ? -5.544 2.221 28.367 1.00 97.12 672 ASP A N 1
ATOM 5257 C CA . ASP A 1 672 ? -5.230 2.008 26.956 1.00 97.12 672 ASP A CA 1
ATOM 5258 C C . ASP A 1 672 ? -6.179 2.813 26.054 1.00 97.12 672 ASP A C 1
ATOM 5260 O O . ASP A 1 672 ? -7.390 2.565 26.010 1.00 97.12 672 ASP A O 1
ATOM 5264 N N . LEU A 1 673 ? -5.615 3.802 25.357 1.00 95.88 673 LEU A N 1
ATOM 5265 C CA . LEU A 1 673 ? -6.268 4.621 24.329 1.00 95.88 673 LEU A CA 1
ATOM 5266 C C . LEU A 1 673 ? -5.609 4.447 22.951 1.00 95.88 673 LEU A C 1
ATOM 5268 O O . LEU A 1 673 ? -5.800 5.285 22.063 1.00 95.88 673 LEU A O 1
ATOM 5272 N N . SER A 1 674 ? -4.816 3.393 22.761 1.00 97.62 674 SER A N 1
ATOM 5273 C CA . SER A 1 674 ? -4.006 3.226 21.556 1.00 97.62 674 SER A CA 1
ATOM 5274 C C . SER A 1 674 ? -4.839 3.123 20.273 1.00 97.62 674 SER A C 1
ATOM 5276 O O . SER A 1 674 ? -5.996 2.705 20.296 1.00 97.62 674 SER A O 1
ATOM 5278 N N . SER A 1 675 ? -4.268 3.480 19.122 1.00 96.81 675 SER A N 1
ATOM 5279 C CA . SER A 1 675 ? -4.937 3.396 17.812 1.00 96.81 675 SER A CA 1
ATOM 5280 C C . SER A 1 675 ? -6.269 4.162 17.775 1.00 96.81 675 SER A C 1
ATOM 5282 O O . SER A 1 675 ? -7.335 3.587 17.541 1.00 96.81 675 SER A O 1
ATOM 5284 N N . ASN A 1 676 ? -6.200 5.465 18.046 1.00 95.56 676 ASN A N 1
ATOM 5285 C CA . ASN A 1 676 ? -7.316 6.414 17.990 1.00 95.56 676 ASN A CA 1
ATOM 5286 C C . ASN A 1 676 ? -6.877 7.688 17.228 1.00 95.56 676 ASN A C 1
ATOM 5288 O O . ASN A 1 676 ? -5.911 7.672 16.470 1.00 95.56 676 ASN A O 1
ATOM 5292 N N . ARG A 1 677 ? -7.622 8.792 17.359 1.00 96.06 677 ARG A N 1
ATOM 5293 C CA . ARG A 1 677 ? -7.366 10.090 16.707 1.00 96.06 677 ARG A CA 1
ATOM 5294 C C . ARG A 1 677 ? -7.195 11.226 17.727 1.00 96.06 677 ARG A C 1
ATOM 5296 O O . ARG A 1 677 ? -7.572 12.367 17.449 1.00 96.06 677 ARG A O 1
ATOM 5303 N N . PHE A 1 678 ? -6.708 10.924 18.932 1.00 94.50 678 PHE A N 1
ATOM 5304 C CA . PHE A 1 678 ? -6.426 11.948 19.943 1.00 94.50 678 PHE A CA 1
ATOM 5305 C C . PHE A 1 678 ? -5.287 12.861 19.490 1.00 94.50 678 PHE A C 1
ATOM 5307 O O . PHE A 1 678 ? -4.376 12.410 18.797 1.00 94.50 678 PHE A O 1
ATOM 5314 N N . ASN A 1 679 ? -5.339 14.139 19.866 1.00 94.50 679 ASN A N 1
ATOM 5315 C CA . ASN A 1 679 ? -4.345 15.127 19.457 1.00 94.50 679 ASN A CA 1
ATOM 5316 C C . ASN A 1 679 ? -3.981 16.114 20.575 1.00 94.50 679 ASN A C 1
ATOM 5318 O O . ASN A 1 679 ? -4.535 16.076 21.676 1.00 94.50 679 ASN A O 1
ATOM 5322 N N . GLY A 1 680 ? -3.024 16.995 20.276 1.00 91.69 680 GLY A N 1
ATOM 5323 C CA . GLY A 1 680 ? -2.540 18.023 21.194 1.00 91.69 680 GLY A CA 1
ATOM 5324 C C . GLY A 1 680 ? -1.552 17.494 22.233 1.00 91.69 680 GLY A C 1
ATOM 5325 O O . GLY A 1 680 ? -1.100 16.351 22.164 1.00 91.69 680 GLY A O 1
ATOM 5326 N N . SER A 1 681 ? -1.173 18.353 23.181 1.00 90.56 681 SER A N 1
ATOM 5327 C CA . SER A 1 681 ? -0.217 18.000 24.232 1.00 90.56 681 SER A CA 1
ATOM 5328 C C . SER A 1 681 ? -0.865 17.290 25.414 1.00 90.56 681 SER A C 1
ATOM 5330 O O . SER A 1 681 ? -1.982 17.607 25.828 1.00 90.56 681 SER A O 1
ATOM 5332 N N . LEU A 1 682 ? -0.135 16.327 25.983 1.00 88.25 682 LEU A N 1
ATOM 5333 C CA . LEU A 1 682 ? -0.548 15.626 27.193 1.00 88.25 682 LEU A CA 1
ATOM 5334 C C . LEU A 1 682 ? -0.151 16.441 28.431 1.00 88.25 682 LEU A C 1
ATOM 5336 O O . LEU A 1 682 ? 1.018 16.479 28.814 1.00 88.25 682 LEU A O 1
ATOM 5340 N N . ASP A 1 683 ? -1.125 17.089 29.071 1.00 81.31 683 ASP A N 1
ATOM 5341 C CA . ASP A 1 683 ? -0.877 17.865 30.288 1.00 81.31 683 ASP A CA 1
ATOM 5342 C C . ASP A 1 683 ? -0.537 16.950 31.483 1.00 81.31 683 ASP A C 1
ATOM 5344 O O . ASP A 1 683 ? -1.216 15.966 31.779 1.00 81.31 683 ASP A O 1
ATOM 5348 N N . SER A 1 684 ? 0.503 17.327 32.226 1.00 79.38 684 SER A N 1
ATOM 5349 C CA . SER A 1 684 ? 0.903 16.754 33.514 1.00 79.38 684 SER A CA 1
ATOM 5350 C C . SER A 1 684 ? -0.239 16.593 34.534 1.00 79.38 684 SER A C 1
ATOM 5352 O O . SER A 1 684 ? -0.188 15.692 35.378 1.00 79.38 684 SER A O 1
ATOM 5354 N N . SER A 1 685 ? -1.264 17.448 34.473 1.00 80.38 685 SER A N 1
ATOM 5355 C CA . SER A 1 685 ? -2.443 17.417 35.344 1.00 80.38 685 SER A CA 1
ATOM 5356 C C . SER A 1 685 ? -3.292 16.150 35.144 1.00 80.38 685 SER A C 1
ATOM 5358 O O . SER A 1 685 ? -3.796 15.581 36.119 1.00 80.38 685 SER A O 1
ATOM 5360 N N . VAL A 1 686 ? -3.357 15.624 33.913 1.00 79.75 686 VAL A N 1
ATOM 5361 C CA . VAL A 1 686 ? -4.106 14.408 33.539 1.00 79.75 686 VAL A CA 1
ATOM 5362 C C . VAL A 1 686 ? -3.732 13.219 34.423 1.00 79.75 686 VAL A C 1
ATOM 5364 O O . VAL A 1 686 ? -4.602 12.466 34.858 1.00 79.75 686 VAL A O 1
ATOM 5367 N N . LEU A 1 687 ? -2.441 13.096 34.738 1.00 81.25 687 LEU A N 1
ATOM 5368 C CA . LEU A 1 687 ? -1.838 11.931 35.388 1.00 81.25 687 LEU A CA 1
ATOM 5369 C C . LEU A 1 687 ? -1.681 12.082 36.908 1.00 81.25 687 LEU A C 1
ATOM 5371 O O . LEU A 1 687 ? -1.350 11.113 37.589 1.00 81.25 687 LEU A O 1
ATOM 5375 N N . ARG A 1 688 ? -1.933 13.275 37.464 1.00 81.69 688 ARG A N 1
ATOM 5376 C CA . ARG A 1 688 ? -1.661 13.597 38.877 1.00 81.69 688 ARG A CA 1
ATOM 5377 C C . ARG A 1 688 ? -2.329 12.625 39.866 1.00 81.69 688 ARG A C 1
ATOM 5379 O O . ARG A 1 688 ? -1.757 12.340 40.919 1.00 81.69 688 ARG A O 1
ATOM 5386 N N . GLY A 1 689 ? -3.521 12.123 39.542 1.00 79.88 689 GLY A N 1
ATOM 5387 C CA . GLY A 1 689 ? -4.276 11.176 40.362 1.00 79.88 689 GLY A CA 1
ATOM 5388 C C . GLY A 1 689 ? -3.878 9.704 40.201 1.00 79.88 689 GLY A C 1
ATOM 5389 O O . GLY A 1 689 ? -4.169 8.919 41.098 1.00 79.88 689 GLY A O 1
ATOM 5390 N N . ALA A 1 690 ? -3.181 9.309 39.129 1.00 86.25 690 ALA A N 1
ATOM 5391 C CA . ALA A 1 690 ? -2.982 7.911 38.719 1.00 86.25 690 ALA A CA 1
ATOM 5392 C C . ALA A 1 690 ? -1.887 7.155 39.508 1.00 86.25 690 ALA A C 1
ATOM 5394 O O . ALA A 1 690 ? -0.963 6.573 38.939 1.00 86.25 690 ALA A O 1
ATOM 5395 N N . LYS A 1 691 ? -1.976 7.133 40.842 1.00 88.75 691 LYS A N 1
ATOM 5396 C CA . LYS A 1 691 ? -0.896 6.637 41.719 1.00 88.75 691 LYS A CA 1
ATOM 5397 C C . LYS A 1 691 ? -0.603 5.137 41.632 1.00 88.75 691 LYS A C 1
ATOM 5399 O O . LYS A 1 691 ? 0.509 4.722 41.936 1.00 88.75 691 LYS A O 1
ATOM 5404 N N . ASN A 1 692 ? -1.581 4.330 41.220 1.00 92.38 692 ASN A N 1
ATOM 5405 C CA . ASN A 1 692 ? -1.470 2.866 41.157 1.00 92.38 692 ASN A CA 1
ATOM 5406 C C . ASN A 1 692 ? -1.364 2.320 39.722 1.00 92.38 692 ASN A C 1
ATOM 5408 O O . ASN A 1 692 ? -1.629 1.137 39.493 1.00 92.38 692 ASN A O 1
ATOM 5412 N N . LEU A 1 693 ? -1.013 3.177 38.761 1.00 94.06 693 LEU A N 1
ATOM 5413 C CA . LEU A 1 693 ? -0.932 2.821 37.349 1.00 94.06 693 LEU A CA 1
ATOM 5414 C C . LEU A 1 693 ? 0.214 1.825 37.099 1.00 94.06 693 LEU A C 1
ATOM 5416 O O . LEU A 1 693 ? 1.333 2.015 37.567 1.00 94.06 693 LEU A O 1
ATOM 5420 N N . ILE A 1 694 ? -0.092 0.755 36.365 1.00 96.56 694 ILE A N 1
ATOM 5421 C CA . ILE A 1 694 ? 0.813 -0.349 36.009 1.00 96.56 694 ILE A CA 1
ATOM 5422 C C . ILE A 1 694 ? 1.105 -0.327 34.506 1.00 96.56 694 ILE A C 1
ATOM 5424 O O . ILE A 1 694 ? 2.229 -0.598 34.091 1.00 96.56 694 ILE A O 1
ATOM 5428 N N . SER A 1 695 ? 0.103 -0.017 33.685 1.00 97.31 695 SER A N 1
ATOM 5429 C CA . SER A 1 695 ? 0.227 0.039 32.230 1.00 97.31 695 SER A CA 1
ATOM 5430 C C . SER A 1 695 ? -0.461 1.289 31.697 1.00 97.31 695 SER A C 1
ATOM 5432 O O . SER A 1 695 ? -1.629 1.537 32.010 1.00 97.31 695 SER A O 1
ATOM 5434 N N . PHE A 1 696 ? 0.284 2.064 30.914 1.00 96.00 696 PHE A N 1
ATOM 5435 C CA . PHE A 1 696 ? -0.194 3.259 30.236 1.00 96.00 696 PHE A CA 1
ATOM 5436 C C . PHE A 1 696 ? 0.161 3.167 28.756 1.00 96.00 696 PHE A C 1
ATOM 5438 O O . PHE A 1 696 ? 1.343 3.157 28.411 1.00 96.00 696 PHE A O 1
ATOM 5445 N N . ASN A 1 697 ? -0.861 3.075 27.910 1.00 97.56 697 ASN A N 1
ATOM 5446 C CA . ASN A 1 697 ? -0.713 2.983 26.468 1.00 97.56 697 ASN A CA 1
ATOM 5447 C C . ASN A 1 697 ? -1.571 4.048 25.773 1.00 97.56 697 ASN A C 1
ATOM 5449 O O . ASN A 1 697 ? -2.797 4.059 25.897 1.00 97.56 697 ASN A O 1
ATOM 5453 N N . ILE A 1 698 ? -0.918 4.945 25.037 1.00 96.38 698 ILE A N 1
ATOM 5454 C CA . ILE A 1 698 ? -1.576 5.942 24.184 1.00 96.38 698 ILE A CA 1
ATOM 5455 C C . ILE A 1 698 ? -1.017 5.938 22.753 1.00 96.38 698 ILE A C 1
ATOM 5457 O O . ILE A 1 698 ? -1.122 6.937 22.034 1.00 96.38 698 ILE A O 1
ATOM 5461 N N . SER A 1 699 ? -0.410 4.827 22.331 1.00 97.69 699 SER A N 1
ATOM 5462 C CA . SER A 1 699 ? 0.276 4.726 21.044 1.00 97.69 699 SER A CA 1
ATOM 5463 C C . SER A 1 699 ? -0.643 4.855 19.836 1.00 97.69 699 SER A C 1
ATOM 5465 O O . SER A 1 699 ? -1.861 4.721 19.944 1.00 97.69 699 SER A O 1
ATOM 5467 N N . ASN A 1 700 ? -0.074 5.128 18.662 1.00 97.12 700 ASN A N 1
ATOM 5468 C CA . ASN A 1 700 ? -0.809 5.242 17.399 1.00 97.12 700 ASN A CA 1
ATOM 5469 C C . ASN A 1 700 ? -1.958 6.268 17.483 1.00 97.12 700 ASN A C 1
ATOM 5471 O O . ASN A 1 700 ? -3.138 5.942 17.343 1.00 97.12 700 ASN A O 1
ATOM 5475 N N . ASN A 1 701 ? -1.590 7.510 17.791 1.00 96.06 701 ASN A N 1
ATOM 5476 C CA . ASN A 1 701 ? -2.468 8.678 17.886 1.00 96.06 701 ASN A CA 1
ATOM 5477 C C . ASN A 1 701 ? -1.758 9.894 17.243 1.00 96.06 701 ASN A C 1
ATOM 5479 O O . ASN A 1 701 ? -0.798 9.749 16.489 1.00 96.06 701 ASN A O 1
ATOM 5483 N N . SER A 1 702 ? -2.245 11.112 17.483 1.00 96.44 702 SER A N 1
ATOM 5484 C CA . SER A 1 702 ? -1.634 12.370 17.025 1.00 96.44 702 SER A CA 1
ATOM 5485 C C . SER A 1 702 ? -1.246 13.285 18.195 1.00 96.44 702 SER A C 1
ATOM 5487 O O . SER A 1 702 ? -1.339 14.509 18.082 1.00 96.44 702 SER A O 1
ATOM 5489 N N . PHE A 1 703 ? -0.859 12.714 19.342 1.00 95.88 703 PHE A N 1
ATOM 5490 C CA . PHE A 1 703 ? -0.366 13.501 20.476 1.00 95.88 703 PHE A CA 1
ATOM 5491 C C . PHE A 1 703 ? 0.963 14.177 20.130 1.00 95.88 703 PHE A C 1
ATOM 5493 O O . PHE A 1 703 ? 1.814 13.577 19.479 1.00 95.88 703 PHE A O 1
ATOM 5500 N N . SER A 1 704 ? 1.144 15.413 20.593 1.00 95.31 704 SER A N 1
ATOM 5501 C CA . SER A 1 704 ? 2.293 16.266 20.269 1.00 95.31 704 SER A CA 1
ATOM 5502 C C . SER A 1 704 ? 2.934 16.892 21.512 1.00 95.31 704 SER A C 1
ATOM 5504 O O . SER A 1 704 ? 2.348 16.896 22.592 1.00 95.31 704 SER A O 1
ATOM 5506 N N . GLY A 1 705 ? 4.097 17.529 21.362 1.00 93.75 705 GLY A N 1
ATOM 5507 C CA . GLY A 1 705 ? 4.790 18.203 22.470 1.00 93.75 705 GLY A CA 1
ATOM 5508 C C . GLY A 1 705 ? 5.598 17.234 23.346 1.00 93.75 705 GLY A C 1
ATOM 5509 O O . GLY A 1 705 ? 5.795 16.090 22.949 1.00 93.75 705 GLY A O 1
ATOM 5510 N N . PRO A 1 706 ? 6.110 17.663 24.513 1.00 93.25 706 PRO A N 1
ATOM 5511 C CA . PRO A 1 706 ? 6.977 16.824 25.335 1.00 93.25 706 PRO A CA 1
ATOM 5512 C C . PRO A 1 706 ? 6.213 15.758 26.125 1.00 93.25 706 PRO A C 1
ATOM 5514 O O . PRO A 1 706 ? 5.096 15.991 26.591 1.00 93.25 706 PRO A O 1
ATOM 5517 N N . ILE A 1 707 ? 6.854 14.606 26.353 1.00 92.44 707 ILE A N 1
ATOM 5518 C CA . ILE A 1 707 ? 6.332 13.583 27.269 1.00 92.44 707 ILE A CA 1
ATOM 5519 C C . ILE A 1 707 ? 6.347 14.153 28.702 1.00 92.44 707 ILE A C 1
ATOM 5521 O O . ILE A 1 707 ? 7.397 14.606 29.172 1.00 92.44 707 ILE A O 1
ATOM 5525 N N . PRO A 1 708 ? 5.218 14.142 29.436 1.00 89.38 708 PRO A N 1
ATOM 5526 C CA . PRO A 1 708 ? 5.137 14.766 30.751 1.00 89.38 708 PRO A CA 1
ATOM 5527 C C . PRO A 1 708 ? 5.963 14.000 31.793 1.00 89.38 708 PRO A C 1
ATOM 5529 O O . PRO A 1 708 ? 5.589 12.915 32.238 1.00 89.38 708 PRO A O 1
ATOM 5532 N N . SER A 1 709 ? 7.051 14.614 32.268 1.00 86.12 709 SER A N 1
ATOM 5533 C CA . SER A 1 709 ? 7.955 14.026 33.274 1.00 86.12 709 SER A CA 1
ATOM 5534 C C . SER A 1 709 ? 7.286 13.732 34.624 1.00 86.12 709 SER A C 1
ATOM 5536 O O . SER A 1 709 ? 7.788 12.932 35.418 1.00 86.12 709 SER A O 1
ATOM 5538 N N . SER A 1 710 ? 6.125 14.343 34.896 1.00 83.50 710 SER A N 1
ATOM 5539 C CA . SER A 1 710 ? 5.333 14.087 36.101 1.00 83.50 710 SER A CA 1
ATOM 5540 C C . SER A 1 710 ? 4.874 12.634 36.212 1.00 83.50 710 SER A C 1
ATOM 5542 O O . SER A 1 710 ? 4.746 12.154 37.336 1.00 83.50 710 SER A O 1
ATOM 5544 N N . ILE A 1 711 ? 4.702 11.914 35.093 1.00 87.31 711 ILE A N 1
ATOM 5545 C CA . ILE A 1 711 ? 4.245 10.515 35.088 1.00 87.31 711 ILE A CA 1
ATOM 5546 C C . ILE A 1 711 ? 5.121 9.616 35.969 1.00 87.31 711 ILE A C 1
ATOM 5548 O O . ILE A 1 711 ? 4.611 8.750 36.675 1.00 87.31 711 ILE A O 1
ATOM 5552 N N . CYS A 1 712 ? 6.427 9.890 36.023 1.00 86.81 712 CYS A N 1
ATOM 5553 C CA . CYS A 1 712 ? 7.373 9.066 36.774 1.00 86.81 712 CYS A CA 1
ATOM 5554 C C . CYS A 1 712 ? 7.329 9.300 38.280 1.00 86.81 712 CYS A C 1
ATOM 5556 O O . CYS A 1 712 ? 7.609 8.391 39.054 1.00 86.81 712 CYS A O 1
ATOM 5558 N N . ARG A 1 713 ? 6.921 10.499 38.711 1.00 85.31 713 ARG A N 1
ATOM 5559 C CA . ARG A 1 713 ? 6.673 10.792 40.130 1.00 85.31 713 ARG A CA 1
ATOM 5560 C C . ARG A 1 713 ? 5.262 10.403 40.553 1.00 85.31 713 ARG A C 1
ATOM 5562 O O . ARG A 1 713 ? 5.055 9.986 41.688 1.00 85.31 713 ARG A O 1
ATOM 5569 N N . SER A 1 714 ? 4.292 10.556 39.657 1.00 86.12 714 SER A N 1
ATOM 5570 C CA . SER A 1 714 ? 2.891 10.260 39.938 1.00 86.12 714 SER A CA 1
ATOM 5571 C C . SER A 1 714 ? 2.606 8.762 39.994 1.00 86.12 714 SER A C 1
ATOM 5573 O O . SER A 1 714 ? 1.781 8.368 40.811 1.00 86.12 714 SER A O 1
ATOM 5575 N N . SER A 1 715 ? 3.285 7.938 39.191 1.00 90.81 715 SER A N 1
ATOM 5576 C CA . SER A 1 715 ? 2.952 6.519 39.000 1.00 90.81 715 SER A CA 1
ATOM 5577 C C . SER A 1 715 ? 4.179 5.596 39.141 1.00 90.81 715 SER A C 1
ATOM 5579 O O . SER A 1 715 ? 4.616 4.997 38.159 1.00 90.81 715 SER A O 1
ATOM 5581 N N . PRO A 1 716 ? 4.739 5.423 40.354 1.00 90.19 716 PRO A N 1
ATOM 5582 C CA . PRO A 1 716 ? 5.992 4.682 40.566 1.00 90.19 716 PRO A CA 1
ATOM 5583 C C . PRO A 1 716 ? 5.898 3.169 40.292 1.00 90.19 716 PRO A C 1
ATOM 5585 O O . PRO A 1 716 ? 6.916 2.493 40.188 1.00 90.19 716 PRO A O 1
ATOM 5588 N N . PHE A 1 717 ? 4.686 2.616 40.177 1.00 93.75 717 PHE A N 1
ATOM 5589 C CA . PHE A 1 717 ? 4.446 1.184 39.945 1.00 93.75 717 PHE A CA 1
ATOM 5590 C C . PHE A 1 717 ? 4.315 0.801 38.462 1.00 93.75 717 PHE A C 1
ATOM 5592 O O . PHE A 1 717 ? 3.956 -0.344 38.159 1.00 93.75 717 PHE A O 1
ATOM 5599 N N . LEU A 1 718 ? 4.583 1.737 37.544 1.00 95.50 718 LEU A N 1
ATOM 5600 C CA . LEU A 1 718 ? 4.506 1.502 36.105 1.00 95.50 718 LEU A CA 1
ATOM 5601 C C . LEU A 1 718 ? 5.444 0.372 35.666 1.00 95.50 718 LEU A C 1
ATOM 5603 O O . LEU A 1 718 ? 6.613 0.315 36.038 1.00 95.50 718 LEU A O 1
ATOM 5607 N N . ARG A 1 719 ? 4.899 -0.524 34.842 1.00 97.56 719 ARG A N 1
ATOM 5608 C CA . ARG A 1 719 ? 5.594 -1.651 34.208 1.00 97.56 719 ARG A CA 1
ATOM 5609 C C . ARG A 1 719 ? 5.609 -1.538 32.689 1.00 97.56 719 ARG A C 1
ATOM 5611 O O . ARG A 1 719 ? 6.570 -1.987 32.077 1.00 97.56 719 ARG A O 1
ATOM 5618 N N . VAL A 1 720 ? 4.566 -0.959 32.098 1.00 97.88 720 VAL A N 1
ATOM 5619 C CA . VAL A 1 720 ? 4.440 -0.769 30.647 1.00 97.88 720 VAL A CA 1
ATOM 5620 C C . VAL A 1 720 ? 4.135 0.693 30.367 1.00 97.88 720 VAL A C 1
ATOM 5622 O O . VAL A 1 720 ? 3.152 1.225 30.892 1.00 97.88 720 VAL A O 1
ATOM 5625 N N . LEU A 1 721 ? 4.972 1.314 29.543 1.00 96.81 721 LEU A N 1
ATOM 5626 C CA . LEU A 1 721 ? 4.822 2.689 29.100 1.00 96.81 721 LEU A CA 1
ATOM 5627 C C . LEU A 1 721 ? 4.970 2.752 27.578 1.00 96.81 721 LEU A C 1
ATOM 5629 O O . LEU A 1 721 ? 6.066 2.540 27.061 1.00 96.81 721 LEU A O 1
ATOM 5633 N N . ASP A 1 722 ? 3.870 3.040 26.884 1.00 97.94 722 ASP A N 1
ATOM 5634 C CA . ASP A 1 722 ? 3.821 3.084 25.422 1.00 97.94 722 ASP A CA 1
ATOM 5635 C C . ASP A 1 722 ? 3.248 4.423 24.923 1.00 97.94 722 ASP A C 1
ATOM 5637 O O . ASP A 1 722 ? 2.071 4.748 25.113 1.00 97.94 722 ASP A O 1
ATOM 5641 N N . PHE A 1 723 ? 4.128 5.204 24.297 1.00 97.25 723 PHE A N 1
ATOM 5642 C CA . PHE A 1 723 ? 3.848 6.477 23.627 1.00 97.25 723 PHE A CA 1
ATOM 5643 C C . PHE A 1 723 ? 4.173 6.405 22.123 1.00 97.25 723 PHE A C 1
ATOM 5645 O O . PHE A 1 723 ? 4.262 7.437 21.454 1.00 97.25 723 PHE A O 1
ATOM 5652 N N . SER A 1 724 ? 4.403 5.208 21.581 1.00 97.38 724 SER A N 1
ATOM 5653 C CA . SER A 1 724 ? 4.870 5.025 20.207 1.00 97.38 724 SER A CA 1
ATOM 5654 C C . SER A 1 724 ? 3.873 5.520 19.150 1.00 97.38 724 SER A C 1
ATOM 5656 O O . SER A 1 724 ? 2.682 5.672 19.421 1.00 97.38 724 SER A O 1
ATOM 5658 N N . ILE A 1 725 ? 4.348 5.789 17.930 1.00 96.50 725 ILE A N 1
ATOM 5659 C CA . ILE A 1 725 ? 3.525 6.190 16.775 1.00 96.50 725 ILE A CA 1
ATOM 5660 C C . ILE A 1 725 ? 2.673 7.432 17.112 1.00 96.50 725 ILE A C 1
ATOM 5662 O O . ILE A 1 725 ? 1.443 7.397 17.141 1.00 96.50 725 ILE A O 1
ATOM 5666 N N . ASN A 1 726 ? 3.351 8.528 17.442 1.00 96.69 726 ASN A N 1
ATOM 5667 C CA . ASN A 1 726 ? 2.769 9.831 17.775 1.00 96.69 726 ASN A CA 1
ATOM 5668 C C . ASN A 1 726 ? 3.699 10.951 17.248 1.00 96.69 726 ASN A C 1
ATOM 5670 O O . ASN A 1 726 ? 4.540 10.711 16.384 1.00 96.69 726 ASN A O 1
ATOM 5674 N N . GLN A 1 727 ? 3.529 12.186 17.727 1.00 96.94 727 GLN A N 1
ATOM 5675 C CA . GLN A 1 727 ? 4.316 13.373 17.361 1.00 96.94 727 GLN A CA 1
ATOM 5676 C C . GLN A 1 727 ? 5.007 13.986 18.598 1.00 96.94 727 GLN A C 1
ATOM 5678 O O . GLN A 1 727 ? 5.135 15.210 18.716 1.00 96.94 727 GLN A O 1
ATOM 5683 N N . PHE A 1 728 ? 5.390 13.161 19.583 1.00 96.75 728 PHE A N 1
ATOM 5684 C CA . PHE A 1 728 ? 6.065 13.652 20.788 1.00 96.75 728 PHE A CA 1
ATOM 5685 C C . PHE A 1 728 ? 7.458 14.193 20.457 1.00 96.75 728 PHE A C 1
ATOM 5687 O O . PHE A 1 728 ? 8.202 13.588 19.690 1.00 96.75 728 PHE A O 1
ATOM 5694 N N . THR A 1 729 ? 7.817 15.312 21.081 1.00 95.81 729 THR A N 1
ATOM 5695 C CA . THR A 1 729 ? 9.098 16.010 20.914 1.00 95.81 729 THR A CA 1
ATOM 5696 C C . THR A 1 729 ? 9.874 16.077 22.232 1.00 95.81 729 THR A C 1
ATOM 5698 O O . THR A 1 729 ? 9.387 15.676 23.289 1.00 95.81 729 THR A O 1
ATOM 5701 N N . GLY A 1 730 ? 11.098 16.607 22.196 1.00 93.31 730 GLY A N 1
ATOM 5702 C CA . GLY A 1 730 ? 11.943 16.750 23.384 1.00 93.31 730 GLY A CA 1
ATOM 5703 C C . GLY A 1 730 ? 12.656 15.454 23.779 1.00 93.31 730 GLY A C 1
ATOM 5704 O O . GLY A 1 730 ? 12.648 14.475 23.038 1.00 93.31 730 GLY A O 1
ATOM 5705 N N . GLY A 1 731 ? 13.335 15.477 24.928 1.00 92.12 731 GLY A N 1
ATOM 5706 C CA . GLY A 1 731 ? 14.143 14.355 25.410 1.00 92.12 731 GLY A CA 1
ATOM 5707 C C . GLY A 1 731 ? 13.399 13.373 26.307 1.00 92.12 731 GLY A C 1
ATOM 5708 O O . GLY A 1 731 ? 12.409 13.718 26.955 1.00 92.12 731 GLY A O 1
ATOM 5709 N N . ILE A 1 732 ? 13.935 12.153 26.396 1.00 92.25 732 ILE A N 1
ATOM 5710 C CA . ILE A 1 732 ? 13.583 11.219 27.468 1.00 92.25 732 ILE A CA 1
ATOM 5711 C C . ILE A 1 732 ? 14.126 11.820 28.766 1.00 92.25 732 ILE A C 1
ATOM 5713 O O . ILE A 1 732 ? 15.327 12.016 28.913 1.00 92.25 732 ILE A O 1
ATOM 5717 N N . PHE A 1 733 ? 13.238 12.175 29.687 1.00 87.12 733 PHE A N 1
ATOM 5718 C CA . PHE A 1 733 ? 13.610 12.892 30.904 1.00 87.12 733 PHE A CA 1
ATOM 5719 C C . PHE A 1 733 ? 14.319 11.966 31.911 1.00 87.12 733 PHE A C 1
ATOM 5721 O O . PHE A 1 733 ? 13.928 10.811 32.086 1.00 87.12 733 PHE A O 1
ATOM 5728 N N . ASP A 1 734 ? 15.305 12.493 32.646 1.00 85.50 734 ASP A N 1
ATOM 5729 C CA . ASP A 1 734 ? 16.140 11.703 33.574 1.00 85.50 734 ASP A CA 1
ATOM 5730 C C . ASP A 1 734 ? 15.334 11.004 34.672 1.00 85.50 734 ASP A C 1
ATOM 5732 O O . ASP A 1 734 ? 15.655 9.898 35.092 1.00 85.50 734 ASP A O 1
ATOM 5736 N N . GLY A 1 735 ? 14.214 11.603 35.090 1.00 86.31 735 GLY A N 1
ATOM 5737 C CA . GLY A 1 735 ? 13.304 11.020 36.077 1.00 86.31 735 GLY A CA 1
ATOM 5738 C C . GLY A 1 735 ? 12.680 9.677 35.675 1.00 86.31 735 GLY A C 1
ATOM 5739 O O . GLY A 1 735 ? 12.050 9.053 36.526 1.00 86.31 735 GLY A O 1
ATOM 5740 N N . ILE A 1 736 ? 12.845 9.209 34.429 1.00 92.06 736 ILE A N 1
ATOM 5741 C CA . ILE A 1 736 ? 12.397 7.876 33.995 1.00 92.06 736 ILE A CA 1
ATOM 5742 C C . ILE A 1 736 ? 13.027 6.766 34.846 1.00 92.06 736 ILE A C 1
ATOM 5744 O O . ILE A 1 736 ? 12.369 5.767 35.124 1.00 92.06 736 ILE A O 1
ATOM 5748 N N . VAL A 1 737 ? 14.251 6.980 35.349 1.00 91.19 737 VAL A N 1
ATOM 5749 C CA . VAL A 1 737 ? 14.983 6.024 36.200 1.00 91.19 737 VAL A CA 1
ATOM 5750 C C . VAL A 1 737 ? 14.304 5.777 37.552 1.00 91.19 737 VAL A C 1
ATOM 5752 O O . VAL A 1 737 ? 14.585 4.777 38.209 1.00 91.19 737 VAL A O 1
ATOM 5755 N N . LEU A 1 738 ? 13.367 6.645 37.962 1.00 91.19 738 LEU A N 1
ATOM 5756 C CA . LEU A 1 738 ? 12.548 6.450 39.165 1.00 91.19 738 LEU A CA 1
ATOM 5757 C C . LEU A 1 738 ? 11.568 5.274 39.021 1.00 91.19 738 LEU A C 1
ATOM 5759 O O . LEU A 1 738 ? 11.095 4.743 40.026 1.00 91.19 738 LEU A O 1
ATOM 5763 N N . LEU A 1 739 ? 11.268 4.847 37.790 1.00 93.00 739 LEU A N 1
ATOM 5764 C CA . LEU A 1 739 ? 10.394 3.713 37.503 1.00 93.00 739 LEU A CA 1
ATOM 5765 C C . LEU A 1 739 ? 11.169 2.388 37.543 1.00 93.00 739 LEU A C 1
ATOM 5767 O O . LEU A 1 739 ? 11.219 1.653 36.562 1.00 93.00 739 LEU A O 1
ATOM 5771 N N . SER A 1 740 ? 11.756 2.040 38.688 1.00 91.06 740 SER A N 1
ATOM 5772 C CA . SER A 1 740 ? 12.586 0.829 38.835 1.00 91.06 740 SER A CA 1
ATOM 5773 C C . SER A 1 740 ? 11.854 -0.489 38.522 1.00 91.06 740 SER A C 1
ATOM 5775 O O . SER A 1 740 ? 12.489 -1.509 38.251 1.00 91.06 740 SER A O 1
ATOM 5777 N N . GLY A 1 741 ? 10.517 -0.486 38.541 1.00 94.38 741 GLY A N 1
ATOM 5778 C CA . GLY A 1 741 ? 9.665 -1.611 38.142 1.00 94.38 741 GLY A CA 1
ATOM 5779 C C . GLY A 1 741 ? 9.337 -1.694 36.644 1.00 94.38 741 GLY A C 1
ATOM 5780 O O . GLY A 1 741 ? 8.633 -2.630 36.253 1.00 94.38 741 GLY A O 1
ATOM 5781 N N . LEU A 1 742 ? 9.804 -0.744 35.824 1.00 97.19 742 LEU A N 1
ATOM 5782 C CA . LEU A 1 742 ? 9.492 -0.659 34.397 1.00 97.19 742 LEU A CA 1
ATOM 5783 C C . LEU A 1 742 ? 10.073 -1.856 33.638 1.00 97.19 742 LEU A C 1
ATOM 5785 O O . LEU A 1 742 ? 11.236 -2.206 33.815 1.00 97.19 742 LEU A O 1
ATOM 5789 N N . ARG A 1 743 ? 9.250 -2.475 32.788 1.00 98.06 743 ARG A N 1
ATOM 5790 C CA . ARG A 1 743 ? 9.602 -3.644 31.969 1.00 98.06 743 ARG A CA 1
ATOM 5791 C C . ARG A 1 743 ? 9.590 -3.330 30.483 1.00 98.06 743 ARG A C 1
ATOM 5793 O O . ARG A 1 743 ? 10.458 -3.798 29.761 1.00 98.06 743 ARG A O 1
ATOM 5800 N N . VAL A 1 744 ? 8.622 -2.543 30.028 1.00 98.25 744 VAL A N 1
ATOM 5801 C CA . VAL A 1 744 ? 8.441 -2.214 28.612 1.00 98.25 744 VAL A CA 1
ATOM 5802 C C . VAL A 1 744 ? 8.395 -0.702 28.464 1.00 98.25 744 VAL A C 1
ATOM 5804 O O . VAL A 1 744 ? 7.530 -0.052 29.058 1.00 98.25 744 VAL A O 1
ATOM 5807 N N . LEU A 1 745 ? 9.332 -0.166 27.683 1.00 97.81 745 LEU A N 1
ATOM 5808 C CA . LEU A 1 745 ? 9.384 1.237 27.295 1.00 97.81 745 LEU A CA 1
ATOM 5809 C C . LEU A 1 745 ? 9.373 1.350 25.767 1.00 97.81 745 LEU A C 1
ATOM 5811 O O . LEU A 1 745 ? 10.365 1.033 25.104 1.00 97.81 745 LEU A O 1
ATOM 5815 N N . GLU A 1 746 ? 8.255 1.829 25.225 1.00 98.06 746 GLU A N 1
ATOM 5816 C CA . GLU A 1 746 ? 8.036 1.984 23.787 1.00 98.06 746 GLU A CA 1
ATOM 5817 C C . GLU A 1 746 ? 7.765 3.448 23.438 1.00 98.06 746 GLU A C 1
ATOM 5819 O O . GLU A 1 746 ? 6.720 4.007 23.764 1.00 98.06 746 GLU A O 1
ATOM 5824 N N . LEU A 1 747 ? 8.729 4.082 22.769 1.00 97.56 747 LEU A N 1
ATOM 5825 C CA . LEU A 1 747 ? 8.665 5.488 22.350 1.00 97.56 747 LEU A CA 1
ATOM 5826 C C . LEU A 1 747 ? 8.971 5.659 20.849 1.00 97.56 747 LEU A C 1
ATOM 5828 O O . LEU A 1 747 ? 9.290 6.754 20.384 1.00 97.56 747 LEU A O 1
ATOM 5832 N N . HIS A 1 748 ? 8.937 4.571 20.082 1.00 96.44 748 HIS A N 1
ATOM 5833 C CA . HIS A 1 748 ? 9.320 4.549 18.674 1.00 96.44 748 HIS A CA 1
ATOM 5834 C C . HIS A 1 748 ? 8.347 5.321 17.765 1.00 96.44 748 HIS A C 1
ATOM 5836 O O . HIS A 1 748 ? 7.175 5.456 18.099 1.00 96.44 748 HIS A O 1
ATOM 5842 N N . VAL A 1 749 ? 8.809 5.786 16.596 1.00 95.88 749 VAL A N 1
ATOM 5843 C CA . VAL A 1 749 ? 8.011 6.570 15.623 1.00 95.88 749 VAL A CA 1
ATOM 5844 C C . VAL A 1 749 ? 7.420 7.824 16.287 1.00 95.88 749 VAL A C 1
ATOM 5846 O O . VAL A 1 749 ? 6.213 7.947 16.480 1.00 95.88 749 VAL A O 1
ATOM 5849 N N . ASN A 1 750 ? 8.316 8.723 16.689 1.00 96.50 750 ASN A N 1
ATOM 5850 C CA . ASN A 1 750 ? 8.041 10.048 17.249 1.00 96.50 750 ASN A CA 1
ATOM 5851 C C . ASN A 1 750 ? 9.141 11.027 16.776 1.00 96.50 750 ASN A C 1
ATOM 5853 O O . ASN A 1 750 ? 10.035 10.651 16.016 1.00 96.50 750 ASN A O 1
ATOM 5857 N N . ASP A 1 751 ? 9.104 12.268 17.260 1.00 96.38 751 ASP A N 1
ATOM 5858 C CA . ASP A 1 751 ? 10.101 13.313 16.998 1.00 96.38 751 ASP A CA 1
ATOM 5859 C C . ASP A 1 751 ? 10.988 13.579 18.236 1.00 96.38 751 ASP A C 1
ATOM 5861 O O . ASP A 1 751 ? 11.422 14.708 18.488 1.00 96.38 751 ASP A O 1
ATOM 5865 N N . LEU A 1 752 ? 11.256 12.548 19.051 1.00 96.81 752 LEU A N 1
ATOM 5866 C CA . LEU A 1 752 ? 12.081 12.688 20.255 1.00 96.81 752 LEU A CA 1
ATOM 5867 C C . LEU A 1 752 ? 13.531 13.005 19.888 1.00 96.81 752 LEU A C 1
ATOM 5869 O O . LEU A 1 752 ? 14.062 12.503 18.897 1.00 96.81 752 LEU A O 1
ATOM 5873 N N . SER A 1 753 ? 14.182 13.817 20.711 1.00 94.62 753 SER A N 1
ATOM 5874 C CA . SER A 1 753 ? 15.553 14.305 20.532 1.00 94.62 753 SER A CA 1
ATOM 5875 C C . SER A 1 753 ? 16.392 14.063 21.793 1.00 94.62 753 SER A C 1
ATOM 5877 O O . SER A 1 753 ? 15.890 13.531 22.775 1.00 94.62 753 SER A O 1
ATOM 5879 N N . CYS A 1 754 ? 17.651 14.512 21.810 1.00 93.25 754 CYS A N 1
ATOM 5880 C CA . CYS A 1 754 ? 18.585 14.337 22.937 1.00 93.25 754 CYS A CA 1
ATOM 5881 C C . CYS A 1 754 ? 19.036 12.876 23.149 1.00 93.25 754 CYS A C 1
ATOM 5883 O O . CYS A 1 75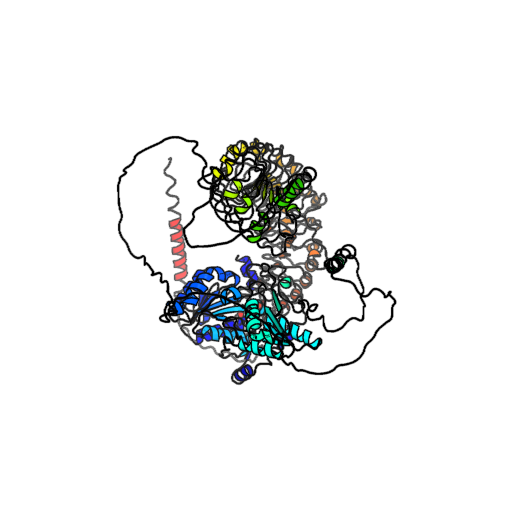4 ? 18.602 11.961 22.448 1.00 93.25 754 CYS A O 1
ATOM 5885 N N . GLY A 1 755 ? 19.977 12.681 24.078 1.00 92.81 755 GLY A N 1
ATOM 5886 C CA . GLY A 1 755 ? 20.530 11.369 24.410 1.00 92.81 755 GLY A CA 1
ATOM 5887 C C . GLY A 1 755 ? 19.733 10.605 25.458 1.00 92.81 755 GLY A C 1
ATOM 5888 O O . GLY A 1 755 ? 18.795 11.124 26.061 1.00 92.81 755 GLY A O 1
ATOM 5889 N N . LEU A 1 756 ? 20.127 9.348 25.662 1.00 95.00 756 LEU A N 1
ATOM 5890 C CA . LEU A 1 756 ? 19.602 8.524 26.747 1.00 95.00 756 LEU A CA 1
ATOM 5891 C C . LEU A 1 756 ? 20.103 9.033 28.110 1.00 95.00 756 LEU A C 1
ATOM 5893 O O . LEU A 1 756 ? 21.263 9.442 28.198 1.00 95.00 756 LEU A O 1
ATOM 5897 N N . PRO A 1 757 ? 19.285 8.945 29.175 1.00 93.25 757 PRO A N 1
ATOM 5898 C CA . PRO A 1 757 ? 19.726 9.232 30.538 1.00 93.25 757 PRO A CA 1
ATOM 5899 C C . PRO A 1 757 ? 20.958 8.407 30.924 1.00 93.25 757 PRO A C 1
ATOM 5901 O O . PRO A 1 757 ? 21.015 7.205 30.657 1.00 93.25 757 PRO A O 1
ATOM 5904 N N . THR A 1 758 ? 21.934 9.027 31.588 1.00 91.44 758 THR A N 1
ATOM 5905 C CA . THR A 1 758 ? 23.195 8.364 31.967 1.00 91.44 758 THR A CA 1
ATOM 5906 C C . THR A 1 758 ? 22.976 7.191 32.919 1.00 91.44 758 THR A C 1
ATOM 5908 O O . THR A 1 758 ? 23.634 6.163 32.784 1.00 91.44 758 THR A O 1
ATOM 5911 N N . ASP A 1 759 ? 21.996 7.308 33.817 1.00 93.00 759 ASP A N 1
ATOM 5912 C CA . ASP A 1 759 ? 21.672 6.309 34.841 1.00 93.00 759 ASP A CA 1
ATOM 5913 C C . ASP A 1 759 ? 20.594 5.304 34.394 1.00 93.00 759 ASP A C 1
ATOM 5915 O O . ASP A 1 759 ? 19.931 4.680 35.223 1.00 93.00 759 ASP A O 1
ATOM 5919 N N . ILE A 1 760 ? 20.393 5.121 33.081 1.00 94.69 760 ILE A N 1
ATOM 5920 C CA . ILE A 1 760 ? 19.370 4.207 32.537 1.00 94.69 760 ILE A CA 1
ATOM 5921 C C . ILE A 1 760 ? 19.510 2.765 33.065 1.00 94.69 760 ILE A C 1
ATOM 5923 O O . ILE A 1 760 ? 18.511 2.056 33.181 1.00 94.69 760 ILE A O 1
ATOM 5927 N N . GLY A 1 761 ? 20.721 2.362 33.472 1.00 91.69 761 G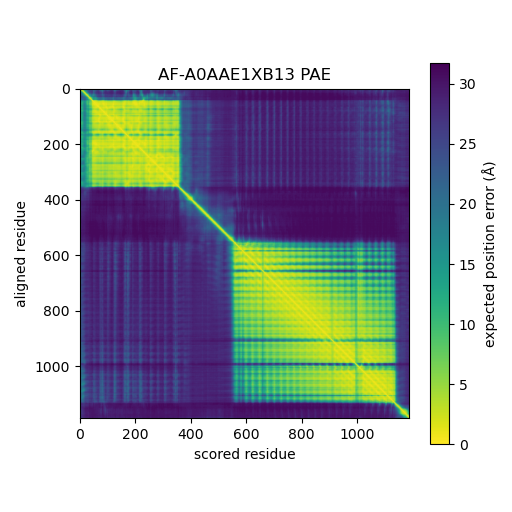LY A N 1
ATOM 5928 C CA . GLY A 1 761 ? 21.007 1.068 34.101 1.00 91.69 761 GLY A CA 1
ATOM 5929 C C . GLY A 1 761 ? 20.252 0.801 35.407 1.00 91.69 761 GLY A C 1
ATOM 5930 O O . GLY A 1 761 ? 20.073 -0.355 35.789 1.00 91.69 761 GLY A O 1
ATOM 5931 N N . LEU A 1 762 ? 19.732 1.841 36.073 1.00 93.56 762 LEU A N 1
ATOM 5932 C CA . LEU A 1 762 ? 18.872 1.694 37.254 1.00 93.56 762 LEU A CA 1
ATOM 5933 C C . LEU A 1 762 ? 17.530 1.010 36.931 1.00 93.56 762 LEU A C 1
ATOM 5935 O O . LEU A 1 762 ? 16.894 0.443 37.826 1.00 93.56 762 LEU A O 1
ATOM 5939 N N . LEU A 1 763 ? 17.117 0.988 35.659 1.00 94.25 763 LEU A N 1
ATOM 5940 C CA . LEU A 1 763 ? 15.956 0.241 35.168 1.00 94.25 763 LEU A CA 1
ATOM 5941 C C . LEU A 1 763 ? 16.280 -1.257 35.026 1.00 94.25 763 LEU A C 1
ATOM 5943 O O . LEU A 1 763 ? 16.162 -1.855 33.960 1.00 94.25 763 LEU A O 1
ATOM 5947 N N . SER A 1 764 ? 16.692 -1.886 36.124 1.00 90.81 764 SER A N 1
ATOM 5948 C CA . SER A 1 764 ? 17.131 -3.291 36.163 1.00 90.81 764 SER A CA 1
ATOM 5949 C C . SER A 1 764 ? 16.050 -4.304 35.753 1.00 90.81 764 SER A C 1
ATOM 5951 O O . SER A 1 764 ? 16.370 -5.409 35.314 1.00 90.81 764 SER A O 1
ATOM 5953 N N . ASN A 1 765 ? 14.767 -3.934 35.854 1.00 95.88 765 ASN A N 1
ATOM 5954 C CA . ASN A 1 765 ? 13.641 -4.763 35.422 1.00 95.88 765 ASN A CA 1
ATOM 5955 C C . ASN A 1 765 ? 13.285 -4.615 33.936 1.00 95.88 765 ASN A C 1
ATOM 5957 O O . ASN A 1 765 ? 12.377 -5.311 33.483 1.00 95.88 765 ASN A O 1
ATOM 5961 N N . LEU A 1 766 ? 13.971 -3.743 33.190 1.00 97.75 766 LEU A N 1
ATOM 5962 C CA . LEU A 1 766 ? 13.637 -3.449 31.802 1.00 97.75 766 LEU A CA 1
ATOM 5963 C C . LEU A 1 766 ? 13.868 -4.681 30.919 1.00 97.75 766 LEU A C 1
ATOM 5965 O O . LEU A 1 766 ? 14.974 -5.205 30.826 1.00 97.75 766 LEU A O 1
ATOM 5969 N N . GLU A 1 767 ? 12.800 -5.140 30.275 1.00 98.00 767 GLU A N 1
ATOM 5970 C CA . GLU A 1 767 ? 12.765 -6.283 29.362 1.00 98.00 767 GLU A CA 1
ATOM 5971 C C . GLU A 1 767 ? 12.795 -5.817 27.898 1.00 98.00 767 GLU A C 1
ATOM 5973 O O . GLU A 1 767 ? 13.378 -6.495 27.049 1.00 98.00 767 GLU A O 1
ATOM 5978 N N . GLN A 1 768 ? 12.192 -4.665 27.586 1.00 98.00 768 GLN A N 1
ATOM 5979 C CA . GLN A 1 768 ? 12.122 -4.116 26.232 1.00 98.00 768 GLN A CA 1
ATOM 5980 C C . GLN A 1 768 ? 12.361 -2.607 26.216 1.00 98.00 768 GLN A C 1
ATOM 5982 O O . GLN A 1 768 ? 11.690 -1.854 26.927 1.00 98.00 768 GLN A O 1
ATOM 5987 N N . LEU A 1 769 ? 13.277 -2.176 25.348 1.00 98.00 769 LEU A N 1
ATOM 5988 C CA . LEU A 1 769 ? 13.546 -0.775 25.051 1.00 98.00 769 LEU A CA 1
ATOM 5989 C C . LEU A 1 769 ? 13.425 -0.539 23.544 1.00 98.00 769 LEU A C 1
ATOM 5991 O O . LEU A 1 769 ? 14.293 -0.955 22.772 1.00 98.00 769 LEU A O 1
ATOM 5995 N N . GLN A 1 770 ? 12.352 0.131 23.123 1.00 97.50 770 GLN A N 1
ATOM 5996 C CA . GLN A 1 770 ? 12.066 0.390 21.712 1.00 97.50 770 GLN A CA 1
ATOM 5997 C C . GLN A 1 770 ? 11.951 1.892 21.444 1.00 97.50 770 GLN A C 1
ATOM 5999 O O . GLN A 1 770 ? 10.945 2.525 21.759 1.00 97.50 770 GLN A O 1
ATOM 6004 N N . LEU A 1 771 ? 12.990 2.462 20.836 1.00 97.50 771 LEU A N 1
ATOM 6005 C CA . LEU A 1 771 ? 13.135 3.900 20.574 1.00 97.50 771 LEU A CA 1
ATOM 6006 C C . LEU A 1 771 ? 13.368 4.214 19.090 1.00 97.50 771 LEU A C 1
ATOM 6008 O O . LEU A 1 771 ? 13.772 5.322 18.732 1.00 97.50 771 LEU A O 1
ATOM 6012 N N . HIS A 1 772 ? 13.163 3.236 18.211 1.00 95.25 772 HIS A N 1
ATOM 6013 C CA . HIS A 1 772 ? 13.486 3.374 16.799 1.00 95.25 772 HIS A CA 1
ATOM 6014 C C . HIS A 1 772 ? 12.668 4.457 16.080 1.00 95.25 772 HIS A C 1
ATOM 6016 O O . HIS A 1 772 ? 11.515 4.697 16.415 1.00 95.25 772 HIS A O 1
ATOM 6022 N N . THR A 1 773 ? 13.216 5.034 15.007 1.00 95.19 773 THR A N 1
ATOM 6023 C CA . THR A 1 773 ? 12.548 6.075 14.198 1.00 95.19 773 THR A CA 1
ATOM 6024 C C . THR A 1 773 ? 12.211 7.303 15.047 1.00 95.19 773 THR A C 1
ATOM 6026 O O . THR A 1 773 ? 11.049 7.588 15.313 1.00 95.19 773 THR A O 1
ATOM 6029 N N . ASN A 1 774 ? 13.264 7.977 15.506 1.00 97.12 774 ASN A N 1
ATOM 6030 C CA . ASN A 1 774 ? 13.240 9.239 16.246 1.00 97.12 774 ASN A CA 1
ATOM 6031 C C . ASN A 1 774 ? 14.444 10.102 15.800 1.00 97.12 774 ASN A C 1
ATOM 6033 O O . ASN A 1 774 ? 15.150 9.776 14.842 1.00 97.12 774 ASN A O 1
ATOM 6037 N N . THR A 1 775 ? 14.705 11.210 16.495 1.00 96.81 775 THR A N 1
ATOM 6038 C CA . THR A 1 775 ? 15.884 12.073 16.294 1.00 96.81 775 THR A CA 1
ATOM 6039 C C . THR A 1 775 ? 16.869 12.038 17.473 1.00 96.81 775 THR A C 1
ATOM 6041 O O . THR A 1 775 ? 17.661 12.970 17.649 1.00 96.81 775 THR A O 1
ATOM 6044 N N . LEU A 1 776 ? 16.844 10.966 18.277 1.00 96.81 776 LEU A N 1
ATOM 6045 C CA . LEU A 1 776 ? 17.713 10.790 19.448 1.00 96.81 776 LEU A CA 1
ATOM 6046 C C . LEU A 1 776 ? 19.185 10.777 19.033 1.00 96.81 776 LEU A C 1
ATOM 6048 O O . LEU A 1 776 ? 19.526 10.273 17.963 1.00 96.81 776 LEU A O 1
ATOM 6052 N N . ASN A 1 777 ? 20.061 11.341 19.859 1.00 96.25 777 ASN A N 1
ATOM 6053 C CA . ASN A 1 777 ? 21.470 11.550 19.522 1.00 96.25 777 ASN A CA 1
ATOM 6054 C C . ASN A 1 777 ? 22.411 11.249 20.701 1.00 96.25 777 ASN A C 1
ATOM 6056 O O . ASN A 1 777 ? 21.988 10.754 21.739 1.00 96.25 777 ASN A O 1
ATOM 6060 N N . GLY A 1 778 ? 23.706 11.525 20.536 1.00 94.19 778 GLY A N 1
ATOM 6061 C CA . GLY A 1 778 ? 24.719 11.230 21.555 1.00 94.19 778 GLY A CA 1
ATOM 6062 C C . GLY A 1 778 ? 25.168 9.766 21.546 1.00 94.19 778 GLY A C 1
ATOM 6063 O O . GLY A 1 778 ? 24.799 8.999 20.656 1.00 94.19 778 GLY A O 1
ATOM 6064 N N . SER A 1 779 ? 26.011 9.385 22.505 1.00 94.94 779 SER A N 1
ATOM 6065 C CA . SER A 1 779 ? 26.467 8.002 22.673 1.00 94.94 779 SER A CA 1
ATOM 6066 C C . SER A 1 779 ? 25.515 7.190 23.547 1.00 94.94 779 SER A C 1
ATOM 6068 O O . SER A 1 779 ? 24.805 7.736 24.394 1.00 94.94 779 SER A O 1
ATOM 6070 N N . LEU A 1 780 ? 25.507 5.868 23.359 1.00 95.50 780 LEU A N 1
ATOM 6071 C CA . LEU A 1 780 ? 24.808 4.978 24.284 1.00 95.50 780 LEU A CA 1
ATOM 6072 C C . LEU A 1 780 ? 25.564 4.942 25.624 1.00 95.50 780 LEU A C 1
ATOM 6074 O O . LEU A 1 780 ? 26.771 4.691 25.622 1.00 95.50 780 LEU A O 1
ATOM 6078 N N . PRO A 1 781 ? 24.894 5.190 26.762 1.00 94.19 781 PRO A N 1
ATOM 6079 C CA . PRO A 1 781 ? 25.544 5.186 28.065 1.00 94.19 781 PRO A CA 1
ATOM 6080 C C . PRO A 1 781 ? 25.921 3.745 28.458 1.00 94.19 781 PRO A C 1
ATOM 6082 O O . PRO A 1 781 ? 25.051 2.871 28.402 1.00 94.19 781 PRO A O 1
ATOM 6085 N N . PRO A 1 782 ? 27.166 3.465 28.902 1.00 93.94 782 PRO A N 1
ATOM 6086 C CA . PRO A 1 782 ? 27.570 2.124 29.337 1.00 93.94 782 PRO A CA 1
ATOM 6087 C C . PRO A 1 782 ? 26.648 1.475 30.389 1.00 93.94 782 PRO A C 1
ATOM 6089 O O . PRO A 1 782 ? 26.395 0.277 30.257 1.00 93.94 782 PRO A O 1
ATOM 6092 N N . PRO A 1 783 ? 26.054 2.218 31.353 1.00 94.81 783 PRO A N 1
ATOM 6093 C CA . PRO A 1 783 ? 25.053 1.669 32.273 1.00 94.81 783 PRO A CA 1
ATOM 6094 C C . PRO A 1 783 ? 23.834 1.014 31.610 1.00 94.81 783 PRO A C 1
ATOM 6096 O O . PRO A 1 783 ? 23.175 0.195 32.239 1.00 94.81 783 PRO A O 1
ATOM 6099 N N . LEU A 1 784 ? 23.527 1.292 30.336 1.00 95.31 784 LEU A N 1
ATOM 6100 C CA . LEU A 1 784 ? 22.489 0.557 29.599 1.00 95.31 784 LEU A CA 1
ATOM 6101 C C . LEU A 1 784 ? 22.750 -0.957 29.581 1.00 95.31 784 LEU A C 1
ATOM 6103 O O . LEU A 1 784 ? 21.810 -1.750 29.563 1.00 95.31 784 LEU A O 1
ATOM 6107 N N . MET A 1 785 ? 24.020 -1.363 29.621 1.00 94.19 785 MET A N 1
ATOM 6108 C CA . MET A 1 785 ? 24.416 -2.770 29.658 1.00 94.19 785 MET A CA 1
ATOM 6109 C C . MET A 1 785 ? 24.121 -3.441 31.011 1.00 94.19 785 MET A C 1
ATOM 6111 O O . MET A 1 785 ? 24.164 -4.667 31.109 1.00 94.19 785 MET A O 1
ATOM 6115 N N . ASP A 1 786 ? 23.777 -2.672 32.048 1.00 93.19 786 ASP A N 1
ATOM 6116 C CA . ASP A 1 786 ? 23.390 -3.195 33.362 1.00 93.19 786 ASP A CA 1
ATOM 6117 C C . ASP A 1 786 ? 21.896 -3.575 33.442 1.00 93.19 786 ASP A C 1
ATOM 6119 O O . ASP A 1 786 ? 21.464 -4.219 34.403 1.00 93.19 786 ASP A O 1
ATOM 6123 N N . CYS A 1 787 ? 21.104 -3.281 32.402 1.00 95.12 787 CYS A N 1
ATOM 6124 C CA . CYS A 1 787 ? 19.724 -3.755 32.247 1.00 95.12 787 CYS A CA 1
ATOM 6125 C C . CYS A 1 787 ? 19.680 -5.258 31.894 1.00 95.12 787 CYS A C 1
ATOM 6127 O O . CYS A 1 787 ? 19.265 -5.656 30.810 1.00 95.12 787 CYS A O 1
ATOM 6129 N N . THR A 1 788 ? 20.105 -6.128 32.811 1.00 94.12 788 THR A N 1
ATOM 6130 C CA . THR A 1 788 ? 20.305 -7.578 32.571 1.00 94.12 788 THR A CA 1
ATOM 6131 C C . THR A 1 788 ? 19.050 -8.365 32.160 1.00 94.12 788 THR A C 1
ATOM 6133 O O . THR A 1 788 ? 19.162 -9.468 31.615 1.00 94.12 788 THR A O 1
ATOM 6136 N N . ASN A 1 789 ? 17.852 -7.814 32.382 1.00 96.12 789 ASN A N 1
ATOM 6137 C CA . ASN A 1 789 ? 16.586 -8.407 31.944 1.00 96.12 789 ASN A CA 1
ATOM 6138 C C . ASN A 1 789 ? 16.238 -8.119 30.479 1.00 96.12 789 ASN A C 1
ATOM 6140 O O . ASN A 1 789 ? 15.268 -8.689 29.978 1.00 96.12 789 ASN A O 1
ATOM 6144 N N . LEU A 1 790 ? 17.019 -7.281 29.793 1.00 97.00 790 LEU A N 1
ATOM 6145 C CA . LEU A 1 790 ? 16.713 -6.826 28.448 1.00 97.00 790 LEU A CA 1
ATOM 6146 C C . LEU A 1 790 ? 16.703 -7.999 27.463 1.00 97.00 790 LEU A C 1
ATOM 6148 O O . LEU A 1 790 ? 17.678 -8.733 27.312 1.00 97.00 790 LEU A O 1
ATOM 6152 N N . THR A 1 791 ? 15.575 -8.151 26.781 1.00 96.50 791 THR A N 1
ATOM 6153 C CA . THR A 1 791 ? 15.342 -9.124 25.707 1.00 96.50 791 THR A CA 1
ATOM 6154 C C . THR A 1 791 ? 15.362 -8.453 24.340 1.00 96.50 791 THR A C 1
ATOM 6156 O O . THR A 1 791 ? 15.792 -9.059 23.361 1.00 96.50 791 THR A O 1
ATOM 6159 N N . THR A 1 792 ? 14.933 -7.191 24.273 1.00 96.50 792 THR A N 1
ATOM 6160 C CA . THR A 1 792 ? 14.736 -6.455 23.024 1.00 96.50 792 THR A CA 1
ATOM 6161 C C . THR A 1 792 ? 15.285 -5.038 23.155 1.00 96.50 792 THR A C 1
ATOM 6163 O O . THR A 1 792 ? 14.835 -4.276 24.011 1.00 96.50 792 THR A O 1
ATOM 6166 N N . LEU A 1 793 ? 16.238 -4.685 22.289 1.00 97.44 793 LEU A N 1
ATOM 6167 C CA . LEU A 1 793 ? 16.843 -3.356 22.196 1.00 97.44 793 LEU A CA 1
ATOM 6168 C C . LEU A 1 793 ? 16.745 -2.839 20.758 1.00 97.44 793 LEU A C 1
ATOM 6170 O O . LEU A 1 793 ? 17.532 -3.243 19.904 1.00 97.44 793 LEU A O 1
ATOM 6174 N N . LEU A 1 794 ? 15.791 -1.947 20.483 1.00 96.81 794 LEU A N 1
ATOM 6175 C CA . LEU A 1 794 ? 15.530 -1.429 19.135 1.00 96.81 794 LEU A CA 1
ATOM 6176 C C . LEU A 1 794 ? 15.723 0.088 19.085 1.00 96.81 794 LEU A C 1
ATOM 6178 O O . LEU A 1 794 ? 14.847 0.851 19.488 1.00 96.81 794 LEU A O 1
ATOM 6182 N N . LEU A 1 795 ? 16.855 0.529 18.546 1.00 97.31 795 LEU A N 1
ATOM 6183 C CA . LEU A 1 795 ? 17.274 1.931 18.460 1.00 97.31 795 LEU A CA 1
ATOM 6184 C C . LEU A 1 795 ? 17.447 2.423 17.013 1.00 97.31 795 LEU A C 1
ATOM 6186 O O . LEU A 1 795 ? 17.975 3.517 16.797 1.00 97.31 795 LEU A O 1
ATOM 6190 N N . ARG A 1 796 ? 17.020 1.638 16.014 1.00 95.19 796 ARG A N 1
ATOM 6191 C CA . ARG A 1 796 ? 17.251 1.960 14.597 1.00 95.19 796 ARG A CA 1
ATOM 6192 C C . ARG A 1 796 ? 16.692 3.313 14.157 1.00 95.19 796 ARG A C 1
ATOM 6194 O O . ARG A 1 796 ? 15.710 3.770 14.733 1.00 95.19 796 ARG A O 1
ATOM 6201 N N . ASN A 1 797 ? 17.198 3.877 13.062 1.00 95.31 797 ASN A N 1
ATOM 6202 C CA . ASN A 1 797 ? 16.725 5.152 12.499 1.00 95.31 797 ASN A CA 1
ATOM 6203 C C . ASN A 1 797 ? 16.739 6.270 13.560 1.00 95.31 797 ASN A C 1
ATOM 6205 O O . ASN A 1 797 ? 15.689 6.804 13.921 1.00 95.31 797 ASN A O 1
ATOM 6209 N N . ASN A 1 798 ? 17.922 6.566 14.088 1.00 97.56 798 ASN A N 1
ATOM 6210 C CA . ASN A 1 798 ? 18.188 7.662 15.021 1.00 97.56 798 ASN A CA 1
ATOM 6211 C C . ASN A 1 798 ? 19.517 8.335 14.624 1.00 97.56 798 ASN A C 1
ATOM 6213 O O . ASN A 1 798 ? 20.026 8.139 13.521 1.00 97.56 798 ASN A O 1
ATOM 6217 N N . ARG A 1 799 ? 20.075 9.172 15.499 1.00 97.06 799 ARG A N 1
ATOM 6218 C CA . ARG A 1 799 ? 21.369 9.850 15.332 1.00 97.06 799 ARG A CA 1
ATOM 6219 C C . ARG A 1 799 ? 22.359 9.461 16.436 1.00 97.06 799 ARG A C 1
ATOM 6221 O O . ARG A 1 799 ? 23.216 10.272 16.795 1.00 97.06 799 ARG A O 1
ATOM 6228 N N . PHE A 1 800 ? 22.221 8.267 17.019 1.00 97.62 800 PHE A N 1
ATOM 6229 C CA . PHE A 1 800 ? 23.169 7.783 18.023 1.00 97.62 800 PHE A CA 1
ATOM 6230 C C . PHE A 1 800 ? 24.549 7.581 17.399 1.00 97.62 800 PHE A C 1
ATOM 6232 O O . PHE A 1 800 ? 24.653 7.184 16.244 1.00 97.62 800 PHE A O 1
ATOM 6239 N N . GLY A 1 801 ? 25.607 7.847 18.156 1.00 96.00 801 GLY A N 1
ATOM 6240 C CA . GLY A 1 801 ? 26.982 7.664 17.703 1.00 96.00 801 GLY A CA 1
ATOM 6241 C C . GLY A 1 801 ? 27.903 7.166 18.809 1.00 96.00 801 GLY A C 1
ATOM 6242 O O . GLY A 1 801 ? 27.461 6.584 19.798 1.00 96.00 801 GLY A O 1
ATOM 6243 N N . GLY A 1 802 ? 29.200 7.411 18.641 1.00 95.25 802 GLY A N 1
ATOM 6244 C CA . GLY A 1 802 ? 30.236 6.890 19.531 1.00 95.25 802 GLY A CA 1
ATOM 6245 C C . GLY A 1 802 ? 30.709 5.491 19.133 1.00 95.25 802 GLY A C 1
ATOM 6246 O O . GLY A 1 802 ? 30.183 4.868 18.207 1.00 95.25 802 GLY A O 1
ATOM 6247 N N . GLU A 1 803 ? 31.749 5.021 19.818 1.00 95.25 803 GLU A N 1
ATOM 6248 C CA . GLU A 1 803 ? 32.345 3.715 19.548 1.00 95.25 803 GLU A CA 1
ATOM 6249 C C . GLU A 1 803 ? 31.494 2.590 20.132 1.00 95.25 803 GLU A C 1
ATOM 6251 O O . GLU A 1 803 ? 31.377 2.459 21.352 1.00 95.25 803 GLU A O 1
ATOM 6256 N N . ILE A 1 804 ? 30.945 1.727 19.275 1.00 94.69 804 ILE A N 1
ATOM 6257 C CA . ILE A 1 804 ? 30.154 0.571 19.726 1.00 94.69 804 ILE A CA 1
ATOM 6258 C C . ILE A 1 804 ? 31.000 -0.427 20.537 1.00 94.69 804 ILE A C 1
ATOM 6260 O O . ILE A 1 804 ? 30.478 -1.110 21.415 1.00 94.69 804 ILE A O 1
ATOM 6264 N N . SER A 1 805 ? 32.316 -0.463 20.299 1.00 91.06 805 SER A N 1
ATOM 6265 C CA . SER A 1 805 ? 33.286 -1.275 21.043 1.00 91.06 805 SER A CA 1
ATOM 6266 C C . SER A 1 805 ? 33.429 -0.882 22.514 1.00 91.06 805 SER A C 1
ATOM 6268 O O . SER A 1 805 ? 33.947 -1.673 23.296 1.00 91.06 805 SER A O 1
ATOM 6270 N N . SER A 1 806 ? 32.959 0.307 22.906 1.00 91.62 806 SER A N 1
ATOM 6271 C CA . SER A 1 806 ? 32.940 0.736 24.310 1.00 91.62 806 SER A CA 1
ATOM 6272 C C . SER A 1 806 ? 31.858 0.043 25.151 1.00 91.62 806 SER A C 1
ATOM 6274 O O . SER A 1 806 ? 31.892 0.122 26.379 1.00 91.62 806 SER A O 1
ATOM 6276 N N . LEU A 1 807 ? 30.898 -0.635 24.512 1.00 93.06 807 LEU A N 1
ATOM 6277 C CA . LEU A 1 807 ? 29.782 -1.300 25.177 1.00 93.06 807 LEU A CA 1
ATOM 6278 C C . LEU A 1 807 ? 30.106 -2.769 25.477 1.00 93.06 807 LEU A C 1
ATOM 6280 O O . LEU A 1 807 ? 30.505 -3.540 24.600 1.00 93.06 807 LEU A O 1
ATOM 6284 N N . ASP A 1 808 ? 29.869 -3.180 26.722 1.00 94.44 808 ASP A N 1
ATOM 6285 C CA . ASP A 1 808 ? 30.017 -4.569 27.150 1.00 94.44 808 ASP A CA 1
ATOM 6286 C C . ASP A 1 808 ? 28.667 -5.299 27.179 1.00 94.44 808 ASP A C 1
ATOM 6288 O O . ASP A 1 808 ? 27.940 -5.279 28.170 1.00 94.44 808 ASP A O 1
ATOM 6292 N N . PHE A 1 809 ? 28.348 -5.998 26.091 1.00 94.19 809 PHE A N 1
ATOM 6293 C CA . PHE A 1 809 ? 27.128 -6.795 25.971 1.00 94.19 809 PHE A CA 1
ATOM 6294 C C . PHE A 1 809 ? 27.149 -8.083 26.816 1.00 94.19 809 PHE A C 1
ATOM 6296 O O . PHE A 1 809 ? 26.125 -8.762 26.916 1.00 94.19 809 PHE A O 1
ATOM 6303 N N . SER A 1 810 ? 28.270 -8.428 27.467 1.00 92.50 810 SER A N 1
ATOM 6304 C CA . SER A 1 810 ? 28.435 -9.704 28.178 1.00 92.50 810 SER A CA 1
ATOM 6305 C C . SER A 1 810 ? 27.416 -9.925 29.299 1.00 92.50 810 SER A C 1
ATOM 6307 O O . SER A 1 810 ? 27.063 -11.065 29.602 1.00 92.50 810 SER A O 1
ATOM 6309 N N . LYS A 1 811 ? 26.885 -8.852 29.891 1.00 92.44 811 LYS A N 1
ATOM 6310 C CA . LYS A 1 811 ? 25.877 -8.921 30.959 1.00 92.44 811 LYS A CA 1
ATOM 6311 C C . LYS A 1 811 ? 24.465 -9.221 30.442 1.00 92.44 811 LYS A C 1
ATOM 6313 O O . LYS A 1 811 ? 23.632 -9.737 31.188 1.00 92.44 811 LYS A O 1
ATOM 6318 N N . LEU A 1 812 ? 24.183 -8.952 29.166 1.00 94.00 812 LEU A N 1
ATOM 6319 C CA . LEU A 1 812 ? 22.848 -9.049 28.568 1.00 94.00 812 LEU A CA 1
ATOM 6320 C C . LEU A 1 812 ? 22.540 -10.475 28.077 1.00 94.00 812 LEU A C 1
ATOM 6322 O O . LEU A 1 812 ? 22.288 -10.730 26.901 1.00 94.00 812 LEU A O 1
ATOM 6326 N N . GLN A 1 813 ? 22.550 -11.438 29.000 1.00 92.69 813 GLN A N 1
ATOM 6327 C CA . GLN A 1 813 ? 22.384 -12.869 28.697 1.00 92.69 813 GLN A CA 1
ATOM 6328 C C . GLN A 1 813 ? 20.987 -13.243 28.167 1.00 92.69 813 GLN A C 1
ATOM 6330 O O . GLN A 1 813 ? 20.822 -14.288 27.530 1.00 92.69 813 GLN A O 1
ATOM 6335 N N . ARG A 1 814 ? 19.980 -12.396 28.415 1.00 95.06 814 ARG A N 1
ATOM 6336 C CA . ARG A 1 814 ? 18.592 -12.564 27.950 1.00 95.06 814 ARG A CA 1
ATOM 6337 C C . ARG A 1 814 ? 18.302 -11.875 26.618 1.00 95.06 814 ARG A C 1
ATOM 6339 O O . ARG A 1 814 ? 17.206 -12.057 26.094 1.00 95.06 814 ARG A O 1
ATOM 6346 N N . LEU A 1 815 ? 19.258 -11.124 26.072 1.00 95.69 815 LEU A N 1
ATOM 6347 C CA . LEU A 1 815 ? 19.057 -10.344 24.858 1.00 95.69 815 LEU A CA 1
ATOM 6348 C C . LEU A 1 815 ? 18.805 -11.271 23.670 1.00 95.69 815 LEU A C 1
ATOM 6350 O O . LEU A 1 815 ? 19.627 -12.129 23.359 1.00 95.69 815 LEU A O 1
ATOM 6354 N N . GLN A 1 816 ? 17.660 -11.088 23.021 1.00 95.25 816 GLN A N 1
ATOM 6355 C CA . GLN A 1 816 ? 17.215 -11.849 21.859 1.00 95.25 816 GLN A CA 1
ATOM 6356 C C . GLN A 1 816 ? 17.329 -11.019 20.583 1.00 95.25 816 GLN A C 1
ATOM 6358 O O . GLN A 1 816 ? 17.827 -11.529 19.581 1.00 95.25 816 GLN A O 1
ATOM 6363 N N . ALA A 1 817 ? 16.899 -9.758 20.614 1.00 95.12 817 ALA A N 1
ATOM 6364 C CA . ALA A 1 817 ? 16.903 -8.875 19.454 1.00 95.12 817 ALA A CA 1
ATOM 6365 C C . ALA A 1 817 ? 17.645 -7.570 19.755 1.00 95.12 817 ALA A C 1
ATOM 6367 O O . ALA A 1 817 ? 17.322 -6.867 20.714 1.00 95.12 817 ALA A O 1
ATOM 6368 N N . ILE A 1 818 ? 18.615 -7.241 18.903 1.00 95.69 818 ILE A N 1
ATOM 6369 C CA . ILE A 1 818 ? 19.343 -5.974 18.922 1.00 95.69 818 ILE A CA 1
ATOM 6370 C C . ILE A 1 818 ? 19.286 -5.327 17.541 1.00 95.69 818 ILE A C 1
ATOM 6372 O O . ILE A 1 818 ? 19.693 -5.918 16.540 1.00 95.69 818 ILE A O 1
ATOM 6376 N N . ASP A 1 819 ? 18.780 -4.100 17.492 1.00 96.38 819 ASP A N 1
ATOM 6377 C CA . ASP A 1 819 ? 18.699 -3.309 16.273 1.00 96.38 819 ASP A CA 1
ATOM 6378 C C . ASP A 1 819 ? 19.228 -1.895 16.506 1.00 96.38 819 ASP A C 1
ATOM 6380 O O . ASP A 1 819 ? 18.542 -1.034 17.054 1.00 96.38 819 ASP A O 1
ATOM 6384 N N . LEU A 1 820 ? 20.460 -1.662 16.066 1.00 97.00 820 LEU A N 1
ATOM 6385 C CA . LEU A 1 820 ? 21.151 -0.374 16.117 1.00 97.00 820 LEU A CA 1
ATOM 6386 C C . LEU A 1 820 ? 21.294 0.246 14.718 1.00 97.00 820 LEU A C 1
ATOM 6388 O O . LEU A 1 820 ? 22.118 1.139 14.514 1.00 97.00 820 LEU A O 1
ATOM 6392 N N . GLY A 1 821 ? 20.533 -0.238 13.731 1.00 95.81 821 GLY A N 1
ATOM 6393 C CA . GLY A 1 821 ? 20.740 0.141 12.337 1.00 95.81 821 GLY A CA 1
ATOM 6394 C C . GLY A 1 821 ? 20.385 1.598 12.013 1.00 95.81 821 GLY A C 1
ATOM 6395 O O . GLY A 1 821 ? 19.559 2.202 12.686 1.00 95.81 821 GLY A O 1
ATOM 6396 N N . ASN A 1 822 ? 20.958 2.166 10.954 1.00 95.81 822 ASN A N 1
ATOM 6397 C CA . ASN A 1 822 ? 20.712 3.539 10.502 1.00 95.81 822 ASN A CA 1
ATOM 6398 C C . ASN A 1 822 ? 20.919 4.567 11.628 1.00 95.81 822 ASN A C 1
ATOM 6400 O O . ASN A 1 822 ? 19.980 5.217 12.097 1.00 95.81 822 ASN A O 1
ATOM 6404 N N . ASN A 1 823 ? 22.162 4.617 12.096 1.00 97.81 823 ASN A N 1
ATOM 6405 C CA . ASN A 1 823 ? 22.692 5.518 13.114 1.00 97.81 823 ASN A CA 1
ATOM 6406 C C . ASN A 1 823 ? 24.106 5.967 12.674 1.00 97.81 823 ASN A C 1
ATOM 6408 O O . ASN A 1 823 ? 24.536 5.721 11.548 1.00 97.81 823 ASN A O 1
ATOM 6412 N N . SER A 1 824 ? 24.836 6.635 13.562 1.00 97.12 824 SER A N 1
ATOM 6413 C CA . SER A 1 824 ? 26.195 7.143 13.348 1.00 97.12 824 SER A CA 1
ATOM 6414 C C . SER A 1 824 ? 27.242 6.400 14.197 1.00 97.12 824 SER A C 1
ATOM 6416 O O . SER A 1 824 ? 28.230 7.007 14.619 1.00 97.12 824 SER A O 1
ATOM 6418 N N . PHE A 1 825 ? 27.032 5.115 14.512 1.00 98.00 825 PHE A N 1
ATOM 6419 C CA . PHE A 1 825 ? 27.997 4.333 15.297 1.00 98.00 825 PHE A CA 1
ATOM 6420 C C . PHE A 1 825 ? 29.289 4.083 14.517 1.00 98.00 825 PHE A C 1
ATOM 6422 O O . PHE A 1 825 ? 29.256 3.804 13.318 1.00 98.00 825 PHE A O 1
ATOM 6429 N N . VAL A 1 826 ? 30.420 4.140 15.221 1.00 97.38 826 VAL A N 1
ATOM 6430 C CA . VAL A 1 826 ? 31.769 3.895 14.685 1.00 97.38 826 VAL A CA 1
ATOM 6431 C C . VAL A 1 826 ? 32.474 2.786 15.473 1.00 97.38 826 VAL A C 1
ATOM 6433 O O . VAL A 1 826 ? 31.969 2.310 16.491 1.00 97.38 826 VAL A O 1
ATOM 6436 N N . GLY A 1 827 ? 33.665 2.389 15.023 1.00 95.81 827 GLY A N 1
ATOM 6437 C CA . GLY A 1 827 ? 34.490 1.376 15.685 1.00 95.81 827 GLY A CA 1
ATOM 6438 C C . GLY A 1 827 ? 34.227 -0.042 15.174 1.00 95.81 827 GLY A C 1
ATOM 6439 O O . GLY A 1 827 ? 33.596 -0.239 14.135 1.00 95.81 827 GLY A O 1
ATOM 6440 N N . ARG A 1 828 ? 34.763 -1.040 15.884 1.00 96.56 828 ARG A N 1
ATOM 6441 C CA . ARG A 1 828 ? 34.642 -2.462 15.518 1.00 96.56 828 ARG A CA 1
ATOM 6442 C C . ARG A 1 828 ? 33.426 -3.098 16.180 1.00 96.56 828 ARG A C 1
ATOM 6444 O O . ARG A 1 828 ? 33.036 -2.684 17.269 1.00 96.56 828 ARG A O 1
ATOM 6451 N N . ILE A 1 829 ? 32.872 -4.141 15.560 1.00 96.50 829 ILE A N 1
ATOM 6452 C CA . ILE A 1 829 ? 31.834 -4.973 16.189 1.00 96.50 829 ILE A CA 1
ATOM 6453 C C . ILE A 1 829 ? 32.416 -5.572 17.489 1.00 96.50 829 ILE A C 1
ATOM 6455 O O . ILE A 1 829 ? 33.470 -6.204 17.424 1.00 96.50 829 ILE A O 1
ATOM 6459 N N . PRO A 1 830 ? 31.780 -5.374 18.660 1.00 94.19 830 PRO A N 1
ATOM 6460 C CA . PRO A 1 830 ? 32.342 -5.794 19.940 1.00 94.19 830 PRO A CA 1
ATOM 6461 C C . PRO A 1 830 ? 32.276 -7.311 20.135 1.00 94.19 830 PRO A C 1
ATOM 6463 O O . PRO A 1 830 ? 31.214 -7.918 19.989 1.00 94.19 830 PRO A O 1
ATOM 6466 N N . ASP A 1 831 ? 33.385 -7.909 20.579 1.00 93.62 831 ASP A N 1
ATOM 6467 C CA . ASP A 1 831 ? 33.467 -9.341 20.909 1.00 93.62 831 ASP A CA 1
ATOM 6468 C C . ASP A 1 831 ? 32.485 -9.741 22.025 1.00 93.62 831 ASP A C 1
ATOM 6470 O O . ASP A 1 831 ? 31.990 -10.869 22.056 1.00 93.62 831 ASP A O 1
ATOM 6474 N N . SER A 1 832 ? 32.148 -8.806 22.922 1.00 93.75 832 SER A N 1
ATOM 6475 C CA . SER A 1 832 ? 31.174 -9.015 24.001 1.00 93.75 832 SER A CA 1
ATOM 6476 C C . SER A 1 832 ? 29.783 -9.399 23.479 1.00 93.75 832 SER A C 1
ATOM 6478 O O . SER A 1 832 ? 29.061 -10.126 24.160 1.00 93.75 832 SER A O 1
ATOM 6480 N N . LEU A 1 833 ? 29.424 -9.012 22.246 1.00 92.44 833 LEU A N 1
ATOM 6481 C CA . LEU A 1 833 ? 28.163 -9.401 21.607 1.00 92.44 833 LEU A CA 1
ATOM 6482 C C . LEU A 1 833 ? 28.069 -10.920 21.398 1.00 92.44 833 LEU A C 1
ATOM 6484 O O . LEU A 1 833 ? 26.987 -11.498 21.487 1.00 92.44 833 LEU A O 1
ATOM 6488 N N . CYS A 1 834 ? 29.205 -11.590 21.186 1.00 90.06 834 CYS A N 1
ATOM 6489 C CA . CYS A 1 834 ? 29.272 -13.047 21.072 1.00 90.06 834 CYS A CA 1
ATOM 6490 C C . CYS A 1 834 ? 28.901 -13.766 22.380 1.00 90.06 834 CYS A C 1
ATOM 6492 O O . CYS A 1 834 ? 28.586 -14.955 22.368 1.00 90.06 834 CYS A O 1
ATOM 6494 N N . LEU A 1 835 ? 28.942 -13.067 23.519 1.00 91.12 835 LEU A N 1
ATOM 6495 C CA . LEU A 1 835 ? 28.609 -13.627 24.827 1.00 91.12 835 LEU A CA 1
ATOM 6496 C C . LEU A 1 835 ? 27.099 -13.588 25.114 1.00 91.12 835 LEU A C 1
ATOM 6498 O O . LEU A 1 835 ? 26.650 -14.241 26.059 1.00 91.12 835 LEU A O 1
ATOM 6502 N N . CYS A 1 836 ? 26.302 -12.903 24.287 1.00 90.31 836 CYS A N 1
ATOM 6503 C CA . CYS A 1 836 ? 24.840 -12.932 24.330 1.00 90.31 836 CYS A CA 1
ATOM 6504 C C . CYS A 1 836 ? 24.302 -14.257 23.765 1.00 90.31 836 CYS A C 1
ATOM 6506 O O . CYS A 1 836 ? 23.860 -14.336 22.621 1.00 90.31 836 CYS A O 1
ATOM 6508 N N . ARG A 1 837 ? 24.305 -15.326 24.570 1.00 84.38 837 ARG A N 1
ATOM 6509 C CA . ARG A 1 837 ? 23.929 -16.685 24.116 1.00 84.38 837 ARG A CA 1
ATOM 6510 C C . ARG A 1 837 ? 22.488 -16.809 23.599 1.00 84.38 837 ARG A C 1
ATOM 6512 O O . ARG A 1 837 ? 22.194 -17.711 22.811 1.00 84.38 837 ARG A O 1
ATOM 6519 N N . SER A 1 838 ? 21.603 -15.915 24.034 1.00 91.50 838 SER A N 1
ATOM 6520 C CA . SER A 1 838 ? 20.192 -15.887 23.632 1.00 91.50 838 SER A CA 1
ATOM 6521 C C . SER A 1 838 ? 19.931 -15.070 22.364 1.00 91.50 838 SER A C 1
ATOM 6523 O O . SER A 1 838 ? 18.784 -15.018 21.924 1.00 91.50 838 SER A O 1
ATOM 6525 N N . VAL A 1 839 ? 20.951 -14.430 21.772 1.00 93.31 839 VAL A N 1
ATOM 6526 C CA . VAL A 1 839 ? 20.735 -13.512 20.649 1.00 93.31 839 VAL A CA 1
ATOM 6527 C C . VAL A 1 839 ? 20.303 -14.274 19.402 1.00 93.31 839 VAL A C 1
ATOM 6529 O O . VAL A 1 839 ? 20.930 -15.237 18.965 1.00 93.31 839 VAL A O 1
ATOM 6532 N N . THR A 1 840 ? 19.200 -13.821 18.830 1.00 93.25 840 THR A N 1
ATOM 6533 C CA . THR A 1 840 ? 18.552 -14.416 17.662 1.00 93.25 840 THR A CA 1
ATOM 6534 C C . THR A 1 840 ? 18.593 -13.481 16.467 1.00 93.25 840 THR A C 1
ATOM 6536 O O . THR A 1 840 ? 18.697 -13.957 15.337 1.00 93.25 840 THR A O 1
ATOM 6539 N N . ALA A 1 841 ? 18.551 -12.168 16.690 1.00 93.88 841 ALA A N 1
ATOM 6540 C CA . ALA A 1 841 ? 18.525 -11.180 15.628 1.00 93.88 841 ALA A CA 1
ATOM 6541 C C . ALA A 1 841 ? 19.433 -9.990 15.952 1.00 93.88 841 ALA A C 1
ATOM 6543 O O . ALA A 1 841 ? 19.274 -9.340 16.984 1.00 93.88 841 ALA A O 1
ATOM 6544 N N . VAL A 1 842 ? 20.373 -9.710 15.049 1.00 95.31 842 VAL A N 1
ATOM 6545 C CA . VAL A 1 842 ? 21.341 -8.616 15.154 1.00 95.31 842 VAL A CA 1
ATOM 6546 C C . VAL A 1 842 ? 21.265 -7.756 13.896 1.00 95.31 842 VAL A C 1
ATOM 6548 O O . VAL A 1 842 ? 21.510 -8.238 12.788 1.00 95.31 842 VAL A O 1
ATOM 6551 N N . ARG A 1 843 ? 20.970 -6.465 14.059 1.00 95.44 843 ARG A N 1
ATOM 6552 C CA . ARG A 1 843 ? 21.077 -5.462 12.996 1.00 95.44 843 ARG A CA 1
ATOM 6553 C C . ARG A 1 843 ? 21.985 -4.317 13.420 1.00 95.44 843 ARG A C 1
ATOM 6555 O O . ARG A 1 843 ? 21.673 -3.582 14.349 1.00 95.44 843 ARG A O 1
ATOM 6562 N N . LEU A 1 844 ? 23.068 -4.142 12.669 1.00 96.88 844 LEU A N 1
ATOM 6563 C CA . LEU A 1 844 ? 24.018 -3.030 12.772 1.00 96.88 844 LEU A CA 1
ATOM 6564 C C . LEU A 1 844 ? 24.146 -2.257 11.443 1.00 96.88 844 LEU A C 1
ATOM 6566 O O . LEU A 1 844 ? 25.053 -1.444 11.274 1.00 96.88 844 LEU A O 1
ATOM 6570 N N . ALA A 1 845 ? 23.257 -2.525 10.484 1.00 95.81 845 ALA A N 1
ATOM 6571 C CA . ALA A 1 845 ? 23.282 -1.949 9.141 1.00 95.81 845 ALA A CA 1
ATOM 6572 C C . ALA A 1 845 ? 23.216 -0.410 9.125 1.00 95.81 845 ALA A C 1
ATOM 6574 O O . ALA A 1 845 ? 22.632 0.174 10.026 1.00 95.81 845 ALA A O 1
ATOM 6575 N N . TYR A 1 846 ? 23.731 0.242 8.083 1.00 95.81 846 TYR A N 1
ATOM 6576 C CA . TYR A 1 846 ? 23.733 1.696 7.896 1.00 95.81 846 TYR A CA 1
ATOM 6577 C C . TYR A 1 846 ? 24.370 2.423 9.088 1.00 95.81 846 TYR A C 1
ATOM 6579 O O . TYR A 1 846 ? 23.732 3.226 9.762 1.00 95.81 846 TYR A O 1
ATOM 6587 N N . ASN A 1 847 ? 25.626 2.091 9.368 1.00 97.81 847 ASN A N 1
ATOM 6588 C CA . ASN A 1 847 ? 26.475 2.762 10.351 1.00 97.81 847 ASN A CA 1
ATOM 6589 C C . ASN A 1 847 ? 27.863 2.993 9.723 1.00 97.81 847 ASN A C 1
ATOM 6591 O O . ASN A 1 847 ? 28.052 2.824 8.519 1.00 97.81 847 ASN A O 1
ATOM 6595 N N . ALA A 1 848 ? 28.843 3.396 10.527 1.00 97.19 848 ALA A N 1
ATOM 6596 C CA . ALA A 1 848 ? 30.229 3.579 10.118 1.00 97.19 848 ALA A CA 1
ATOM 6597 C C . ALA A 1 848 ? 31.164 2.569 10.811 1.00 97.19 848 ALA A C 1
ATOM 6599 O O . ALA A 1 848 ? 32.266 2.917 11.244 1.00 97.19 848 ALA A O 1
ATOM 6600 N N . LEU A 1 849 ? 30.723 1.312 10.943 1.00 97.81 849 LEU A N 1
ATOM 6601 C CA . LEU A 1 849 ? 31.521 0.251 11.560 1.00 97.81 849 LEU A CA 1
ATOM 6602 C C . LEU A 1 849 ? 32.657 -0.194 10.640 1.00 97.81 849 LEU A C 1
ATOM 6604 O O . LEU A 1 849 ? 32.476 -0.288 9.430 1.00 97.81 849 LEU A O 1
ATOM 6608 N N . VAL A 1 850 ? 33.812 -0.498 11.228 1.00 96.94 850 VAL A N 1
ATOM 6609 C CA . VAL A 1 850 ? 35.050 -0.865 10.523 1.00 96.94 850 VAL A CA 1
ATOM 6610 C C . VAL A 1 850 ? 35.600 -2.207 11.012 1.00 96.94 850 VAL A C 1
ATOM 6612 O O . VAL A 1 850 ? 35.282 -2.662 12.112 1.00 96.94 850 VAL A O 1
ATOM 6615 N N . GLY A 1 851 ? 36.504 -2.805 10.234 1.00 95.62 851 GLY A N 1
ATOM 6616 C CA . GLY A 1 851 ? 37.240 -4.018 10.608 1.00 95.62 851 GLY A CA 1
ATOM 6617 C C . GLY A 1 851 ? 36.568 -5.321 10.168 1.00 95.62 851 GLY A C 1
ATOM 6618 O O . GLY A 1 851 ? 35.649 -5.321 9.353 1.00 95.62 851 GLY A O 1
ATOM 6619 N N . GLU A 1 852 ? 37.062 -6.444 10.691 1.00 96.31 852 GLU A N 1
ATOM 6620 C CA . GLU A 1 852 ? 36.573 -7.787 10.349 1.00 96.31 852 GLU A CA 1
ATOM 6621 C C . GLU A 1 852 ? 35.425 -8.236 11.268 1.00 96.31 852 GLU A C 1
ATOM 6623 O O . GLU A 1 852 ? 35.268 -7.747 12.389 1.00 96.31 852 GLU A O 1
ATOM 6628 N N . ILE A 1 853 ? 34.655 -9.231 10.818 1.00 96.25 853 ILE A N 1
ATOM 6629 C CA . ILE A 1 853 ? 33.683 -9.928 11.670 1.00 96.25 853 ILE A CA 1
ATOM 6630 C C . ILE A 1 853 ? 34.428 -10.707 12.775 1.00 96.25 853 ILE A C 1
ATOM 6632 O O . ILE A 1 853 ? 35.317 -11.501 12.450 1.00 96.25 853 ILE A O 1
ATOM 6636 N N . PRO A 1 854 ? 34.059 -10.551 14.063 1.00 94.88 854 PRO A N 1
ATOM 6637 C CA . PRO A 1 854 ? 34.687 -11.281 15.159 1.00 94.88 854 PRO A CA 1
ATOM 6638 C C . PRO A 1 854 ? 34.614 -12.808 14.991 1.00 94.88 854 PRO A C 1
ATOM 6640 O O . PRO A 1 854 ? 33.518 -13.349 14.803 1.00 94.88 854 PRO A O 1
ATOM 6643 N N . PRO A 1 855 ? 35.730 -13.551 15.145 1.00 93.62 855 PRO A N 1
ATOM 6644 C CA . PRO A 1 855 ? 35.730 -15.015 15.053 1.00 93.62 855 PRO A CA 1
ATOM 6645 C C . PRO A 1 855 ? 34.770 -15.691 16.037 1.00 93.62 855 PRO A C 1
ATOM 6647 O O . PRO A 1 855 ? 34.224 -16.755 15.748 1.00 93.62 855 PRO A O 1
ATOM 6650 N N . CYS A 1 856 ? 34.523 -15.055 17.186 1.00 92.19 856 CYS A N 1
ATOM 6651 C CA . CYS A 1 856 ? 33.599 -15.553 18.197 1.00 92.19 856 CYS A CA 1
ATOM 6652 C C . CYS A 1 856 ? 32.143 -15.621 17.719 1.00 92.19 856 CYS A C 1
ATOM 6654 O O . CYS A 1 856 ? 31.365 -16.369 18.312 1.00 92.19 856 CYS A O 1
ATOM 6656 N N . MET A 1 857 ? 31.756 -14.915 16.646 1.00 92.62 857 MET A N 1
ATOM 6657 C CA . MET A 1 857 ? 30.379 -14.953 16.139 1.00 92.62 857 MET A CA 1
ATOM 6658 C C . MET A 1 857 ? 29.970 -16.356 15.685 1.00 92.62 857 MET A C 1
ATOM 6660 O O . MET A 1 857 ? 28.799 -16.701 15.801 1.00 92.62 857 MET A O 1
ATOM 6664 N N . ALA A 1 858 ? 30.931 -17.204 15.296 1.00 90.12 858 ALA A N 1
ATOM 6665 C CA . ALA A 1 858 ? 30.700 -18.622 15.009 1.00 90.12 858 ALA A CA 1
ATOM 6666 C C . ALA A 1 858 ? 30.085 -19.403 16.193 1.00 90.12 858 ALA A C 1
ATOM 6668 O O . ALA A 1 858 ? 29.520 -20.478 16.001 1.00 90.12 858 ALA A O 1
ATOM 6669 N N . SER A 1 859 ? 30.186 -18.887 17.424 1.00 87.62 859 SER A N 1
ATOM 6670 C CA . SER A 1 859 ? 29.610 -19.511 18.623 1.00 87.62 859 SER A CA 1
ATOM 6671 C C . SER A 1 859 ? 28.123 -19.198 18.844 1.00 87.62 859 SER A C 1
ATOM 6673 O O . SER A 1 859 ? 27.473 -19.875 19.646 1.00 87.62 859 SER A O 1
ATOM 6675 N N . LEU A 1 860 ? 27.554 -18.224 18.120 1.00 89.56 860 LEU A N 1
ATOM 6676 C CA . LEU A 1 860 ? 26.170 -17.770 18.280 1.00 89.56 860 LEU A CA 1
ATOM 6677 C C . LEU A 1 860 ? 25.173 -18.727 17.609 1.00 89.56 860 LEU A C 1
ATOM 6679 O O . LEU A 1 860 ? 24.582 -18.436 16.572 1.00 89.56 860 LEU A O 1
ATOM 6683 N N . ARG A 1 861 ? 24.948 -19.887 18.231 1.00 86.94 861 ARG A N 1
ATOM 6684 C CA . ARG A 1 861 ? 24.047 -20.934 17.707 1.00 86.94 861 ARG A CA 1
ATOM 6685 C C . ARG A 1 861 ? 22.581 -20.503 17.614 1.00 86.94 861 ARG A C 1
ATOM 6687 O O . ARG A 1 861 ? 21.838 -21.070 16.822 1.00 86.94 861 ARG A O 1
ATOM 6694 N N . SER A 1 862 ? 22.168 -19.521 18.409 1.00 90.12 862 SER A N 1
ATOM 6695 C CA . SER A 1 862 ? 20.802 -18.980 18.422 1.00 90.12 862 SER A CA 1
ATOM 6696 C C . SER A 1 862 ? 20.544 -17.975 17.291 1.00 90.12 862 SER A C 1
ATOM 6698 O O . SER A 1 862 ? 19.388 -17.646 17.030 1.00 90.12 862 SER A O 1
ATOM 6700 N N . LEU A 1 863 ? 21.592 -17.493 16.609 1.00 92.56 863 LEU A N 1
ATOM 6701 C CA . LEU A 1 863 ? 21.493 -16.428 15.616 1.00 92.56 863 LEU A CA 1
ATOM 6702 C C . LEU A 1 863 ? 20.745 -16.909 14.368 1.00 92.56 863 LEU A C 1
ATOM 6704 O O . LEU A 1 863 ? 21.170 -17.843 13.694 1.00 92.56 863 LEU A O 1
ATOM 6708 N N . THR A 1 864 ? 19.649 -16.225 14.054 1.00 91.75 864 THR A N 1
ATOM 6709 C CA . THR A 1 864 ? 18.792 -16.470 12.886 1.00 91.75 864 THR A CA 1
ATOM 6710 C C . THR A 1 864 ? 18.848 -15.324 11.880 1.00 91.75 864 THR A C 1
ATOM 6712 O O . THR A 1 864 ? 18.695 -15.558 10.684 1.00 91.75 864 THR A O 1
ATOM 6715 N N . HIS A 1 865 ? 19.101 -14.096 12.343 1.00 92.62 865 HIS A N 1
ATOM 6716 C CA . HIS A 1 865 ? 19.127 -12.895 11.511 1.00 92.62 865 HIS A CA 1
ATOM 6717 C C . HIS A 1 865 ? 20.374 -12.066 11.796 1.00 92.62 865 HIS A C 1
ATOM 6719 O O . HIS A 1 865 ? 20.582 -11.636 12.931 1.00 92.62 865 HIS A O 1
ATOM 6725 N N . LEU A 1 866 ? 21.159 -11.786 10.758 1.00 95.19 866 LEU A N 1
ATOM 6726 C CA . LEU A 1 866 ? 22.297 -10.879 10.821 1.00 95.19 866 LEU A CA 1
ATOM 6727 C C . LEU A 1 866 ? 22.241 -9.879 9.668 1.00 95.19 866 LEU A C 1
ATOM 6729 O O . LEU A 1 866 ? 22.232 -10.257 8.498 1.00 95.19 866 LEU A O 1
ATOM 6733 N N . SER A 1 867 ? 22.226 -8.592 10.004 1.00 95.69 867 SER A N 1
ATOM 6734 C CA . SER A 1 867 ? 22.249 -7.502 9.032 1.00 95.69 867 SER A CA 1
ATOM 6735 C C . SER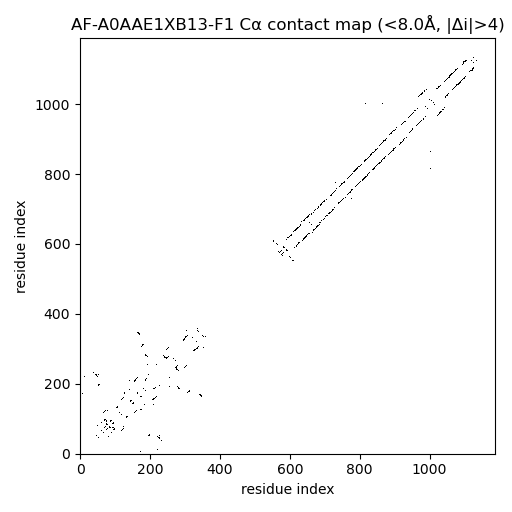 A 1 867 ? 23.342 -6.498 9.377 1.00 95.69 867 SER A C 1
ATOM 6737 O O . SER A 1 867 ? 23.267 -5.807 10.392 1.00 95.69 867 SER A O 1
ATOM 6739 N N . LEU A 1 868 ? 24.352 -6.427 8.514 1.00 96.75 868 LEU A N 1
ATOM 6740 C CA . LEU A 1 868 ? 25.507 -5.532 8.606 1.00 96.75 868 LEU A CA 1
ATOM 6741 C C . LEU A 1 868 ? 25.584 -4.557 7.424 1.00 96.75 868 LEU A C 1
ATOM 6743 O O . LEU A 1 868 ? 26.544 -3.803 7.348 1.00 96.75 868 LEU A O 1
ATOM 6747 N N . THR A 1 869 ? 24.591 -4.574 6.530 1.00 95.56 869 THR A N 1
ATOM 6748 C CA . THR A 1 869 ? 24.530 -3.790 5.289 1.00 95.56 869 THR A CA 1
ATOM 6749 C C . THR A 1 869 ? 25.015 -2.348 5.446 1.00 95.56 869 THR A C 1
ATOM 6751 O O . THR A 1 869 ? 24.638 -1.699 6.412 1.00 95.56 869 THR A O 1
ATOM 6754 N N . ASN A 1 870 ? 25.755 -1.817 4.476 1.00 95.44 870 ASN A N 1
ATOM 6755 C CA . ASN A 1 870 ? 26.183 -0.420 4.412 1.00 95.44 870 ASN A CA 1
ATOM 6756 C C . ASN A 1 870 ? 27.018 0.005 5.637 1.00 95.44 870 ASN A C 1
ATOM 6758 O O . ASN A 1 870 ? 26.605 0.853 6.431 1.00 95.44 870 ASN A O 1
ATOM 6762 N N . ASN A 1 871 ? 28.174 -0.643 5.789 1.00 97.62 871 ASN A N 1
ATOM 6763 C CA . ASN A 1 871 ? 29.237 -0.352 6.756 1.00 97.62 871 ASN A CA 1
ATOM 6764 C C . ASN A 1 871 ? 30.602 -0.440 6.038 1.00 97.62 871 ASN A C 1
ATOM 6766 O O . ASN A 1 871 ? 30.669 -0.740 4.853 1.00 97.62 871 ASN A O 1
ATOM 6770 N N . TYR A 1 872 ? 31.711 -0.225 6.742 1.00 96.69 872 TYR A N 1
ATOM 6771 C CA . TYR A 1 872 ? 33.074 -0.284 6.194 1.00 96.69 872 TYR A CA 1
ATOM 6772 C C . TYR A 1 872 ? 33.817 -1.559 6.636 1.00 96.69 872 TYR A C 1
ATOM 6774 O O . TYR A 1 872 ? 34.977 -1.508 7.056 1.00 96.69 872 TYR A O 1
ATOM 6782 N N . LEU A 1 873 ? 33.128 -2.705 6.616 1.00 97.44 873 LEU A N 1
ATOM 6783 C CA . LEU A 1 873 ? 33.704 -3.991 7.029 1.00 97.44 873 LEU A CA 1
ATOM 6784 C C . LEU A 1 873 ? 34.615 -4.576 5.946 1.00 97.44 873 LEU A C 1
ATOM 6786 O O . LEU A 1 873 ? 34.365 -4.397 4.758 1.00 97.44 873 LEU A O 1
ATOM 6790 N N . SER A 1 874 ? 35.628 -5.330 6.366 1.00 96.12 874 SER A N 1
ATOM 6791 C CA . SER A 1 874 ? 36.599 -5.970 5.475 1.00 96.12 874 SER A CA 1
ATOM 6792 C C . SER A 1 874 ? 36.659 -7.491 5.655 1.00 96.12 874 SER A C 1
ATOM 6794 O O . SER A 1 874 ? 36.192 -8.041 6.656 1.00 96.12 874 SER A O 1
ATOM 6796 N N . ASN A 1 875 ? 37.279 -8.165 4.688 1.00 95.00 875 ASN A N 1
ATOM 6797 C CA . ASN A 1 875 ? 37.557 -9.598 4.637 1.00 95.00 875 ASN A CA 1
ATOM 6798 C C . ASN A 1 875 ? 36.300 -10.482 4.494 1.00 95.00 875 ASN A C 1
ATOM 6800 O O . ASN A 1 875 ? 35.960 -11.270 5.385 1.00 95.00 875 ASN A O 1
ATOM 6804 N N . VAL A 1 876 ? 35.627 -10.388 3.342 1.00 94.31 876 VAL A N 1
ATOM 6805 C CA . VAL A 1 876 ? 34.395 -11.128 3.005 1.00 94.31 876 VAL A CA 1
ATOM 6806 C C . VAL A 1 876 ? 34.569 -12.643 3.117 1.00 94.31 876 VAL A C 1
ATOM 6808 O O . VAL A 1 876 ? 33.702 -13.336 3.653 1.00 94.31 876 VAL A O 1
ATOM 6811 N N . VAL A 1 877 ? 35.716 -13.173 2.683 1.00 92.00 877 VAL A N 1
ATOM 6812 C CA . VAL A 1 877 ? 36.008 -14.614 2.725 1.00 92.00 877 VAL A CA 1
ATOM 6813 C C . VAL A 1 877 ? 36.065 -15.103 4.169 1.00 92.00 877 VAL A C 1
ATOM 6815 O O . VAL A 1 877 ? 35.439 -16.108 4.517 1.00 92.00 877 VAL A O 1
ATOM 6818 N N . ARG A 1 878 ? 36.785 -14.389 5.044 1.00 92.62 878 ARG A N 1
ATOM 6819 C CA . ARG A 1 878 ? 36.854 -14.746 6.464 1.00 92.62 878 ARG A CA 1
ATOM 6820 C C . ARG A 1 878 ? 35.501 -14.565 7.147 1.00 92.62 878 ARG A C 1
ATOM 6822 O O . ARG A 1 878 ? 35.103 -15.443 7.909 1.00 92.62 878 ARG A O 1
ATOM 6829 N N . ALA A 1 879 ? 34.782 -13.487 6.841 1.00 94.62 879 ALA A N 1
ATOM 6830 C CA . ALA A 1 879 ? 33.432 -13.234 7.334 1.00 94.62 879 ALA A CA 1
ATOM 6831 C C . ALA A 1 879 ? 32.491 -14.414 7.038 1.00 94.62 879 ALA A C 1
ATOM 6833 O O . ALA A 1 879 ? 31.895 -14.980 7.955 1.00 94.62 879 ALA A O 1
ATOM 6834 N N . LEU A 1 880 ? 32.418 -14.856 5.782 1.00 93.12 880 LEU A N 1
ATOM 6835 C CA . LEU A 1 880 ? 31.592 -15.993 5.375 1.00 93.12 880 LEU A CA 1
ATOM 6836 C C . LEU A 1 880 ? 32.074 -17.320 6.003 1.00 93.12 880 LEU A C 1
ATOM 6838 O O . LEU A 1 880 ? 31.249 -18.124 6.443 1.00 93.12 880 LEU A O 1
ATOM 6842 N N . LYS A 1 881 ? 33.394 -17.536 6.133 1.00 90.94 881 LYS A N 1
ATOM 6843 C CA . LYS A 1 881 ? 33.971 -18.710 6.824 1.00 90.94 881 LYS A CA 1
ATOM 6844 C C . LYS A 1 881 ? 33.636 -18.767 8.313 1.00 90.94 881 LYS A C 1
ATOM 6846 O O . LYS A 1 881 ? 33.530 -19.865 8.850 1.00 90.94 881 LYS A O 1
ATOM 6851 N N . ILE A 1 882 ? 33.472 -17.623 8.974 1.00 92.38 882 ILE A N 1
ATOM 6852 C CA . ILE A 1 882 ? 33.018 -17.544 10.368 1.00 92.38 882 ILE A CA 1
ATOM 6853 C C . ILE A 1 882 ? 31.511 -17.819 10.430 1.00 92.38 882 ILE A C 1
ATOM 6855 O O . ILE A 1 882 ? 31.066 -18.702 11.162 1.00 92.38 882 ILE A O 1
ATOM 6859 N N . LEU A 1 883 ? 30.722 -17.095 9.631 1.00 93.56 883 LEU A N 1
ATOM 6860 C CA . LEU A 1 883 ? 29.259 -17.106 9.710 1.00 93.56 883 LEU A CA 1
ATOM 6861 C C . LEU A 1 883 ? 28.619 -18.421 9.251 1.00 93.56 883 LEU A C 1
ATOM 6863 O O . LEU A 1 883 ? 27.535 -18.753 9.726 1.00 93.56 883 LEU A O 1
ATOM 6867 N N . ARG A 1 884 ? 29.285 -19.213 8.400 1.00 89.56 884 ARG A N 1
ATOM 6868 C CA . ARG A 1 884 ? 28.794 -20.549 8.002 1.00 89.56 884 ARG A CA 1
ATOM 6869 C C . ARG A 1 884 ? 28.644 -21.526 9.173 1.00 89.56 884 ARG A C 1
ATOM 6871 O O . ARG A 1 884 ? 27.960 -22.531 9.030 1.00 89.56 884 ARG A O 1
ATOM 6878 N N . HIS A 1 885 ? 29.288 -21.256 10.311 1.00 89.44 885 HIS A N 1
ATOM 6879 C CA . HIS A 1 885 ? 29.166 -22.064 11.528 1.00 89.44 885 HIS A CA 1
ATOM 6880 C C . HIS A 1 885 ? 27.937 -21.692 12.383 1.00 89.44 885 HIS A C 1
ATOM 6882 O O . HIS A 1 885 ? 27.599 -22.412 13.324 1.00 89.44 885 HIS A O 1
ATOM 6888 N N . CYS A 1 886 ? 27.225 -20.611 12.043 1.00 90.25 886 CYS A N 1
ATOM 6889 C CA . CYS A 1 886 ? 25.959 -20.234 12.668 1.00 90.25 886 CYS A CA 1
ATOM 6890 C C . CYS A 1 886 ? 24.810 -21.066 12.071 1.00 90.25 886 CYS A C 1
ATOM 6892 O O . CYS A 1 886 ? 24.106 -20.620 11.169 1.00 90.25 886 CYS A O 1
ATOM 6894 N N . ASN A 1 887 ? 24.612 -22.290 12.568 1.00 85.44 887 ASN A N 1
ATOM 6895 C CA . ASN A 1 887 ? 23.701 -23.275 11.958 1.00 85.44 887 ASN A CA 1
ATOM 6896 C C . ASN A 1 887 ? 22.238 -22.809 11.797 1.00 85.44 887 ASN A C 1
ATOM 6898 O O . ASN A 1 887 ? 21.554 -23.268 10.886 1.00 85.44 887 ASN A O 1
ATOM 6902 N N . ASN A 1 888 ? 21.749 -21.910 12.656 1.00 89.88 888 ASN A N 1
ATOM 6903 C CA . ASN A 1 888 ? 20.373 -21.398 12.602 1.00 89.88 888 ASN A CA 1
ATOM 6904 C C . ASN A 1 888 ? 20.218 -20.129 11.750 1.00 89.88 888 ASN A C 1
ATOM 6906 O O . ASN A 1 888 ? 19.105 -19.614 11.636 1.00 89.88 888 ASN A O 1
ATOM 6910 N N . LEU A 1 889 ? 21.303 -19.625 11.152 1.00 92.06 889 LEU A N 1
ATOM 6911 C CA . LEU A 1 889 ? 21.283 -18.386 10.386 1.00 92.06 889 LEU A CA 1
ATOM 6912 C C . LEU A 1 889 ? 20.406 -18.552 9.140 1.00 92.06 889 LEU A C 1
ATOM 6914 O O . LEU A 1 889 ? 20.743 -19.303 8.227 1.00 92.06 889 LEU A O 1
ATOM 6918 N N . ALA A 1 890 ? 19.287 -17.831 9.122 1.00 90.88 890 ALA A N 1
ATOM 6919 C CA . ALA A 1 890 ? 18.292 -17.841 8.057 1.00 90.88 890 ALA A CA 1
ATOM 6920 C C . ALA A 1 890 ? 18.385 -16.596 7.166 1.00 90.88 890 ALA A C 1
ATOM 6922 O O . ALA A 1 890 ? 18.123 -16.680 5.969 1.00 90.88 890 ALA A O 1
ATOM 6923 N N . VAL A 1 891 ? 18.779 -15.449 7.724 1.00 91.81 891 VAL A N 1
ATOM 6924 C CA . VAL A 1 891 ? 18.879 -14.177 6.998 1.00 91.81 891 VAL A CA 1
ATOM 6925 C C . VAL A 1 891 ? 20.261 -13.573 7.200 1.00 91.81 891 VAL A C 1
ATOM 6927 O O . VAL A 1 891 ? 20.622 -13.227 8.327 1.00 91.81 891 VAL A O 1
ATOM 6930 N N . LEU A 1 892 ? 21.009 -13.414 6.106 1.00 95.19 892 LEU A N 1
ATOM 6931 C CA . LEU A 1 892 ? 22.315 -12.762 6.083 1.00 95.19 892 LEU A CA 1
ATOM 6932 C C . LEU A 1 892 ? 22.322 -11.604 5.079 1.00 95.19 892 LEU A C 1
ATOM 6934 O O . LEU A 1 892 ? 22.257 -11.817 3.869 1.00 95.19 892 LEU A O 1
ATOM 6938 N N . LEU A 1 893 ? 22.428 -10.378 5.593 1.00 95.44 893 LEU A N 1
ATOM 6939 C CA . LEU A 1 893 ? 22.459 -9.147 4.799 1.00 95.44 893 LEU A CA 1
ATOM 6940 C C . LEU A 1 893 ? 23.770 -8.406 5.062 1.00 95.44 893 LEU A C 1
ATOM 6942 O O . LEU A 1 893 ? 23.972 -7.857 6.145 1.00 95.44 893 LEU A O 1
ATOM 6946 N N . ILE A 1 894 ? 24.659 -8.402 4.078 1.00 96.00 894 ILE A N 1
ATOM 6947 C CA . ILE A 1 894 ? 26.012 -7.832 4.163 1.00 96.00 894 ILE A CA 1
ATOM 6948 C C . ILE A 1 894 ? 26.353 -6.988 2.925 1.00 96.00 894 ILE A C 1
ATOM 6950 O O . ILE A 1 894 ? 27.518 -6.825 2.574 1.00 96.00 894 ILE A O 1
ATOM 6954 N N . ALA A 1 895 ? 25.322 -6.467 2.256 1.00 94.94 895 ALA A N 1
ATOM 6955 C CA . ALA A 1 895 ? 25.460 -5.587 1.103 1.00 94.94 895 ALA A CA 1
ATOM 6956 C C . ALA A 1 895 ? 26.221 -4.293 1.458 1.00 94.94 895 ALA A C 1
ATOM 6958 O O . ALA A 1 895 ? 26.132 -3.813 2.582 1.00 94.94 895 ALA A O 1
ATOM 6959 N N . SER A 1 896 ? 26.947 -3.712 0.508 1.00 95.00 896 SER A N 1
ATOM 6960 C CA . SER A 1 896 ? 27.750 -2.490 0.672 1.00 95.00 896 SER A CA 1
ATOM 6961 C C . SER A 1 896 ? 28.699 -2.491 1.881 1.00 95.00 896 SER A C 1
ATOM 6963 O O . SER A 1 896 ? 28.733 -1.525 2.639 1.00 95.00 896 SER A O 1
ATOM 6965 N N . CYS A 1 897 ? 29.462 -3.572 2.078 1.00 93.06 897 CYS A N 1
ATOM 6966 C CA . CYS A 1 897 ? 30.474 -3.677 3.140 1.00 93.06 897 CYS A CA 1
ATOM 6967 C C . CYS A 1 897 ? 31.891 -3.859 2.578 1.00 93.06 897 CYS A C 1
ATOM 6969 O O . CYS A 1 897 ? 32.741 -2.980 2.708 1.00 93.06 897 CYS A O 1
ATOM 6971 N N . PHE A 1 898 ? 32.120 -4.979 1.899 1.00 95.88 898 PHE A N 1
ATOM 6972 C CA . PHE A 1 898 ? 33.438 -5.495 1.518 1.00 95.88 898 PHE A CA 1
ATOM 6973 C C . PHE A 1 898 ? 33.927 -4.935 0.174 1.00 95.88 898 PHE A C 1
ATOM 6975 O O . PHE A 1 898 ? 34.065 -5.661 -0.811 1.00 95.88 898 PHE A O 1
ATOM 6982 N N . HIS A 1 899 ? 34.118 -3.618 0.122 1.00 94.56 899 HIS A N 1
ATOM 6983 C CA . HIS A 1 899 ? 34.331 -2.877 -1.121 1.00 94.56 899 HIS A CA 1
ATOM 6984 C C . HIS A 1 899 ? 35.555 -3.363 -1.917 1.00 94.56 899 HIS A C 1
ATOM 6986 O O . HIS A 1 899 ? 36.692 -3.224 -1.470 1.00 94.56 899 HIS A O 1
ATOM 6992 N N . GLY A 1 900 ? 35.324 -3.876 -3.130 1.00 93.12 900 GLY A N 1
ATOM 6993 C CA . GLY A 1 900 ? 36.382 -4.265 -4.072 1.00 93.12 900 GLY A CA 1
ATOM 6994 C C . GLY A 1 900 ? 37.077 -5.595 -3.762 1.00 93.12 900 GLY A C 1
ATOM 6995 O O . GLY A 1 900 ? 38.083 -5.917 -4.401 1.00 93.12 900 GLY A O 1
ATOM 6996 N N . GLU A 1 901 ? 36.577 -6.359 -2.789 1.00 95.56 901 GLU A N 1
ATOM 6997 C CA . GLU A 1 901 ? 37.144 -7.653 -2.410 1.00 95.56 901 GLU A CA 1
ATOM 6998 C C . GLU A 1 901 ? 36.740 -8.780 -3.369 1.00 95.56 901 GLU A C 1
ATOM 7000 O O . GLU A 1 901 ? 35.789 -8.672 -4.141 1.00 95.56 901 GLU A O 1
ATOM 7005 N N . MET A 1 902 ? 37.478 -9.890 -3.325 1.00 92.38 902 MET A N 1
ATOM 7006 C CA . MET A 1 902 ? 37.239 -11.052 -4.178 1.00 92.38 902 MET A CA 1
ATOM 7007 C C . MET A 1 902 ? 36.505 -12.148 -3.407 1.00 92.38 902 MET A C 1
ATOM 7009 O O . MET A 1 902 ? 36.923 -12.520 -2.309 1.00 92.38 902 MET A O 1
ATOM 7013 N N . ILE A 1 903 ? 35.443 -12.694 -3.997 1.00 88.38 903 ILE A N 1
ATOM 7014 C CA . ILE A 1 903 ? 34.787 -13.899 -3.484 1.00 88.38 903 ILE A CA 1
ATOM 7015 C C . ILE A 1 903 ? 35.557 -15.112 -4.016 1.00 88.38 903 ILE A C 1
ATOM 7017 O O . ILE A 1 903 ? 35.703 -15.268 -5.229 1.00 88.38 903 ILE A O 1
ATOM 7021 N N . ASP A 1 904 ? 36.077 -15.957 -3.121 1.00 84.38 904 ASP A N 1
ATOM 7022 C CA . ASP A 1 904 ? 36.797 -17.172 -3.502 1.00 84.38 904 ASP A CA 1
ATOM 7023 C C . ASP A 1 904 ? 35.856 -18.379 -3.655 1.00 84.38 904 ASP A C 1
ATOM 7025 O O . ASP A 1 904 ? 34.834 -18.507 -2.977 1.00 84.38 904 ASP A O 1
ATOM 7029 N N . ASP A 1 905 ? 36.226 -19.295 -4.550 1.00 81.25 905 ASP A N 1
ATOM 7030 C CA . ASP A 1 905 ? 35.535 -20.570 -4.753 1.00 81.25 905 ASP A CA 1
ATOM 7031 C C . ASP A 1 905 ? 36.547 -21.724 -4.715 1.00 81.25 905 ASP A C 1
ATOM 7033 O O . ASP A 1 905 ? 36.912 -22.317 -5.726 1.00 81.25 905 ASP A O 1
ATOM 7037 N N . ASN A 1 906 ? 37.103 -21.979 -3.527 1.00 79.00 906 ASN A N 1
ATOM 7038 C CA . ASN A 1 906 ? 38.130 -23.002 -3.307 1.00 79.00 906 ASN A CA 1
ATOM 7039 C C . ASN A 1 906 ? 37.612 -24.236 -2.542 1.00 79.00 906 ASN A C 1
ATOM 7041 O O . ASN A 1 906 ? 36.536 -24.252 -1.943 1.00 79.00 906 ASN A O 1
ATOM 7045 N N . GLU A 1 907 ? 38.434 -25.287 -2.490 1.00 69.94 907 GLU A N 1
ATOM 7046 C CA . GLU A 1 907 ? 38.126 -26.540 -1.784 1.00 69.94 907 GLU A CA 1
ATOM 7047 C C . GLU A 1 907 ? 37.808 -26.353 -0.284 1.00 69.94 907 GLU A C 1
ATOM 7049 O O . GLU A 1 907 ? 37.147 -27.203 0.317 1.00 69.94 907 GLU A O 1
ATOM 7054 N N . SER A 1 908 ? 38.205 -25.230 0.333 1.00 74.31 908 SER A N 1
ATOM 7055 C CA . SER A 1 908 ? 37.953 -24.950 1.757 1.00 74.31 908 SER A CA 1
ATOM 7056 C C . SER A 1 908 ? 36.463 -24.768 2.101 1.00 74.31 908 SER A C 1
ATOM 7058 O O . SER A 1 908 ? 36.072 -24.837 3.272 1.00 74.31 908 SER A O 1
ATOM 7060 N N . TRP A 1 909 ? 35.612 -24.616 1.082 1.00 78.56 909 TRP A N 1
ATOM 7061 C CA . TRP A 1 909 ? 34.152 -24.595 1.189 1.00 78.56 909 TRP A CA 1
ATOM 7062 C C . TRP A 1 909 ? 33.512 -25.995 1.259 1.00 78.56 909 TRP A C 1
ATOM 7064 O O . TRP A 1 909 ? 32.292 -26.111 1.362 1.00 78.56 909 TRP A O 1
ATOM 7074 N N . ARG A 1 910 ? 34.300 -27.085 1.217 1.00 67.31 910 ARG A N 1
ATOM 7075 C CA . ARG A 1 910 ? 33.809 -28.474 1.371 1.00 67.31 910 ARG A CA 1
ATOM 7076 C C . ARG A 1 910 ? 33.387 -28.836 2.799 1.00 67.31 910 ARG A C 1
ATOM 7078 O O . ARG A 1 910 ? 32.569 -29.735 2.964 1.00 67.31 910 ARG A O 1
ATOM 7085 N N . GLN A 1 911 ? 33.904 -28.146 3.817 1.00 64.75 911 GLN A N 1
ATOM 7086 C CA . GLN A 1 911 ? 33.601 -28.414 5.228 1.00 64.75 911 GLN A CA 1
ATOM 7087 C C . GLN A 1 911 ? 32.784 -27.272 5.851 1.00 64.75 911 GLN A C 1
ATOM 7089 O O . GLN A 1 911 ? 33.250 -26.136 5.903 1.00 64.75 911 GLN A O 1
ATOM 7094 N N . GLY A 1 912 ? 31.591 -27.590 6.366 1.00 61.66 912 GLY A N 1
ATOM 7095 C CA . GLY A 1 912 ? 30.665 -26.625 6.975 1.00 61.66 912 GLY A CA 1
ATOM 7096 C C . GLY A 1 912 ? 29.868 -25.832 5.932 1.00 61.66 912 GLY A C 1
ATOM 7097 O O . GLY A 1 912 ? 30.442 -25.200 5.052 1.00 61.66 912 GLY A O 1
ATOM 7098 N N . SER A 1 913 ? 28.536 -25.866 6.027 1.00 70.44 913 SER A N 1
ATOM 7099 C CA . SER A 1 913 ? 27.623 -25.184 5.099 1.00 70.44 913 SER A CA 1
ATOM 7100 C C . SER A 1 913 ? 26.573 -24.403 5.876 1.00 70.44 913 SER A C 1
ATOM 7102 O O . SER A 1 913 ? 26.168 -24.828 6.957 1.00 70.44 913 SER A O 1
ATOM 7104 N N . PHE A 1 914 ? 26.083 -23.309 5.297 1.00 87.69 914 PHE A N 1
ATOM 7105 C CA . PHE A 1 914 ? 24.912 -22.607 5.807 1.00 87.69 914 PHE A CA 1
ATOM 7106 C C . PHE A 1 914 ? 23.666 -23.501 5.661 1.00 87.69 914 PHE A C 1
ATOM 7108 O O . PHE A 1 914 ? 23.072 -23.587 4.588 1.00 87.69 914 PHE A O 1
ATOM 7115 N N . GLN A 1 915 ? 23.292 -24.215 6.724 1.00 82.81 915 GLN A N 1
ATOM 7116 C CA . GLN A 1 915 ? 22.240 -25.241 6.659 1.00 82.81 915 GLN A CA 1
ATOM 7117 C C . GLN A 1 915 ? 20.834 -24.649 6.485 1.00 82.81 915 GLN A C 1
ATOM 7119 O O . GLN A 1 915 ? 20.030 -25.186 5.728 1.00 82.81 915 GLN A O 1
ATOM 7124 N N . ASN A 1 916 ? 20.546 -23.531 7.156 1.00 89.19 916 ASN A N 1
ATOM 7125 C CA . ASN A 1 916 ? 19.203 -22.949 7.237 1.00 89.19 916 ASN A CA 1
ATOM 7126 C C . ASN A 1 916 ? 19.052 -21.615 6.498 1.00 89.19 916 ASN A C 1
ATOM 7128 O O . ASN A 1 916 ? 18.025 -20.956 6.647 1.00 89.19 916 ASN A O 1
ATOM 7132 N N . LEU A 1 917 ? 20.053 -21.207 5.712 1.00 92.25 917 LEU A N 1
ATOM 7133 C CA . LEU A 1 917 ? 20.056 -19.891 5.078 1.00 92.25 917 LEU A CA 1
ATOM 7134 C C . LEU A 1 917 ? 18.967 -19.795 4.010 1.00 92.25 917 LEU A C 1
ATOM 7136 O O . LEU A 1 917 ? 18.929 -20.590 3.075 1.00 92.25 917 LEU A O 1
ATOM 7140 N N . GLN A 1 918 ? 18.094 -18.802 4.175 1.00 91.31 918 GLN A N 1
ATOM 7141 C CA . GLN A 1 918 ? 16.957 -18.505 3.306 1.00 91.31 918 GLN A CA 1
ATOM 7142 C C . GLN A 1 918 ? 17.174 -17.221 2.502 1.00 91.31 918 GLN A C 1
ATOM 7144 O O . GLN A 1 918 ? 16.732 -17.148 1.360 1.00 91.31 918 GLN A O 1
ATOM 7149 N N . ILE A 1 919 ? 17.850 -16.221 3.072 1.00 92.38 919 ILE A N 1
ATOM 7150 C CA . ILE A 1 919 ? 18.150 -14.947 2.406 1.00 92.38 919 ILE A CA 1
ATOM 7151 C C . ILE A 1 919 ? 19.649 -14.685 2.480 1.00 92.38 919 ILE A C 1
ATOM 7153 O O . ILE A 1 919 ? 20.208 -14.618 3.578 1.00 92.38 919 ILE A O 1
ATOM 7157 N N . LEU A 1 920 ? 20.268 -14.473 1.321 1.00 95.44 920 LEU A N 1
ATOM 7158 C CA . LEU A 1 920 ? 21.647 -14.017 1.196 1.00 95.44 920 LEU A CA 1
ATOM 7159 C C . LEU A 1 920 ? 21.693 -12.759 0.328 1.00 95.44 920 LEU A C 1
ATOM 7161 O O . LEU A 1 920 ? 21.378 -12.822 -0.857 1.00 95.44 920 LEU A O 1
ATOM 7165 N N . ALA A 1 921 ? 22.111 -11.635 0.910 1.00 95.94 921 ALA A N 1
ATOM 7166 C CA . ALA A 1 921 ? 22.300 -10.383 0.181 1.00 95.94 921 ALA A CA 1
ATOM 7167 C C . ALA A 1 921 ? 23.718 -9.840 0.382 1.00 95.94 921 ALA A C 1
ATOM 7169 O O . ALA A 1 921 ? 24.106 -9.490 1.500 1.00 95.94 921 ALA A O 1
ATOM 7170 N N . MET A 1 922 ? 24.477 -9.765 -0.710 1.00 95.12 922 MET A N 1
ATOM 7171 C CA . MET A 1 922 ? 25.869 -9.297 -0.763 1.00 95.12 922 MET A CA 1
ATOM 7172 C C . MET A 1 922 ? 26.075 -8.259 -1.880 1.00 95.12 922 MET A C 1
ATOM 7174 O O . MET A 1 922 ? 27.180 -8.100 -2.396 1.00 95.12 922 MET A O 1
ATOM 7178 N N . GLY A 1 923 ? 25.005 -7.576 -2.292 1.00 94.31 923 GLY A N 1
ATOM 7179 C CA . GLY A 1 923 ? 25.055 -6.580 -3.357 1.00 94.31 923 GLY A CA 1
ATOM 7180 C C . GLY A 1 923 ? 25.824 -5.300 -3.002 1.00 94.31 923 GLY A C 1
ATOM 7181 O O . GLY A 1 923 ? 26.194 -5.075 -1.848 1.00 94.31 923 GLY A O 1
ATOM 7182 N N . GLY A 1 924 ? 26.066 -4.440 -3.988 1.00 94.00 924 GLY A N 1
ATOM 7183 C CA . GLY A 1 924 ? 26.529 -3.062 -3.788 1.00 94.00 924 GLY A CA 1
ATOM 7184 C C . GLY A 1 924 ? 27.919 -2.919 -3.169 1.00 94.00 924 GLY A C 1
ATOM 7185 O O . GLY A 1 924 ? 28.163 -1.910 -2.511 1.00 94.00 924 GLY A O 1
ATOM 7186 N N . SER A 1 925 ? 28.785 -3.928 -3.301 1.00 94.94 925 SER A N 1
ATOM 7187 C CA . SER A 1 925 ? 30.110 -3.990 -2.661 1.00 94.94 925 SER A CA 1
ATOM 7188 C C . SER A 1 925 ? 31.262 -4.040 -3.675 1.00 94.94 925 SER A C 1
ATOM 7190 O O . SER A 1 925 ? 32.402 -4.270 -3.286 1.00 94.94 925 SER A O 1
ATOM 7192 N N . ASN A 1 926 ? 31.003 -3.849 -4.975 1.00 95.44 926 ASN A N 1
ATOM 7193 C CA . ASN A 1 926 ? 32.004 -4.000 -6.044 1.00 95.44 926 ASN A CA 1
ATOM 7194 C C . ASN A 1 926 ? 32.793 -5.324 -5.940 1.00 95.44 926 ASN A C 1
ATOM 7196 O O . ASN A 1 926 ? 34.000 -5.360 -6.181 1.00 95.44 926 ASN A O 1
ATOM 7200 N N . LEU A 1 927 ? 32.134 -6.405 -5.509 1.00 95.94 927 LEU A N 1
ATOM 7201 C CA . LEU A 1 927 ? 32.788 -7.698 -5.311 1.00 95.94 927 LEU A CA 1
ATOM 7202 C C . LEU A 1 927 ? 33.245 -8.274 -6.647 1.00 95.94 927 LEU A C 1
ATOM 7204 O O . LEU A 1 927 ? 32.483 -8.276 -7.610 1.00 95.94 927 LEU A O 1
ATOM 7208 N N . LYS A 1 928 ? 34.467 -8.799 -6.678 1.00 95.44 928 LYS A N 1
ATOM 7209 C CA . LYS A 1 928 ? 35.093 -9.414 -7.854 1.00 95.44 928 LYS A CA 1
ATOM 7210 C C . LYS A 1 928 ? 35.058 -10.937 -7.767 1.00 95.44 928 LYS A C 1
ATOM 7212 O O . LYS A 1 928 ? 34.926 -11.511 -6.686 1.00 95.44 928 LYS A O 1
ATOM 7217 N N . GLY A 1 929 ? 35.270 -11.590 -8.906 1.00 93.50 929 GLY A N 1
ATOM 7218 C CA . GLY A 1 929 ? 35.318 -13.050 -9.027 1.00 93.50 929 GLY A CA 1
ATOM 7219 C C . GLY A 1 929 ? 34.188 -13.583 -9.900 1.00 93.50 929 GLY A C 1
ATOM 7220 O O . GLY A 1 929 ? 33.655 -12.850 -10.731 1.00 93.50 929 GLY A O 1
ATOM 7221 N N . GLN A 1 930 ? 33.845 -14.856 -9.720 1.00 94.56 930 GLN A N 1
ATOM 7222 C CA . GLN A 1 930 ? 32.699 -15.510 -10.363 1.00 94.56 930 GLN A CA 1
ATOM 7223 C C . GLN A 1 930 ? 31.635 -15.856 -9.316 1.00 94.56 930 GLN A C 1
ATOM 7225 O O . GLN A 1 930 ? 31.906 -15.801 -8.116 1.00 94.56 930 GLN A O 1
ATOM 7230 N N . ILE A 1 931 ? 30.428 -16.224 -9.758 1.00 95.25 931 ILE A N 1
ATOM 7231 C CA . ILE A 1 931 ? 29.390 -16.751 -8.860 1.00 95.25 931 ILE A CA 1
ATOM 7232 C C . ILE A 1 931 ? 29.894 -18.083 -8.273 1.00 95.25 931 ILE A C 1
ATOM 7234 O O . ILE A 1 931 ? 30.085 -19.037 -9.028 1.00 95.25 931 ILE A O 1
ATOM 7238 N N . PRO A 1 932 ? 30.111 -18.184 -6.951 1.00 92.31 932 PRO A N 1
ATOM 7239 C CA . PRO A 1 932 ? 30.803 -19.329 -6.380 1.00 92.31 932 PRO A CA 1
ATOM 7240 C C . PRO A 1 932 ? 29.902 -20.567 -6.248 1.00 92.31 932 PRO A C 1
ATOM 7242 O O . PRO A 1 932 ? 28.746 -20.493 -5.821 1.00 92.31 932 PRO A O 1
ATOM 7245 N N . SER A 1 933 ? 30.464 -21.736 -6.551 1.00 91.06 933 SER A N 1
ATOM 7246 C CA . SER A 1 933 ? 29.779 -23.032 -6.589 1.00 91.06 933 SER A CA 1
ATOM 7247 C C . SER A 1 933 ? 29.233 -23.496 -5.237 1.00 91.06 933 SER A C 1
ATOM 7249 O O . SER A 1 933 ? 28.279 -24.276 -5.185 1.00 91.06 933 SER A O 1
ATOM 7251 N N . TRP A 1 934 ? 29.776 -23.007 -4.117 1.00 90.25 934 TRP A N 1
ATOM 7252 C CA . TRP A 1 934 ? 29.250 -23.346 -2.793 1.00 90.25 934 TRP A CA 1
ATOM 7253 C C . TRP A 1 934 ? 27.815 -22.844 -2.565 1.00 90.25 934 TRP A C 1
ATOM 7255 O O . TRP A 1 934 ? 27.106 -23.441 -1.751 1.00 90.25 934 TRP A O 1
ATOM 7265 N N . ILE A 1 935 ? 27.345 -21.829 -3.308 1.00 92.81 935 ILE A N 1
ATOM 7266 C CA . ILE A 1 935 ? 25.945 -21.363 -3.262 1.00 92.81 935 ILE A CA 1
ATOM 7267 C C . ILE A 1 935 ? 24.981 -22.474 -3.701 1.00 92.81 935 ILE A C 1
ATOM 7269 O O . ILE A 1 935 ? 23.908 -22.615 -3.114 1.00 92.81 935 ILE A O 1
ATOM 7273 N N . ALA A 1 936 ? 25.386 -23.341 -4.636 1.00 91.44 936 ALA A N 1
ATOM 7274 C CA . ALA A 1 936 ? 24.574 -24.468 -5.107 1.00 91.44 936 ALA A CA 1
ATOM 7275 C C . ALA A 1 936 ? 24.189 -25.455 -3.983 1.00 91.44 936 ALA A C 1
ATOM 7277 O O . ALA A 1 936 ? 23.228 -26.216 -4.100 1.00 91.44 936 ALA A O 1
ATOM 7278 N N . ARG A 1 937 ? 24.929 -25.454 -2.864 1.00 89.19 937 ARG A N 1
ATOM 7279 C CA . ARG A 1 937 ? 24.659 -26.313 -1.698 1.00 89.19 937 ARG A CA 1
ATOM 7280 C C . ARG A 1 937 ? 23.585 -25.748 -0.765 1.00 89.19 937 ARG A C 1
ATOM 7282 O O . ARG A 1 937 ? 23.127 -26.460 0.129 1.00 89.19 937 ARG A O 1
ATOM 7289 N N . LEU A 1 938 ? 23.159 -24.500 -0.960 1.00 91.75 938 LEU A N 1
ATOM 7290 C CA . LEU A 1 938 ? 22.181 -23.813 -0.117 1.00 91.75 938 LEU A CA 1
ATOM 7291 C C . LEU A 1 938 ? 20.745 -24.193 -0.503 1.00 91.75 938 LEU A C 1
ATOM 7293 O O . LEU A 1 938 ? 20.004 -23.412 -1.091 1.00 91.75 938 LEU A O 1
ATOM 7297 N N . ARG A 1 939 ? 20.330 -25.417 -0.162 1.00 89.44 939 ARG A N 1
ATOM 7298 C CA . ARG A 1 939 ? 19.017 -25.964 -0.561 1.00 89.44 939 ARG A CA 1
ATOM 7299 C C . ARG A 1 939 ? 17.811 -25.200 0.013 1.00 89.44 939 ARG A C 1
ATOM 7301 O O . ARG A 1 939 ? 16.740 -25.242 -0.579 1.00 89.44 939 ARG A O 1
ATOM 7308 N N . ASN A 1 940 ? 17.981 -24.481 1.122 1.00 90.31 940 ASN A N 1
ATOM 7309 C CA . ASN A 1 940 ? 16.921 -23.680 1.749 1.00 90.31 940 ASN A CA 1
ATOM 7310 C C . ASN A 1 940 ? 16.872 -22.222 1.258 1.00 90.31 940 ASN A C 1
ATOM 7312 O O . ASN A 1 940 ? 16.022 -21.458 1.723 1.00 90.31 940 ASN A O 1
ATOM 7316 N N . LEU A 1 941 ? 17.765 -21.828 0.341 1.00 93.06 941 LEU A N 1
ATOM 7317 C CA . LEU A 1 941 ? 17.861 -20.451 -0.127 1.00 93.06 941 LEU A CA 1
ATOM 7318 C C . LEU A 1 941 ? 16.636 -20.085 -0.968 1.00 93.06 941 LEU A C 1
ATOM 7320 O O . LEU A 1 941 ? 16.297 -20.772 -1.929 1.00 93.06 941 LEU A O 1
ATOM 7324 N N . LYS A 1 942 ? 15.986 -18.990 -0.580 1.00 92.06 942 LYS A N 1
ATOM 7325 C CA . LYS A 1 942 ? 14.773 -18.438 -1.190 1.00 92.06 942 LYS A CA 1
ATOM 7326 C C . LYS A 1 942 ? 15.047 -17.155 -1.964 1.00 92.06 942 LYS A C 1
ATOM 7328 O O . LYS A 1 942 ? 14.431 -16.927 -3.002 1.00 92.06 942 LYS A O 1
ATOM 7333 N N . VAL A 1 943 ? 15.968 -16.343 -1.446 1.00 93.56 943 VAL A N 1
ATOM 7334 C CA . VAL A 1 943 ? 16.335 -15.034 -1.988 1.00 93.56 943 VAL A CA 1
ATOM 7335 C C . VAL A 1 943 ? 17.853 -14.933 -2.074 1.00 93.56 943 VAL A C 1
ATOM 7337 O O . VAL A 1 943 ? 18.544 -15.112 -1.065 1.00 93.56 943 VAL A O 1
ATOM 7340 N N . LEU A 1 944 ? 18.357 -14.612 -3.264 1.00 96.81 944 LEU A N 1
ATOM 7341 C CA . LEU A 1 944 ? 19.765 -14.325 -3.511 1.00 96.81 944 LEU A CA 1
ATOM 7342 C C . LEU A 1 944 ? 19.912 -12.967 -4.197 1.00 96.81 944 LEU A C 1
ATOM 7344 O O . LEU A 1 944 ? 19.427 -12.780 -5.310 1.00 96.81 944 LEU A O 1
ATOM 7348 N N . ASP A 1 945 ? 20.630 -12.052 -3.554 1.00 96.69 945 ASP A N 1
ATOM 7349 C CA . ASP A 1 945 ? 20.964 -10.741 -4.109 1.00 96.69 945 ASP A CA 1
ATOM 7350 C C . ASP A 1 945 ? 22.485 -10.542 -4.165 1.00 96.69 945 ASP A C 1
ATOM 7352 O O . ASP A 1 945 ? 23.156 -10.388 -3.139 1.00 96.69 945 ASP A O 1
ATOM 7356 N N . LEU A 1 946 ? 23.021 -10.550 -5.385 1.00 97.00 946 LEU A N 1
ATOM 7357 C CA . LEU A 1 946 ? 24.420 -10.267 -5.720 1.00 97.00 946 LEU A CA 1
ATOM 7358 C C . LEU A 1 946 ? 24.550 -9.016 -6.604 1.00 97.00 946 LEU A C 1
ATOM 7360 O O . LEU A 1 946 ? 25.583 -8.823 -7.251 1.00 97.00 946 LEU A O 1
ATOM 7364 N N . SER A 1 947 ? 23.510 -8.184 -6.663 1.00 97.06 947 SER A N 1
ATOM 7365 C CA . SER A 1 947 ? 23.433 -7.040 -7.571 1.00 97.06 947 SER A CA 1
ATOM 7366 C C . SER A 1 947 ? 24.463 -5.944 -7.261 1.00 97.06 947 SER A C 1
ATOM 7368 O O . SER A 1 947 ? 24.974 -5.858 -6.150 1.00 97.06 947 SER A O 1
ATOM 7370 N N . TYR A 1 948 ? 24.772 -5.068 -8.220 1.00 96.62 948 TYR A N 1
ATOM 7371 C CA . TYR A 1 948 ? 25.709 -3.946 -8.043 1.00 96.62 948 TYR A CA 1
ATOM 7372 C C . TYR A 1 948 ? 27.106 -4.393 -7.555 1.00 96.62 948 TYR A C 1
ATOM 7374 O O . TYR A 1 948 ? 27.646 -3.851 -6.588 1.00 96.62 948 TYR A O 1
ATOM 7382 N N . ASN A 1 949 ? 27.690 -5.391 -8.215 1.00 97.88 949 ASN A N 1
ATOM 7383 C CA . ASN A 1 949 ? 29.054 -5.861 -7.963 1.00 97.88 949 ASN A CA 1
ATOM 7384 C C . ASN A 1 949 ? 29.872 -5.878 -9.275 1.00 97.88 949 ASN A C 1
ATOM 7386 O O . ASN A 1 949 ? 29.428 -5.378 -10.306 1.00 97.88 949 ASN A O 1
ATOM 7390 N N . GLU A 1 950 ? 31.092 -6.411 -9.228 1.00 97.12 950 GLU A N 1
ATOM 7391 C CA . GLU A 1 950 ? 31.988 -6.609 -10.376 1.00 97.12 950 GLU A CA 1
ATOM 7392 C C . GLU A 1 950 ? 32.158 -8.117 -10.678 1.00 97.12 950 GLU A C 1
ATOM 7394 O O . GLU A 1 950 ? 33.228 -8.572 -11.094 1.00 97.12 950 GLU A O 1
ATOM 7399 N N . ILE A 1 951 ? 31.118 -8.924 -10.419 1.00 96.50 951 ILE A N 1
ATOM 7400 C CA . ILE A 1 951 ? 31.149 -10.379 -10.625 1.00 96.50 951 ILE A CA 1
ATOM 7401 C C . ILE A 1 951 ? 31.111 -10.666 -12.124 1.00 96.50 951 ILE A C 1
ATOM 7403 O O . ILE A 1 951 ? 30.308 -10.096 -12.854 1.00 96.50 951 ILE A O 1
ATOM 7407 N N . SER A 1 952 ? 31.972 -11.568 -12.578 1.00 96.12 952 SER A N 1
ATOM 7408 C CA . SER A 1 952 ? 32.179 -11.909 -13.985 1.00 96.12 952 SER A CA 1
ATOM 7409 C C . SER A 1 952 ? 31.952 -13.398 -14.254 1.00 96.12 952 SER A C 1
ATOM 7411 O O . SER A 1 952 ? 31.737 -14.184 -13.330 1.00 96.12 952 SER A O 1
ATOM 7413 N N . GLY A 1 953 ? 32.032 -13.798 -15.523 1.00 95.50 953 GLY A N 1
ATOM 7414 C CA . GLY A 1 953 ? 31.842 -15.184 -15.950 1.00 95.50 953 GLY A CA 1
ATOM 7415 C C . GLY A 1 953 ? 30.375 -15.543 -16.213 1.00 95.50 953 GLY A C 1
ATOM 7416 O O . GLY A 1 953 ? 29.497 -14.681 -16.116 1.00 95.50 953 GLY A O 1
ATOM 7417 N N . PRO A 1 954 ? 30.106 -16.803 -16.592 1.00 96.62 954 PRO A N 1
ATOM 7418 C CA . PRO A 1 954 ? 28.769 -17.241 -16.957 1.00 96.62 954 PRO A CA 1
ATOM 7419 C C . PRO A 1 954 ? 27.843 -17.381 -15.753 1.00 96.62 954 PRO A C 1
ATOM 7421 O O . PRO A 1 954 ? 28.280 -17.711 -14.648 1.00 96.62 954 PRO A O 1
ATOM 7424 N N . ILE A 1 955 ? 26.543 -17.189 -15.987 1.00 97.56 955 ILE A N 1
ATOM 7425 C CA . ILE A 1 955 ? 25.503 -17.557 -15.022 1.00 97.56 955 ILE A CA 1
ATOM 7426 C C . ILE A 1 955 ? 25.478 -19.092 -14.936 1.00 97.56 955 ILE A C 1
ATOM 7428 O O . ILE A 1 955 ? 25.279 -19.744 -15.960 1.00 97.56 955 ILE A O 1
ATOM 7432 N N . PRO A 1 956 ? 25.687 -19.710 -13.762 1.00 96.50 956 PRO A N 1
ATOM 7433 C CA . PRO A 1 956 ? 25.740 -21.165 -13.679 1.00 96.50 956 PRO A CA 1
ATOM 7434 C C . PRO A 1 956 ? 24.377 -21.848 -13.860 1.00 96.50 956 PRO A C 1
ATOM 7436 O O . PRO A 1 956 ? 23.374 -21.420 -13.287 1.00 96.50 956 PRO A O 1
ATOM 7439 N N . SER A 1 957 ? 24.348 -22.975 -14.576 1.00 95.62 957 SER A N 1
ATOM 7440 C CA . SER A 1 957 ? 23.121 -23.750 -14.828 1.00 95.62 957 SER A CA 1
ATOM 7441 C C . SER A 1 957 ? 22.503 -24.365 -13.568 1.00 95.62 957 SER A C 1
ATOM 7443 O O . SER A 1 957 ? 21.285 -24.526 -13.497 1.00 95.62 957 SER A O 1
ATOM 7445 N N . TRP A 1 958 ? 23.307 -24.630 -12.530 1.00 95.06 958 TRP A N 1
ATOM 7446 C CA . TRP A 1 958 ? 22.835 -25.207 -11.264 1.00 95.06 958 TRP A CA 1
ATOM 7447 C C . TRP A 1 958 ? 21.830 -24.323 -10.512 1.00 95.06 958 TRP A C 1
ATOM 7449 O O . TRP A 1 958 ? 21.188 -24.809 -9.580 1.00 95.06 958 TRP A O 1
ATOM 7459 N N . PHE A 1 959 ? 21.644 -23.053 -10.899 1.00 95.88 959 PHE A N 1
ATOM 7460 C CA . PHE A 1 959 ? 20.531 -22.249 -10.389 1.00 95.88 959 PHE A CA 1
ATOM 7461 C C . PHE A 1 959 ? 19.183 -22.934 -10.636 1.00 95.88 959 PHE A C 1
ATOM 7463 O O . PHE A 1 959 ? 18.338 -22.915 -9.746 1.00 95.88 959 PHE A O 1
ATOM 7470 N N . GLY A 1 960 ? 19.011 -23.608 -11.780 1.00 92.81 960 GLY A N 1
ATOM 7471 C CA . GLY A 1 960 ? 17.799 -24.363 -12.109 1.00 92.81 960 GLY A CA 1
ATOM 7472 C C . GLY A 1 960 ? 17.462 -25.488 -11.124 1.00 92.81 960 GLY A C 1
ATOM 7473 O O . GLY A 1 960 ? 16.295 -25.832 -10.965 1.00 92.81 960 GLY A O 1
ATOM 7474 N N . ASP A 1 961 ? 18.457 -26.004 -10.396 1.00 92.75 961 ASP A N 1
ATOM 7475 C CA . ASP A 1 961 ? 18.306 -27.108 -9.439 1.00 92.75 961 ASP A CA 1
ATOM 7476 C C . ASP A 1 961 ? 18.054 -26.634 -7.992 1.00 92.75 961 ASP A C 1
ATOM 7478 O O . ASP A 1 961 ? 18.023 -27.444 -7.052 1.00 92.75 961 ASP A O 1
ATOM 7482 N N . MET A 1 962 ? 17.920 -25.321 -7.767 1.00 93.12 962 MET A N 1
ATOM 7483 C CA . MET A 1 962 ? 17.705 -24.755 -6.434 1.00 93.12 962 MET A CA 1
ATOM 7484 C C . MET A 1 962 ? 16.227 -24.849 -6.029 1.00 93.12 962 MET A C 1
ATOM 7486 O O . MET A 1 962 ? 15.391 -24.135 -6.578 1.00 93.12 962 MET A O 1
ATOM 7490 N N . PRO A 1 963 ? 15.865 -25.674 -5.029 1.00 91.19 963 PRO A N 1
ATOM 7491 C CA . PRO A 1 963 ? 14.475 -26.093 -4.843 1.00 91.19 963 PRO A CA 1
ATOM 7492 C C . PRO A 1 963 ? 13.561 -24.999 -4.275 1.00 91.19 963 PRO A C 1
ATOM 7494 O O . PRO A 1 963 ? 12.357 -25.047 -4.507 1.00 91.19 963 PRO A O 1
ATOM 7497 N N . SER A 1 964 ? 14.116 -24.028 -3.541 1.00 90.56 964 SER A N 1
ATOM 7498 C CA . SER A 1 964 ? 13.346 -22.994 -2.830 1.00 90.56 964 SER A CA 1
ATOM 7499 C C . SER A 1 964 ? 13.528 -21.577 -3.391 1.00 90.56 964 SER A C 1
ATOM 7501 O O . SER A 1 964 ? 12.872 -20.655 -2.904 1.00 90.56 964 SER A O 1
ATOM 7503 N N . LEU A 1 965 ? 14.412 -21.384 -4.379 1.00 93.62 965 LEU A N 1
ATOM 7504 C CA . LEU A 1 965 ? 14.817 -20.061 -4.863 1.00 93.62 965 LEU A CA 1
ATOM 7505 C C . LEU A 1 965 ? 13.707 -19.438 -5.717 1.00 93.62 965 LEU A C 1
ATOM 7507 O O . LEU A 1 965 ? 13.345 -19.986 -6.756 1.00 93.62 965 LEU A O 1
ATOM 7511 N N . PHE A 1 966 ? 13.187 -18.285 -5.290 1.00 92.25 966 PHE A N 1
ATOM 7512 C CA . PHE A 1 966 ? 12.118 -17.576 -6.001 1.00 92.25 966 PHE A CA 1
ATOM 7513 C C . PHE A 1 966 ? 12.445 -16.111 -6.332 1.00 92.25 966 PHE A C 1
ATOM 7515 O O . PHE A 1 966 ? 11.725 -15.506 -7.127 1.00 92.25 966 PHE A O 1
ATOM 7522 N N . ASP A 1 967 ? 13.481 -15.524 -5.726 1.00 93.69 967 ASP A N 1
ATOM 7523 C CA . ASP A 1 967 ? 13.986 -14.187 -6.071 1.00 93.69 967 ASP A CA 1
ATOM 7524 C C . ASP A 1 967 ? 15.508 -14.243 -6.263 1.00 93.69 967 ASP A C 1
ATOM 7526 O O . ASP A 1 967 ? 16.262 -14.487 -5.316 1.00 93.69 967 ASP A O 1
ATOM 7530 N N . LEU A 1 968 ? 15.945 -14.059 -7.508 1.00 97.25 968 LEU A N 1
ATOM 7531 C CA . LEU A 1 968 ? 17.342 -14.029 -7.929 1.00 97.25 968 LEU A CA 1
ATOM 7532 C C . LEU A 1 968 ? 17.654 -12.657 -8.531 1.00 97.25 968 LEU A C 1
ATOM 7534 O O . LEU A 1 968 ? 17.119 -12.300 -9.582 1.00 97.25 968 LEU A O 1
ATOM 7538 N N . ASN A 1 969 ? 18.545 -11.909 -7.880 1.00 97.50 969 ASN A N 1
ATOM 7539 C CA . ASN A 1 969 ? 18.992 -10.597 -8.328 1.00 97.50 969 ASN A CA 1
ATOM 7540 C C . ASN A 1 969 ? 20.501 -10.579 -8.604 1.00 97.50 969 ASN A C 1
ATOM 7542 O O . ASN A 1 969 ? 21.323 -10.626 -7.690 1.00 97.50 969 ASN A O 1
ATOM 7546 N N . LEU A 1 970 ? 20.850 -10.495 -9.885 1.00 97.94 970 LEU A N 1
ATOM 7547 C CA . LEU A 1 970 ? 22.207 -10.420 -10.428 1.00 97.94 970 LEU A CA 1
ATOM 7548 C C . LEU A 1 970 ? 22.459 -9.095 -11.169 1.00 97.94 970 LEU A C 1
ATOM 7550 O O . LEU A 1 970 ? 23.482 -8.938 -11.840 1.00 97.94 970 LEU A O 1
ATOM 7554 N N . THR A 1 971 ? 21.531 -8.141 -11.062 1.00 97.62 971 THR A N 1
ATOM 7555 C CA . THR A 1 971 ? 21.553 -6.885 -11.814 1.00 97.62 971 THR A CA 1
ATOM 7556 C C . THR A 1 971 ? 22.844 -6.100 -11.591 1.00 97.62 971 THR A C 1
ATOM 7558 O O . THR A 1 971 ? 23.301 -5.983 -10.456 1.00 97.62 971 THR A O 1
ATOM 7561 N N . ARG A 1 972 ? 23.395 -5.486 -12.642 1.00 97.56 972 ARG A N 1
ATOM 7562 C CA . ARG A 1 972 ? 24.601 -4.644 -12.591 1.00 97.56 972 ARG A CA 1
ATOM 7563 C C . ARG A 1 972 ? 25.833 -5.406 -12.092 1.00 97.56 972 ARG A C 1
ATOM 7565 O O . ARG A 1 972 ? 26.308 -5.174 -10.980 1.00 97.56 972 ARG A O 1
ATOM 7572 N N . ASN A 1 973 ? 26.324 -6.296 -12.944 1.00 98.38 973 ASN A N 1
ATOM 7573 C CA . ASN A 1 973 ? 27.573 -7.045 -12.803 1.00 98.38 973 ASN A CA 1
ATOM 7574 C C . ASN A 1 973 ? 28.289 -7.108 -14.176 1.00 98.38 973 ASN A C 1
ATOM 7576 O O . ASN A 1 973 ? 27.914 -6.405 -15.113 1.00 98.38 973 ASN A O 1
ATOM 7580 N N . PHE A 1 974 ? 29.331 -7.931 -14.301 1.00 97.12 974 PHE A N 1
ATOM 7581 C CA . PHE A 1 974 ? 30.056 -8.214 -15.547 1.00 97.12 974 PHE A CA 1
ATOM 7582 C C . PHE A 1 974 ? 29.812 -9.648 -16.050 1.00 97.12 974 PHE A C 1
ATOM 7584 O O . PHE A 1 974 ? 30.714 -10.281 -16.610 1.00 97.12 974 PHE A O 1
ATOM 7591 N N . LEU A 1 975 ? 28.617 -10.198 -15.809 1.00 97.88 975 LEU A N 1
ATOM 7592 C CA . LEU A 1 975 ? 28.271 -11.561 -16.223 1.00 97.88 975 LEU A CA 1
ATOM 7593 C C . LEU A 1 975 ? 28.246 -11.673 -17.753 1.00 97.88 975 LEU A C 1
ATOM 7595 O O . LEU A 1 975 ? 27.914 -10.708 -18.437 1.00 97.88 975 LEU A O 1
ATOM 7599 N N . SER A 1 976 ? 28.596 -12.836 -18.296 1.00 96.19 976 SER A N 1
ATOM 7600 C CA . SER A 1 976 ? 28.688 -13.088 -19.744 1.00 96.19 976 SER A CA 1
ATOM 7601 C C . SER A 1 976 ? 28.143 -14.471 -20.123 1.00 96.19 976 SER A C 1
ATOM 7603 O O . SER A 1 976 ? 27.622 -15.182 -19.268 1.00 96.19 976 SER A O 1
ATOM 7605 N N . GLY A 1 977 ? 28.242 -14.866 -21.397 1.00 95.31 977 GLY A N 1
ATOM 7606 C CA . GLY A 1 977 ? 27.716 -16.148 -21.888 1.00 95.31 977 GLY A CA 1
ATOM 7607 C C . GLY A 1 977 ? 26.192 -16.159 -22.017 1.00 95.31 977 GLY A C 1
ATOM 7608 O O . GLY A 1 977 ? 25.552 -15.118 -21.923 1.00 95.31 977 GLY A O 1
ATOM 7609 N N . ASP A 1 978 ? 25.602 -17.326 -22.247 1.00 95.19 978 ASP A N 1
ATOM 7610 C CA . ASP A 1 978 ? 24.153 -17.434 -22.445 1.00 95.19 978 ASP A CA 1
ATOM 7611 C C . ASP A 1 978 ? 23.404 -17.531 -21.107 1.00 95.19 978 ASP A C 1
ATOM 7613 O O . ASP A 1 978 ? 23.952 -17.994 -20.101 1.00 95.19 978 ASP A O 1
ATOM 7617 N N . LEU A 1 979 ? 22.129 -17.130 -21.086 1.00 96.62 979 LEU A N 1
ATOM 7618 C CA . LEU A 1 979 ? 21.244 -17.399 -19.949 1.00 96.62 979 LEU A CA 1
ATOM 7619 C C . LEU A 1 979 ? 20.886 -18.902 -19.935 1.00 96.62 979 LEU A C 1
ATOM 7621 O O . LEU A 1 979 ? 20.241 -19.363 -20.878 1.00 96.62 979 LEU A O 1
ATOM 7625 N N . PRO A 1 980 ? 21.255 -19.684 -18.900 1.00 96.44 980 PRO A N 1
ATOM 7626 C CA . PRO A 1 980 ? 21.026 -21.128 -18.902 1.00 96.44 980 PRO A CA 1
ATOM 7627 C C . PRO A 1 980 ? 19.541 -21.488 -18.975 1.00 96.44 980 PRO A C 1
ATOM 7629 O O . PRO A 1 980 ? 18.737 -21.025 -18.160 1.00 96.44 980 PRO A O 1
ATOM 7632 N N . HIS A 1 981 ? 19.180 -22.368 -19.907 1.00 94.94 981 HIS A N 1
ATOM 7633 C CA . HIS A 1 981 ? 17.809 -22.859 -20.070 1.00 94.94 981 HIS A CA 1
ATOM 7634 C C . HIS A 1 981 ? 17.277 -23.590 -18.820 1.00 94.94 981 HIS A C 1
ATOM 7636 O O . HIS A 1 981 ? 16.072 -23.591 -18.562 1.00 94.94 981 HIS A O 1
ATOM 7642 N N . GLU A 1 982 ? 18.162 -24.152 -17.988 1.00 95.81 982 GLU A N 1
ATOM 7643 C CA . GLU A 1 982 ? 17.831 -24.788 -16.710 1.00 95.81 982 GLU A CA 1
ATOM 7644 C C . GLU A 1 982 ? 17.152 -23.827 -15.723 1.00 95.81 982 GLU A C 1
ATOM 7646 O O . GLU A 1 982 ? 16.336 -24.270 -14.916 1.00 95.81 982 GLU A O 1
ATOM 7651 N N . ILE A 1 983 ? 17.398 -22.511 -15.811 1.00 94.44 983 ILE A N 1
ATOM 7652 C CA . ILE A 1 983 ? 16.720 -21.503 -14.972 1.00 94.44 983 ILE A CA 1
ATOM 7653 C C . ILE A 1 983 ? 15.202 -21.528 -15.190 1.00 94.44 983 ILE A C 1
ATOM 7655 O O . ILE A 1 983 ? 14.440 -21.301 -14.250 1.00 94.44 983 ILE A O 1
ATOM 7659 N N . GLY A 1 984 ? 14.746 -21.885 -16.395 1.00 91.44 984 GLY A N 1
ATOM 7660 C CA . GLY A 1 984 ? 13.328 -22.083 -16.695 1.00 91.44 984 GLY A CA 1
ATOM 7661 C C . GLY A 1 984 ? 12.668 -23.217 -15.900 1.00 91.44 984 GLY A C 1
ATOM 7662 O O . GLY A 1 984 ? 11.449 -23.333 -15.913 1.00 91.44 984 GLY A O 1
ATOM 7663 N N . ARG A 1 985 ? 13.440 -24.031 -15.166 1.00 90.06 985 ARG A N 1
ATOM 7664 C CA . ARG A 1 985 ? 12.950 -25.155 -14.352 1.00 90.06 985 ARG A CA 1
ATOM 7665 C C . ARG A 1 985 ? 13.009 -24.911 -12.843 1.00 90.06 985 ARG A C 1
ATOM 7667 O O . ARG A 1 985 ? 12.815 -25.859 -12.087 1.00 90.06 985 ARG A O 1
ATOM 7674 N N . LEU A 1 986 ? 13.237 -23.670 -12.399 1.00 91.94 986 LEU A N 1
ATOM 7675 C CA . LEU A 1 986 ? 13.275 -23.305 -10.977 1.00 91.94 986 LEU A CA 1
ATOM 7676 C C . LEU A 1 986 ? 12.025 -23.812 -10.218 1.00 91.94 986 LEU A C 1
ATOM 7678 O O . LEU A 1 986 ? 10.930 -23.273 -10.417 1.00 91.94 986 LEU A O 1
ATOM 7682 N N . PRO A 1 987 ? 12.155 -24.802 -9.309 1.00 90.19 987 PRO A N 1
ATOM 7683 C CA . PRO A 1 987 ? 10.998 -25.495 -8.737 1.00 90.19 987 PRO A CA 1
ATOM 7684 C C . PRO A 1 987 ? 10.041 -24.601 -7.940 1.00 90.19 987 PRO A C 1
ATOM 7686 O O . PRO A 1 987 ? 8.833 -24.813 -7.988 1.00 90.19 987 PRO A O 1
ATOM 7689 N N . ALA A 1 988 ? 10.547 -23.585 -7.233 1.00 88.44 988 ALA A N 1
ATOM 7690 C CA . ALA A 1 988 ? 9.728 -22.679 -6.416 1.00 88.44 988 ALA A CA 1
ATOM 7691 C C . ALA A 1 988 ? 8.890 -21.675 -7.235 1.00 88.44 988 ALA A C 1
ATOM 7693 O O . ALA A 1 988 ? 8.056 -20.954 -6.680 1.00 88.44 988 ALA A O 1
ATOM 7694 N N . LEU A 1 989 ? 9.122 -21.604 -8.548 1.00 90.00 989 LEU A N 1
ATOM 7695 C CA . LEU A 1 989 ? 8.413 -20.726 -9.477 1.00 90.00 989 LEU A CA 1
ATOM 7696 C C . LEU A 1 989 ? 7.407 -21.483 -10.364 1.00 90.00 989 LEU A C 1
ATOM 7698 O O . LEU A 1 989 ? 6.727 -20.869 -11.192 1.00 90.00 989 LEU A O 1
ATOM 7702 N N . ILE A 1 990 ? 7.278 -22.798 -10.159 1.00 86.81 990 ILE A N 1
ATOM 7703 C CA . ILE A 1 990 ? 6.344 -23.690 -10.852 1.00 86.81 990 ILE A CA 1
ATOM 7704 C C . ILE A 1 990 ? 5.164 -24.013 -9.902 1.00 86.81 990 ILE A C 1
ATOM 7706 O O . ILE A 1 990 ? 5.390 -24.216 -8.710 1.00 86.81 990 ILE A O 1
ATOM 7710 N N . PRO A 1 991 ? 3.900 -24.065 -10.378 1.00 70.06 991 PRO A N 1
ATOM 7711 C CA . PRO A 1 991 ? 2.710 -24.142 -9.513 1.00 70.06 991 PRO A CA 1
ATOM 7712 C C . PRO A 1 991 ? 2.599 -25.366 -8.590 1.00 70.06 991 PRO A C 1
ATOM 7714 O O . PRO A 1 991 ? 1.861 -25.300 -7.610 1.00 70.06 991 PRO A O 1
ATOM 7717 N N . ASP A 1 992 ? 3.308 -26.460 -8.884 1.00 56.50 992 ASP A N 1
ATOM 7718 C CA . ASP A 1 992 ? 3.134 -27.745 -8.192 1.00 56.50 992 ASP A CA 1
ATOM 7719 C C . ASP A 1 992 ? 3.957 -27.883 -6.899 1.00 56.50 992 ASP A C 1
ATOM 7721 O O . ASP A 1 992 ? 3.803 -28.875 -6.185 1.00 56.50 992 ASP A O 1
ATOM 7725 N N . ASN A 1 993 ? 4.802 -26.902 -6.548 1.00 52.06 993 ASN A N 1
ATOM 7726 C CA . ASN A 1 993 ? 5.730 -27.047 -5.427 1.00 52.06 993 ASN A CA 1
ATOM 7727 C C . ASN A 1 993 ? 5.447 -26.096 -4.248 1.00 52.06 993 ASN A C 1
ATOM 7729 O O . ASN A 1 993 ? 5.952 -24.981 -4.154 1.00 52.06 993 ASN A O 1
ATOM 7733 N N . THR A 1 994 ? 4.732 -26.653 -3.269 1.00 51.59 994 THR A N 1
ATOM 7734 C CA . THR A 1 994 ? 4.847 -26.418 -1.816 1.00 51.59 994 THR A CA 1
ATOM 7735 C C . THR A 1 994 ? 4.418 -25.086 -1.188 1.00 51.59 994 THR A C 1
ATOM 7737 O O . THR A 1 994 ? 4.758 -23.977 -1.587 1.00 51.59 994 THR A O 1
ATOM 7740 N N . SER A 1 995 ? 3.709 -25.261 -0.069 1.00 44.31 995 SER A N 1
ATOM 7741 C CA . SER A 1 995 ? 3.387 -24.261 0.940 1.00 44.31 995 SER A CA 1
ATOM 7742 C C . SER A 1 995 ? 4.619 -23.478 1.400 1.00 44.31 995 SER A C 1
ATOM 7744 O O . SER A 1 995 ? 5.590 -24.061 1.886 1.00 44.31 995 SER A O 1
ATOM 7746 N N . LEU A 1 996 ? 4.538 -22.148 1.345 1.00 47.44 996 LEU A N 1
ATOM 7747 C CA . LEU A 1 996 ? 5.466 -21.265 2.049 1.00 47.44 996 LEU A CA 1
ATOM 7748 C C . LEU A 1 996 ? 5.227 -21.406 3.556 1.00 47.44 996 LEU A C 1
ATOM 7750 O O . LEU A 1 996 ? 4.285 -20.826 4.093 1.00 47.44 996 LEU A O 1
ATOM 7754 N N . ASP A 1 997 ? 6.068 -22.195 4.220 1.00 42.53 997 ASP A N 1
ATOM 7755 C CA . ASP A 1 997 ? 6.059 -22.319 5.675 1.00 42.53 997 ASP A CA 1
ATOM 7756 C C . ASP A 1 997 ? 6.350 -20.956 6.338 1.00 42.53 997 ASP A C 1
ATOM 7758 O O . ASP A 1 997 ? 7.236 -20.195 5.921 1.00 42.53 997 ASP A O 1
ATOM 7762 N N . LEU A 1 998 ? 5.519 -20.631 7.327 1.00 43.03 998 LEU A N 1
ATOM 7763 C CA . LEU A 1 998 ? 5.260 -19.300 7.870 1.00 43.03 998 LEU A CA 1
ATOM 7764 C C . LEU A 1 998 ? 6.060 -19.075 9.157 1.00 43.03 998 LEU A C 1
ATOM 7766 O O . LEU A 1 998 ? 5.583 -19.342 10.257 1.00 43.03 998 LEU A O 1
ATOM 7770 N N . GLY A 1 999 ? 7.248 -18.486 9.030 1.00 48.06 999 GLY A N 1
ATOM 7771 C CA . GLY A 1 999 ? 7.941 -17.851 10.151 1.00 48.06 999 GLY A CA 1
ATOM 7772 C C . GLY A 1 999 ? 7.789 -16.332 10.092 1.00 48.06 999 GLY A C 1
ATOM 7773 O O . GLY A 1 999 ? 8.207 -15.707 9.117 1.00 48.06 999 GLY A O 1
ATOM 7774 N N . TYR A 1 1000 ? 7.218 -15.712 11.128 1.00 51.31 1000 TYR A N 1
ATOM 7775 C CA . TYR A 1 1000 ? 7.463 -14.288 11.367 1.00 51.31 1000 TYR A CA 1
ATOM 7776 C C . TYR A 1 1000 ? 8.953 -14.104 11.667 1.00 51.31 1000 TYR A C 1
ATOM 7778 O O . TYR A 1 1000 ? 9.505 -14.804 12.515 1.00 51.31 1000 TYR A O 1
ATOM 7786 N N . LEU A 1 1001 ? 9.604 -13.167 10.982 1.00 62.84 1001 LEU A N 1
ATOM 7787 C CA . LEU A 1 1001 ? 10.980 -12.803 11.302 1.00 62.84 1001 LEU A CA 1
ATOM 7788 C C . LEU A 1 1001 ? 10.970 -11.866 12.511 1.00 62.84 1001 LEU A C 1
ATOM 7790 O O . LEU A 1 1001 ? 10.142 -10.959 12.588 1.00 62.84 1001 LEU A O 1
ATOM 7794 N N . LEU A 1 1002 ? 11.896 -12.076 13.448 1.00 66.12 1002 LEU A N 1
ATOM 7795 C CA . LEU A 1 1002 ? 11.999 -11.268 14.670 1.00 66.12 1002 LEU A CA 1
ATOM 7796 C C . LEU A 1 1002 ? 12.335 -9.801 14.380 1.00 66.12 1002 LEU A C 1
ATOM 7798 O O . LEU A 1 1002 ? 11.950 -8.923 15.146 1.00 66.12 1002 LEU A O 1
ATOM 7802 N N . LEU A 1 1003 ? 13.019 -9.529 13.264 1.00 76.56 1003 LEU A N 1
ATOM 7803 C CA . LEU A 1 1003 ? 13.265 -8.180 12.770 1.00 76.56 1003 LEU A CA 1
ATOM 7804 C C . LEU A 1 1003 ? 12.872 -8.069 11.286 1.00 76.56 1003 LEU A C 1
ATOM 7806 O O . LEU A 1 1003 ? 13.187 -8.966 10.502 1.00 76.56 1003 LEU A O 1
ATOM 7810 N N . PRO A 1 1004 ? 12.268 -6.945 10.858 1.00 79.69 1004 PRO A N 1
ATOM 7811 C CA . PRO A 1 1004 ? 11.907 -6.725 9.458 1.00 79.69 1004 PRO A CA 1
ATOM 7812 C C . PRO A 1 1004 ? 13.137 -6.399 8.617 1.00 79.69 1004 PRO A C 1
ATOM 7814 O O . PRO A 1 1004 ? 13.880 -5.504 8.998 1.00 79.69 1004 PRO A O 1
ATOM 7817 N N . PHE A 1 1005 ? 13.377 -7.057 7.491 1.00 76.06 1005 PHE A N 1
ATOM 7818 C CA . PHE A 1 1005 ? 14.550 -6.780 6.651 1.00 76.06 1005 PHE A CA 1
ATOM 7819 C C . PHE A 1 1005 ? 14.255 -5.751 5.554 1.00 76.06 1005 PHE A C 1
ATOM 7821 O O . PHE A 1 1005 ? 13.096 -5.494 5.237 1.00 76.06 1005 PHE A O 1
ATOM 7828 N N . VAL A 1 1006 ? 15.307 -5.156 4.985 1.00 72.88 1006 VAL A N 1
ATOM 7829 C CA . VAL A 1 1006 ? 15.210 -4.222 3.856 1.00 72.88 1006 VAL A CA 1
ATOM 7830 C C . VAL A 1 1006 ? 15.981 -4.795 2.671 1.00 72.88 1006 VAL A C 1
ATOM 7832 O O . VAL A 1 1006 ? 17.159 -5.111 2.814 1.00 72.88 1006 VAL A O 1
ATOM 7835 N N . LEU A 1 1007 ? 15.308 -4.931 1.529 1.00 78.69 1007 LEU A N 1
ATOM 7836 C CA . LEU A 1 1007 ? 15.872 -5.299 0.224 1.00 78.69 1007 LEU A CA 1
ATOM 7837 C C . LEU A 1 1007 ? 15.203 -4.428 -0.845 1.00 78.69 1007 LEU A C 1
ATOM 7839 O O . LEU A 1 1007 ? 14.028 -4.090 -0.695 1.00 78.69 1007 LEU A O 1
ATOM 7843 N N . ASP A 1 1008 ? 15.931 -4.024 -1.888 1.00 70.19 1008 ASP A N 1
ATOM 7844 C CA . ASP A 1 1008 ? 15.423 -3.147 -2.960 1.00 70.19 1008 ASP A CA 1
ATOM 7845 C C . ASP A 1 1008 ? 14.712 -1.867 -2.444 1.00 70.19 1008 ASP A C 1
ATOM 7847 O O . ASP A 1 1008 ? 13.691 -1.433 -2.979 1.00 70.19 1008 ASP A O 1
ATOM 7851 N N . ASN A 1 1009 ? 15.222 -1.259 -1.362 1.00 69.00 1009 ASN A N 1
ATOM 7852 C CA . ASN A 1 1009 ? 14.617 -0.103 -0.671 1.00 69.00 1009 ASN A CA 1
ATOM 7853 C C . ASN A 1 1009 ? 13.181 -0.329 -0.145 1.00 69.00 1009 ASN A C 1
ATOM 7855 O O . ASN A 1 1009 ? 12.455 0.630 0.121 1.00 69.00 1009 ASN A O 1
ATOM 7859 N N . GLN A 1 1010 ? 12.764 -1.584 0.032 1.00 72.44 1010 GLN A N 1
ATOM 7860 C CA . GLN A 1 1010 ? 11.474 -1.968 0.606 1.00 72.44 1010 GLN A CA 1
ATOM 7861 C C . GLN A 1 1010 ? 11.677 -2.728 1.916 1.00 72.44 1010 GLN A C 1
ATOM 7863 O O . GLN A 1 1010 ? 12.567 -3.570 2.027 1.00 72.44 1010 GLN A O 1
ATOM 7868 N N . GLN A 1 1011 ? 10.846 -2.434 2.919 1.00 77.69 1011 GLN A N 1
ATOM 7869 C CA . GLN A 1 1011 ? 10.894 -3.099 4.221 1.00 77.69 1011 GLN A CA 1
ATOM 7870 C C . GLN A 1 1011 ? 9.886 -4.255 4.272 1.00 77.69 1011 GLN A C 1
ATOM 7872 O O . GLN A 1 1011 ? 8.682 -4.053 4.111 1.00 77.69 1011 GLN A O 1
ATOM 7877 N N . TYR A 1 1012 ? 10.370 -5.459 4.568 1.00 77.19 1012 TYR A N 1
ATOM 7878 C CA . TYR A 1 1012 ? 9.579 -6.682 4.618 1.00 77.19 1012 TYR A CA 1
ATOM 7879 C C . TYR A 1 1012 ? 9.519 -7.241 6.041 1.00 77.19 1012 TYR A C 1
ATOM 7881 O O . TYR A 1 1012 ? 10.537 -7.500 6.681 1.00 77.19 1012 TYR A O 1
ATOM 7889 N N . TYR A 1 1013 ? 8.298 -7.471 6.527 1.00 69.25 1013 TYR A N 1
ATOM 7890 C CA . TYR A 1 1013 ? 8.033 -8.157 7.800 1.00 69.25 1013 TYR A CA 1
ATOM 7891 C C . TYR A 1 1013 ? 7.850 -9.671 7.617 1.00 69.25 1013 TYR A C 1
ATOM 7893 O O . TYR A 1 1013 ? 7.902 -10.431 8.582 1.00 69.25 1013 TYR A O 1
ATOM 7901 N N . ARG A 1 1014 ? 7.607 -10.107 6.374 1.00 71.50 1014 ARG A N 1
ATOM 7902 C CA . ARG A 1 1014 ? 7.410 -11.505 5.985 1.00 71.50 1014 ARG A CA 1
ATOM 7903 C C . ARG A 1 1014 ? 7.957 -11.742 4.584 1.00 71.50 1014 ARG A C 1
ATOM 7905 O O . ARG A 1 1014 ? 7.732 -10.929 3.691 1.00 71.50 1014 ARG A O 1
ATOM 7912 N N . LEU A 1 1015 ? 8.580 -12.901 4.392 1.00 74.81 1015 LEU A N 1
ATOM 7913 C CA . LEU A 1 1015 ? 9.060 -13.380 3.092 1.00 74.81 1015 LEU A CA 1
ATOM 7914 C C . LEU A 1 1015 ? 7.938 -13.520 2.050 1.00 74.81 1015 LEU A C 1
ATOM 7916 O O . LEU A 1 1015 ? 8.159 -13.237 0.882 1.00 74.81 1015 LEU A O 1
ATOM 7920 N N . SER A 1 1016 ? 6.720 -13.884 2.472 1.00 73.00 1016 SER A N 1
ATOM 7921 C CA . SER A 1 1016 ? 5.551 -14.043 1.587 1.00 73.00 1016 SER A CA 1
ATOM 7922 C C . SER A 1 1016 ? 5.158 -12.776 0.826 1.00 73.00 1016 SER A C 1
ATOM 7924 O O . SER A 1 1016 ? 4.407 -12.857 -0.140 1.00 73.00 1016 SER A O 1
ATOM 7926 N N . ASN A 1 1017 ? 5.609 -11.611 1.297 1.00 78.19 1017 ASN A N 1
ATOM 7927 C CA . ASN A 1 1017 ? 5.278 -10.323 0.700 1.00 78.19 1017 ASN A CA 1
ATOM 7928 C C . ASN A 1 1017 ? 6.293 -9.898 -0.373 1.00 78.19 1017 ASN A C 1
ATOM 7930 O O . ASN A 1 1017 ? 6.084 -8.866 -1.007 1.00 78.19 1017 ASN A O 1
ATOM 7934 N N . MET A 1 1018 ? 7.393 -10.639 -0.549 1.00 83.38 1018 MET A N 1
ATOM 7935 C CA . MET A 1 1018 ? 8.368 -10.366 -1.602 1.00 83.38 1018 MET A CA 1
ATOM 7936 C C . MET A 1 1018 ? 7.841 -10.824 -2.959 1.00 83.38 1018 MET A C 1
ATOM 7938 O O . MET A 1 1018 ? 7.219 -11.882 -3.073 1.00 83.38 1018 MET A O 1
ATOM 7942 N N . ALA A 1 1019 ? 8.116 -10.020 -3.985 1.00 85.06 1019 ALA A N 1
ATOM 7943 C CA . ALA A 1 1019 ? 7.824 -10.394 -5.358 1.00 85.06 1019 ALA A CA 1
ATOM 7944 C C . ALA A 1 1019 ? 8.787 -11.491 -5.824 1.00 85.06 1019 ALA A C 1
ATOM 7946 O O . ALA A 1 1019 ? 9.974 -11.465 -5.504 1.00 85.06 1019 ALA A O 1
ATOM 7947 N N . ARG A 1 1020 ? 8.272 -12.439 -6.605 1.00 91.69 1020 ARG A N 1
ATOM 7948 C CA . ARG A 1 1020 ? 9.074 -13.492 -7.238 1.00 91.69 1020 ARG A CA 1
ATOM 7949 C C . ARG A 1 1020 ? 9.776 -12.935 -8.468 1.00 91.69 1020 ARG A C 1
ATOM 7951 O O . ARG A 1 1020 ? 9.100 -12.440 -9.373 1.00 91.69 1020 ARG A O 1
ATOM 7958 N N . GLY A 1 1021 ? 11.103 -12.985 -8.493 1.00 94.19 1021 GLY A N 1
ATOM 7959 C CA . GLY A 1 1021 ? 11.912 -12.205 -9.423 1.00 94.19 1021 GLY A CA 1
ATOM 7960 C C . GLY A 1 1021 ? 13.082 -12.966 -10.034 1.00 94.19 1021 GLY A C 1
ATOM 7961 O O . GLY A 1 1021 ? 13.791 -13.694 -9.349 1.00 94.19 1021 GLY A O 1
ATOM 7962 N N . LEU A 1 1022 ? 13.316 -12.743 -11.324 1.00 97.62 1022 LEU A N 1
ATOM 7963 C CA . LEU A 1 1022 ? 14.546 -13.088 -12.027 1.00 97.62 1022 LEU A CA 1
ATOM 7964 C C . LEU A 1 1022 ? 15.089 -11.800 -12.646 1.00 97.62 1022 LEU A C 1
ATOM 7966 O O . LEU A 1 1022 ? 14.534 -11.286 -13.618 1.00 97.62 1022 LEU A O 1
ATOM 7970 N N . LYS A 1 1023 ? 16.136 -11.242 -12.037 1.00 97.75 1023 LYS A N 1
ATOM 7971 C CA . LYS A 1 1023 ? 16.701 -9.938 -12.395 1.00 97.75 1023 LYS A CA 1
ATOM 7972 C C . LYS A 1 1023 ? 18.166 -10.120 -12.793 1.00 97.75 1023 LYS A C 1
ATOM 7974 O O . LYS A 1 1023 ? 19.001 -10.445 -11.955 1.00 97.75 1023 LYS A O 1
ATOM 7979 N N . VAL A 1 1024 ? 18.467 -9.930 -14.071 1.00 97.69 1024 VAL A N 1
ATOM 7980 C CA . VAL A 1 1024 ? 19.789 -10.117 -14.700 1.00 97.69 1024 VAL A CA 1
ATOM 7981 C C . VAL A 1 1024 ? 20.211 -8.849 -15.463 1.00 97.69 1024 VAL A C 1
ATOM 7983 O O . VAL A 1 1024 ? 21.192 -8.844 -16.201 1.00 97.69 1024 VAL A O 1
ATOM 7986 N N . GLY A 1 1025 ? 19.484 -7.743 -15.301 1.00 97.31 1025 GLY A N 1
ATOM 7987 C CA . GLY A 1 1025 ? 19.713 -6.538 -16.092 1.00 97.31 1025 GLY A CA 1
ATOM 7988 C C . GLY A 1 1025 ? 21.103 -5.914 -15.901 1.00 97.31 1025 GLY A C 1
ATOM 7989 O O . GLY A 1 1025 ? 21.721 -6.061 -14.848 1.00 97.31 1025 GLY A O 1
ATOM 7990 N N . ASN A 1 1026 ? 21.585 -5.163 -16.888 1.00 97.88 1026 ASN A N 1
ATOM 7991 C CA . ASN A 1 1026 ? 22.849 -4.429 -16.862 1.00 97.88 1026 ASN A CA 1
ATOM 7992 C C . ASN A 1 1026 ? 24.067 -5.353 -16.670 1.00 97.88 1026 ASN A C 1
ATOM 7994 O O . ASN A 1 1026 ? 24.810 -5.230 -15.697 1.00 97.88 1026 ASN A O 1
ATOM 7998 N N . ASN A 1 1027 ? 24.220 -6.318 -17.572 1.00 98.19 1027 ASN A N 1
ATOM 7999 C CA . ASN A 1 1027 ? 25.341 -7.253 -17.663 1.00 98.19 1027 ASN A CA 1
ATOM 8000 C C . ASN A 1 1027 ? 25.745 -7.416 -19.151 1.00 98.19 1027 ASN A C 1
ATOM 8002 O O . ASN A 1 1027 ? 25.450 -6.558 -19.980 1.00 98.19 1027 ASN A O 1
ATOM 8006 N N . SER A 1 1028 ? 26.431 -8.511 -19.492 1.00 96.81 1028 SER A N 1
ATOM 8007 C CA . SER A 1 1028 ? 26.817 -8.883 -20.856 1.00 96.81 1028 SER A CA 1
ATOM 8008 C C . SER A 1 1028 ? 26.331 -10.266 -21.361 1.00 96.81 1028 SER A C 1
ATOM 8010 O O . SER A 1 1028 ? 26.918 -10.720 -22.351 1.00 96.81 1028 SER A O 1
ATOM 8012 N N . PRO A 1 1029 ? 25.336 -10.982 -20.771 1.00 95.44 1029 PRO A N 1
ATOM 8013 C CA . PRO A 1 1029 ? 24.785 -12.189 -21.372 1.00 95.44 1029 PRO A CA 1
ATOM 8014 C C . PRO A 1 1029 ? 24.333 -12.008 -22.816 1.00 95.44 1029 PRO A C 1
ATOM 8016 O O . PRO A 1 1029 ? 23.782 -10.968 -23.172 1.00 95.44 1029 PRO A O 1
ATOM 8019 N N . SER A 1 1030 ? 24.575 -13.035 -23.621 1.00 94.50 1030 SER A N 1
ATOM 8020 C CA . SER A 1 1030 ? 24.293 -13.093 -25.053 1.00 94.50 1030 SER A CA 1
ATOM 8021 C C . SER A 1 1030 ? 23.350 -14.248 -25.397 1.00 94.50 1030 SER A C 1
ATOM 8023 O O . SER A 1 1030 ? 22.818 -14.918 -24.510 1.00 94.50 1030 SER A O 1
ATOM 8025 N N . GLY A 1 1031 ? 23.141 -14.472 -26.695 1.00 94.81 1031 GLY A N 1
ATOM 8026 C CA . GLY A 1 1031 ? 22.307 -15.557 -27.198 1.00 94.81 1031 GLY A CA 1
ATOM 8027 C C . GLY A 1 1031 ? 20.814 -15.248 -27.114 1.00 94.81 1031 GLY A C 1
ATOM 8028 O O . GLY A 1 1031 ? 20.399 -14.135 -26.777 1.00 94.81 1031 GLY A O 1
ATOM 8029 N N . ASN A 1 1032 ? 20.003 -16.251 -27.443 1.00 96.38 1032 ASN A N 1
ATOM 8030 C CA . ASN A 1 1032 ? 18.549 -16.127 -27.432 1.00 96.38 1032 ASN A CA 1
ATOM 8031 C C . ASN A 1 1032 ? 18.003 -16.190 -26.000 1.00 96.38 1032 ASN A C 1
ATOM 8033 O O . ASN A 1 1032 ? 18.540 -16.889 -25.140 1.00 96.38 1032 ASN A O 1
ATOM 8037 N N . ILE A 1 1033 ? 16.868 -15.532 -25.763 1.00 97.38 1033 ILE A N 1
ATOM 8038 C CA . ILE A 1 1033 ? 16.105 -15.711 -24.523 1.00 97.38 1033 ILE A CA 1
ATOM 8039 C C . ILE A 1 1033 ? 15.554 -17.156 -24.490 1.00 97.38 1033 ILE A C 1
ATOM 8041 O O . ILE A 1 1033 ? 14.835 -17.536 -25.417 1.00 97.38 1033 ILE A O 1
ATOM 8045 N N . PRO A 1 1034 ? 15.833 -17.971 -23.451 1.00 96.38 1034 PRO A N 1
ATOM 8046 C CA . PRO A 1 1034 ? 15.358 -19.352 -23.388 1.00 96.38 1034 PRO A CA 1
ATOM 8047 C C . PRO A 1 1034 ? 13.832 -19.455 -23.320 1.00 96.38 1034 PRO A C 1
ATOM 8049 O O . PRO A 1 1034 ? 13.172 -18.844 -22.475 1.00 96.38 1034 PRO A O 1
ATOM 8052 N N . GLU A 1 1035 ? 13.268 -20.304 -24.170 1.00 95.94 1035 GLU A N 1
ATOM 8053 C CA . GLU A 1 1035 ? 11.835 -20.601 -24.228 1.00 95.94 1035 GLU A CA 1
ATOM 8054 C C . GLU A 1 1035 ? 11.298 -21.257 -22.944 1.00 95.94 1035 GLU A C 1
ATOM 8056 O O . GLU A 1 1035 ? 10.117 -21.126 -22.603 1.00 95.94 1035 GLU A O 1
ATOM 8061 N N . GLU A 1 1036 ? 12.169 -21.958 -22.218 1.00 95.81 1036 GLU A N 1
ATOM 8062 C CA . GLU A 1 1036 ? 11.901 -22.615 -20.943 1.00 95.81 1036 GLU A CA 1
ATOM 8063 C C . GLU A 1 1036 ? 11.485 -21.626 -19.855 1.00 95.81 1036 GLU A C 1
ATOM 8065 O O . GLU A 1 1036 ? 10.748 -22.018 -18.951 1.00 95.81 1036 GLU A O 1
ATOM 8070 N N . LEU A 1 1037 ? 11.865 -20.344 -19.954 1.00 96.12 1037 LEU A N 1
ATOM 8071 C CA . LEU A 1 1037 ? 11.419 -19.319 -19.005 1.00 96.12 1037 LEU A CA 1
ATOM 8072 C C . LEU A 1 1037 ? 9.891 -19.252 -18.916 1.00 96.12 1037 LEU A C 1
ATOM 8074 O O . LEU A 1 1037 ? 9.363 -19.015 -17.835 1.00 96.12 1037 LEU A O 1
ATOM 8078 N N . GLY A 1 1038 ? 9.169 -19.566 -19.998 1.00 92.69 1038 GLY A N 1
ATOM 8079 C CA . GLY A 1 1038 ? 7.704 -19.650 -20.012 1.00 92.69 1038 GLY A CA 1
ATOM 8080 C C . GLY A 1 1038 ? 7.095 -20.703 -19.068 1.00 92.69 1038 GLY A C 1
ATOM 8081 O O . GLY A 1 1038 ? 5.875 -20.757 -18.914 1.00 92.69 1038 GLY A O 1
ATOM 8082 N N . GLN A 1 1039 ? 7.899 -21.561 -18.434 1.00 92.31 1039 GLN A N 1
ATOM 8083 C CA . GLN A 1 1039 ? 7.436 -22.544 -17.445 1.00 92.31 1039 GLN A CA 1
ATOM 8084 C C . GLN A 1 1039 ? 7.268 -21.943 -16.035 1.00 92.31 1039 GLN A C 1
ATOM 8086 O O . GLN A 1 1039 ? 6.521 -22.495 -15.223 1.00 92.31 1039 GLN A O 1
ATOM 8091 N N . LEU A 1 1040 ? 7.891 -20.793 -15.751 1.00 93.75 1040 LEU A N 1
ATOM 8092 C CA . LEU A 1 1040 ? 7.948 -20.154 -14.429 1.00 93.75 1040 LEU A CA 1
ATOM 8093 C C . LEU A 1 1040 ? 6.664 -19.376 -14.084 1.00 93.75 1040 LEU A C 1
ATOM 8095 O O . LEU A 1 1040 ? 6.691 -18.176 -13.828 1.00 93.75 1040 LEU A O 1
ATOM 8099 N N . LYS A 1 1041 ? 5.502 -20.036 -14.086 1.00 91.19 1041 LYS A N 1
ATOM 8100 C CA . LYS A 1 1041 ? 4.176 -19.385 -13.995 1.00 91.19 1041 LYS A CA 1
ATOM 8101 C C . LYS A 1 1041 ? 3.955 -18.507 -12.755 1.00 91.19 1041 LYS A C 1
ATOM 8103 O O . LYS A 1 1041 ? 3.048 -17.677 -12.773 1.00 91.19 1041 LYS A O 1
ATOM 8108 N N . LEU A 1 1042 ? 4.719 -18.692 -11.676 1.00 90.94 1042 LEU A N 1
ATOM 8109 C CA . LEU A 1 1042 ? 4.639 -17.863 -10.464 1.00 90.94 1042 LEU A CA 1
ATOM 8110 C C . LEU A 1 1042 ? 5.540 -16.614 -10.516 1.00 90.94 1042 LEU A C 1
ATOM 8112 O O . LEU A 1 1042 ? 5.515 -15.820 -9.578 1.00 90.94 1042 LEU A O 1
ATOM 8116 N N . LEU A 1 1043 ? 6.345 -16.436 -11.567 1.00 94.75 1043 LEU A N 1
ATOM 8117 C CA . LEU A 1 1043 ? 7.241 -15.291 -11.723 1.00 94.75 1043 LEU A CA 1
ATOM 8118 C C . LEU A 1 1043 ? 6.444 -13.984 -11.859 1.00 94.75 1043 LEU A C 1
ATOM 8120 O O . LEU A 1 1043 ? 5.509 -13.903 -12.652 1.00 94.75 1043 LEU A O 1
ATOM 8124 N N . GLN A 1 1044 ? 6.836 -12.958 -11.098 1.00 94.12 1044 GLN A N 1
ATOM 8125 C CA . GLN A 1 1044 ? 6.207 -11.630 -11.104 1.00 94.12 1044 GLN A CA 1
ATOM 8126 C C . GLN A 1 1044 ? 7.113 -10.563 -11.727 1.00 94.12 1044 GLN A C 1
ATOM 8128 O O . GLN A 1 1044 ? 6.620 -9.593 -12.297 1.00 94.12 1044 GLN A O 1
ATOM 8133 N N . VAL A 1 1045 ? 8.434 -10.718 -11.640 1.00 96.56 1045 VAL A N 1
ATOM 8134 C CA . VAL A 1 1045 ? 9.401 -9.762 -12.188 1.00 96.56 1045 VAL A CA 1
ATOM 8135 C C . VAL A 1 1045 ? 10.424 -10.496 -13.044 1.00 96.56 1045 VAL A C 1
ATOM 8137 O O . VAL A 1 1045 ? 11.154 -11.339 -12.533 1.00 96.56 1045 VAL A O 1
ATOM 8140 N N . LEU A 1 1046 ? 10.510 -10.139 -14.322 1.00 98.31 1046 LEU A N 1
ATOM 8141 C CA . LEU A 1 1046 ? 11.569 -10.555 -15.236 1.00 98.31 1046 LEU A CA 1
ATOM 8142 C C . LEU A 1 1046 ? 12.292 -9.307 -15.753 1.00 98.31 1046 LEU A C 1
ATOM 8144 O O . LEU A 1 1046 ? 11.684 -8.458 -16.405 1.00 98.31 1046 LEU A O 1
ATOM 8148 N N . ASP A 1 1047 ? 13.575 -9.173 -15.427 1.00 98.19 1047 ASP A N 1
ATOM 8149 C CA . ASP A 1 1047 ? 14.410 -8.039 -15.837 1.00 98.19 1047 ASP A CA 1
ATOM 8150 C C . ASP A 1 1047 ? 15.668 -8.550 -16.543 1.00 98.19 1047 ASP A C 1
ATOM 8152 O O . ASP A 1 1047 ? 16.577 -9.080 -15.906 1.00 98.19 1047 ASP A O 1
ATOM 8156 N N . LEU A 1 1048 ? 15.689 -8.411 -17.863 1.00 98.25 1048 LEU A N 1
ATOM 8157 C CA . LEU A 1 1048 ? 16.765 -8.785 -18.781 1.00 98.25 1048 LEU A CA 1
ATOM 8158 C C . LEU A 1 1048 ? 17.372 -7.546 -19.463 1.00 98.25 1048 LEU A C 1
ATOM 8160 O O . LEU A 1 1048 ? 18.083 -7.675 -20.460 1.00 98.25 1048 LEU A O 1
ATOM 8164 N N . SER A 1 1049 ? 17.071 -6.346 -18.960 1.00 98.31 1049 SER A N 1
ATOM 8165 C CA . SER A 1 1049 ? 17.437 -5.083 -19.606 1.00 98.31 1049 SER A CA 1
ATOM 8166 C C . SER A 1 1049 ? 18.951 -4.866 -19.701 1.00 98.31 1049 SER A C 1
ATOM 8168 O O . SER A 1 1049 ? 19.683 -5.327 -18.839 1.00 98.31 1049 SER A O 1
ATOM 8170 N N . ASN A 1 1050 ? 19.436 -4.110 -20.684 1.00 98.12 1050 ASN A N 1
ATOM 8171 C CA . ASN A 1 1050 ? 20.837 -3.709 -20.847 1.00 98.12 1050 ASN A CA 1
ATOM 8172 C C . ASN A 1 1050 ? 21.796 -4.915 -20.844 1.00 98.12 1050 ASN A C 1
ATOM 8174 O O . ASN A 1 1050 ? 22.613 -5.054 -19.936 1.00 98.12 1050 ASN A O 1
ATOM 8178 N N . ASN A 1 1051 ? 21.642 -5.804 -21.825 1.00 98.31 1051 ASN A N 1
ATOM 8179 C CA . ASN A 1 1051 ? 22.471 -6.993 -22.049 1.00 98.31 1051 ASN A CA 1
ATOM 8180 C C . ASN A 1 1051 ? 22.754 -7.148 -23.561 1.00 98.31 1051 ASN A C 1
ATOM 8182 O O . ASN A 1 1051 ? 22.474 -6.243 -24.344 1.00 98.31 1051 ASN A O 1
ATOM 8186 N N . ASN A 1 1052 ? 23.306 -8.290 -23.985 1.00 97.44 1052 ASN A N 1
ATOM 8187 C CA . ASN A 1 1052 ? 23.601 -8.602 -25.389 1.00 97.44 1052 ASN A CA 1
ATOM 8188 C C . ASN A 1 1052 ? 22.657 -9.682 -25.964 1.00 97.44 1052 ASN A C 1
ATOM 8190 O O . ASN A 1 1052 ? 23.058 -10.416 -26.873 1.00 97.44 1052 ASN A O 1
ATOM 8194 N N . PHE A 1 1053 ? 21.437 -9.836 -25.428 1.00 97.81 1053 PHE A N 1
ATOM 8195 C CA . PHE A 1 1053 ? 20.485 -10.839 -25.927 1.00 97.81 1053 PHE A CA 1
ATOM 8196 C C . PHE A 1 1053 ? 20.100 -10.553 -27.381 1.00 97.81 1053 PHE A C 1
ATOM 8198 O O . PHE A 1 1053 ? 19.874 -9.400 -27.743 1.00 97.81 1053 PHE A O 1
ATOM 8205 N N . ASN A 1 1054 ? 20.003 -11.599 -28.200 1.00 95.75 1054 ASN A N 1
ATOM 8206 C CA . ASN A 1 1054 ? 19.638 -11.519 -29.613 1.00 95.75 1054 ASN A CA 1
ATOM 8207 C C . ASN A 1 1054 ? 18.521 -12.519 -29.969 1.00 95.75 1054 ASN A C 1
ATOM 8209 O O . ASN A 1 1054 ? 17.893 -13.105 -29.086 1.00 95.75 1054 ASN A O 1
ATOM 8213 N N . GLY A 1 1055 ? 18.223 -12.661 -31.264 1.00 95.38 1055 GLY A N 1
ATOM 8214 C CA . GLY A 1 1055 ? 17.111 -13.489 -31.736 1.00 95.38 1055 GLY A CA 1
ATOM 8215 C C . GLY A 1 1055 ? 15.750 -12.843 -31.478 1.00 95.38 1055 GLY A C 1
ATOM 8216 O O . GLY A 1 1055 ? 15.664 -11.631 -31.281 1.00 95.38 1055 GLY A O 1
ATOM 8217 N N . SER A 1 1056 ? 14.683 -13.640 -31.531 1.00 96.69 1056 SER A N 1
ATOM 8218 C CA . SER A 1 1056 ? 13.307 -13.177 -31.330 1.00 96.69 1056 SER A CA 1
ATOM 8219 C C . SER A 1 1056 ? 12.850 -13.295 -29.879 1.00 96.69 1056 SER A C 1
ATOM 8221 O O . SER A 1 1056 ? 13.336 -14.134 -29.119 1.00 96.69 1056 SER A O 1
ATOM 8223 N N . ILE A 1 1057 ? 11.865 -12.480 -29.497 1.00 97.81 1057 ILE A N 1
ATOM 8224 C CA . ILE A 1 1057 ? 11.183 -12.618 -28.205 1.00 97.81 1057 ILE A CA 1
ATOM 8225 C C . ILE A 1 1057 ? 10.366 -13.925 -28.232 1.00 97.81 1057 ILE A C 1
ATOM 8227 O O . ILE A 1 1057 ? 9.520 -14.076 -29.111 1.00 97.81 1057 ILE A O 1
ATOM 8231 N N . PRO A 1 1058 ? 10.562 -14.875 -27.298 1.00 96.81 1058 PRO A N 1
ATOM 8232 C CA . PRO A 1 1058 ? 9.844 -16.144 -27.349 1.00 96.81 1058 PRO A CA 1
ATOM 8233 C C . PRO A 1 1058 ? 8.360 -16.018 -26.980 1.00 96.81 1058 PRO A C 1
ATOM 8235 O O . PRO A 1 1058 ? 8.023 -15.606 -25.867 1.00 96.81 1058 PRO A O 1
ATOM 8238 N N . ASP A 1 1059 ? 7.465 -16.510 -27.841 1.00 95.19 1059 ASP A N 1
ATOM 8239 C CA . ASP A 1 1059 ? 6.010 -16.542 -27.600 1.00 95.19 1059 ASP A CA 1
ATOM 8240 C C . ASP A 1 1059 ? 5.633 -17.240 -26.290 1.00 95.19 1059 ASP A C 1
ATOM 8242 O O . ASP A 1 1059 ? 4.646 -16.898 -25.637 1.00 95.19 1059 ASP A O 1
ATOM 8246 N N . LYS A 1 1060 ? 6.429 -18.228 -25.861 1.00 95.75 1060 LYS A N 1
ATOM 8247 C CA . LYS A 1 1060 ? 6.207 -18.982 -24.617 1.00 95.75 1060 LYS A CA 1
ATOM 8248 C C . LYS A 1 1060 ? 6.262 -18.105 -23.362 1.00 95.75 1060 LYS A C 1
ATOM 8250 O O . LYS A 1 1060 ? 5.710 -18.525 -22.345 1.00 95.75 1060 LYS A O 1
ATOM 8255 N N . LEU A 1 1061 ? 6.835 -16.897 -23.418 1.00 96.44 1061 LEU A N 1
ATOM 8256 C CA . LEU A 1 1061 ? 6.777 -15.930 -22.315 1.00 96.44 1061 LEU A CA 1
ATOM 8257 C C . LEU A 1 1061 ? 5.338 -15.502 -21.977 1.00 96.44 1061 LEU A C 1
ATOM 8259 O O . LEU A 1 1061 ? 5.063 -15.174 -20.826 1.00 96.44 1061 LEU A O 1
ATOM 8263 N N . SER A 1 1062 ? 4.392 -15.613 -22.919 1.00 92.94 1062 SER A N 1
ATOM 8264 C CA . SER A 1 1062 ? 2.952 -15.399 -22.678 1.00 92.94 1062 SER A CA 1
ATOM 8265 C C . SER A 1 1062 ? 2.346 -16.330 -21.615 1.00 92.94 1062 SER A C 1
ATOM 8267 O O . SER A 1 1062 ? 1.285 -16.049 -21.063 1.00 92.94 1062 SER A O 1
ATOM 8269 N N . ARG A 1 1063 ? 3.022 -17.437 -21.276 1.00 93.94 1063 ARG A N 1
ATOM 8270 C CA . ARG A 1 1063 ? 2.581 -18.391 -20.243 1.00 93.94 1063 ARG A CA 1
ATOM 8271 C C . ARG A 1 1063 ? 2.860 -17.918 -18.815 1.00 93.94 1063 ARG A C 1
ATOM 8273 O O . ARG A 1 1063 ? 2.382 -18.549 -17.869 1.00 93.94 1063 ARG A O 1
ATOM 8280 N N . LEU A 1 1064 ? 3.609 -16.829 -18.640 1.00 93.75 1064 LEU A N 1
ATOM 8281 C CA . LEU A 1 1064 ? 3.946 -16.233 -17.346 1.00 93.75 1064 LEU A CA 1
ATOM 8282 C C . LEU A 1 1064 ? 2.768 -15.438 -16.769 1.00 93.75 1064 LEU A C 1
ATOM 8284 O O . LEU A 1 1064 ? 2.847 -14.235 -16.557 1.00 93.75 1064 LEU A O 1
ATOM 8288 N N . ILE A 1 1065 ? 1.651 -16.111 -16.506 1.00 88.50 1065 ILE A N 1
ATOM 8289 C CA . ILE A 1 1065 ? 0.367 -15.463 -16.205 1.00 88.50 1065 ILE A CA 1
ATOM 8290 C C . ILE A 1 1065 ? 0.375 -14.523 -14.991 1.00 88.50 1065 ILE A C 1
ATOM 8292 O O . ILE A 1 1065 ? -0.502 -13.679 -14.921 1.00 88.50 1065 ILE A O 1
ATOM 8296 N N . ASN A 1 1066 ? 1.326 -14.637 -14.054 1.00 88.31 1066 ASN A N 1
ATOM 8297 C CA . ASN A 1 1066 ? 1.443 -13.754 -12.882 1.00 88.31 1066 ASN A CA 1
ATOM 8298 C C . ASN A 1 1066 ? 2.456 -12.606 -13.067 1.00 88.31 1066 ASN A C 1
ATOM 8300 O O . ASN A 1 1066 ? 2.757 -11.897 -12.106 1.00 88.31 1066 ASN A O 1
ATOM 8304 N N . LEU A 1 1067 ? 3.013 -12.433 -14.270 1.00 94.81 1067 LEU A N 1
ATOM 8305 C CA . LEU A 1 1067 ? 4.076 -11.466 -14.523 1.00 94.81 1067 LEU A CA 1
ATOM 8306 C C . LEU A 1 1067 ? 3.557 -10.029 -14.393 1.00 94.81 1067 LEU A C 1
ATOM 8308 O O . LEU A 1 1067 ? 2.617 -9.637 -15.072 1.00 94.81 1067 LEU A O 1
ATOM 8312 N N . GLU A 1 1068 ? 4.202 -9.232 -13.543 1.00 92.44 1068 GLU A N 1
ATOM 8313 C CA . GLU A 1 1068 ? 3.878 -7.826 -13.279 1.00 92.44 1068 GLU A CA 1
ATOM 8314 C C . GLU A 1 1068 ? 4.866 -6.851 -13.935 1.00 92.44 1068 GLU A C 1
ATOM 8316 O O . GLU A 1 1068 ? 4.485 -5.723 -14.275 1.00 92.44 1068 GLU A O 1
ATOM 8321 N N . LYS A 1 1069 ? 6.135 -7.252 -14.093 1.00 95.81 1069 LYS A N 1
ATOM 8322 C CA . LYS A 1 1069 ? 7.194 -6.488 -14.771 1.00 95.81 1069 LYS A CA 1
ATOM 8323 C C . LYS A 1 1069 ? 7.955 -7.389 -15.745 1.00 95.81 1069 LYS A C 1
ATOM 8325 O O . LYS A 1 1069 ? 8.486 -8.412 -15.324 1.00 95.81 1069 LYS A O 1
ATOM 8330 N N . LEU A 1 1070 ? 8.061 -6.951 -16.997 1.00 97.94 1070 LEU A N 1
ATOM 8331 C CA . LEU A 1 1070 ? 8.916 -7.514 -18.040 1.00 97.94 1070 LEU A CA 1
ATOM 8332 C C . LEU A 1 1070 ? 9.771 -6.397 -18.639 1.00 97.94 1070 LEU A C 1
ATOM 8334 O O . LEU A 1 1070 ? 9.245 -5.485 -19.271 1.00 97.94 1070 LEU A O 1
ATOM 8338 N N . ASP A 1 1071 ? 11.079 -6.443 -18.432 1.00 98.19 1071 ASP A N 1
ATOM 8339 C CA . ASP A 1 1071 ? 12.006 -5.462 -18.996 1.00 98.19 1071 ASP A CA 1
ATOM 8340 C C . ASP A 1 1071 ? 13.069 -6.171 -19.827 1.00 98.19 1071 ASP A C 1
ATOM 8342 O O . ASP A 1 1071 ? 13.826 -6.981 -19.304 1.00 98.19 1071 ASP A O 1
ATOM 8346 N N . MET A 1 1072 ? 13.091 -5.895 -21.125 1.00 98.00 1072 MET A N 1
ATOM 8347 C CA . MET A 1 1072 ? 14.037 -6.445 -22.099 1.00 98.00 1072 MET A CA 1
ATOM 8348 C C . MET A 1 1072 ? 14.706 -5.318 -22.901 1.00 98.00 1072 MET A C 1
ATOM 8350 O O . MET A 1 1072 ? 15.271 -5.549 -23.970 1.00 98.00 1072 MET A O 1
ATOM 8354 N N . SER A 1 1073 ? 14.623 -4.078 -22.411 1.00 98.12 1073 SER A N 1
ATOM 8355 C CA . SER A 1 1073 ? 15.183 -2.908 -23.091 1.00 98.12 1073 SER A CA 1
ATOM 8356 C C . SER A 1 1073 ? 16.710 -2.935 -23.163 1.00 98.12 1073 SER A C 1
ATOM 8358 O O . SER A 1 1073 ? 17.336 -3.525 -22.296 1.00 98.12 1073 SER A O 1
ATOM 8360 N N . GLY A 1 1074 ? 17.326 -2.302 -24.163 1.00 97.69 1074 GLY A N 1
ATOM 8361 C CA . GLY A 1 1074 ? 18.783 -2.237 -24.311 1.00 97.69 1074 GLY A CA 1
ATOM 8362 C C . GLY A 1 1074 ? 19.406 -3.596 -24.634 1.00 97.69 1074 GLY A C 1
ATOM 8363 O O . GLY A 1 1074 ? 20.283 -4.045 -23.906 1.00 97.69 1074 GLY A O 1
ATOM 8364 N N . ASN A 1 1075 ? 18.915 -4.266 -25.673 1.00 98.31 1075 ASN A N 1
ATOM 8365 C CA . ASN A 1 1075 ? 19.430 -5.548 -26.168 1.00 98.31 1075 ASN A CA 1
ATOM 8366 C C . ASN A 1 1075 ? 19.513 -5.515 -27.713 1.00 98.31 1075 ASN A C 1
ATOM 8368 O O . ASN A 1 1075 ? 19.315 -4.467 -28.327 1.00 98.31 1075 ASN A O 1
ATOM 8372 N N . HIS A 1 1076 ? 19.803 -6.654 -28.345 1.00 97.19 1076 HIS A N 1
ATOM 8373 C CA . HIS A 1 1076 ? 19.841 -6.856 -29.802 1.00 97.19 1076 HIS A CA 1
ATOM 8374 C C . HIS A 1 1076 ? 18.687 -7.755 -30.289 1.00 97.19 1076 HIS A C 1
ATOM 8376 O O . HIS A 1 1076 ? 18.857 -8.586 -31.187 1.00 97.19 1076 HIS A O 1
ATOM 8382 N N . LEU A 1 1077 ? 17.516 -7.663 -29.646 1.00 97.81 1077 LEU A N 1
ATOM 8383 C CA . LEU A 1 1077 ? 16.346 -8.477 -29.990 1.00 97.81 1077 LEU A CA 1
ATOM 8384 C C . LEU A 1 1077 ? 15.759 -8.027 -31.332 1.00 97.81 1077 LEU A C 1
ATOM 8386 O O . LEU A 1 1077 ? 15.653 -6.834 -31.596 1.00 97.81 1077 LEU A O 1
ATOM 8390 N N . SER A 1 1078 ? 15.350 -8.984 -32.157 1.00 95.50 1078 SER A N 1
ATOM 8391 C CA . SER A 1 1078 ? 14.907 -8.796 -33.545 1.00 95.50 1078 SER A CA 1
ATOM 8392 C C . SER A 1 1078 ? 13.582 -9.518 -33.819 1.00 95.50 1078 SER A C 1
ATOM 8394 O O . SER A 1 1078 ? 13.143 -10.337 -33.014 1.00 95.50 1078 SER A O 1
ATOM 8396 N N . GLY A 1 1079 ? 12.942 -9.227 -34.953 1.00 95.06 1079 GLY A N 1
ATOM 8397 C CA . GLY A 1 1079 ? 11.609 -9.740 -35.278 1.00 95.06 1079 GLY A CA 1
ATOM 8398 C C . GLY A 1 1079 ? 10.491 -8.993 -34.547 1.00 95.06 1079 GLY A C 1
ATOM 8399 O O . GLY A 1 1079 ? 10.709 -7.921 -33.972 1.00 95.06 1079 GLY A O 1
ATOM 8400 N N . GLU A 1 1080 ? 9.297 -9.580 -34.571 1.00 95.62 1080 GLU A N 1
ATOM 8401 C CA . GLU A 1 1080 ? 8.087 -8.960 -34.034 1.00 95.62 1080 GLU A CA 1
ATOM 8402 C C . GLU A 1 1080 ? 7.953 -9.130 -32.516 1.00 95.62 1080 GLU A C 1
ATOM 8404 O O . GLU A 1 1080 ? 8.490 -10.061 -31.909 1.00 95.62 1080 GLU A O 1
ATOM 8409 N N . ILE A 1 1081 ? 7.193 -8.231 -31.883 1.00 96.00 1081 ILE A N 1
ATOM 8410 C CA . ILE A 1 1081 ? 6.730 -8.431 -30.507 1.00 96.00 1081 ILE A CA 1
ATOM 8411 C C . ILE A 1 1081 ? 5.569 -9.436 -30.560 1.00 96.00 1081 ILE A C 1
ATOM 8413 O O . ILE A 1 1081 ? 4.543 -9.113 -31.159 1.00 96.00 1081 ILE A O 1
ATOM 8417 N N . PRO A 1 1082 ? 5.659 -10.610 -29.908 1.00 94.94 1082 PRO A N 1
ATOM 8418 C CA . PRO A 1 1082 ? 4.615 -11.618 -30.005 1.00 94.94 1082 PRO A CA 1
ATOM 8419 C C . PRO A 1 1082 ? 3.248 -11.119 -29.545 1.00 94.94 1082 PRO A C 1
ATOM 8421 O O . PRO A 1 1082 ? 3.085 -10.695 -28.396 1.00 94.94 1082 PRO A O 1
ATOM 8424 N N . GLU A 1 1083 ? 2.233 -11.268 -30.397 1.00 92.06 1083 GLU A N 1
ATOM 8425 C CA . GLU A 1 1083 ? 0.842 -10.929 -30.066 1.00 92.06 1083 GLU A CA 1
ATOM 8426 C C . GLU A 1 1083 ? 0.348 -11.702 -28.828 1.00 92.06 1083 GLU A C 1
ATOM 8428 O O . GLU A 1 1083 ? -0.426 -11.189 -28.018 1.00 92.06 1083 GLU A O 1
ATOM 8433 N N . SER A 1 1084 ? 0.878 -12.910 -28.610 1.00 92.94 1084 SER A N 1
ATOM 8434 C CA . SER A 1 1084 ? 0.586 -13.756 -27.447 1.00 92.94 1084 SER A CA 1
ATOM 8435 C C . SER A 1 1084 ? 0.883 -13.079 -26.099 1.00 92.94 1084 SER A C 1
ATOM 8437 O O . SER A 1 1084 ? 0.236 -13.402 -25.099 1.00 92.94 1084 SER A O 1
ATOM 8439 N N . LEU A 1 1085 ? 1.794 -12.096 -26.043 1.00 92.94 1085 LEU A N 1
ATOM 8440 C CA . LEU A 1 1085 ? 2.096 -11.349 -24.813 1.00 92.94 1085 LEU A CA 1
ATOM 8441 C C . LEU A 1 1085 ? 0.919 -10.497 -24.320 1.00 92.94 1085 LEU A C 1
ATOM 8443 O O . LEU A 1 1085 ? 0.876 -10.153 -23.138 1.00 92.94 1085 LEU A O 1
ATOM 8447 N N . THR A 1 1086 ? -0.065 -10.199 -25.173 1.00 88.88 1086 THR A N 1
ATOM 8448 C CA . THR A 1 1086 ? -1.309 -9.517 -24.768 1.00 88.88 1086 THR A CA 1
ATOM 8449 C C . THR A 1 1086 ? -2.115 -10.316 -23.732 1.00 88.88 1086 THR A C 1
ATOM 8451 O O . THR A 1 1086 ? -2.879 -9.728 -22.963 1.00 88.88 1086 THR A O 1
ATOM 8454 N N . GLY A 1 1087 ? -1.896 -11.636 -23.642 1.00 84.38 1087 GLY A N 1
ATOM 8455 C CA . GLY A 1 1087 ? -2.491 -12.515 -22.631 1.00 84.38 1087 GLY A CA 1
ATOM 8456 C C . GLY A 1 1087 ? -1.929 -12.348 -21.210 1.00 84.38 1087 GLY A C 1
ATOM 8457 O O . GLY A 1 1087 ? -2.469 -12.922 -20.265 1.00 84.38 1087 GLY A O 1
ATOM 8458 N N . LEU A 1 1088 ? -0.867 -11.558 -21.017 1.00 87.94 1088 LEU A N 1
ATOM 8459 C CA . LEU A 1 1088 ? -0.278 -11.296 -19.701 1.00 87.94 1088 LEU A CA 1
ATOM 8460 C C . LEU A 1 1088 ? -1.071 -10.223 -18.940 1.00 87.94 1088 LEU A C 1
ATOM 8462 O O . LEU A 1 1088 ? -0.690 -9.056 -18.873 1.00 87.94 1088 LEU A O 1
ATOM 8466 N N . HIS A 1 1089 ? -2.191 -10.614 -18.334 1.00 83.81 1089 HIS A N 1
ATOM 8467 C CA . HIS A 1 1089 ? -3.137 -9.676 -17.720 1.00 83.81 1089 HIS A CA 1
ATOM 8468 C C . HIS A 1 1089 ? -2.596 -8.901 -16.511 1.00 83.81 1089 HIS A C 1
ATOM 8470 O O . HIS A 1 1089 ? -3.074 -7.800 -16.252 1.00 83.81 1089 HIS A O 1
ATOM 8476 N N . PHE A 1 1090 ? -1.607 -9.431 -15.784 1.00 83.75 1090 PHE A N 1
ATOM 8477 C CA . PHE A 1 1090 ? -0.957 -8.730 -14.668 1.00 83.75 1090 PHE A CA 1
ATOM 8478 C C . PHE A 1 1090 ? 0.180 -7.807 -15.108 1.00 83.75 1090 PHE A C 1
ATOM 8480 O O . PHE A 1 1090 ? 0.694 -7.047 -14.279 1.00 83.75 1090 PHE A O 1
ATOM 8487 N N . LEU A 1 1091 ? 0.557 -7.841 -16.395 1.00 89.44 1091 LEU A N 1
ATOM 8488 C CA . LEU A 1 1091 ? 1.728 -7.138 -16.887 1.00 89.44 1091 LEU A CA 1
ATOM 8489 C C . LEU A 1 1091 ? 1.505 -5.642 -16.799 1.00 89.44 1091 LEU A C 1
ATOM 8491 O O . LEU A 1 1091 ? 0.776 -5.029 -17.571 1.00 89.44 1091 LEU A O 1
ATOM 8495 N N . SER A 1 1092 ? 2.176 -5.067 -15.819 1.00 86.00 1092 SER A N 1
ATOM 8496 C CA . SER A 1 1092 ? 1.999 -3.687 -15.460 1.00 86.00 1092 SER A CA 1
ATOM 8497 C C . SER A 1 1092 ? 3.152 -2.860 -16.048 1.00 86.00 1092 SER A C 1
ATOM 8499 O O . SER A 1 1092 ? 2.957 -1.783 -16.601 1.00 86.00 1092 SER A O 1
ATOM 8501 N N . SER A 1 1093 ? 4.386 -3.347 -15.962 1.00 92.75 1093 SER A N 1
ATOM 8502 C CA . SER A 1 1093 ? 5.567 -2.652 -16.469 1.00 92.75 1093 SER A CA 1
ATOM 8503 C C . SER A 1 1093 ? 6.165 -3.435 -17.623 1.00 92.75 1093 SER A C 1
ATOM 8505 O O . SER A 1 1093 ? 6.589 -4.565 -17.413 1.00 92.75 1093 SER A O 1
ATOM 8507 N N . PHE A 1 1094 ? 6.252 -2.819 -18.798 1.00 95.94 1094 PHE A N 1
ATOM 8508 C CA . PHE A 1 1094 ? 6.849 -3.419 -19.986 1.00 95.94 1094 PHE A CA 1
ATOM 8509 C C . PHE A 1 1094 ? 7.827 -2.446 -20.644 1.00 95.94 1094 PHE A C 1
ATOM 8511 O O . PHE A 1 1094 ? 7.534 -1.248 -20.737 1.00 95.94 1094 PHE A O 1
ATOM 8518 N N . SER A 1 1095 ? 8.977 -2.946 -21.087 1.00 97.19 1095 SER A N 1
ATOM 8519 C CA . SER A 1 1095 ? 9.912 -2.184 -21.912 1.00 97.19 1095 SER A CA 1
ATOM 8520 C C . SER A 1 1095 ? 10.704 -3.107 -22.830 1.00 97.19 1095 SER A C 1
ATOM 8522 O O . SER A 1 1095 ? 11.288 -4.090 -22.380 1.00 97.19 1095 SER A O 1
ATOM 8524 N N . VAL A 1 1096 ? 10.740 -2.751 -24.108 1.00 97.69 1096 VAL A N 1
ATOM 8525 C CA . VAL A 1 1096 ? 11.586 -3.332 -25.163 1.00 97.69 1096 VAL A CA 1
ATOM 8526 C C . VAL A 1 1096 ? 12.367 -2.237 -25.894 1.00 97.69 1096 VAL A C 1
ATOM 8528 O O . VAL A 1 1096 ? 12.845 -2.431 -27.010 1.00 97.69 1096 VAL A O 1
ATOM 8531 N N . ALA A 1 1097 ? 12.489 -1.061 -25.276 1.00 96.94 1097 ALA A N 1
ATOM 8532 C CA . ALA A 1 1097 ? 13.188 0.077 -25.848 1.00 96.94 1097 ALA A CA 1
ATOM 8533 C C . ALA A 1 1097 ? 14.639 -0.266 -26.209 1.00 96.94 1097 ALA A C 1
ATOM 8535 O O . ALA A 1 1097 ? 15.260 -1.073 -25.528 1.00 96.94 1097 ALA A O 1
ATOM 8536 N N . ASN A 1 1098 ? 15.192 0.377 -27.232 1.00 97.31 1098 ASN A N 1
ATOM 8537 C CA . ASN A 1 1098 ? 16.567 0.202 -27.696 1.00 97.31 1098 ASN A CA 1
ATOM 8538 C C . ASN A 1 1098 ? 16.880 -1.271 -28.022 1.00 97.31 1098 ASN A C 1
ATOM 8540 O O . ASN A 1 1098 ? 17.698 -1.898 -27.353 1.00 97.31 1098 ASN A O 1
ATOM 8544 N N . ASN A 1 1099 ? 16.172 -1.805 -29.019 1.00 98.12 1099 ASN A N 1
ATOM 8545 C CA . ASN A 1 1099 ? 16.377 -3.116 -29.639 1.00 98.12 1099 ASN A CA 1
ATOM 8546 C C . ASN A 1 1099 ? 16.273 -2.984 -31.177 1.00 98.12 1099 ASN A C 1
ATOM 8548 O O . ASN A 1 1099 ? 16.077 -1.884 -31.701 1.00 98.12 1099 ASN A O 1
ATOM 8552 N N . ASP A 1 1100 ? 16.366 -4.106 -31.893 1.00 96.50 1100 ASP A N 1
ATOM 8553 C CA . ASP A 1 1100 ? 16.276 -4.216 -33.354 1.00 96.50 1100 ASP A CA 1
ATOM 8554 C C . ASP A 1 1100 ? 14.903 -4.741 -33.838 1.00 96.50 1100 ASP A C 1
ATOM 8556 O O . ASP A 1 1100 ? 14.799 -5.287 -34.945 1.00 96.50 1100 ASP A O 1
ATOM 8560 N N . LEU A 1 1101 ? 13.846 -4.581 -33.028 1.00 96.44 1101 LEU A N 1
ATOM 8561 C CA . LEU A 1 1101 ? 12.506 -5.130 -33.282 1.00 96.44 1101 LEU A CA 1
ATOM 8562 C C . LEU A 1 1101 ? 11.801 -4.442 -34.463 1.00 96.44 1101 LEU A C 1
ATOM 8564 O O . LEU A 1 1101 ? 11.989 -3.245 -34.725 1.00 96.44 1101 LEU A O 1
ATOM 8568 N N . ASP A 1 1102 ? 10.956 -5.203 -35.155 1.00 93.81 1102 ASP A N 1
ATOM 8569 C CA . ASP A 1 1102 ? 10.133 -4.767 -36.283 1.00 93.81 1102 ASP A CA 1
ATOM 8570 C C . ASP A 1 1102 ? 8.666 -5.207 -36.137 1.00 93.81 1102 ASP A C 1
ATOM 8572 O O . ASP A 1 1102 ? 8.273 -5.787 -35.128 1.00 93.81 1102 ASP A O 1
ATOM 8576 N N . GLY A 1 1103 ? 7.822 -4.810 -37.090 1.00 91.19 1103 GLY A N 1
ATOM 8577 C CA . GLY A 1 1103 ? 6.392 -5.118 -37.070 1.00 91.19 1103 GLY A CA 1
ATOM 8578 C C . GLY A 1 1103 ? 5.534 -4.141 -36.261 1.00 91.19 1103 GLY A C 1
ATOM 8579 O O . GLY A 1 1103 ? 5.981 -3.093 -35.777 1.00 91.19 1103 GLY A O 1
ATOM 8580 N N . GLU A 1 1104 ? 4.245 -4.462 -36.183 1.00 91.62 1104 GLU A N 1
ATOM 8581 C CA . GLU A 1 1104 ? 3.255 -3.663 -35.465 1.00 91.62 1104 GLU A CA 1
ATOM 8582 C C . GLU A 1 1104 ? 3.322 -3.942 -33.958 1.00 91.62 1104 GLU A C 1
ATOM 8584 O O . GLU A 1 1104 ? 3.431 -5.087 -33.524 1.00 91.62 1104 GLU A O 1
ATOM 8589 N N . ILE A 1 1105 ? 3.247 -2.891 -33.136 1.00 91.75 1105 ILE A N 1
ATOM 8590 C CA . ILE A 1 1105 ? 3.119 -3.059 -31.684 1.00 91.75 1105 ILE A CA 1
ATOM 8591 C C . ILE A 1 1105 ? 1.772 -3.740 -31.387 1.00 91.75 1105 ILE A C 1
ATOM 8593 O O . ILE A 1 1105 ? 0.740 -3.179 -31.768 1.00 91.75 1105 ILE A O 1
ATOM 8597 N N . PRO A 1 1106 ? 1.748 -4.877 -30.658 1.00 90.50 1106 PRO A N 1
ATOM 8598 C CA . PRO A 1 1106 ? 0.506 -5.544 -30.296 1.00 90.50 1106 PRO A CA 1
ATOM 8599 C C . PRO A 1 1106 ? -0.461 -4.586 -29.606 1.00 90.50 1106 PRO A C 1
ATOM 8601 O O . PRO A 1 1106 ? -0.084 -3.871 -28.675 1.00 90.50 1106 PRO A O 1
ATOM 8604 N N . SER A 1 1107 ? -1.712 -4.591 -30.053 1.00 77.69 1107 SER A N 1
ATOM 8605 C CA . SER A 1 1107 ? -2.789 -3.821 -29.431 1.00 77.69 1107 SER A CA 1
ATOM 8606 C C . SER A 1 1107 ? -3.538 -4.695 -28.428 1.00 77.69 1107 SER A C 1
ATOM 8608 O O . SER A 1 1107 ? -3.730 -5.893 -28.632 1.00 77.69 1107 SER A O 1
ATOM 8610 N N . GLY A 1 1108 ? -3.922 -4.124 -27.289 1.00 67.62 1108 GLY A N 1
ATOM 8611 C CA . GLY A 1 1108 ? -4.578 -4.891 -26.236 1.00 67.62 1108 GLY A CA 1
ATOM 8612 C C . GLY A 1 1108 ? -4.569 -4.194 -24.884 1.00 67.62 1108 GLY A C 1
ATOM 8613 O O . GLY A 1 1108 ? -3.775 -3.292 -24.623 1.00 67.62 1108 GLY A O 1
ATOM 8614 N N . VAL A 1 1109 ? -5.441 -4.668 -23.986 1.00 64.69 1109 VAL A N 1
ATOM 8615 C CA . VAL A 1 1109 ? -5.768 -4.042 -22.692 1.00 64.69 1109 VAL A CA 1
ATOM 8616 C C . VAL A 1 1109 ? -4.536 -3.549 -21.925 1.00 64.69 1109 VAL A C 1
ATOM 8618 O O . VAL A 1 1109 ? -4.569 -2.421 -21.438 1.00 64.69 1109 VAL A O 1
ATOM 8621 N N . GLN A 1 1110 ? -3.460 -4.341 -21.829 1.00 74.19 1110 GLN A N 1
ATOM 8622 C CA . GLN A 1 1110 ? -2.232 -3.924 -21.138 1.00 74.19 1110 GLN A CA 1
ATOM 8623 C C . GLN A 1 1110 ? -1.246 -3.154 -22.024 1.00 74.19 1110 GLN A C 1
ATOM 8625 O O . GLN A 1 1110 ? -0.697 -2.149 -21.568 1.00 74.19 1110 GLN A O 1
ATOM 8630 N N . PHE A 1 1111 ? -1.052 -3.558 -23.284 1.00 82.75 1111 PHE A N 1
ATOM 8631 C CA . PHE A 1 1111 ? -0.094 -2.921 -24.199 1.00 82.75 1111 PHE A CA 1
ATOM 8632 C C . PHE A 1 1111 ? -0.439 -1.455 -24.494 1.00 82.75 1111 PHE A C 1
ATOM 8634 O O . PHE A 1 1111 ? 0.452 -0.606 -24.516 1.00 82.75 1111 PHE A O 1
ATOM 8641 N N . ASP A 1 1112 ? -1.732 -1.125 -24.543 1.00 81.06 1112 ASP A N 1
ATOM 8642 C CA . ASP A 1 1112 ? -2.217 0.248 -24.722 1.00 81.06 1112 ASP A CA 1
ATOM 8643 C C . ASP A 1 1112 ? -1.991 1.139 -23.476 1.00 81.06 1112 ASP A C 1
ATOM 8645 O O . ASP A 1 1112 ? -2.240 2.345 -23.510 1.00 81.06 1112 ASP A O 1
ATOM 8649 N N . THR A 1 1113 ? -1.585 0.574 -22.326 1.00 80.25 1113 THR A N 1
ATOM 8650 C CA . THR A 1 1113 ? -1.233 1.360 -21.122 1.00 80.25 1113 THR A CA 1
ATOM 8651 C C . THR A 1 1113 ? 0.205 1.883 -21.165 1.00 80.25 1113 THR A C 1
ATOM 8653 O O . THR A 1 1113 ? 0.526 2.860 -20.467 1.00 80.25 1113 THR A O 1
ATOM 8656 N N . PHE A 1 1114 ? 1.075 1.231 -21.946 1.00 85.50 1114 PHE A N 1
ATOM 8657 C CA . PHE A 1 1114 ? 2.504 1.511 -21.978 1.00 85.50 1114 PHE A CA 1
ATOM 8658 C C . PHE A 1 1114 ? 2.792 2.785 -22.776 1.00 85.50 1114 PHE A C 1
ATOM 8660 O O . PHE A 1 1114 ? 2.152 3.098 -23.775 1.00 85.50 1114 PHE A O 1
ATOM 8667 N N . SER A 1 1115 ? 3.754 3.574 -22.303 1.00 87.06 1115 SER A N 1
ATOM 8668 C CA . SER A 1 1115 ? 4.167 4.805 -22.982 1.00 87.06 1115 SER A CA 1
ATOM 8669 C C . SER A 1 1115 ? 5.026 4.506 -24.208 1.00 87.06 1115 SER A C 1
ATOM 8671 O O . SER A 1 1115 ? 5.724 3.498 -24.224 1.00 87.06 1115 SER A O 1
ATOM 8673 N N . ALA A 1 1116 ? 5.106 5.445 -25.156 1.00 86.88 1116 ALA A N 1
ATOM 8674 C CA . ALA A 1 1116 ? 6.025 5.358 -26.297 1.00 86.88 1116 ALA A CA 1
ATOM 8675 C C . ALA A 1 1116 ? 7.492 5.084 -25.892 1.00 86.88 1116 ALA A C 1
ATOM 8677 O O . ALA A 1 1116 ? 8.196 4.373 -26.603 1.00 86.88 1116 ALA A O 1
ATOM 8678 N N . ALA A 1 1117 ? 7.924 5.560 -24.716 1.00 90.06 1117 ALA A N 1
ATOM 8679 C CA . ALA A 1 1117 ? 9.253 5.289 -24.158 1.00 90.06 1117 ALA A CA 1
ATOM 8680 C C . ALA A 1 1117 ? 9.542 3.791 -23.936 1.00 90.06 1117 ALA A C 1
ATOM 8682 O O . ALA A 1 1117 ? 10.695 3.393 -23.903 1.00 90.06 1117 ALA A O 1
ATOM 8683 N N . SER A 1 1118 ? 8.520 2.939 -23.814 1.00 93.25 1118 SER A N 1
ATOM 8684 C CA . SER A 1 1118 ? 8.694 1.483 -23.701 1.00 93.25 1118 SER A CA 1
ATOM 8685 C C . SER A 1 1118 ? 9.121 0.821 -25.017 1.00 93.25 1118 SER A C 1
ATOM 8687 O O . SER A 1 1118 ? 9.527 -0.337 -24.996 1.00 93.25 1118 SER A O 1
ATOM 8689 N N . PHE A 1 1119 ? 9.019 1.528 -26.146 1.00 94.50 1119 PHE A N 1
ATOM 8690 C CA . PHE A 1 1119 ? 9.260 1.006 -27.497 1.00 94.50 1119 PHE A CA 1
ATOM 8691 C C . PHE A 1 1119 ? 10.284 1.836 -28.287 1.00 94.50 1119 PHE A C 1
ATOM 8693 O O . PHE A 1 1119 ? 10.616 1.486 -29.420 1.00 94.50 1119 PHE A O 1
ATOM 8700 N N . GLU A 1 1120 ? 10.778 2.941 -27.719 1.00 92.44 1120 GLU A N 1
ATOM 8701 C CA . GLU A 1 1120 ? 11.725 3.843 -28.382 1.00 92.44 1120 GLU A CA 1
ATOM 8702 C C . GLU A 1 1120 ? 13.026 3.131 -28.778 1.00 92.44 1120 GLU A C 1
ATOM 8704 O O . GLU A 1 1120 ? 13.303 2.032 -28.317 1.00 92.44 1120 GLU A O 1
ATOM 8709 N N . GLY A 1 1121 ? 13.816 3.710 -29.681 1.00 90.19 1121 GLY A N 1
ATOM 8710 C CA . GLY A 1 1121 ? 15.061 3.088 -30.152 1.00 90.19 1121 GLY A CA 1
ATOM 8711 C C . GLY A 1 1121 ? 14.888 1.929 -31.144 1.00 90.19 1121 GLY A C 1
ATOM 8712 O O . GLY A 1 1121 ? 15.838 1.615 -31.845 1.00 90.19 1121 GLY A O 1
ATOM 8713 N N . ASN A 1 1122 ? 13.684 1.371 -31.300 1.00 94.00 1122 ASN A N 1
ATOM 8714 C CA . ASN A 1 1122 ? 13.367 0.415 -32.365 1.00 94.00 1122 ASN A CA 1
ATOM 8715 C C . ASN A 1 1122 ? 12.899 1.180 -33.613 1.00 94.00 1122 ASN A C 1
ATOM 8717 O O . ASN A 1 1122 ? 11.829 1.797 -33.618 1.00 94.00 1122 ASN A O 1
ATOM 8721 N N . SER A 1 1123 ? 13.702 1.212 -34.676 1.00 87.19 1123 SER A N 1
ATOM 8722 C CA . SER A 1 1123 ? 13.408 2.011 -35.879 1.00 87.19 1123 SER A CA 1
ATOM 8723 C C . SER A 1 1123 ? 12.287 1.421 -36.742 1.00 87.19 1123 SER A C 1
ATOM 8725 O O . SER A 1 1123 ? 11.537 2.179 -37.360 1.00 87.19 1123 SER A O 1
ATOM 8727 N N . ARG A 1 1124 ? 12.147 0.091 -36.741 1.00 91.44 1124 ARG A N 1
ATOM 8728 C CA . ARG A 1 1124 ? 11.208 -0.658 -37.588 1.00 91.44 1124 ARG A CA 1
ATOM 8729 C C . ARG A 1 1124 ? 9.861 -0.960 -36.927 1.00 91.44 1124 ARG A C 1
ATOM 8731 O O . ARG A 1 1124 ? 8.936 -1.342 -37.635 1.00 91.44 1124 ARG A O 1
ATOM 8738 N N . LEU A 1 1125 ? 9.724 -0.736 -35.617 1.00 92.69 1125 LEU A N 1
ATOM 8739 C CA . LEU A 1 1125 ? 8.424 -0.811 -34.948 1.00 92.69 1125 LEU A CA 1
ATOM 8740 C C . LEU A 1 1125 ? 7.486 0.298 -35.439 1.00 92.69 1125 LEU A C 1
ATOM 8742 O O . LEU A 1 1125 ? 7.866 1.472 -35.560 1.00 92.69 1125 LEU A O 1
ATOM 8746 N N . CYS A 1 1126 ? 6.237 -0.085 -35.674 1.00 86.88 1126 CYS A N 1
ATOM 8747 C CA . CYS A 1 1126 ? 5.175 0.779 -36.168 1.00 86.88 1126 CYS A CA 1
ATOM 8748 C C . CYS A 1 1126 ? 3.879 0.588 -35.363 1.00 86.88 1126 CYS A C 1
ATOM 8750 O O . CYS A 1 1126 ? 3.780 -0.288 -34.506 1.00 86.88 1126 CYS A O 1
ATOM 8752 N N . GLY A 1 1127 ? 2.896 1.463 -35.580 1.00 82.19 1127 GLY A N 1
ATOM 8753 C CA . GLY A 1 1127 ? 1.621 1.434 -34.862 1.00 82.19 1127 GLY A CA 1
ATOM 8754 C C . GLY A 1 1127 ? 1.212 2.799 -34.312 1.00 82.19 1127 GLY A C 1
ATOM 8755 O O . GLY A 1 1127 ? 1.980 3.771 -34.308 1.00 82.19 1127 GLY A O 1
ATOM 8756 N N . SER A 1 1128 ? -0.030 2.876 -33.837 1.00 70.44 1128 SER A N 1
ATOM 8757 C CA . SER A 1 1128 ? -0.670 4.114 -33.370 1.00 70.44 1128 SER A CA 1
ATOM 8758 C C . SER A 1 1128 ? 0.102 4.804 -32.234 1.00 70.44 1128 SER A C 1
ATOM 8760 O O . SER A 1 1128 ? 0.230 6.030 -32.237 1.00 70.44 1128 SER A O 1
ATOM 8762 N N . LEU A 1 1129 ? 0.697 4.024 -31.322 1.00 74.88 1129 LEU A N 1
ATOM 8763 C CA . LEU A 1 1129 ? 1.496 4.500 -30.182 1.00 74.88 1129 LEU A CA 1
ATOM 8764 C C . LEU A 1 1129 ? 2.759 5.275 -30.595 1.00 74.88 1129 LEU A C 1
ATOM 8766 O O . LEU A 1 1129 ? 3.115 6.256 -29.943 1.00 74.88 1129 LEU A O 1
ATOM 8770 N N . LEU A 1 1130 ? 3.421 4.868 -31.684 1.00 76.31 1130 LEU A N 1
ATOM 8771 C CA . LEU A 1 1130 ? 4.634 5.522 -32.197 1.00 76.31 1130 LEU A CA 1
ATOM 8772 C C . LEU A 1 1130 ? 4.342 6.577 -33.274 1.00 76.31 1130 LEU A C 1
ATOM 8774 O O . LEU A 1 1130 ? 5.268 7.237 -33.742 1.00 76.31 1130 LEU A O 1
ATOM 8778 N N . LYS A 1 1131 ? 3.073 6.743 -33.682 1.00 70.19 1131 LYS A N 1
ATOM 8779 C CA . LYS A 1 1131 ? 2.654 7.597 -34.812 1.00 70.19 1131 LYS A CA 1
ATOM 8780 C C . LYS A 1 1131 ? 3.404 7.268 -36.122 1.00 70.19 1131 LYS A C 1
ATOM 8782 O O . LYS A 1 1131 ? 3.535 8.124 -36.995 1.00 70.19 1131 LYS A O 1
ATOM 8787 N N . ARG A 1 1132 ? 3.890 6.028 -36.270 1.00 79.06 1132 ARG A N 1
ATOM 8788 C CA . ARG A 1 1132 ? 4.578 5.512 -37.465 1.00 79.06 1132 ARG A CA 1
ATOM 8789 C C . ARG A 1 1132 ? 3.637 4.584 -38.223 1.00 79.06 1132 ARG A C 1
ATOM 8791 O O . ARG A 1 1132 ? 3.079 3.662 -37.629 1.00 79.06 1132 ARG A O 1
ATOM 8798 N N . LYS A 1 1133 ? 3.454 4.824 -39.522 1.00 72.94 1133 LYS A N 1
ATOM 8799 C CA . LYS A 1 1133 ? 2.636 3.959 -40.382 1.00 72.94 1133 LYS A CA 1
ATOM 8800 C C . LYS A 1 1133 ? 3.369 2.638 -40.616 1.00 72.94 1133 LYS A C 1
ATOM 8802 O O . LYS A 1 1133 ? 4.540 2.659 -40.985 1.00 72.94 1133 LYS A O 1
ATOM 8807 N N . CYS A 1 1134 ? 2.687 1.515 -40.409 1.00 75.25 1134 CYS A N 1
ATOM 8808 C CA . CYS A 1 1134 ? 3.204 0.211 -40.804 1.00 75.25 1134 CYS A CA 1
ATOM 8809 C C . CYS A 1 1134 ? 3.194 0.125 -42.330 1.00 75.25 1134 CYS A C 1
ATOM 8811 O O . CYS A 1 1134 ? 2.145 0.289 -42.956 1.00 75.25 1134 CYS A O 1
ATOM 8813 N N . HIS A 1 1135 ? 4.365 -0.060 -42.937 1.00 61.59 1135 HIS A N 1
ATOM 8814 C CA . HIS A 1 1135 ? 4.448 -0.281 -44.373 1.00 61.59 1135 HIS A CA 1
ATOM 8815 C C . HIS A 1 1135 ? 3.961 -1.696 -44.674 1.00 61.59 1135 HIS A C 1
ATOM 8817 O O . HIS A 1 1135 ? 4.576 -2.674 -44.257 1.00 61.59 1135 HIS A O 1
ATOM 8823 N N . VAL A 1 1136 ? 2.851 -1.792 -45.405 1.00 46.19 1136 VAL A N 1
ATOM 8824 C CA . VAL A 1 1136 ? 2.430 -3.044 -46.032 1.00 46.19 1136 VAL A CA 1
ATOM 8825 C C . VAL A 1 1136 ? 3.505 -3.403 -47.049 1.00 46.19 1136 VAL A C 1
ATOM 8827 O O . VAL A 1 1136 ? 3.709 -2.675 -48.022 1.00 46.19 1136 VAL A O 1
ATOM 8830 N N . VAL A 1 1137 ? 4.220 -4.499 -46.800 1.00 43.16 1137 VAL A N 1
ATOM 8831 C CA . VAL A 1 1137 ? 5.189 -5.043 -47.750 1.00 43.16 1137 VAL A CA 1
ATOM 8832 C C . VAL A 1 1137 ? 4.424 -5.459 -49.003 1.00 43.16 1137 VAL A C 1
ATOM 8834 O O . VAL A 1 1137 ? 3.744 -6.479 -49.030 1.00 43.16 1137 VAL A O 1
ATOM 8837 N N . THR A 1 1138 ? 4.541 -4.651 -50.048 1.00 33.38 1138 THR A N 1
ATOM 8838 C CA . THR A 1 1138 ? 4.358 -5.093 -51.429 1.00 33.38 1138 THR A CA 1
ATOM 8839 C C . THR A 1 1138 ? 5.747 -5.110 -52.059 1.00 33.38 1138 THR A C 1
ATOM 8841 O O . THR A 1 1138 ? 6.546 -4.197 -51.855 1.00 33.38 1138 THR A O 1
ATOM 8844 N N . GLN A 1 1139 ? 6.078 -6.231 -52.699 1.00 29.56 1139 GLN A N 1
ATOM 8845 C CA . GLN A 1 1139 ? 7.356 -6.463 -53.375 1.00 29.56 1139 GLN A CA 1
ATOM 8846 C C . GLN A 1 1139 ? 7.611 -5.428 -54.491 1.00 29.56 1139 GLN A C 1
ATOM 8848 O O . GLN A 1 1139 ? 6.668 -4.784 -54.946 1.00 29.56 1139 GLN A O 1
ATOM 8853 N N . PRO A 1 1140 ? 8.882 -5.228 -54.886 1.00 38.78 1140 PRO A N 1
ATOM 8854 C CA . PRO A 1 1140 ? 9.386 -3.932 -55.319 1.00 38.78 1140 PRO A CA 1
ATOM 8855 C C . PRO A 1 1140 ? 9.158 -3.675 -56.810 1.00 38.78 1140 PRO A C 1
ATOM 8857 O O . PRO A 1 1140 ? 9.462 -4.531 -57.638 1.00 38.78 1140 PRO A O 1
ATOM 8860 N N . GLU A 1 1141 ? 8.743 -2.455 -57.144 1.00 26.62 1141 GLU A N 1
ATOM 8861 C CA . GLU A 1 1141 ? 8.963 -1.884 -58.472 1.00 26.62 1141 GLU A CA 1
ATOM 8862 C C . GLU A 1 1141 ? 10.172 -0.946 -58.418 1.00 26.62 1141 GLU A C 1
ATOM 8864 O O . GLU A 1 1141 ? 10.289 -0.065 -57.563 1.00 26.62 1141 GLU A O 1
ATOM 8869 N N . MET A 1 1142 ? 11.119 -1.235 -59.308 1.00 37.47 1142 MET A N 1
ATOM 8870 C CA . MET A 1 1142 ? 12.235 -0.378 -59.675 1.00 37.47 1142 MET A CA 1
ATOM 8871 C C . MET A 1 1142 ? 11.707 0.877 -60.369 1.00 37.47 1142 MET A C 1
ATOM 8873 O O . MET A 1 1142 ? 10.977 0.732 -61.337 1.00 37.47 1142 MET A O 1
ATOM 8877 N N . GLU A 1 1143 ? 12.158 2.056 -59.948 1.00 28.16 1143 GLU A N 1
ATOM 8878 C CA . GLU A 1 1143 ? 12.359 3.246 -60.796 1.00 28.16 1143 GLU A CA 1
ATOM 8879 C C . GLU A 1 1143 ? 13.108 4.279 -59.941 1.00 28.16 1143 GLU A C 1
ATOM 8881 O O . GLU A 1 1143 ? 12.686 4.647 -58.848 1.00 28.16 1143 GLU A O 1
ATOM 8886 N N . GLU A 1 1144 ? 14.416 4.378 -60.158 1.00 26.58 1144 GLU A N 1
ATOM 8887 C CA . GLU A 1 1144 ? 15.092 5.375 -60.999 1.00 26.58 1144 GLU A CA 1
ATOM 8888 C C . GLU A 1 1144 ? 15.330 6.701 -60.272 1.00 26.58 1144 GLU A C 1
ATOM 8890 O O . GLU A 1 1144 ? 14.442 7.381 -59.767 1.00 26.58 1144 GLU A O 1
ATOM 8895 N N . ALA A 1 1145 ? 16.620 7.002 -60.157 1.00 33.19 1145 ALA A N 1
ATOM 8896 C CA . ALA A 1 1145 ? 17.155 8.168 -59.499 1.00 33.19 1145 ALA A CA 1
ATOM 8897 C C . ALA A 1 1145 ? 17.026 9.384 -60.416 1.00 33.19 1145 ALA A C 1
ATOM 8899 O O . ALA A 1 1145 ? 17.629 9.404 -61.486 1.00 33.19 1145 ALA A O 1
ATOM 8900 N N . GLU A 1 1146 ? 16.366 10.435 -59.937 1.00 26.62 1146 GLU A N 1
ATOM 8901 C CA . GLU A 1 1146 ? 16.585 11.785 -60.444 1.00 26.62 1146 GLU A CA 1
ATOM 8902 C C . GLU A 1 1146 ? 17.108 12.682 -59.326 1.00 26.62 1146 GLU A C 1
ATOM 8904 O O . GLU A 1 1146 ? 16.493 12.894 -58.279 1.00 26.62 1146 GLU A O 1
ATOM 8909 N N . ALA A 1 1147 ? 18.327 13.154 -59.562 1.00 31.52 1147 ALA A N 1
ATOM 8910 C CA . ALA A 1 1147 ? 19.045 14.101 -58.746 1.00 31.52 1147 ALA A CA 1
ATOM 8911 C C . ALA A 1 1147 ? 18.831 15.511 -59.305 1.00 31.52 1147 ALA A C 1
ATOM 8913 O O . ALA A 1 1147 ? 19.361 15.829 -60.361 1.00 31.52 1147 ALA A O 1
ATOM 8914 N N . GLU A 1 1148 ? 18.165 16.373 -58.543 1.00 28.56 1148 GLU A N 1
ATOM 8915 C CA . GLU A 1 1148 ? 18.296 17.835 -58.595 1.00 28.56 1148 GLU A CA 1
ATOM 8916 C C . GLU A 1 1148 ? 18.093 18.330 -57.145 1.00 28.56 1148 GLU A C 1
ATOM 8918 O O . GLU A 1 1148 ? 17.139 17.952 -56.479 1.00 28.56 1148 GLU A O 1
ATOM 8923 N N . GLY A 1 1149 ? 18.965 19.087 -56.482 1.00 28.56 1149 GLY A N 1
ATOM 8924 C CA . GLY A 1 1149 ? 19.906 20.072 -56.986 1.00 28.56 1149 GLY A CA 1
ATOM 8925 C C . GLY A 1 1149 ? 19.477 21.476 -56.553 1.00 28.56 1149 GLY A C 1
ATOM 8926 O O . GLY A 1 1149 ? 19.147 22.292 -57.399 1.00 28.56 1149 GLY A O 1
ATOM 8927 N N . SER A 1 1150 ? 19.484 21.792 -55.250 1.00 24.22 1150 SER A N 1
ATOM 8928 C CA . SER A 1 1150 ? 19.517 23.193 -54.796 1.00 24.22 1150 SER A CA 1
ATOM 8929 C C . SER A 1 1150 ? 20.139 23.327 -53.406 1.00 24.22 1150 SER A C 1
ATOM 8931 O O . SER A 1 1150 ? 19.608 22.855 -52.401 1.00 24.22 1150 SER A O 1
ATOM 8933 N N . TRP A 1 1151 ? 21.311 23.960 -53.370 1.00 31.19 1151 TRP A N 1
ATOM 8934 C CA . TRP A 1 1151 ? 21.999 24.393 -52.161 1.00 31.19 1151 TRP A CA 1
ATOM 8935 C C . TRP A 1 1151 ? 21.529 25.801 -51.784 1.00 31.19 1151 TRP A C 1
ATOM 8937 O O . TRP A 1 1151 ? 21.705 26.737 -52.560 1.00 31.19 1151 TRP A O 1
ATOM 8947 N N . SER A 1 1152 ? 21.066 25.990 -50.547 1.00 28.16 1152 SER A N 1
ATOM 8948 C CA . SER A 1 1152 ? 21.145 27.294 -49.880 1.00 28.16 1152 SER A CA 1
ATOM 8949 C C . SER A 1 1152 ? 21.368 27.133 -48.373 1.00 28.16 1152 SER A C 1
ATOM 8951 O O . SER A 1 1152 ? 20.475 26.743 -47.624 1.00 28.16 1152 SER A O 1
ATOM 8953 N N . SER A 1 1153 ? 22.611 27.412 -47.978 1.00 38.84 1153 SER A N 1
ATOM 8954 C CA . SER A 1 1153 ? 23.095 27.942 -46.696 1.00 38.84 1153 SER A CA 1
ATOM 8955 C C . SER A 1 1153 ? 22.090 28.090 -45.542 1.00 38.84 1153 SER A C 1
ATOM 8957 O O . SER A 1 1153 ? 21.248 28.980 -45.589 1.00 38.84 1153 SER A O 1
ATOM 8959 N N . ASN A 1 1154 ? 22.281 27.318 -44.461 1.00 33.53 1154 ASN A N 1
ATOM 8960 C CA . ASN A 1 1154 ? 21.969 27.721 -43.073 1.00 33.53 1154 ASN A CA 1
ATOM 8961 C C . ASN A 1 1154 ? 22.642 26.810 -42.015 1.00 33.53 1154 ASN A C 1
ATOM 8963 O O . ASN A 1 1154 ? 22.064 26.487 -40.980 1.00 33.53 1154 ASN A O 1
ATOM 8967 N N . ILE A 1 1155 ? 23.904 26.419 -42.236 1.00 43.81 1155 ILE A N 1
ATOM 8968 C CA . ILE A 1 1155 ? 24.759 25.798 -41.205 1.00 43.81 1155 ILE A CA 1
ATOM 8969 C C . ILE A 1 1155 ? 25.775 26.847 -40.742 1.00 43.81 1155 ILE A C 1
ATOM 8971 O O . ILE A 1 1155 ? 26.940 26.787 -41.104 1.00 43.81 1155 ILE A O 1
ATOM 8975 N N . LEU A 1 1156 ? 25.308 27.872 -40.020 1.00 41.66 1156 LEU A N 1
ATOM 8976 C CA . LEU A 1 1156 ? 26.133 28.855 -39.290 1.00 41.66 1156 LEU A CA 1
ATOM 8977 C C . LEU A 1 1156 ? 25.219 29.791 -38.461 1.00 41.66 1156 LEU A C 1
ATOM 8979 O O . LEU A 1 1156 ? 25.133 30.986 -38.726 1.00 41.66 1156 LEU A O 1
ATOM 8983 N N . PRO A 1 1157 ? 24.434 29.248 -37.504 1.00 43.03 1157 PRO A N 1
ATOM 8984 C CA . PRO A 1 1157 ? 24.535 29.815 -36.148 1.00 43.03 1157 PRO A CA 1
ATOM 8985 C C . PRO A 1 1157 ? 24.393 28.811 -34.983 1.00 43.03 1157 PRO A C 1
ATOM 8987 O O . PRO A 1 1157 ? 24.478 29.213 -33.825 1.00 43.03 1157 PRO A O 1
ATOM 8990 N N . PHE A 1 1158 ? 24.234 27.506 -35.226 1.00 41.22 1158 PHE A N 1
ATOM 8991 C CA . PHE A 1 1158 ? 24.013 26.538 -34.134 1.00 41.22 1158 PHE A CA 1
ATOM 8992 C C . PHE A 1 1158 ? 25.296 26.054 -33.429 1.00 41.22 1158 PHE A C 1
ATOM 8994 O O . PHE A 1 1158 ? 25.244 25.661 -32.266 1.00 41.22 1158 PHE A O 1
ATOM 9001 N N . GLY A 1 1159 ? 26.462 26.152 -34.080 1.00 45.31 1159 GLY A N 1
ATOM 9002 C CA . GLY A 1 1159 ? 27.748 25.716 -33.509 1.00 45.31 1159 GLY A CA 1
ATOM 9003 C C . GLY A 1 1159 ? 28.413 26.706 -32.540 1.00 45.31 1159 GLY A C 1
ATOM 9004 O O . GLY A 1 1159 ? 29.232 26.299 -31.720 1.00 45.31 1159 GLY A O 1
ATOM 9005 N N . LEU A 1 1160 ? 28.054 27.995 -32.589 1.00 39.81 1160 LEU A N 1
ATOM 9006 C CA . LEU A 1 1160 ? 28.643 29.041 -31.732 1.00 39.81 1160 LEU A CA 1
ATOM 9007 C C . LEU A 1 1160 ? 27.827 29.315 -30.457 1.00 39.81 1160 LEU A C 1
ATOM 9009 O O . LEU A 1 1160 ? 28.375 29.802 -29.473 1.00 39.81 1160 LEU A O 1
ATOM 9013 N N . GLY A 1 1161 ? 26.539 28.958 -30.424 1.00 44.31 1161 GLY A N 1
ATOM 9014 C CA . GLY A 1 1161 ? 25.708 29.104 -29.221 1.00 44.31 1161 GLY A CA 1
ATOM 9015 C C . GLY A 1 1161 ? 26.004 28.053 -28.144 1.00 44.31 1161 GLY A C 1
ATOM 9016 O O . GLY A 1 1161 ? 25.940 28.342 -26.949 1.00 44.31 1161 GLY A O 1
ATOM 9017 N N . TYR A 1 1162 ? 26.385 26.842 -28.561 1.00 50.84 1162 TYR A N 1
ATOM 9018 C CA . TYR A 1 1162 ? 26.590 25.710 -27.654 1.00 50.84 1162 TYR A CA 1
ATOM 9019 C C . TYR A 1 1162 ? 27.908 25.810 -26.863 1.00 50.84 1162 TYR A C 1
ATOM 9021 O O . TYR A 1 1162 ? 27.964 25.468 -25.683 1.00 50.84 1162 TYR A O 1
ATOM 9029 N N . SER A 1 1163 ? 28.958 26.366 -27.474 1.00 43.09 1163 SER A N 1
ATOM 9030 C CA . SER A 1 1163 ? 30.264 26.590 -26.838 1.00 43.09 1163 SER A CA 1
ATOM 9031 C C . SER A 1 1163 ? 30.275 27.812 -25.902 1.00 43.09 1163 SER A C 1
ATOM 9033 O O . SER A 1 1163 ? 30.916 27.782 -24.847 1.00 43.09 1163 SER A O 1
ATOM 9035 N N . VAL A 1 1164 ? 29.500 28.859 -26.210 1.00 55.44 1164 VAL A N 1
ATOM 9036 C CA . VAL A 1 1164 ? 29.377 30.062 -25.362 1.00 55.44 1164 VAL A CA 1
ATOM 9037 C C . VAL A 1 1164 ? 28.498 29.805 -24.126 1.00 55.44 1164 VAL A C 1
ATOM 9039 O O . VAL A 1 1164 ? 28.818 30.283 -23.035 1.00 55.44 1164 VAL A O 1
ATOM 9042 N N . GLY A 1 1165 ? 27.456 28.972 -24.242 1.00 53.34 1165 GLY A N 1
ATOM 9043 C CA . GLY A 1 1165 ? 26.596 28.589 -23.112 1.00 53.34 1165 GLY A CA 1
ATOM 9044 C C . GLY A 1 1165 ? 27.311 27.748 -22.044 1.00 53.34 1165 GLY A C 1
ATOM 9045 O O . GLY A 1 1165 ? 27.160 28.000 -20.848 1.00 53.34 1165 GLY A O 1
ATOM 9046 N N . LEU A 1 1166 ? 28.162 26.803 -22.460 1.00 54.12 1166 LEU A N 1
ATOM 9047 C CA . LEU A 1 1166 ? 28.967 25.969 -21.551 1.00 54.12 1166 LEU A CA 1
ATOM 9048 C C . LEU A 1 1166 ? 30.064 26.762 -20.824 1.00 54.12 1166 LEU A C 1
ATOM 9050 O O . LEU A 1 1166 ? 30.365 26.486 -19.660 1.00 54.12 1166 LEU A O 1
ATOM 9054 N N . SER A 1 1167 ? 30.599 27.801 -21.467 1.00 51.69 1167 SER A N 1
ATOM 9055 C CA . SER A 1 1167 ? 31.590 28.703 -20.871 1.00 51.69 1167 SER A CA 1
ATOM 9056 C C . SER A 1 1167 ? 30.966 29.597 -19.787 1.00 51.69 1167 SER A C 1
ATOM 9058 O O . SER A 1 1167 ? 31.535 29.759 -18.708 1.00 51.69 1167 SER A O 1
ATOM 9060 N N . ALA A 1 1168 ? 29.750 30.111 -20.017 1.00 53.38 1168 ALA A N 1
ATOM 9061 C CA . ALA A 1 1168 ? 29.036 30.965 -19.063 1.00 53.38 1168 ALA A CA 1
ATOM 9062 C C . ALA A 1 1168 ? 28.568 30.206 -17.805 1.00 53.38 1168 ALA A C 1
ATOM 9064 O O . ALA A 1 1168 ? 28.663 30.725 -16.689 1.00 53.38 1168 ALA A O 1
ATOM 9065 N N . VAL A 1 1169 ? 28.128 28.953 -17.954 1.00 58.31 1169 VAL A N 1
ATOM 9066 C CA . VAL A 1 1169 ? 27.719 28.108 -16.817 1.00 58.31 1169 VAL A CA 1
ATOM 9067 C C . VAL A 1 1169 ? 28.934 27.660 -15.993 1.00 58.31 1169 VAL A C 1
ATOM 9069 O O . VAL A 1 1169 ? 28.875 27.667 -14.763 1.00 58.31 1169 VAL A O 1
ATOM 9072 N N . SER A 1 1170 ? 30.069 27.383 -16.642 1.00 51.81 1170 SER A N 1
ATOM 9073 C CA . SER A 1 1170 ? 31.319 27.019 -15.957 1.00 51.81 1170 SER A CA 1
ATOM 9074 C C . SER A 1 1170 ? 31.924 28.192 -15.171 1.00 51.81 1170 SER A C 1
ATOM 9076 O O . SER A 1 1170 ? 32.377 28.007 -14.043 1.00 51.81 1170 SER A O 1
ATOM 9078 N N . ILE A 1 1171 ? 31.858 29.421 -15.699 1.00 53.94 1171 ILE A N 1
ATOM 9079 C CA . ILE A 1 1171 ? 32.327 30.633 -14.999 1.00 53.94 1171 ILE A CA 1
ATOM 9080 C C . ILE A 1 1171 ? 31.411 30.981 -13.814 1.00 53.94 1171 ILE A C 1
ATOM 9082 O O . ILE A 1 1171 ? 31.895 31.340 -12.742 1.00 53.94 1171 ILE A O 1
ATOM 9086 N N . THR A 1 1172 ? 30.095 30.787 -13.941 1.00 53.59 1172 THR A N 1
ATOM 9087 C CA . THR A 1 1172 ? 29.148 31.062 -12.843 1.00 53.59 1172 THR A CA 1
ATOM 9088 C C . THR A 1 1172 ? 29.284 30.051 -11.692 1.00 53.59 1172 THR A C 1
ATOM 9090 O O . THR A 1 1172 ? 29.145 30.414 -10.523 1.00 53.59 1172 THR A O 1
ATOM 9093 N N . LEU A 1 1173 ? 29.637 28.794 -11.993 1.00 48.97 1173 LEU A N 1
ATOM 9094 C CA . LEU A 1 1173 ? 29.922 27.765 -10.984 1.00 48.97 1173 LEU A CA 1
ATOM 9095 C C . LEU A 1 1173 ? 31.300 27.939 -10.320 1.00 48.97 1173 LEU A C 1
ATOM 9097 O O . LEU A 1 1173 ? 31.446 27.622 -9.138 1.00 48.97 1173 LEU A O 1
ATOM 9101 N N . LEU A 1 1174 ? 32.281 28.524 -11.018 1.00 45.97 1174 LEU A N 1
ATOM 9102 C CA . LEU A 1 1174 ? 33.589 28.866 -10.444 1.00 45.97 1174 LEU A CA 1
ATOM 9103 C C . LEU A 1 1174 ? 33.541 30.106 -9.530 1.00 45.97 1174 LEU A C 1
ATOM 9105 O O . LEU A 1 1174 ? 34.258 30.149 -8.531 1.00 45.97 1174 LEU A O 1
ATOM 9109 N N . PHE A 1 1175 ? 32.650 31.074 -9.781 1.00 45.25 1175 PHE A N 1
ATOM 9110 C CA . PHE A 1 1175 ? 32.483 32.244 -8.902 1.00 45.25 1175 PHE A CA 1
ATOM 9111 C C . PHE A 1 1175 ? 31.598 31.994 -7.668 1.00 45.25 1175 PHE A C 1
ATOM 9113 O O . PHE A 1 1175 ? 31.728 32.708 -6.673 1.00 45.25 1175 PHE A O 1
ATOM 9120 N N . ASN A 1 1176 ? 30.756 30.954 -7.672 1.00 43.94 1176 ASN A N 1
ATOM 9121 C CA . ASN A 1 1176 ? 29.900 30.621 -6.524 1.00 43.94 1176 ASN A CA 1
ATOM 9122 C C . ASN A 1 1176 ? 30.573 29.671 -5.506 1.00 43.94 1176 ASN A C 1
ATOM 9124 O O . ASN A 1 1176 ? 30.099 29.526 -4.379 1.00 43.94 1176 ASN A O 1
ATOM 9128 N N . SER A 1 1177 ? 31.706 29.048 -5.865 1.00 39.94 1177 SER A N 1
ATOM 9129 C CA . SER A 1 1177 ? 32.520 28.247 -4.933 1.00 39.94 1177 SER A CA 1
ATOM 9130 C C . SER A 1 1177 ? 33.528 29.093 -4.134 1.00 39.94 1177 SER A C 1
ATOM 9132 O O . SER A 1 1177 ? 33.915 28.712 -3.028 1.00 39.94 1177 SER A O 1
ATOM 9134 N N . SER A 1 1178 ? 33.893 30.284 -4.629 1.00 41.16 1178 SER A N 1
ATOM 9135 C CA . SER A 1 1178 ? 34.878 31.175 -3.991 1.00 41.16 1178 SER A CA 1
ATOM 9136 C C . SER A 1 1178 ? 34.321 31.967 -2.791 1.00 41.16 1178 SER A C 1
ATOM 9138 O O . SER A 1 1178 ? 35.050 32.279 -1.849 1.00 41.16 1178 SER A O 1
ATOM 9140 N N . THR A 1 1179 ? 33.011 32.224 -2.728 1.00 39.75 1179 THR A N 1
ATOM 9141 C CA . THR A 1 1179 ? 32.393 33.046 -1.664 1.00 39.75 1179 THR A CA 1
ATOM 9142 C C . THR A 1 1179 ? 31.954 32.271 -0.418 1.00 39.75 1179 THR A C 1
ATOM 9144 O O . THR A 1 1179 ? 31.674 32.892 0.611 1.00 39.75 1179 THR A O 1
ATOM 9147 N N . ARG A 1 1180 ? 31.962 30.929 -0.433 1.00 36.41 1180 ARG A N 1
ATOM 9148 C CA . ARG A 1 1180 ? 31.689 30.112 0.770 1.00 36.41 1180 ARG A CA 1
ATOM 9149 C C . ARG A 1 1180 ? 32.932 29.744 1.586 1.00 36.41 1180 ARG A C 1
ATOM 9151 O O . ARG A 1 1180 ? 32.795 29.502 2.781 1.00 36.41 1180 ARG A O 1
ATOM 9158 N N . ASN A 1 1181 ? 34.132 29.815 1.006 1.00 35.84 1181 ASN A N 1
ATOM 9159 C CA . ASN A 1 1181 ? 35.388 29.551 1.725 1.00 35.84 1181 ASN A CA 1
ATOM 9160 C C . ASN A 1 1181 ? 36.021 30.789 2.394 1.00 35.84 1181 ASN A C 1
ATOM 9162 O O . ASN A 1 1181 ? 36.990 30.645 3.136 1.00 35.84 1181 ASN A O 1
ATOM 9166 N N . PHE A 1 1182 ? 35.454 31.992 2.225 1.00 31.52 1182 PHE A N 1
ATOM 9167 C CA . PHE A 1 1182 ? 36.023 33.238 2.772 1.00 31.52 1182 PHE A CA 1
ATOM 9168 C C . PHE A 1 1182 ? 35.419 33.716 4.112 1.00 31.52 1182 PHE A C 1
ATOM 9170 O O . PHE A 1 1182 ? 35.731 34.811 4.573 1.00 31.52 1182 PHE A O 1
ATOM 9177 N N . ARG A 1 1183 ? 34.569 32.916 4.780 1.00 33.47 1183 ARG A N 1
ATOM 9178 C CA . ARG A 1 1183 ? 33.965 33.283 6.086 1.00 33.47 1183 ARG A CA 1
ATOM 9179 C C . ARG A 1 1183 ? 34.359 32.423 7.293 1.00 33.47 1183 ARG A C 1
ATOM 9181 O O . ARG A 1 1183 ? 33.834 32.668 8.371 1.00 33.47 1183 ARG A O 1
ATOM 9188 N N . PHE A 1 1184 ? 35.316 31.496 7.171 1.00 30.30 1184 PHE A N 1
ATOM 9189 C CA . PHE A 1 1184 ? 35.769 30.682 8.319 1.00 30.30 1184 PHE A CA 1
ATOM 9190 C C . PHE A 1 1184 ? 37.291 30.603 8.543 1.00 30.30 1184 PHE A C 1
ATOM 9192 O O . PHE A 1 1184 ? 37.759 29.753 9.291 1.00 30.30 1184 PHE A O 1
ATOM 9199 N N . LYS A 1 1185 ? 38.077 31.531 7.979 1.00 30.41 1185 LYS A N 1
ATOM 9200 C CA . LYS A 1 1185 ? 39.478 31.764 8.384 1.00 30.41 1185 LYS A CA 1
ATOM 9201 C C . LYS A 1 1185 ? 39.735 33.243 8.674 1.00 30.41 1185 LYS A C 1
ATOM 9203 O O . LYS A 1 1185 ? 40.443 33.944 7.963 1.00 30.41 1185 LYS A O 1
ATOM 9208 N N . ARG A 1 1186 ? 39.110 33.717 9.750 1.00 29.05 1186 ARG A N 1
ATOM 9209 C CA . ARG A 1 1186 ? 39.617 34.818 10.581 1.00 29.05 1186 ARG A CA 1
ATOM 9210 C C . ARG A 1 1186 ? 39.201 34.568 12.030 1.00 29.05 1186 ARG A C 1
ATOM 9212 O O . ARG A 1 1186 ? 38.461 35.324 12.641 1.00 29.05 1186 ARG A O 1
ATOM 9219 N N . SER A 1 1187 ? 39.665 33.434 12.540 1.00 34.50 1187 SER A N 1
ATOM 9220 C CA . SER A 1 1187 ? 40.000 33.257 13.945 1.00 34.50 1187 SER A CA 1
ATOM 9221 C C . SER A 1 1187 ? 41.266 32.401 13.964 1.00 34.50 1187 SER A C 1
ATOM 9223 O O . SER A 1 1187 ? 41.217 31.233 13.591 1.00 34.50 1187 SER A O 1
ATOM 9225 N N . ILE A 1 1188 ? 42.366 33.046 14.364 1.00 35.09 1188 ILE A N 1
ATOM 9226 C CA . ILE A 1 1188 ? 43.691 32.497 14.694 1.00 35.09 1188 ILE A CA 1
ATOM 9227 C C . ILE A 1 1188 ? 44.629 32.205 13.499 1.00 35.09 1188 ILE A C 1
ATOM 9229 O O . ILE A 1 1188 ? 44.500 31.185 12.832 1.00 35.09 1188 ILE A O 1
ATOM 9233 N N . ILE A 1 1189 ? 45.579 33.148 13.347 1.00 31.73 1189 ILE A N 1
ATOM 9234 C CA . ILE A 1 1189 ? 46.928 33.137 12.723 1.00 31.73 1189 ILE A CA 1
ATOM 9235 C C . ILE A 1 1189 ? 47.031 32.665 11.269 1.00 31.73 1189 ILE A C 1
ATOM 9237 O O . ILE A 1 1189 ? 46.944 31.449 10.997 1.00 31.73 1189 ILE A O 1
#

pLDDT: mean 75.44, std 27.32, range [19.94, 98.62]

InterPro domains:
  IPR000814 TATA-box binding protein [PF00352] (412-469)
  IPR000814 TATA-box binding protein [PR00686] (415-431)
  IPR000814 TATA-box binding protein [PR00686] (455-471)
  IPR001611 Leucine-rich repeat [PF00560] (615-634)
  IPR001611 Leucine-rich repeat [PF00560] (692-713)
  IPR001611 Leucine-rich repeat [PF00560] (815-834)
  IPR001611 Leucine-rich repeat [PF00560] (1043-1064)
  IPR001611 Leucine-rich repeat [PF00560] (1066-1088)
  IPR001611 Leucine-rich repeat [PF13855] (916-973)
  IPR003591 Leucine-rich repeat, typical subtype [SM00369] (612-636)
  IPR003591 Leucine-rich repeat, typical subtype [SM00369] (763-787)
  IPR003591 Leucine-rich repeat, typical subtype [SM00369] (812-836)
  IPR003591 Leucine-rich repeat, typical subtype [SM00369] (860-885)
  IPR003591 Leucine-rich repeat, typical subtype [SM00369] (938-961)
  IPR003591 Leucine-rich repeat, typical subtype [SM00369] (962-986)
  IPR003591 Leucine-rich repeat, typical subtype [SM00369] (1040-1063)
  IPR003591 Leucine-rich repeat, typical subtype [SM00369] (1064-1088)
  IPR005475 Transketolase-like, pyrimidine-binding domain [PF02779] (48-222)
  IPR005475 Transketolase-like, pyrimidine-binding domain [SM00861] (48-223)
  IPR009014 Transketolase C-terminal/Pyruvate-ferredoxin oxidoreductase domain II [G3DSA:3.40.50.920] (237-360)

Mean predicted aligned error: 21.18 Å